Protein AF-A0A847HFZ6-F1 (afdb_monomer_lite)

Radius of gyration: 35.08 Å; chains: 1; bounding box: 87×67×97 Å

Secondary structure (DSSP, 8-state):
---HHHHHHHHHTTSS-EE-HHHHHHHTTSSSS--SEEEEEESS----EEETTEEEEEEE--TTS---EEEEEETTEEEEEE-HHHHHHHHHHTTTS-S-HHHHHHHHHH----HHHHHHHHHTT-HHHHHHHHHHHHHTTSS-GGGS-S------EESSSS--SPEEEETTTTEEEEGGGGG---PPP-----HHHHHHHHHHT-HHHHHHHHHTT----TT---HHHHHHHHHHHHHHHHHHHHH-HHHHHHHHT--TTS---SS-HHHHHHHHH-THHHHHHHHHHHHHHHHHHHSS-HHHHHHHHHHHHHHT-HHHHHHHHHHTHHHHHHH---HHHHHHHHHHHHTTPPPPHHHHHHHHHHHHHTT-HHHHHHHHHHHT-S---HHHHHHHHHHHHHHHHHTT-HHHHHHHHHHHHHHHHHTT-HHHHHHHHHHHHHHHHHTT-HHHHHHHHHHHHHHS-TTS--HHHHHHHHHHHHHHHHTT-HHHHHHHHHHHHHHHHHTT-HHHHHHHHHHHHHHHHHTT-HHHHHHHHHHHHHHHTTSSS----HHHHHHHHHHHHHTT-HHHHHHHHHHHHHS-GGG--HHHHHHHHHHHHHHHHHHT-HHHHHHHHHHHHHHHHHTT--HHHHHHHHHHHHHHHHHTT-TTHHHHHHTS-GGGTSS---HHHHHHHHHHHHH-TTT-TT--HHHHHHHHTTS----TTGGGTHHHHHHH--HHHHHHHHHHHHHS-HHHHHHHHHH-HHHHHHHHHTTT------EEEEEETTEEEEEEHHHHHHHHH---TTSEEEETTTTEEEETTEEEE--TTSHHHHHHHHHHHHTTS-EEHHHHHHHHH-S---HHHHHHHHHHHHHHHHHHHHHH-TT-EEE--STT-EEEEE-SS-EEEE-

Foldseek 3Di:
DDDVLQVQLVVCPPFPKAWAAVQLCVLVVNDDDRDLETEIEHCDDDDWDDDPSHTYDYHHDHPQQDAAWDWGQDPNGTGIGGDLLRRLLCCQVVQVPDPDVLVNLVSLQADQDDLVVSLVSQVSHDLQSNLLSVVSCQLNLVDFLVPDDPDHDQDAYENHPPDPADWDADRSSRYIYHLCSLQDADDHYPYDDDLQSSLVNLCRNDNLRSVLCSVVVHRQGRPDPPPVNVVSVVVSLLVVLLVCLVPPVPLLLCLLVDDPLDFDRNHRPVSSVCCVPDCSCVVRNLVVLLVVLVVLLVDPDLSCLLSSLQCCVVSVNLVSSLVSCLVCLVVNLVVLSCNSLVNSVVVCVVVVNDRALSSLLSVLLNCLVVVNLVVSVVSLVVSVPDDDDLVSVLSSLLSQLLSCVSVVVLVVSLVSLVVSLVSCVVVVVLLSNLVSLQSNLVSCVVVVVLVSSLVSLVSSVVSDDPPDLDPSQLVSLQSNLSSCVSQLQLVSNLVSLVVSLVSCVVVVNLVSVLSSLLSNLVSCVQLLVLQSSLQSLVVSVVSQVVRSDNDDCLLSLLSNLLSCVQQLQNQSSVVSVVVNVPDDPPHDDLVSVLSSLLSVLVSCVLLLVLVVSLVSLVVSLVSCVVNVHDLVSSLVSLLVNLVSCVVVVHPCSLVSLVVRDCQLLPPRLNLVSLVSLLQCCLVPVPSCVSRPNVVSLVSNLVSSGADSVCLSCLVSLVVVPDPSSVSNNVSNVLSRHPSSLVLSVLSDVSSVVNVVVVPDDDRDDFKKWKAWQQDTHIDGPVVVVCLVPDQDEQAWEAELVFQWTAYHPFIDGDPRLDLLSQLVVNQSNQPPDWGFLQSSQCSRVVDGDDPPPSLVVVVVSQVVSQVVNCSHPVQKDKDDNDPPRIIHIDDPIIYMYID

Structure (mmCIF, N/CA/C/O backbone):
data_AF-A0A847HFZ6-F1
#
_entry.id   AF-A0A847HFZ6-F1
#
loop_
_atom_site.group_PDB
_atom_site.id
_atom_site.type_symbol
_atom_site.label_atom_id
_atom_site.label_alt_id
_atom_site.label_comp_id
_atom_site.label_asym_id
_atom_site.label_entity_id
_atom_site.label_seq_id
_atom_site.pdbx_PDB_ins_code
_atom_site.Cartn_x
_atom_site.Cartn_y
_atom_site.Cartn_z
_atom_site.occupancy
_atom_site.B_iso_or_equiv
_atom_site.auth_seq_id
_atom_site.auth_comp_id
_atom_site.auth_asym_id
_atom_site.auth_atom_id
_atom_site.pdbx_PDB_model_num
ATOM 1 N N . MET A 1 1 ? -6.955 -0.574 49.512 1.00 38.78 1 MET A N 1
ATOM 2 C CA . MET A 1 1 ? -5.570 -0.358 49.055 1.00 38.78 1 MET A CA 1
ATOM 3 C C . MET A 1 1 ? -5.427 1.135 48.865 1.00 38.78 1 MET A C 1
ATOM 5 O O . MET A 1 1 ? -6.080 1.673 47.978 1.00 38.78 1 MET A O 1
ATOM 9 N N . ASN A 1 2 ? -4.732 1.801 49.788 1.00 51.91 2 ASN A N 1
ATOM 10 C CA . ASN A 1 2 ? -4.388 3.207 49.617 1.00 51.91 2 ASN A CA 1
ATOM 11 C C . ASN A 1 2 ? -3.368 3.272 48.484 1.00 51.91 2 ASN A C 1
ATOM 13 O O . ASN A 1 2 ? -2.440 2.472 48.450 1.00 51.91 2 ASN A O 1
ATOM 17 N N . SER A 1 3 ? -3.654 4.111 47.498 1.00 78.31 3 SER A N 1
ATOM 18 C CA . SER A 1 3 ? -2.696 4.454 46.459 1.00 78.31 3 SER A CA 1
ATOM 19 C C . SER A 1 3 ? -1.848 5.590 47.021 1.00 78.31 3 SER A C 1
ATOM 21 O O . SER A 1 3 ? -2.426 6.582 47.476 1.00 78.31 3 SER A O 1
ATOM 23 N N . ILE A 1 4 ? -0.520 5.469 46.958 1.00 88.69 4 ILE A N 1
ATOM 24 C CA . ILE A 1 4 ? 0.446 6.512 47.345 1.00 88.69 4 ILE A CA 1
ATOM 25 C C . ILE A 1 4 ? 0.065 7.878 46.763 1.00 88.69 4 ILE A C 1
ATOM 27 O O . ILE A 1 4 ? 0.225 8.903 47.418 1.00 88.69 4 ILE A O 1
ATOM 31 N N . PHE A 1 5 ? -0.557 7.900 45.584 1.00 90.19 5 PHE A N 1
ATOM 32 C CA . PHE A 1 5 ? -1.036 9.108 44.919 1.00 90.19 5 PHE A CA 1
ATOM 33 C C . PHE A 1 5 ? -2.163 9.833 45.672 1.00 90.19 5 PHE A C 1
ATOM 35 O O . PHE A 1 5 ? -2.177 11.058 45.688 1.00 90.19 5 PHE A O 1
ATOM 42 N N . ARG A 1 6 ? -3.040 9.130 46.401 1.00 89.94 6 ARG A N 1
ATOM 43 C CA . ARG A 1 6 ? -4.007 9.785 47.308 1.00 89.94 6 ARG A CA 1
ATOM 44 C C . ARG A 1 6 ? -3.323 10.415 48.517 1.00 89.94 6 ARG A C 1
ATOM 46 O O . ARG A 1 6 ? -3.734 11.472 48.985 1.00 89.94 6 ARG A O 1
ATOM 53 N N . THR A 1 7 ? -2.277 9.770 49.026 1.00 89.81 7 THR A N 1
ATOM 54 C CA . THR A 1 7 ? -1.455 10.321 50.110 1.00 89.81 7 THR A CA 1
ATOM 55 C C . THR A 1 7 ? -0.707 11.570 49.625 1.00 89.81 7 THR A C 1
ATOM 57 O O . THR A 1 7 ? -0.676 12.578 50.330 1.00 89.81 7 THR A O 1
ATOM 60 N N . LEU A 1 8 ? -0.178 11.555 48.398 1.00 91.94 8 LEU A N 1
ATOM 61 C CA . LEU A 1 8 ? 0.452 12.717 47.764 1.00 91.94 8 LEU A CA 1
ATOM 62 C C . LEU A 1 8 ? -0.546 13.858 47.521 1.00 91.94 8 LEU A C 1
ATOM 64 O O . LEU A 1 8 ? -0.251 14.991 47.883 1.00 91.94 8 LEU A O 1
ATOM 68 N N . GLU A 1 9 ? -1.740 13.571 47.002 1.00 92.50 9 GLU A N 1
ATOM 69 C CA . GLU A 1 9 ? -2.824 14.552 46.842 1.00 92.50 9 GLU A CA 1
ATOM 70 C C . GLU A 1 9 ? -3.142 15.261 48.168 1.00 92.50 9 GLU A C 1
ATOM 72 O O . GLU A 1 9 ? -3.229 16.485 48.212 1.00 92.50 9 GLU A O 1
ATOM 77 N N . GLN A 1 10 ? -3.210 14.526 49.283 1.00 90.19 10 GLN A N 1
ATOM 78 C CA . GLN A 1 10 ? -3.401 15.124 50.609 1.00 90.19 10 GLN A CA 1
ATOM 79 C C . GLN A 1 10 ? -2.213 15.978 51.074 1.00 90.19 10 GLN A C 1
ATOM 81 O O . GLN A 1 10 ? -2.416 16.991 51.739 1.00 90.19 10 GLN A O 1
ATOM 86 N N . ILE A 1 11 ? -0.978 15.584 50.750 1.00 89.75 11 ILE A N 1
ATOM 87 C CA . ILE A 1 11 ? 0.237 16.337 51.108 1.00 89.75 11 ILE A CA 1
ATOM 88 C C . ILE A 1 11 ? 0.321 17.669 50.349 1.00 89.75 11 ILE A C 1
ATOM 90 O O . ILE A 1 11 ? 0.798 18.663 50.913 1.00 89.75 11 ILE A O 1
ATOM 94 N N . LEU A 1 12 ? -0.114 17.667 49.088 1.00 90.69 12 LEU A N 1
ATOM 95 C CA . LEU A 1 12 ? -0.113 18.819 48.182 1.00 90.69 12 LEU A CA 1
ATOM 96 C C . LEU A 1 12 ? -1.369 19.690 48.328 1.00 90.69 12 LEU A C 1
ATOM 98 O O . LEU A 1 12 ? -1.426 20.797 47.796 1.00 90.69 12 LEU A O 1
ATOM 102 N N . LYS A 1 13 ? -2.384 19.198 49.043 1.00 88.00 13 LYS A N 1
ATOM 103 C CA . LYS A 1 13 ? -3.638 19.911 49.253 1.00 88.00 13 LYS A CA 1
ATOM 104 C C . LYS A 1 13 ? -3.391 21.268 49.914 1.00 88.00 13 LYS A C 1
ATOM 106 O O . LYS A 1 13 ? -2.633 21.373 50.879 1.00 88.00 13 LYS A O 1
ATOM 111 N N . ASP A 1 14 ? -4.066 22.290 49.394 1.00 85.19 14 ASP A N 1
ATOM 112 C CA . ASP A 1 14 ? -4.020 23.670 49.888 1.00 85.19 14 ASP A CA 1
ATOM 113 C C . ASP A 1 14 ? -2.600 24.286 49.900 1.00 85.19 14 ASP A C 1
ATOM 115 O O . ASP A 1 14 ? -2.342 25.249 50.625 1.00 85.19 14 ASP A O 1
ATOM 119 N N . SER A 1 15 ? -1.664 23.751 49.100 1.00 87.25 15 SER A N 1
ATOM 120 C CA . SER A 1 15 ? -0.321 24.310 48.920 1.00 87.25 15 SER A CA 1
ATOM 121 C C . SER A 1 15 ? 0.022 24.577 47.450 1.00 87.25 15 SER A C 1
ATOM 123 O O . SER A 1 15 ? -0.647 24.117 46.526 1.00 87.25 15 SER A O 1
ATOM 125 N N . GLU A 1 16 ? 1.090 25.356 47.244 1.00 88.62 16 GLU A N 1
ATOM 126 C CA . GLU A 1 16 ? 1.750 25.552 45.943 1.00 88.62 16 GLU A CA 1
ATOM 127 C C . GLU A 1 16 ? 2.908 24.574 45.716 1.00 88.62 16 GLU A C 1
ATOM 129 O O . GLU A 1 16 ? 3.809 24.832 44.912 1.00 88.62 16 GLU A O 1
ATOM 134 N N . ASP A 1 17 ? 2.910 23.477 46.474 1.00 94.56 17 ASP A N 1
ATOM 135 C CA . ASP A 1 17 ? 3.895 22.420 46.332 1.00 94.56 17 ASP A CA 1
ATOM 136 C C . ASP A 1 17 ? 3.540 21.549 45.122 1.00 94.56 17 ASP A C 1
ATOM 138 O O . ASP A 1 17 ? 2.375 21.425 44.735 1.00 94.56 17 ASP A O 1
ATOM 142 N N . TYR A 1 18 ? 4.543 20.919 44.525 1.00 95.75 18 TYR A N 1
ATOM 143 C CA . TYR A 1 18 ? 4.331 20.060 43.367 1.00 95.75 18 TYR A CA 1
ATOM 144 C C . TYR A 1 18 ? 5.310 18.897 43.340 1.00 95.75 18 TYR A C 1
ATOM 146 O O . TYR A 1 18 ? 6.433 18.983 43.842 1.00 95.75 18 TYR A O 1
ATOM 154 N N . LEU A 1 19 ? 4.869 17.799 42.736 1.00 95.81 19 LEU A N 1
ATOM 155 C CA . LEU A 1 19 ? 5.706 16.642 42.460 1.00 95.81 19 LEU A CA 1
ATOM 156 C C . LEU A 1 19 ? 6.685 16.979 41.328 1.00 95.81 19 LEU A C 1
ATOM 158 O O . LEU A 1 19 ? 6.251 17.448 40.276 1.00 95.81 19 LEU A O 1
ATOM 162 N N . SER A 1 20 ? 7.982 16.749 41.517 1.00 94.62 20 SER A N 1
ATOM 163 C CA . SER A 1 20 ? 9.010 17.069 40.515 1.00 94.62 20 SER A CA 1
ATOM 164 C C . SER A 1 20 ? 9.995 15.907 40.333 1.00 94.62 20 SER A C 1
ATOM 166 O O . SER A 1 20 ? 9.755 14.797 40.815 1.00 94.62 20 SER A O 1
ATOM 168 N N . HIS A 1 21 ? 11.090 16.159 39.617 1.00 93.06 21 HIS A N 1
ATOM 169 C CA . HIS A 1 21 ? 12.143 15.194 39.310 1.00 93.06 21 HIS A CA 1
ATOM 170 C C . HIS A 1 21 ? 11.598 13.924 38.630 1.00 93.06 21 HIS A C 1
ATOM 172 O O . HIS A 1 21 ? 10.621 13.997 37.880 1.00 93.06 21 HIS A O 1
ATOM 178 N N . GLU A 1 22 ? 12.202 12.757 38.866 1.00 91.56 22 GLU A N 1
ATOM 179 C CA . GLU A 1 22 ? 11.797 11.477 38.281 1.00 91.56 22 GLU A CA 1
ATOM 180 C C . GLU A 1 22 ? 10.343 11.122 38.626 1.00 91.56 22 GLU A C 1
ATOM 182 O O . GLU A 1 22 ? 9.615 10.622 37.773 1.00 91.56 22 GLU A O 1
ATOM 187 N N . ALA A 1 23 ? 9.860 11.459 39.827 1.00 92.50 23 ALA A N 1
ATOM 188 C CA . ALA A 1 23 ? 8.464 11.223 40.203 1.00 92.50 23 ALA A CA 1
ATOM 189 C C . ALA A 1 23 ? 7.489 12.024 39.320 1.00 92.50 23 ALA A C 1
ATOM 191 O O . ALA A 1 23 ? 6.430 11.520 38.947 1.00 92.50 23 ALA A O 1
ATOM 192 N N . GLY A 1 24 ? 7.868 13.245 38.931 1.00 93.31 24 GLY A N 1
ATOM 193 C CA . GLY A 1 24 ? 7.112 14.022 37.954 1.00 93.31 24 GLY A CA 1
ATOM 194 C C . GLY A 1 24 ? 7.139 13.392 36.561 1.00 93.31 24 GLY A C 1
ATOM 195 O O . GLY A 1 24 ? 6.092 13.259 35.929 1.00 93.31 24 GLY A O 1
ATOM 196 N N . LEU A 1 25 ? 8.308 12.927 36.109 1.00 93.69 25 LEU A N 1
ATOM 197 C CA . LEU A 1 25 ? 8.453 12.221 34.829 1.00 93.69 25 LEU A CA 1
ATOM 198 C C . LEU A 1 25 ? 7.608 10.936 34.777 1.00 93.69 25 LEU A C 1
ATOM 200 O O . LEU A 1 25 ? 7.008 10.639 33.743 1.00 93.69 25 LEU A O 1
ATOM 204 N N . PHE A 1 26 ? 7.503 10.210 35.893 1.00 93.25 26 PHE A N 1
ATOM 205 C CA . PHE A 1 26 ? 6.656 9.023 36.020 1.00 93.25 26 PHE A CA 1
ATOM 206 C C . PHE A 1 26 ? 5.176 9.365 35.828 1.00 93.25 26 PHE A C 1
ATOM 208 O O . PHE A 1 26 ? 4.472 8.682 35.089 1.00 93.25 26 PHE A O 1
ATOM 215 N N . CYS A 1 27 ? 4.700 10.452 36.440 1.00 91.31 27 CYS A N 1
ATOM 216 C CA . CYS A 1 27 ? 3.314 10.893 36.279 1.00 91.31 27 CYS A CA 1
ATOM 217 C C . CYS A 1 27 ? 2.969 11.289 34.834 1.00 91.31 27 CYS A C 1
ATOM 219 O O . CYS A 1 27 ? 1.812 11.163 34.440 1.00 91.31 27 CYS A O 1
ATOM 221 N N . HIS A 1 28 ? 3.960 11.710 34.041 1.00 90.50 28 HIS A N 1
ATOM 222 C CA . HIS A 1 28 ? 3.818 11.943 32.596 1.00 90.50 28 HIS A CA 1
ATOM 223 C C . HIS A 1 28 ? 3.939 10.666 31.747 1.00 90.50 28 HIS A C 1
ATOM 225 O O . HIS A 1 28 ? 3.824 10.734 30.527 1.00 90.50 28 HIS A O 1
ATOM 231 N N . GLY A 1 29 ? 4.191 9.506 32.360 1.00 89.94 29 GLY A N 1
ATOM 232 C CA . GLY A 1 29 ? 4.412 8.240 31.655 1.00 89.94 29 GLY A CA 1
ATOM 233 C C . GLY A 1 29 ? 5.749 8.166 30.911 1.00 89.94 29 GLY A C 1
ATOM 234 O O . GLY A 1 29 ? 5.906 7.339 30.018 1.00 89.94 29 GLY A O 1
ATOM 235 N N . LEU A 1 30 ? 6.709 9.032 31.253 1.00 88.88 30 LEU A N 1
ATOM 236 C CA . LEU A 1 30 ? 8.008 9.133 30.576 1.00 88.88 30 LEU A CA 1
ATOM 237 C C . LEU A 1 30 ? 9.079 8.211 31.174 1.00 88.88 30 LEU A C 1
ATOM 239 O O . LEU A 1 30 ? 10.108 7.969 30.544 1.00 88.88 30 LEU A O 1
ATOM 243 N N . ILE A 1 31 ? 8.836 7.689 32.376 1.00 87.88 31 ILE A N 1
ATOM 244 C CA . ILE A 1 31 ? 9.618 6.614 32.994 1.00 87.88 31 ILE A CA 1
ATOM 245 C C . ILE A 1 31 ? 8.669 5.531 33.518 1.00 87.88 31 ILE A C 1
ATOM 247 O O . ILE A 1 31 ? 7.529 5.822 33.878 1.00 87.88 31 ILE A O 1
ATOM 251 N N . ALA A 1 32 ? 9.133 4.281 33.525 1.00 82.38 32 ALA A N 1
ATOM 252 C CA . ALA A 1 32 ? 8.281 3.116 33.767 1.00 82.38 32 ALA A CA 1
ATOM 253 C C . ALA A 1 32 ? 7.914 2.907 35.244 1.00 82.38 32 ALA A C 1
ATOM 255 O O . ALA A 1 32 ? 6.807 2.460 35.536 1.00 82.38 32 ALA A O 1
ATOM 256 N N . ASP A 1 33 ? 8.826 3.246 36.157 1.00 87.62 33 ASP A N 1
ATOM 257 C CA . ASP A 1 33 ? 8.708 2.943 37.582 1.00 87.62 33 ASP A CA 1
ATOM 258 C C . ASP A 1 33 ? 8.678 4.225 38.421 1.00 87.62 33 ASP A C 1
ATOM 260 O O . ASP A 1 33 ? 9.407 5.183 38.155 1.00 87.62 33 ASP A O 1
ATOM 264 N N . LEU A 1 34 ? 7.829 4.239 39.454 1.00 89.56 34 LEU A N 1
ATOM 265 C CA . LEU A 1 34 ? 7.795 5.319 40.438 1.00 89.56 34 LEU A CA 1
ATOM 266 C C . LEU A 1 34 ? 9.063 5.215 41.304 1.00 89.56 34 LEU A C 1
ATOM 268 O O . LEU A 1 34 ? 9.249 4.181 41.954 1.00 89.56 34 LEU A O 1
ATOM 272 N N . PRO A 1 35 ? 9.924 6.248 41.359 1.00 88.62 35 PRO A N 1
ATOM 273 C CA . PRO A 1 35 ? 11.161 6.185 42.129 1.00 88.62 35 PRO A CA 1
ATOM 274 C C . PRO A 1 35 ? 10.908 5.939 43.620 1.00 88.62 35 PRO A C 1
ATOM 276 O O . PRO A 1 35 ? 9.917 6.394 44.202 1.00 88.62 35 PRO A O 1
ATOM 279 N N . GLN A 1 36 ? 11.848 5.249 44.273 1.00 88.75 36 GLN A N 1
ATOM 280 C CA . GLN A 1 36 ? 11.801 5.024 45.722 1.00 88.75 36 GLN A CA 1
ATOM 281 C C . GLN A 1 36 ? 11.820 6.354 46.489 1.00 88.75 36 GLN A C 1
ATOM 283 O O . GLN A 1 36 ? 11.153 6.491 47.516 1.00 88.75 36 GLN A O 1
ATOM 288 N N . LYS A 1 37 ? 12.553 7.343 45.968 1.00 90.38 37 LYS A N 1
ATOM 289 C CA . LYS A 1 37 ? 12.584 8.715 46.465 1.00 90.38 37 LYS A CA 1
ATOM 290 C C . LYS A 1 37 ? 11.642 9.595 45.643 1.00 90.38 37 LYS A C 1
ATOM 292 O O . LYS A 1 37 ? 11.823 9.773 44.445 1.00 90.38 37 LYS A O 1
ATOM 297 N N . ILE A 1 38 ? 10.642 10.166 46.304 1.00 93.31 38 ILE A N 1
ATOM 298 C CA . ILE A 1 38 ? 9.646 11.054 45.711 1.00 93.31 38 ILE A CA 1
ATOM 299 C C . ILE A 1 38 ? 9.955 12.487 46.135 1.00 93.31 38 ILE A C 1
ATOM 301 O O . ILE A 1 38 ? 9.838 12.831 47.311 1.00 93.31 38 ILE A O 1
ATOM 305 N N . VAL A 1 39 ? 10.326 13.330 45.174 1.00 93.94 39 VAL A N 1
ATOM 306 C CA . VAL A 1 39 ? 10.669 14.731 45.436 1.00 93.94 39 VAL A CA 1
ATOM 307 C C . VAL A 1 39 ? 9.440 15.625 45.288 1.00 93.94 39 VAL A C 1
ATOM 309 O O . VAL A 1 39 ? 8.804 15.672 44.232 1.00 93.94 39 VAL A O 1
ATOM 312 N N . ILE A 1 40 ? 9.134 16.372 46.348 1.00 95.06 40 ILE A N 1
ATOM 313 C CA . ILE A 1 40 ? 8.130 17.437 46.351 1.00 95.06 40 ILE A CA 1
ATOM 314 C C . ILE A 1 40 ? 8.844 18.775 46.506 1.00 95.06 40 ILE A C 1
ATOM 316 O O . ILE A 1 40 ? 9.501 19.034 47.515 1.00 95.06 40 ILE A O 1
ATOM 320 N N . VAL A 1 41 ? 8.675 19.659 45.529 1.00 94.50 41 VAL A N 1
ATOM 321 C CA . VAL A 1 41 ? 9.185 21.027 45.616 1.00 94.50 41 VAL A CA 1
ATOM 322 C C . VAL A 1 41 ? 8.218 21.872 46.437 1.00 94.50 41 VAL A C 1
ATOM 324 O O . VAL A 1 41 ? 7.011 21.840 46.207 1.00 94.50 41 VAL A O 1
ATOM 327 N N . THR A 1 42 ? 8.740 22.651 47.386 1.00 93.50 42 THR A N 1
ATOM 328 C CA . THR A 1 42 ? 7.940 23.474 48.302 1.00 93.50 42 THR A CA 1
ATOM 329 C C . THR A 1 42 ? 8.496 24.887 48.490 1.00 93.50 42 THR A C 1
ATOM 331 O O . THR A 1 42 ? 9.699 25.131 48.420 1.00 93.50 42 THR A O 1
ATOM 334 N N . SER A 1 43 ? 7.606 25.850 48.753 1.00 89.25 43 SER A N 1
ATOM 335 C CA . SER A 1 43 ? 7.937 27.230 49.180 1.00 89.25 43 SER A CA 1
ATOM 336 C C . SER A 1 43 ? 8.092 27.385 50.693 1.00 89.25 43 SER A C 1
ATOM 338 O O . SER A 1 43 ? 8.306 28.496 51.175 1.00 89.25 43 SER A O 1
ATOM 340 N N . SER A 1 44 ? 7.943 26.307 51.460 1.00 86.56 44 SER A N 1
ATOM 341 C CA . SER A 1 44 ? 7.965 26.341 52.922 1.00 86.56 44 SER A CA 1
ATOM 342 C C . SER A 1 44 ? 8.879 25.251 53.469 1.00 86.56 44 SER A C 1
ATOM 344 O O . SER A 1 44 ? 9.112 24.238 52.820 1.00 86.56 44 SER A O 1
ATOM 346 N N . ARG A 1 45 ? 9.438 25.439 54.668 1.00 82.25 45 ARG A N 1
ATOM 347 C CA . ARG A 1 45 ? 10.250 24.383 55.285 1.00 82.25 45 ARG A CA 1
ATOM 348 C C . ARG A 1 45 ? 9.337 23.240 55.728 1.00 82.25 45 ARG A C 1
ATOM 350 O O . ARG A 1 45 ? 8.569 23.396 56.675 1.00 82.25 45 ARG A O 1
ATOM 357 N N . ARG A 1 46 ? 9.454 22.092 55.065 1.00 88.25 46 ARG A N 1
ATOM 358 C CA . ARG A 1 46 ? 8.764 20.841 55.403 1.00 88.25 46 ARG A CA 1
ATOM 359 C C . ARG A 1 46 ? 9.791 19.765 55.760 1.00 88.25 46 ARG A C 1
ATOM 361 O O . ARG A 1 46 ? 10.949 19.866 55.373 1.00 88.25 46 ARG A O 1
ATOM 368 N N . ARG A 1 47 ? 9.382 18.785 56.571 1.00 88.19 47 ARG A N 1
ATOM 369 C CA . ARG A 1 47 ? 10.222 17.637 56.949 1.00 88.19 47 ARG A CA 1
ATOM 370 C C . ARG A 1 47 ? 9.910 16.446 56.056 1.00 88.19 47 ARG A C 1
ATOM 372 O O . ARG A 1 47 ? 8.729 16.155 55.826 1.00 88.19 47 ARG A O 1
ATOM 379 N N . ASP A 1 48 ? 10.966 15.763 55.641 1.00 91.44 48 ASP A N 1
ATOM 380 C CA . ASP A 1 48 ? 10.903 14.503 54.906 1.00 91.44 48 ASP A CA 1
ATOM 381 C C . ASP A 1 48 ? 10.145 13.444 55.703 1.00 91.44 48 ASP A C 1
ATOM 383 O O . ASP A 1 48 ? 10.089 13.476 56.939 1.00 91.44 48 ASP A O 1
ATOM 387 N N . ARG A 1 49 ? 9.516 12.513 54.990 1.00 91.81 49 ARG A N 1
ATOM 388 C CA . ARG A 1 49 ? 8.697 11.462 55.599 1.00 91.81 49 ARG A CA 1
ATOM 389 C C . ARG A 1 49 ? 8.696 10.203 54.749 1.00 91.81 49 ARG A C 1
ATOM 391 O O . ARG A 1 49 ? 8.867 10.264 53.540 1.00 91.81 49 ARG A O 1
ATOM 398 N N . PHE A 1 50 ? 8.446 9.066 55.382 1.00 90.94 50 PHE A N 1
ATOM 399 C CA . PHE A 1 50 ? 8.296 7.789 54.693 1.00 90.94 50 PHE A CA 1
ATOM 400 C C . PHE A 1 50 ? 6.811 7.451 54.552 1.00 90.94 50 PHE A C 1
ATOM 402 O O . PHE A 1 50 ? 6.071 7.504 55.537 1.00 90.94 50 PHE A O 1
ATOM 409 N N . CYS A 1 51 ? 6.355 7.143 53.341 1.00 86.56 51 CYS A N 1
ATOM 410 C CA . CYS A 1 51 ? 4.953 6.860 53.041 1.00 86.56 51 CYS A CA 1
ATOM 411 C C . CYS A 1 51 ? 4.854 5.691 52.061 1.00 86.56 51 CYS A C 1
ATOM 413 O O . CYS A 1 51 ? 5.408 5.750 50.971 1.00 86.56 51 CYS A O 1
ATOM 415 N N . GLU A 1 52 ? 4.137 4.637 52.458 1.00 83.25 52 GLU A N 1
ATOM 416 C CA . GLU A 1 52 ? 3.785 3.489 51.601 1.00 83.25 52 GLU A CA 1
ATOM 417 C C . GLU A 1 52 ? 4.970 2.880 50.819 1.00 83.25 52 GLU A C 1
ATOM 419 O O . GLU A 1 52 ? 4.822 2.474 49.674 1.00 83.25 52 GLU A O 1
ATOM 424 N N . GLY A 1 53 ? 6.152 2.805 51.442 1.00 86.19 53 GLY A N 1
ATOM 425 C CA . GLY A 1 53 ? 7.358 2.233 50.824 1.00 86.19 53 GLY A CA 1
ATOM 426 C C . GLY A 1 53 ? 8.260 3.243 50.107 1.00 86.19 53 GLY A C 1
ATOM 427 O O . GLY A 1 53 ? 9.368 2.878 49.720 1.00 86.19 53 GLY A O 1
ATOM 428 N N . HIS A 1 54 ? 7.832 4.502 49.992 1.00 91.25 54 HIS A N 1
ATOM 429 C CA . HIS A 1 54 ? 8.576 5.581 49.345 1.00 91.25 54 HIS A CA 1
ATOM 430 C C . HIS A 1 54 ? 9.062 6.630 50.356 1.00 91.25 54 HIS A C 1
ATOM 432 O O . HIS A 1 54 ? 8.370 6.975 51.320 1.00 91.25 54 HIS A O 1
ATOM 438 N N . GLN A 1 55 ? 10.252 7.176 50.118 1.00 93.00 55 GLN A N 1
ATOM 439 C CA . GLN A 1 55 ? 10.796 8.312 50.856 1.00 93.00 55 GLN A CA 1
ATOM 440 C C . GLN A 1 55 ? 10.351 9.611 50.179 1.00 93.00 55 GLN A C 1
ATOM 442 O O . GLN A 1 55 ? 10.789 9.916 49.077 1.00 93.00 55 GLN A O 1
ATOM 447 N N . ILE A 1 56 ? 9.488 10.381 50.838 1.00 93.88 56 ILE A N 1
ATOM 448 C CA . ILE A 1 56 ? 9.062 11.705 50.381 1.00 93.88 56 ILE A CA 1
ATOM 449 C C . ILE A 1 56 ? 10.049 12.743 50.910 1.00 93.88 56 ILE A C 1
ATOM 451 O O . ILE A 1 56 ? 10.146 12.946 52.124 1.00 93.88 56 ILE A O 1
ATOM 455 N N . GLU A 1 57 ? 10.735 13.416 49.994 1.00 92.56 57 GLU A N 1
ATOM 456 C CA . GLU A 1 57 ? 11.712 14.463 50.283 1.00 92.56 57 GLU A CA 1
ATOM 457 C C . GLU A 1 57 ? 11.181 15.830 49.854 1.00 92.56 57 GLU A C 1
ATOM 459 O O . GLU A 1 57 ? 10.718 16.000 48.724 1.00 92.56 57 GLU A O 1
ATOM 464 N N . PHE A 1 58 ? 11.238 16.808 50.758 1.00 92.94 58 PHE A N 1
ATOM 465 C CA . PHE A 1 58 ? 10.773 18.165 50.484 1.00 92.94 58 PHE A CA 1
ATOM 466 C C . PHE A 1 58 ? 11.939 19.079 50.132 1.00 92.94 58 PHE A C 1
ATOM 468 O O . PHE A 1 58 ? 12.780 19.400 50.972 1.00 92.94 58 PHE A O 1
ATOM 475 N N . VAL A 1 59 ? 11.944 19.575 48.898 1.00 92.38 59 VAL A N 1
ATOM 476 C CA . VAL A 1 59 ? 12.992 20.465 48.399 1.00 92.38 59 VAL A CA 1
ATOM 477 C C . VAL A 1 59 ? 12.504 21.896 48.410 1.00 92.38 59 VAL A C 1
ATOM 479 O O . VAL A 1 59 ? 11.532 22.259 47.751 1.00 92.38 59 VAL A O 1
ATOM 482 N N . PHE A 1 60 ? 13.186 22.732 49.187 1.00 91.56 60 PHE A N 1
ATOM 483 C CA . PHE A 1 60 ? 12.834 24.137 49.293 1.00 91.56 60 PHE A CA 1
ATOM 484 C C . PHE A 1 60 ? 13.321 24.913 48.069 1.00 91.56 60 PHE A C 1
ATOM 486 O O . PHE A 1 60 ? 14.525 25.079 47.867 1.00 91.56 60 PHE A O 1
ATOM 493 N N . HIS A 1 61 ? 12.387 25.477 47.308 1.00 92.06 61 HIS A N 1
ATOM 494 C CA . HIS A 1 61 ? 12.673 26.470 46.276 1.00 92.06 61 HIS A CA 1
ATOM 495 C C . HIS A 1 61 ? 12.102 27.821 46.686 1.00 92.06 61 HIS A C 1
ATOM 497 O O . HIS A 1 61 ? 10.934 27.929 47.071 1.00 92.06 61 HIS A O 1
ATOM 503 N N . HIS A 1 62 ? 12.915 28.872 46.554 1.00 88.62 62 HIS A N 1
ATOM 504 C CA . HIS A 1 62 ? 12.475 30.233 46.843 1.00 88.62 62 HIS A CA 1
ATOM 505 C C . HIS A 1 62 ? 11.218 30.577 46.015 1.00 88.62 62 HIS A C 1
ATOM 507 O O . HIS A 1 62 ? 11.203 30.276 44.822 1.00 88.62 62 HIS A O 1
ATOM 513 N N . PRO A 1 63 ? 10.197 31.259 46.573 1.00 85.69 63 PRO A N 1
ATOM 514 C CA . PRO A 1 63 ? 8.941 31.549 45.863 1.00 85.69 63 PRO A CA 1
ATOM 515 C C . PRO A 1 63 ? 9.080 32.329 44.544 1.00 85.69 63 PRO A C 1
ATOM 517 O O . PRO A 1 63 ? 8.160 32.342 43.741 1.00 85.69 63 PRO A O 1
ATOM 520 N N . LYS A 1 64 ? 10.222 32.997 44.331 1.00 86.88 64 LYS A N 1
ATOM 521 C CA . LYS A 1 64 ? 10.546 33.722 43.086 1.00 86.88 64 LYS A CA 1
ATOM 522 C C . LYS A 1 64 ? 11.095 32.826 41.968 1.00 86.88 64 LYS A C 1
ATOM 524 O O . LYS A 1 64 ? 11.245 33.310 40.854 1.00 86.88 64 LYS A O 1
ATOM 529 N N . ARG A 1 65 ? 11.457 31.572 42.262 1.00 91.31 65 ARG A N 1
ATOM 530 C CA . ARG A 1 65 ? 11.905 30.620 41.240 1.00 91.31 65 ARG A CA 1
ATOM 531 C C . ARG A 1 65 ? 10.704 30.250 40.356 1.00 91.31 65 ARG A C 1
ATOM 533 O O . ARG A 1 65 ? 9.615 30.081 40.908 1.00 91.31 65 ARG A O 1
ATOM 540 N N . PRO A 1 66 ? 10.883 30.111 39.032 1.00 90.62 66 PRO A N 1
ATOM 541 C CA . PRO A 1 66 ? 9.830 29.622 38.146 1.00 90.62 66 PRO A CA 1
ATOM 542 C C . PRO A 1 66 ? 9.218 28.294 38.623 1.00 90.62 66 PRO A C 1
ATOM 544 O O . PRO A 1 66 ? 9.916 27.460 39.206 1.00 90.62 66 PRO A O 1
ATOM 547 N N . ARG A 1 67 ? 7.909 28.120 38.393 1.00 92.88 67 ARG A N 1
ATOM 548 C CA . ARG A 1 67 ? 7.129 26.932 38.782 1.00 92.88 67 ARG A CA 1
ATOM 549 C C . ARG A 1 67 ? 6.160 26.531 37.680 1.00 92.88 67 ARG A C 1
ATOM 551 O O . ARG A 1 67 ? 4.955 26.764 37.769 1.00 92.88 67 ARG A O 1
ATOM 558 N N . GLU A 1 68 ? 6.687 25.925 36.632 1.00 95.12 68 GLU A N 1
ATOM 559 C CA . GLU A 1 68 ? 5.866 25.418 35.543 1.00 95.12 68 GLU A CA 1
ATOM 560 C C . GLU A 1 68 ? 5.284 24.047 35.885 1.00 95.12 68 GLU A C 1
ATOM 562 O O . GLU A 1 68 ? 5.958 23.017 35.836 1.00 95.12 68 GLU A O 1
ATOM 567 N N . THR A 1 69 ? 4.001 24.038 36.245 1.00 95.75 69 THR A N 1
ATOM 568 C CA . THR A 1 69 ? 3.287 22.840 36.700 1.00 95.75 69 THR A CA 1
ATOM 569 C C . THR A 1 69 ? 1.994 22.624 35.919 1.00 95.75 69 THR A C 1
ATOM 571 O O . THR A 1 69 ? 1.509 23.510 35.214 1.00 95.75 69 THR A O 1
ATOM 574 N N . CYS A 1 70 ? 1.441 21.422 36.033 1.00 94.12 70 CYS A N 1
ATOM 575 C CA . CYS A 1 70 ? 0.132 21.042 35.518 1.00 94.12 70 CYS A CA 1
ATOM 576 C C . CYS A 1 70 ? -0.570 20.109 36.517 1.00 94.12 70 CYS A C 1
ATOM 578 O O . CYS A 1 70 ? 0.077 19.529 37.392 1.00 94.12 70 CYS A O 1
ATOM 580 N N . ALA A 1 71 ? -1.891 19.985 36.408 1.00 92.50 71 ALA A N 1
ATOM 581 C CA . ALA A 1 71 ? -2.662 19.016 37.180 1.00 92.50 71 ALA A CA 1
ATOM 582 C C . ALA A 1 71 ? -2.814 17.723 36.371 1.00 92.50 71 ALA A C 1
ATOM 584 O O . ALA A 1 71 ? -3.222 17.764 35.210 1.00 92.50 71 ALA A O 1
ATOM 585 N N . ILE A 1 72 ? -2.493 16.584 36.982 1.00 90.25 72 ILE A N 1
ATOM 586 C CA . ILE A 1 72 ? -2.635 15.257 36.376 1.00 90.25 72 ILE A CA 1
ATOM 587 C C . ILE A 1 72 ? -3.550 14.420 37.263 1.00 90.25 72 ILE A C 1
ATOM 589 O O . ILE A 1 72 ? -3.383 14.384 38.482 1.00 90.25 72 ILE A O 1
ATOM 593 N N . ASN A 1 73 ? -4.505 13.722 36.645 1.00 87.06 73 ASN A N 1
ATOM 594 C CA . ASN A 1 73 ? -5.294 12.712 37.336 1.00 87.06 73 ASN A CA 1
ATOM 595 C C . ASN A 1 73 ? -4.594 11.357 37.214 1.00 87.06 73 ASN A C 1
ATOM 597 O O . ASN A 1 73 ? -4.592 10.749 36.143 1.00 87.06 73 ASN A O 1
ATOM 601 N N . PHE A 1 74 ? -3.998 10.888 38.308 1.00 80.25 74 PHE A N 1
ATOM 602 C CA . PHE A 1 74 ? -3.278 9.621 38.342 1.00 80.25 74 PHE A CA 1
ATOM 603 C C . PHE A 1 74 ? -3.915 8.687 39.372 1.00 80.25 74 PHE A C 1
ATOM 605 O O . PHE A 1 74 ? -4.015 9.011 40.553 1.00 80.25 74 PHE A O 1
ATOM 612 N N . GLN A 1 75 ? -4.393 7.521 38.923 1.00 78.94 75 GLN A N 1
ATOM 613 C CA . GLN A 1 75 ? -5.104 6.542 39.765 1.00 78.94 75 GLN A CA 1
ATOM 614 C C . GLN A 1 75 ? -6.283 7.133 40.578 1.00 78.94 75 GLN A C 1
ATOM 616 O O . GLN A 1 75 ? -6.618 6.642 41.660 1.00 78.94 75 GLN A O 1
ATOM 621 N N . GLY A 1 76 ? -6.950 8.164 40.045 1.00 80.88 76 GLY A N 1
ATOM 622 C CA . GLY A 1 76 ? -8.090 8.820 40.689 1.00 80.88 76 GLY A CA 1
ATOM 623 C C . GLY A 1 76 ? -7.724 9.844 41.767 1.00 80.88 76 GLY A C 1
ATOM 624 O O . GLY A 1 76 ? -8.609 10.193 42.543 1.00 80.88 76 GLY A O 1
ATOM 625 N N . ALA A 1 77 ? -6.462 10.276 41.832 1.00 85.69 77 ALA A N 1
ATOM 626 C CA . ALA A 1 77 ? -5.986 11.397 42.640 1.00 85.69 77 ALA A CA 1
ATOM 627 C C . ALA A 1 77 ? -5.561 12.551 41.718 1.00 85.69 77 ALA A C 1
ATOM 629 O O . ALA A 1 77 ? -4.896 12.314 40.705 1.00 85.69 77 ALA A O 1
ATOM 630 N N . GLU A 1 78 ? -5.940 13.784 42.051 1.00 90.56 78 GLU A N 1
ATOM 631 C CA . GLU A 1 78 ? -5.533 14.982 41.315 1.00 90.56 78 GLU A CA 1
ATOM 632 C C . GLU A 1 78 ? -4.254 15.559 41.929 1.00 90.56 78 GLU A C 1
ATOM 634 O O . GLU A 1 78 ? -4.224 15.985 43.083 1.00 90.56 78 GLU A O 1
ATOM 639 N N . ILE A 1 79 ? -3.160 15.539 41.168 1.00 92.69 79 ILE A N 1
ATOM 640 C CA . ILE A 1 79 ? -1.825 15.877 41.671 1.00 92.69 79 ILE A CA 1
ATOM 641 C C . ILE A 1 79 ? -1.237 16.996 40.828 1.00 92.69 79 ILE A C 1
ATOM 643 O O . ILE A 1 79 ? -1.245 16.935 39.597 1.00 92.69 79 ILE A O 1
ATOM 647 N N . ARG A 1 80 ? -0.683 18.011 41.500 1.00 95.69 80 ARG A N 1
ATOM 648 C CA . ARG A 1 80 ? 0.123 19.045 40.851 1.00 95.69 80 ARG A CA 1
ATOM 649 C C . ARG A 1 80 ? 1.523 18.504 40.580 1.00 95.69 80 ARG A C 1
ATOM 651 O O . ARG A 1 80 ? 2.247 18.147 41.510 1.00 95.69 80 ARG A O 1
ATOM 658 N N . VAL A 1 81 ? 1.898 18.458 39.309 1.00 96.31 81 VAL A N 1
ATOM 659 C CA . VAL A 1 81 ? 3.152 17.874 38.827 1.00 96.31 81 VAL A CA 1
ATOM 660 C C . VAL A 1 81 ? 3.909 18.900 37.988 1.00 96.31 81 VAL A C 1
ATOM 662 O O . VAL A 1 81 ? 3.306 19.647 37.215 1.00 96.31 81 VAL A O 1
ATOM 665 N N . ALA A 1 82 ? 5.232 18.946 38.129 1.00 97.12 82 ALA A N 1
ATOM 666 C CA . ALA A 1 82 ? 6.118 19.707 37.256 1.00 97.12 82 ALA A CA 1
ATOM 667 C C . ALA A 1 82 ? 5.896 19.313 35.789 1.00 97.12 82 ALA A C 1
ATOM 669 O O . ALA A 1 82 ? 5.773 18.129 35.467 1.00 97.12 82 ALA A O 1
ATOM 670 N N . LYS A 1 83 ? 5.878 20.283 34.872 1.00 96.31 83 LYS A N 1
ATOM 671 C CA . LYS A 1 83 ? 6.020 19.967 33.443 1.00 96.31 83 LYS A CA 1
ATOM 672 C C . LYS A 1 83 ? 7.390 19.325 33.188 1.00 96.31 83 LYS A C 1
ATOM 674 O O . LYS A 1 83 ? 8.312 19.507 33.980 1.00 96.31 83 LYS A O 1
ATOM 679 N N . LEU A 1 84 ? 7.548 18.631 32.060 1.00 95.44 84 LEU A N 1
ATOM 680 C CA . LEU A 1 84 ? 8.803 17.963 31.682 1.00 95.44 84 LEU A CA 1
ATOM 681 C C . LEU A 1 84 ? 10.033 18.886 31.804 1.00 95.44 84 LEU A C 1
ATOM 683 O O . LEU A 1 84 ? 10.996 18.536 32.483 1.00 95.44 84 LEU A O 1
ATOM 687 N N . SER A 1 85 ? 9.985 20.083 31.215 1.00 96.50 85 SER A N 1
ATOM 688 C CA . SER A 1 85 ? 11.087 21.052 31.284 1.00 96.50 85 SER A CA 1
ATOM 689 C C . SER A 1 85 ? 11.393 21.505 32.714 1.00 96.50 85 SER A C 1
ATOM 691 O O . SER A 1 85 ? 12.560 21.559 33.095 1.00 96.50 85 SER A O 1
ATOM 693 N N . GLN A 1 86 ? 10.368 21.747 33.539 1.00 96.75 86 GLN A N 1
ATOM 694 C CA . GLN A 1 86 ? 10.545 22.086 34.955 1.00 96.75 86 GLN A CA 1
ATOM 695 C C . GLN A 1 86 ? 11.181 20.941 35.739 1.00 96.75 86 GLN A C 1
ATOM 697 O O . GLN A 1 86 ? 12.125 21.182 36.484 1.00 96.75 86 GLN A O 1
ATOM 702 N N . ALA A 1 87 ? 10.725 19.703 35.535 1.00 95.50 87 ALA A N 1
ATOM 703 C CA . ALA A 1 87 ? 11.290 18.537 36.206 1.00 95.50 87 ALA A CA 1
ATOM 704 C C . ALA A 1 87 ? 12.785 18.371 35.884 1.00 95.50 87 ALA A C 1
ATOM 706 O O . ALA A 1 87 ? 13.582 18.146 36.790 1.00 95.50 87 ALA A O 1
ATOM 707 N N . LEU A 1 88 ? 13.186 18.549 34.619 1.00 95.38 88 LEU A N 1
ATOM 708 C CA . LEU A 1 88 ? 14.594 18.483 34.207 1.00 95.38 88 LEU A CA 1
ATOM 709 C C . LEU A 1 88 ? 15.441 19.620 34.798 1.00 95.38 88 LEU A C 1
ATOM 711 O O . LEU A 1 88 ? 16.556 19.378 35.264 1.00 95.38 88 LEU A O 1
ATOM 715 N N . VAL A 1 89 ? 14.922 20.853 34.807 1.00 96.19 89 VAL A N 1
ATOM 716 C CA . VAL A 1 89 ? 15.604 22.002 35.429 1.00 96.19 89 VAL A CA 1
ATOM 717 C C . VAL A 1 89 ? 15.751 21.802 36.935 1.00 96.19 89 VAL A C 1
ATOM 719 O O . VAL A 1 89 ? 16.802 22.123 37.493 1.00 96.19 89 VAL A O 1
ATOM 722 N N . ASP A 1 90 ? 14.738 21.239 37.590 1.00 94.19 90 ASP A N 1
ATOM 723 C CA . ASP A 1 90 ? 14.770 20.923 39.014 1.00 94.19 90 ASP A CA 1
ATOM 724 C C . ASP A 1 90 ? 15.836 19.879 39.337 1.00 94.19 90 ASP A C 1
ATOM 726 O O . ASP A 1 90 ? 16.707 20.180 40.151 1.00 94.19 90 ASP A O 1
ATOM 730 N N . ILE A 1 91 ? 15.877 18.752 38.614 1.00 91.62 91 ILE A N 1
ATOM 731 C CA . ILE A 1 91 ? 16.912 17.710 38.780 1.00 91.62 91 ILE A CA 1
ATOM 732 C C . ILE A 1 91 ? 18.322 18.304 38.674 1.00 91.62 91 ILE A C 1
ATOM 734 O O . ILE A 1 91 ? 19.216 18.004 39.468 1.00 91.62 91 ILE A O 1
ATOM 738 N N . VAL A 1 92 ? 18.538 19.175 37.687 1.00 91.44 92 VAL A N 1
ATOM 739 C CA . VAL A 1 92 ? 19.852 19.770 37.426 1.00 91.44 92 VAL A CA 1
ATOM 740 C C . VAL A 1 92 ? 20.224 20.851 38.447 1.00 91.44 92 VAL A C 1
ATOM 742 O O . VAL A 1 92 ? 21.402 20.991 38.803 1.00 91.44 92 VAL A O 1
ATOM 745 N N . ALA A 1 93 ? 19.255 21.630 38.926 1.00 90.25 93 ALA A N 1
ATOM 746 C CA . ALA A 1 93 ? 19.473 22.627 39.970 1.00 90.25 93 ALA A CA 1
ATOM 747 C C . ALA A 1 93 ? 19.738 21.968 41.331 1.00 90.25 93 ALA A C 1
ATOM 749 O O . ALA A 1 93 ? 20.611 22.416 42.078 1.00 90.25 93 ALA A O 1
ATOM 750 N N . ASP A 1 94 ? 19.046 20.865 41.603 1.00 86.62 94 ASP A N 1
ATOM 751 C CA . ASP A 1 94 ? 19.053 20.158 42.878 1.00 86.62 94 ASP A CA 1
ATOM 752 C C . ASP A 1 94 ? 20.023 18.958 42.848 1.00 86.62 94 ASP A C 1
ATOM 754 O O . ASP A 1 94 ? 19.908 18.030 43.645 1.00 86.62 94 ASP A O 1
ATOM 758 N N . SER A 1 95 ? 21.039 19.010 41.968 1.00 66.88 95 SER A N 1
ATOM 759 C CA . SER A 1 95 ? 21.965 17.924 41.577 1.00 66.88 95 SER A CA 1
ATOM 760 C C . SER A 1 95 ? 22.644 17.130 42.702 1.00 66.88 95 SER A C 1
ATOM 762 O O . SER A 1 95 ? 23.323 16.153 42.421 1.00 66.88 95 SER A O 1
ATOM 764 N N . ARG A 1 96 ? 22.524 17.548 43.966 1.00 64.25 96 ARG A N 1
ATOM 765 C CA . ARG A 1 96 ? 22.893 16.729 45.132 1.00 64.25 96 ARG A CA 1
ATOM 766 C C . ARG A 1 96 ? 21.986 15.501 45.301 1.00 64.25 96 ARG A C 1
ATOM 768 O O . ARG A 1 96 ? 22.283 14.662 46.142 1.00 64.25 96 ARG A O 1
ATOM 775 N N . GLN A 1 97 ? 20.875 15.435 44.566 1.00 57.22 97 GLN A N 1
ATOM 776 C CA . GLN A 1 97 ? 19.835 14.416 44.707 1.00 57.22 97 GLN A CA 1
ATOM 777 C C . GLN A 1 97 ? 19.762 13.406 43.555 1.00 57.22 97 GLN A C 1
ATOM 779 O O . GLN A 1 97 ? 19.016 12.441 43.682 1.00 57.22 97 GLN A O 1
ATOM 784 N N . ALA A 1 98 ? 20.505 13.607 42.463 1.00 59.50 98 ALA A N 1
ATOM 785 C CA . ALA A 1 98 ? 20.496 12.694 41.322 1.00 59.50 98 ALA A CA 1
ATOM 786 C C . ALA A 1 98 ? 21.270 11.400 41.642 1.00 59.50 98 ALA A C 1
ATOM 788 O O . ALA A 1 98 ? 22.374 11.461 42.180 1.00 59.50 98 ALA A O 1
ATOM 789 N N . GLU A 1 99 ? 20.699 10.241 41.294 1.00 64.19 99 GLU A N 1
ATOM 790 C CA . GLU A 1 99 ? 21.247 8.915 41.637 1.00 64.19 99 GLU A CA 1
ATOM 791 C C . GLU A 1 99 ? 22.614 8.637 40.989 1.00 64.19 99 GLU A C 1
ATOM 793 O O . GLU A 1 99 ? 23.482 8.027 41.610 1.00 64.19 99 GLU A O 1
ATOM 798 N N . SER A 1 100 ? 22.818 9.085 39.745 1.00 83.19 100 SER A N 1
ATOM 799 C CA . SER A 1 100 ? 24.096 9.003 39.023 1.00 83.19 100 SER A CA 1
ATOM 800 C C . SER A 1 100 ? 24.123 9.958 37.824 1.00 83.19 100 SER A C 1
ATOM 802 O O . SER A 1 100 ? 23.078 10.391 37.325 1.00 83.19 100 SER A O 1
ATOM 804 N N . ILE A 1 101 ? 25.320 10.277 37.325 1.00 85.88 101 ILE A N 1
ATOM 805 C CA . ILE A 1 101 ? 25.468 11.138 36.146 1.00 85.88 101 ILE A CA 1
ATOM 806 C C . ILE A 1 101 ? 25.032 10.426 34.852 1.00 85.88 101 ILE A C 1
ATOM 808 O O . ILE A 1 101 ? 24.573 11.071 33.913 1.00 85.88 101 ILE A O 1
ATOM 812 N N . GLU A 1 102 ? 25.111 9.095 34.818 1.00 88.69 102 GLU A N 1
ATOM 813 C CA . GLU A 1 102 ? 24.654 8.233 33.727 1.00 88.69 102 GLU A CA 1
ATOM 814 C C . GLU A 1 102 ? 23.128 8.230 33.613 1.00 88.69 102 GLU A C 1
ATOM 816 O O . GLU A 1 102 ? 22.592 8.307 32.504 1.00 88.69 102 GLU A O 1
ATOM 821 N N . ALA A 1 103 ? 22.425 8.184 34.751 1.00 87.19 103 ALA A N 1
ATOM 822 C CA . ALA A 1 103 ? 20.973 8.320 34.786 1.00 87.19 103 ALA A CA 1
ATOM 823 C C . ALA A 1 103 ? 20.552 9.683 34.223 1.00 87.19 103 ALA A C 1
ATOM 825 O O . ALA A 1 103 ? 19.701 9.748 33.334 1.00 87.19 103 ALA A O 1
ATOM 826 N N . LEU A 1 104 ? 21.222 10.756 34.657 1.00 89.88 104 LEU A N 1
ATOM 827 C CA . LEU A 1 104 ? 20.962 12.109 34.170 1.00 89.88 104 LEU A CA 1
ATOM 828 C C . LEU A 1 104 ? 21.224 12.244 32.663 1.00 89.88 104 LEU A C 1
ATOM 830 O O . LEU A 1 104 ? 20.382 12.770 31.935 1.00 89.88 104 LEU A O 1
ATOM 834 N N . ALA A 1 105 ? 22.343 11.699 32.179 1.00 92.19 105 ALA A N 1
ATOM 835 C CA . ALA A 1 105 ? 22.650 11.623 30.754 1.00 92.19 105 ALA A CA 1
ATOM 836 C C . ALA A 1 105 ? 21.541 10.900 29.973 1.00 92.19 105 ALA A C 1
ATOM 838 O O . ALA A 1 105 ? 21.119 11.369 28.916 1.00 92.19 105 ALA A O 1
ATOM 839 N N . GLY A 1 106 ? 21.015 9.800 30.520 1.00 91.94 106 GLY A N 1
ATOM 840 C CA . GLY A 1 106 ? 19.907 9.047 29.938 1.00 91.94 106 GLY A CA 1
ATOM 841 C C . GLY A 1 106 ? 18.614 9.857 29.794 1.00 91.94 106 GLY A C 1
ATOM 842 O O . GLY A 1 106 ? 17.933 9.720 28.775 1.00 91.94 106 GLY A O 1
ATOM 843 N N . LEU A 1 107 ? 18.296 10.727 30.760 1.00 92.56 107 LEU A N 1
ATOM 844 C CA . LEU A 1 107 ? 17.116 11.600 30.703 1.00 92.56 107 LEU A CA 1
ATOM 845 C C . LEU A 1 107 ? 17.222 12.601 29.545 1.00 92.56 107 LEU A C 1
ATOM 847 O O . LEU A 1 107 ? 16.332 12.661 28.697 1.00 92.56 107 LEU A O 1
ATOM 851 N N . PHE A 1 108 ? 18.334 13.336 29.462 1.00 93.94 108 PHE A N 1
ATOM 852 C CA . PHE A 1 108 ? 18.558 14.310 28.386 1.00 93.94 108 PHE A CA 1
ATOM 853 C C . PHE A 1 108 ? 18.743 13.650 27.016 1.00 93.94 108 PHE A C 1
ATOM 855 O O . PHE A 1 108 ? 18.390 14.230 25.990 1.00 93.94 108 PHE A O 1
ATOM 862 N N . TRP A 1 109 ? 19.236 12.412 26.983 1.00 93.56 109 TRP A N 1
ATOM 863 C CA . TRP A 1 109 ? 19.339 11.652 25.746 1.00 93.56 109 TRP A CA 1
ATOM 864 C C . TRP A 1 109 ? 17.967 11.243 25.198 1.00 93.56 109 TRP A C 1
ATOM 866 O O . TRP A 1 109 ? 17.700 11.444 24.015 1.00 93.56 109 TRP A O 1
ATOM 876 N N . ARG A 1 110 ? 17.082 10.681 26.035 1.00 92.19 110 ARG A N 1
ATOM 877 C CA . ARG A 1 110 ? 15.875 9.965 25.574 1.00 92.19 110 ARG A CA 1
ATOM 878 C C . ARG A 1 110 ? 14.591 10.787 25.590 1.00 92.19 110 ARG A C 1
ATOM 880 O O . ARG A 1 110 ? 13.692 10.490 24.814 1.00 92.19 110 ARG A O 1
ATOM 887 N N . LEU A 1 111 ? 14.472 11.783 26.467 1.00 93.00 111 LEU A N 1
ATOM 888 C CA . LEU A 1 111 ? 13.186 12.446 26.686 1.00 93.00 111 LEU A CA 1
ATOM 889 C C . LEU A 1 111 ? 12.857 13.482 25.593 1.00 93.00 111 LEU A C 1
ATOM 891 O O . LEU A 1 111 ? 13.755 14.189 25.121 1.00 93.00 111 LEU A O 1
ATOM 895 N N . PRO A 1 112 ? 11.579 13.628 25.202 1.00 92.56 112 PRO A N 1
ATOM 896 C CA . PRO A 1 112 ? 11.145 14.569 24.169 1.00 92.56 112 PRO A CA 1
ATOM 897 C C . PRO A 1 112 ? 10.896 15.976 24.748 1.00 92.56 112 PRO A C 1
ATOM 899 O O . PRO A 1 112 ? 9.804 16.526 24.635 1.00 92.56 112 PRO A O 1
ATOM 902 N N . TYR A 1 113 ? 11.886 16.558 25.430 1.00 93.81 113 TYR A N 1
ATOM 903 C CA . TYR A 1 113 ? 11.742 17.884 26.042 1.00 93.81 113 TYR A CA 1
ATOM 904 C C . TYR A 1 113 ? 11.949 19.021 25.030 1.00 93.81 113 TYR A C 1
ATOM 906 O O . TYR A 1 113 ? 12.760 18.911 24.107 1.00 93.81 113 TYR A O 1
ATOM 914 N N . ASN A 1 114 ? 11.250 20.144 25.230 1.00 93.62 114 ASN A N 1
ATOM 915 C CA . ASN A 1 114 ? 11.464 21.354 24.440 1.00 93.62 114 ASN A CA 1
ATOM 916 C C . ASN A 1 114 ? 12.738 22.060 24.916 1.00 93.62 114 ASN A C 1
ATOM 918 O O . ASN A 1 114 ? 12.818 22.543 26.046 1.00 93.62 114 ASN A O 1
ATOM 922 N N . VAL A 1 115 ? 13.754 22.113 24.061 1.00 93.56 115 VAL A N 1
ATOM 923 C CA . VAL A 1 115 ? 15.080 22.596 24.455 1.00 93.56 115 VAL A CA 1
ATOM 924 C C . VAL A 1 115 ? 15.089 24.099 24.724 1.00 93.56 115 VAL A C 1
ATOM 926 O O . VAL A 1 115 ? 15.700 24.522 25.701 1.00 93.56 115 VAL A O 1
ATOM 929 N N . GLY A 1 116 ? 14.380 24.890 23.912 1.00 93.31 116 GLY A N 1
ATOM 930 C CA . GLY A 1 116 ? 14.287 26.342 24.084 1.00 93.31 116 GLY A CA 1
ATOM 931 C C . GLY A 1 116 ? 13.618 26.715 25.405 1.00 93.31 116 GLY A C 1
ATOM 932 O O . GLY A 1 116 ? 14.205 27.444 26.201 1.00 93.31 116 GLY A O 1
ATOM 933 N N . GLU A 1 117 ? 12.453 26.118 25.677 1.00 94.88 117 GLU A N 1
ATOM 934 C CA . GLU A 1 117 ? 11.718 26.283 26.942 1.00 94.88 117 GLU A CA 1
ATOM 935 C C . GLU A 1 117 ? 12.583 25.879 28.144 1.00 94.88 117 GLU A C 1
ATOM 937 O O . GLU A 1 117 ? 12.686 26.605 29.129 1.00 94.88 117 GLU A O 1
ATOM 942 N N . THR A 1 118 ? 13.276 24.741 28.049 1.00 96.75 118 THR A N 1
ATOM 943 C CA . THR A 1 118 ? 14.105 24.222 29.148 1.00 96.75 118 THR A CA 1
ATOM 944 C C . THR A 1 118 ? 15.316 25.118 29.425 1.00 96.75 118 THR A C 1
ATOM 946 O O . THR A 1 118 ? 15.649 25.358 30.585 1.00 96.75 118 THR A O 1
ATOM 949 N N . VAL A 1 119 ? 15.976 25.635 28.382 1.00 95.62 119 VAL A N 1
ATOM 950 C CA . VAL A 1 119 ? 17.113 26.563 28.512 1.00 95.62 119 VAL A CA 1
ATOM 951 C C . VAL A 1 119 ? 16.666 27.892 29.125 1.00 95.62 119 VAL A C 1
ATOM 953 O O . VAL A 1 119 ? 17.313 28.375 30.056 1.00 95.62 119 VAL A O 1
ATOM 956 N N . GLU A 1 120 ? 15.550 28.458 28.660 1.00 95.12 120 GLU A N 1
ATOM 957 C CA . GLU A 1 120 ? 14.993 29.707 29.193 1.00 95.12 120 GLU A CA 1
ATOM 958 C C . GLU A 1 120 ? 14.595 29.563 30.669 1.00 95.12 120 GLU A C 1
ATOM 960 O O . GLU A 1 120 ? 14.972 30.378 31.517 1.00 95.12 120 GLU A O 1
ATOM 965 N N . LEU A 1 121 ? 13.907 28.473 31.008 1.00 96.69 121 LEU A N 1
ATOM 966 C CA . LEU A 1 121 ? 13.512 28.163 32.377 1.00 96.69 121 LEU A CA 1
ATOM 967 C C . LEU A 1 121 ? 14.726 28.011 33.310 1.00 96.69 121 LEU A C 1
ATOM 969 O O . LEU A 1 121 ? 14.718 28.487 34.452 1.00 96.69 121 LEU A O 1
ATOM 973 N N . ALA A 1 122 ? 15.800 27.391 32.819 1.00 95.88 122 ALA A N 1
ATOM 974 C CA . ALA A 1 122 ? 17.053 27.242 33.550 1.00 95.88 122 ALA A CA 1
ATOM 975 C C . ALA A 1 122 ? 17.762 28.586 33.775 1.00 95.88 122 ALA A C 1
ATOM 977 O O . ALA A 1 122 ? 18.252 28.840 34.880 1.00 95.88 122 ALA A O 1
ATOM 978 N N . ALA A 1 123 ? 17.772 29.460 32.761 1.00 94.44 123 ALA A N 1
ATOM 979 C CA . ALA A 1 123 ? 18.299 30.823 32.850 1.00 94.44 123 ALA A CA 1
ATOM 980 C C . ALA A 1 123 ? 17.574 31.650 33.919 1.00 94.44 123 ALA A C 1
ATOM 982 O O . ALA A 1 123 ? 18.220 32.326 34.721 1.00 94.44 123 ALA A O 1
ATOM 983 N N . ASN A 1 124 ? 16.248 31.512 33.998 1.00 94.00 124 ASN A N 1
ATOM 984 C CA . ASN A 1 124 ? 15.412 32.161 35.010 1.00 94.00 124 ASN A CA 1
ATOM 985 C C . ASN A 1 124 ? 15.513 31.511 36.404 1.00 94.00 124 ASN A C 1
ATOM 987 O O . ASN A 1 124 ? 15.040 32.075 37.391 1.00 94.00 124 ASN A O 1
ATOM 991 N N . THR A 1 125 ? 16.133 30.333 36.506 1.00 93.81 125 THR A N 1
ATOM 992 C CA . THR A 1 125 ? 16.331 29.615 37.770 1.00 93.81 125 THR A CA 1
ATOM 993 C C . THR A 1 125 ? 17.647 30.001 38.444 1.00 93.81 125 THR A C 1
ATOM 995 O O . THR A 1 125 ? 17.650 30.422 39.600 1.00 93.81 125 THR A O 1
ATOM 998 N N . SER A 1 126 ? 18.780 29.827 37.757 1.00 92.69 126 SER A N 1
ATOM 999 C CA . SER A 1 126 ? 20.105 30.258 38.231 1.00 92.69 126 SER A CA 1
ATOM 1000 C C . SER A 1 126 ? 21.158 30.126 37.128 1.00 92.69 126 SER A C 1
ATOM 1002 O O . SER A 1 126 ? 21.036 29.279 36.245 1.00 92.69 126 SER A O 1
ATOM 1004 N N . ASN A 1 127 ? 22.267 30.867 37.237 1.00 92.44 127 ASN A N 1
ATOM 1005 C CA . ASN A 1 127 ? 23.418 30.709 36.334 1.00 92.44 127 ASN A CA 1
ATOM 1006 C C . ASN A 1 127 ? 23.969 29.267 36.314 1.00 92.44 127 ASN A C 1
ATOM 1008 O O . ASN A 1 127 ? 24.367 28.759 35.267 1.00 92.44 127 ASN A O 1
ATOM 1012 N N . THR A 1 128 ? 23.958 28.586 37.464 1.00 92.81 128 THR A N 1
ATOM 1013 C CA . THR A 1 128 ? 24.383 27.184 37.585 1.00 92.81 128 THR A CA 1
ATOM 1014 C C . THR A 1 128 ? 23.467 26.246 36.801 1.00 92.81 128 THR A C 1
ATOM 1016 O O . THR A 1 128 ? 23.956 25.434 36.018 1.00 92.81 128 THR A O 1
ATOM 1019 N N . ALA A 1 129 ? 22.146 26.369 36.976 1.00 93.62 129 ALA A N 1
ATOM 1020 C CA . ALA A 1 129 ? 21.170 25.553 36.254 1.00 93.62 129 ALA A CA 1
ATOM 1021 C C . ALA A 1 129 ? 21.253 25.803 34.743 1.00 93.62 129 ALA A C 1
ATOM 1023 O O . ALA A 1 129 ? 21.304 24.850 33.969 1.00 93.62 129 ALA A O 1
ATOM 1024 N N . HIS A 1 130 ? 21.364 27.068 34.331 1.00 95.38 130 HIS A N 1
ATOM 1025 C CA . HIS A 1 130 ? 21.481 27.456 32.928 1.00 95.38 130 HIS A CA 1
ATOM 1026 C C . HIS A 1 130 ? 22.658 26.768 32.227 1.00 95.38 130 HIS A C 1
ATOM 1028 O O . HIS A 1 130 ? 22.473 26.097 31.214 1.00 95.38 130 HIS A O 1
ATOM 1034 N N . LYS A 1 131 ? 23.865 26.855 32.799 1.00 95.62 131 LYS A N 1
ATOM 1035 C CA . LYS A 1 131 ? 25.074 26.250 32.216 1.00 95.62 131 LYS A CA 1
ATOM 1036 C C . LYS A 1 131 ? 25.020 24.729 32.159 1.00 95.62 131 LYS A C 1
ATOM 1038 O O . LYS A 1 131 ? 25.480 24.138 31.187 1.00 95.62 131 LYS A O 1
ATOM 1043 N N . ARG A 1 132 ? 24.446 24.090 33.178 1.00 95.19 132 ARG A N 1
ATOM 1044 C CA . ARG A 1 132 ? 24.286 22.632 33.202 1.00 95.19 132 ARG A CA 1
ATOM 1045 C C . ARG A 1 132 ? 23.262 22.148 32.175 1.00 95.19 132 ARG A C 1
ATOM 1047 O O . ARG A 1 132 ? 23.510 21.146 31.516 1.00 95.19 132 ARG A O 1
ATOM 1054 N N . ILE A 1 133 ? 22.152 22.865 31.994 1.00 96.25 133 ILE A N 1
ATOM 1055 C CA . ILE A 1 133 ? 21.169 22.549 30.947 1.00 96.25 133 ILE A CA 1
ATOM 1056 C C . ILE A 1 133 ? 21.766 22.758 29.554 1.00 96.25 133 ILE A C 1
ATOM 1058 O O . ILE A 1 133 ? 21.587 21.900 28.696 1.00 96.25 133 ILE A O 1
ATOM 1062 N N . LEU A 1 134 ? 22.540 23.829 29.340 1.00 96.31 134 LEU A N 1
ATOM 1063 C CA . LEU A 1 134 ? 23.277 24.024 28.088 1.00 96.31 134 LEU A CA 1
ATOM 1064 C C . LEU A 1 134 ? 24.270 22.887 27.827 1.00 96.31 134 LEU A C 1
ATOM 1066 O O . LEU A 1 134 ? 24.318 22.383 26.709 1.00 96.31 134 LEU A O 1
ATOM 1070 N N . PHE A 1 135 ? 25.017 22.446 28.847 1.00 96.19 135 PHE A N 1
ATOM 1071 C CA . PHE A 1 135 ? 25.900 21.284 28.721 1.00 96.19 135 PHE A CA 1
ATOM 1072 C C . PHE A 1 135 ? 25.124 20.054 28.251 1.00 96.19 135 PHE A C 1
ATOM 1074 O O . PHE A 1 135 ? 25.504 19.441 27.259 1.00 96.19 135 PHE A O 1
ATOM 1081 N N . TRP A 1 136 ? 24.031 19.703 28.932 1.00 95.56 136 TRP A N 1
ATOM 1082 C CA . TRP A 1 136 ? 23.261 18.510 28.594 1.00 95.56 136 TRP A CA 1
ATOM 1083 C C . TRP A 1 136 ? 22.603 18.601 27.222 1.00 95.56 136 TRP A C 1
ATOM 1085 O O . TRP A 1 136 ? 22.601 17.618 26.488 1.00 95.56 136 TRP A O 1
ATOM 1095 N N . ALA A 1 137 ? 22.108 19.779 26.842 1.00 94.75 137 ALA A N 1
ATOM 1096 C CA . ALA A 1 137 ? 21.548 20.005 25.521 1.00 94.75 137 ALA A CA 1
ATOM 1097 C C . ALA A 1 137 ? 22.609 19.856 24.415 1.00 94.75 137 ALA A C 1
ATOM 1099 O O . ALA A 1 137 ? 22.330 19.225 23.401 1.00 94.75 137 ALA A O 1
ATOM 1100 N N . LEU A 1 138 ? 23.831 20.365 24.610 1.00 94.12 138 LEU A N 1
ATOM 1101 C CA . LEU A 1 138 ? 24.937 20.157 23.665 1.00 94.12 138 LEU A CA 1
ATOM 1102 C C . LEU A 1 138 ? 25.372 18.687 23.622 1.00 94.12 138 LEU A C 1
ATOM 1104 O O . LEU A 1 138 ? 25.467 18.093 22.552 1.00 94.12 138 LEU A O 1
ATOM 1108 N N . TRP A 1 139 ? 25.605 18.088 24.790 1.00 93.94 139 TRP A N 1
ATOM 1109 C CA . TRP A 1 139 ? 26.090 16.715 24.932 1.00 93.94 139 TRP A CA 1
ATOM 1110 C C . TRP A 1 139 ? 25.095 15.674 24.394 1.00 93.94 139 TRP A C 1
ATOM 1112 O O . TRP A 1 139 ? 25.510 14.625 23.898 1.00 93.94 139 TRP A O 1
ATOM 1122 N N . ALA A 1 140 ? 23.790 15.951 24.468 1.00 92.75 140 ALA A N 1
ATOM 1123 C CA . ALA A 1 140 ? 22.738 15.096 23.920 1.00 92.75 140 ALA A CA 1
ATOM 1124 C C . ALA A 1 140 ? 22.399 15.409 22.450 1.00 92.75 140 ALA A C 1
ATOM 1126 O O . ALA A 1 140 ? 21.512 14.766 21.895 1.00 92.75 140 ALA A O 1
ATOM 1127 N N . GLY A 1 141 ? 23.069 16.380 21.815 1.00 91.81 141 GLY A N 1
ATOM 1128 C CA . GLY A 1 141 ? 22.812 16.742 20.415 1.00 91.81 141 GLY A CA 1
ATOM 1129 C C . GLY A 1 141 ? 21.477 17.446 20.203 1.00 91.81 141 GLY A C 1
ATOM 1130 O O . GLY A 1 141 ? 20.842 17.282 19.172 1.00 91.81 141 GLY A O 1
ATOM 1131 N N . ARG A 1 142 ? 21.008 18.194 21.201 1.00 92.88 142 ARG A N 1
ATOM 1132 C CA . ARG A 1 142 ? 19.710 18.880 21.195 1.00 92.88 142 ARG A CA 1
ATOM 1133 C C . ARG A 1 142 ? 19.810 20.351 20.789 1.00 92.88 142 ARG A C 1
ATOM 1135 O O . ARG A 1 142 ? 18.798 20.954 20.450 1.00 92.88 142 ARG A O 1
ATOM 1142 N N . ILE A 1 143 ? 21.018 20.915 20.805 1.00 93.50 143 ILE A N 1
ATOM 1143 C CA . ILE A 1 143 ? 21.362 22.218 20.222 1.00 93.50 143 ILE A CA 1
ATOM 1144 C C . ILE A 1 143 ? 22.726 22.148 19.540 1.00 93.50 143 ILE A C 1
ATOM 1146 O O . ILE A 1 143 ? 23.577 21.335 19.905 1.00 93.50 143 ILE A O 1
ATOM 1150 N N . SER A 1 144 ? 22.942 23.042 18.580 1.00 93.19 144 SER A N 1
ATOM 1151 C CA . SER A 1 144 ? 24.237 23.249 17.939 1.00 93.19 144 SER A CA 1
ATOM 1152 C C . SER A 1 144 ? 25.068 24.292 18.689 1.00 93.19 144 SER A C 1
ATOM 1154 O O . SER A 1 144 ? 24.558 25.063 19.504 1.00 93.19 144 SER A O 1
ATOM 1156 N N . PHE A 1 145 ? 26.359 24.362 18.372 1.00 92.25 145 PHE A N 1
ATOM 1157 C CA . PHE A 1 145 ? 27.278 25.378 18.879 1.00 92.25 145 PHE A CA 1
ATOM 1158 C C . PHE A 1 145 ? 26.787 26.803 18.573 1.00 92.25 145 PHE A C 1
ATOM 1160 O O . PHE A 1 145 ? 26.926 27.701 19.400 1.00 92.25 145 PHE A O 1
ATOM 1167 N N . ALA A 1 146 ? 26.154 27.004 17.412 1.00 89.81 146 ALA A N 1
ATOM 1168 C CA . ALA A 1 146 ? 25.570 28.287 17.018 1.00 89.81 146 ALA A CA 1
ATOM 1169 C C . ALA A 1 146 ? 24.335 28.674 17.855 1.00 89.81 146 ALA A C 1
ATOM 1171 O O . ALA A 1 146 ? 23.992 29.851 17.929 1.00 89.81 146 ALA A O 1
ATOM 1172 N N . GLY A 1 147 ? 23.690 27.699 18.505 1.00 86.75 147 GLY A N 1
ATOM 1173 C CA . GLY A 1 147 ? 22.568 27.906 19.422 1.00 86.75 147 GLY A CA 1
ATOM 1174 C C . GLY A 1 147 ? 22.970 28.389 20.821 1.00 86.75 147 GLY A C 1
ATOM 1175 O O . GLY A 1 147 ? 22.099 28.567 21.671 1.00 86.75 147 GLY A O 1
ATOM 1176 N N . LEU A 1 148 ? 24.265 28.589 21.093 1.00 90.75 148 LEU A N 1
ATOM 1177 C CA . LEU A 1 148 ? 24.728 29.083 22.387 1.00 90.75 148 LEU A CA 1
ATOM 1178 C C . LEU A 1 148 ? 24.350 30.559 22.625 1.00 90.75 148 LEU A C 1
ATOM 1180 O O . LEU A 1 148 ? 24.434 31.379 21.707 1.00 90.75 148 LEU A O 1
ATOM 1184 N N . PRO A 1 149 ? 24.002 30.950 23.869 1.00 87.62 149 PRO A N 1
ATOM 1185 C CA . PRO A 1 149 ? 23.737 32.348 24.199 1.00 87.62 149 PRO A CA 1
ATOM 1186 C C . PRO A 1 149 ? 24.960 33.246 23.959 1.00 87.62 149 PRO A C 1
ATOM 1188 O O . PRO A 1 149 ? 26.078 32.904 24.336 1.00 87.62 149 PRO A O 1
ATOM 1191 N N . GLN A 1 150 ? 24.743 34.453 23.421 1.00 80.75 150 GLN A N 1
ATOM 1192 C CA . GLN A 1 150 ? 25.825 35.407 23.111 1.00 80.75 150 GLN A CA 1
ATOM 1193 C C . GLN A 1 150 ? 26.621 35.876 24.341 1.00 80.75 150 GLN A C 1
ATOM 1195 O O . GLN A 1 150 ? 27.769 36.304 24.217 1.00 80.75 150 GLN A O 1
ATOM 1200 N N . LYS A 1 151 ? 26.011 35.847 25.532 1.00 82.06 151 LYS A N 1
ATOM 1201 C CA . LYS A 1 151 ? 26.650 36.219 26.799 1.00 82.06 151 LYS A CA 1
ATOM 1202 C C . LYS A 1 151 ? 26.357 35.158 27.852 1.00 82.06 151 LYS A C 1
ATOM 1204 O O . LYS A 1 151 ? 25.203 34.941 28.208 1.00 82.06 151 LYS A O 1
ATOM 1209 N N . LEU A 1 152 ? 27.417 34.559 28.384 1.00 88.12 152 LEU A N 1
ATOM 1210 C CA . LEU A 1 152 ? 27.386 33.676 29.547 1.00 88.12 152 LEU A CA 1
ATOM 1211 C C . LEU A 1 152 ? 28.292 34.250 30.636 1.00 88.12 152 LEU A C 1
ATOM 1213 O O . LEU A 1 152 ? 29.332 34.849 30.348 1.00 88.12 152 LEU A O 1
ATOM 1217 N N . GLU A 1 153 ? 27.904 34.084 31.899 1.00 88.06 153 GLU A N 1
ATOM 1218 C CA . GLU A 1 153 ? 28.756 34.501 33.010 1.00 88.06 153 GLU A CA 1
ATOM 1219 C C . GLU A 1 153 ? 30.062 33.698 33.022 1.00 88.06 153 GLU A C 1
ATOM 1221 O O . GLU A 1 153 ? 30.066 32.497 32.755 1.00 88.06 153 GLU A O 1
ATOM 1226 N N . ARG A 1 154 ? 31.174 34.326 33.410 1.00 88.56 154 ARG A N 1
ATOM 1227 C CA . ARG A 1 154 ? 32.496 33.673 33.427 1.00 88.56 154 ARG A CA 1
ATOM 1228 C C . ARG A 1 154 ? 32.727 32.738 34.614 1.00 88.56 154 ARG A C 1
ATOM 1230 O O . ARG A 1 154 ? 33.731 32.044 34.643 1.00 88.56 154 ARG A O 1
ATOM 1237 N N . THR A 1 155 ? 31.832 32.729 35.600 1.00 92.88 155 THR A N 1
ATOM 1238 C CA . THR A 1 155 ? 31.977 31.902 36.805 1.00 92.88 155 THR A CA 1
ATOM 1239 C C . THR A 1 155 ? 31.934 30.414 36.440 1.00 92.88 155 THR A C 1
ATOM 1241 O O . THR A 1 155 ? 30.903 29.971 35.924 1.00 92.88 155 THR A O 1
ATOM 1244 N N . PRO A 1 156 ? 32.996 29.631 36.694 1.00 93.56 156 PRO A N 1
ATOM 1245 C CA . PRO A 1 156 ? 33.000 28.206 36.381 1.00 93.56 156 PRO A CA 1
ATOM 1246 C C . PRO A 1 156 ? 31.946 27.437 37.182 1.00 93.56 156 PRO A C 1
ATOM 1248 O O . PRO A 1 156 ? 31.690 27.748 38.347 1.00 93.56 156 PRO A O 1
ATOM 1251 N N . VAL A 1 157 ? 31.346 26.421 36.563 1.00 92.88 157 VAL A N 1
ATOM 1252 C CA . VAL A 1 157 ? 30.340 25.554 37.190 1.00 92.88 157 VAL A CA 1
ATOM 1253 C C . VAL A 1 157 ? 30.743 24.091 37.045 1.00 92.88 157 VAL A C 1
ATOM 1255 O O . VAL A 1 157 ? 31.050 23.634 35.951 1.00 92.88 157 VAL A O 1
ATOM 1258 N N . ASN A 1 158 ? 30.676 23.330 38.137 1.00 90.44 158 ASN A N 1
ATOM 1259 C CA . ASN A 1 158 ? 30.784 21.873 38.070 1.00 90.44 158 ASN A CA 1
ATOM 1260 C C . ASN A 1 158 ? 29.448 21.282 37.604 1.00 90.44 158 ASN A C 1
ATOM 1262 O O . ASN A 1 158 ? 28.398 21.563 38.203 1.00 90.44 158 ASN A O 1
ATOM 1266 N N . LEU A 1 159 ? 29.488 20.457 36.555 1.00 90.38 159 LEU A N 1
ATOM 1267 C CA . LEU A 1 159 ? 28.320 19.778 35.996 1.00 90.38 159 LEU A CA 1
ATOM 1268 C C . LEU A 1 159 ? 27.620 18.922 37.054 1.00 90.38 159 LEU A C 1
ATOM 1270 O O . LEU A 1 159 ? 26.408 19.019 37.227 1.00 90.38 159 LEU A O 1
ATOM 1274 N N . PHE A 1 160 ? 28.411 18.151 37.797 1.00 82.56 160 PHE A N 1
ATOM 1275 C CA . PHE A 1 160 ? 27.970 17.229 38.834 1.00 82.56 160 PHE A CA 1
ATOM 1276 C C . PHE A 1 160 ? 28.839 17.408 40.088 1.00 82.56 160 PHE A C 1
ATOM 1278 O O . PHE A 1 160 ? 30.000 17.803 39.982 1.00 82.56 160 PHE A O 1
ATOM 1285 N N . GLN A 1 161 ? 28.267 17.220 41.280 1.00 74.06 161 GLN A N 1
ATOM 1286 C CA . GLN A 1 161 ? 28.989 17.353 42.557 1.00 74.06 161 GLN A CA 1
ATOM 1287 C C . GLN A 1 161 ? 29.350 15.964 43.093 1.00 74.06 161 GLN A C 1
ATOM 1289 O O . GLN A 1 161 ? 28.571 15.039 42.901 1.00 74.06 161 GLN A O 1
ATOM 1294 N N . ASN A 1 162 ? 30.472 15.848 43.813 1.00 70.50 162 ASN A N 1
ATOM 1295 C CA . ASN A 1 162 ? 30.944 14.604 44.445 1.00 70.50 162 ASN A CA 1
ATOM 1296 C C . ASN A 1 162 ? 31.173 13.453 43.448 1.00 70.50 162 ASN A C 1
ATOM 1298 O O . ASN A 1 162 ? 30.706 12.339 43.662 1.00 70.50 162 ASN A O 1
ATOM 1302 N N . ASP A 1 163 ? 31.862 13.751 42.349 1.00 72.06 163 ASP A N 1
ATOM 1303 C CA . ASP A 1 163 ? 32.251 12.767 41.344 1.00 72.06 163 ASP A CA 1
ATOM 1304 C C . ASP A 1 163 ? 33.756 12.479 41.454 1.00 72.06 163 ASP A C 1
ATOM 1306 O O . ASP A 1 163 ? 34.548 13.422 41.463 1.00 72.06 163 ASP A O 1
ATOM 1310 N N . ASP A 1 164 ? 34.140 11.203 41.542 1.00 79.31 164 ASP A N 1
ATOM 1311 C CA . ASP A 1 164 ? 35.538 10.768 41.696 1.00 79.31 164 ASP A CA 1
ATOM 1312 C C . ASP A 1 164 ? 36.294 10.645 40.350 1.00 79.31 164 ASP A C 1
ATOM 1314 O O . ASP A 1 164 ? 37.451 10.221 40.319 1.00 79.31 164 ASP A O 1
ATOM 1318 N N . ASP A 1 165 ? 35.665 10.989 39.220 1.00 84.56 165 ASP A N 1
ATOM 1319 C CA . ASP A 1 165 ? 36.291 10.929 37.892 1.00 84.56 165 ASP A CA 1
ATOM 1320 C C . ASP A 1 165 ? 37.245 12.089 37.596 1.00 84.56 165 ASP A C 1
ATOM 1322 O O . ASP A 1 165 ? 37.166 13.182 38.163 1.00 84.56 165 ASP A O 1
ATOM 1326 N N . ASN A 1 166 ? 38.096 11.884 36.591 1.00 88.88 166 ASN A N 1
ATOM 1327 C CA . ASN A 1 166 ? 38.883 12.961 36.016 1.00 88.88 166 ASN A CA 1
ATOM 1328 C C . ASN A 1 166 ? 37.963 14.017 35.376 1.00 88.88 166 ASN A C 1
ATOM 1330 O O . ASN A 1 166 ? 37.074 13.688 34.587 1.00 88.88 166 ASN A O 1
ATOM 1334 N N . THR A 1 167 ? 38.195 15.294 35.685 1.00 91.06 167 THR A N 1
ATOM 1335 C CA . THR A 1 167 ? 37.348 16.403 35.223 1.00 91.06 167 THR A CA 1
ATOM 1336 C C . THR A 1 167 ? 37.965 17.116 34.025 1.00 91.06 167 THR A C 1
ATOM 1338 O O . THR A 1 167 ? 39.144 17.462 34.009 1.00 91.06 167 THR A O 1
ATOM 1341 N N . LEU A 1 168 ? 37.144 17.349 33.006 1.00 95.25 168 LEU A N 1
ATOM 1342 C CA . LEU A 1 168 ? 37.480 18.087 31.794 1.00 95.25 168 LEU A CA 1
ATOM 1343 C C . LEU A 1 168 ? 36.798 19.456 31.801 1.00 95.25 168 LEU A C 1
ATOM 1345 O O . LEU A 1 168 ? 35.814 19.669 32.507 1.00 95.25 168 LEU A O 1
ATOM 1349 N N . TRP A 1 169 ? 37.313 20.386 30.998 1.00 95.25 169 TRP A N 1
ATOM 1350 C CA . TRP A 1 169 ? 36.823 21.763 30.913 1.00 95.25 169 TRP A CA 1
ATOM 1351 C C . TRP A 1 169 ? 36.249 22.079 29.531 1.00 95.25 169 TRP A C 1
ATOM 1353 O O . TRP A 1 169 ? 36.951 21.951 28.528 1.00 95.25 169 TRP A O 1
ATOM 1363 N N . GLU A 1 170 ? 35.003 22.559 29.474 1.00 94.81 170 GLU A N 1
ATOM 1364 C CA . GLU A 1 170 ? 34.423 23.164 28.270 1.00 94.81 170 GLU A CA 1
ATOM 1365 C C . GLU A 1 170 ? 34.285 24.681 28.454 1.00 94.81 170 GLU A C 1
ATOM 1367 O O . GLU A 1 170 ? 33.375 25.194 29.115 1.00 94.81 170 GLU A O 1
ATOM 1372 N N . GLY A 1 171 ? 35.217 25.413 27.840 1.00 91.69 171 GLY A N 1
ATOM 1373 C CA . GLY A 1 171 ? 35.319 26.865 27.958 1.00 91.69 171 GLY A CA 1
ATOM 1374 C C . GLY A 1 171 ? 34.180 27.645 27.299 1.00 91.69 171 GLY A C 1
ATOM 1375 O O . GLY A 1 171 ? 33.917 28.769 27.725 1.00 91.69 171 GLY A O 1
ATOM 1376 N N . ALA A 1 172 ? 33.475 27.083 26.312 1.00 89.94 172 ALA A N 1
ATOM 1377 C CA . ALA A 1 172 ? 32.371 27.771 25.637 1.00 89.94 172 ALA A CA 1
ATOM 1378 C C . ALA A 1 172 ? 31.184 28.045 26.577 1.00 89.94 172 ALA A C 1
ATOM 1380 O O . ALA A 1 172 ? 30.528 29.077 26.458 1.00 89.94 172 ALA A O 1
ATOM 1381 N N . ILE A 1 173 ? 30.950 27.156 27.547 1.00 94.06 173 ILE A N 1
ATOM 1382 C CA . ILE A 1 173 ? 29.858 27.264 28.531 1.00 94.06 173 ILE A CA 1
ATOM 1383 C C . ILE A 1 173 ? 30.346 27.382 29.979 1.00 94.06 173 ILE A C 1
ATOM 1385 O O . ILE A 1 173 ? 29.536 27.520 30.894 1.00 94.06 173 ILE A O 1
ATOM 1389 N N . GLN A 1 174 ? 31.666 27.402 30.184 1.00 94.69 174 GLN A N 1
ATOM 1390 C CA . GLN A 1 174 ? 32.320 27.533 31.485 1.00 94.69 174 GLN A CA 1
ATOM 1391 C C . GLN A 1 174 ? 31.962 26.390 32.456 1.00 94.69 174 GLN A C 1
ATOM 1393 O O . GLN A 1 174 ? 31.649 26.633 33.627 1.00 94.69 174 GLN A O 1
ATOM 1398 N N . VAL A 1 175 ? 31.985 25.143 31.968 1.00 95.38 175 VAL A N 1
ATOM 1399 C CA . VAL A 1 175 ? 31.574 23.952 32.732 1.00 95.38 175 VAL A CA 1
ATOM 1400 C C . VAL A 1 175 ? 32.708 22.938 32.867 1.00 95.38 175 VAL A C 1
ATOM 1402 O O . VAL A 1 175 ? 33.332 22.560 31.875 1.00 95.38 175 VAL A O 1
ATOM 1405 N N . PHE A 1 176 ? 32.925 22.455 34.093 1.00 94.12 176 PHE A N 1
ATOM 1406 C CA . PHE A 1 176 ? 33.716 21.255 34.365 1.00 94.12 176 PHE A CA 1
ATOM 1407 C C . PHE A 1 176 ? 32.825 20.013 34.335 1.00 94.12 176 PHE A C 1
ATOM 1409 O O . PHE A 1 176 ? 31.765 20.013 34.965 1.00 94.12 176 PHE A O 1
ATOM 1416 N N . TYR A 1 177 ? 33.242 18.955 33.640 1.00 94.00 177 TYR A N 1
ATOM 1417 C CA . TYR A 1 177 ? 32.453 17.730 33.465 1.00 94.00 177 TYR A CA 1
ATOM 1418 C C . TYR A 1 177 ? 33.310 16.453 33.572 1.00 94.00 177 TYR A C 1
ATOM 1420 O O . TYR A 1 177 ? 34.490 16.495 33.228 1.00 94.00 177 TYR A O 1
ATOM 1428 N N . PRO A 1 178 ? 32.753 15.315 34.029 1.00 93.38 178 PRO A N 1
ATOM 1429 C CA . PRO A 1 178 ? 33.485 14.045 34.114 1.00 93.38 178 PRO A CA 1
ATOM 1430 C C . PRO A 1 178 ? 33.883 13.480 32.747 1.00 93.38 178 PRO A C 1
ATOM 1432 O O . PRO A 1 178 ? 33.061 13.428 31.826 1.00 93.38 178 PRO A O 1
ATOM 1435 N N . LYS A 1 179 ? 35.125 13.002 32.620 1.00 93.25 179 LYS A N 1
ATOM 1436 C CA . LYS A 1 179 ? 35.675 12.416 31.387 1.00 93.25 179 LYS A CA 1
ATOM 1437 C C . LYS A 1 179 ? 34.857 11.223 30.888 1.00 93.25 179 LYS A C 1
ATOM 1439 O O . LYS A 1 179 ? 34.672 11.079 29.677 1.00 93.25 179 LYS A O 1
ATOM 1444 N N . ARG A 1 180 ? 34.323 10.386 31.781 1.00 91.94 180 ARG A N 1
ATOM 1445 C CA . ARG A 1 180 ? 33.563 9.177 31.422 1.00 91.94 180 ARG A CA 1
ATOM 1446 C C . ARG A 1 180 ? 32.290 9.457 30.623 1.00 91.94 180 ARG A C 1
ATOM 1448 O O . ARG A 1 180 ? 31.864 8.595 29.859 1.00 91.94 180 ARG A O 1
ATOM 1455 N N . LEU A 1 181 ? 31.732 10.671 30.703 1.00 92.56 181 LEU A N 1
ATOM 1456 C CA . LEU A 1 181 ? 30.583 11.084 29.883 1.00 92.56 181 LEU A CA 1
ATOM 1457 C C . LEU A 1 181 ? 30.855 11.021 28.379 1.00 92.56 181 LEU A C 1
ATOM 1459 O O . LEU A 1 181 ? 29.921 10.892 27.583 1.00 92.56 181 LEU A O 1
ATOM 1463 N N . LEU A 1 182 ? 32.119 11.142 27.973 1.00 93.12 182 LEU A N 1
ATOM 1464 C CA . LEU A 1 182 ? 32.502 11.061 26.568 1.00 93.12 182 LEU A CA 1
ATOM 1465 C C . LEU A 1 182 ? 32.350 9.637 26.018 1.00 93.12 182 LEU A C 1
ATOM 1467 O O . LEU A 1 182 ? 32.029 9.488 24.840 1.00 93.12 182 LEU A O 1
ATOM 1471 N N . GLY A 1 183 ? 32.511 8.624 26.878 1.00 90.75 183 GLY A N 1
ATOM 1472 C CA . GLY A 1 183 ? 32.431 7.204 26.534 1.00 90.75 183 GLY A CA 1
ATOM 1473 C C . GLY A 1 183 ? 31.043 6.572 26.679 1.00 90.75 183 GLY A C 1
ATOM 1474 O O . GLY A 1 183 ? 30.886 5.397 26.353 1.00 90.75 183 GLY A O 1
ATOM 1475 N N . LEU A 1 184 ? 30.031 7.307 27.155 1.00 90.88 184 LEU A N 1
ATOM 1476 C CA . LEU A 1 184 ? 28.673 6.771 27.275 1.00 90.88 184 LEU A CA 1
ATOM 1477 C C . LEU A 1 184 ? 28.036 6.563 25.898 1.00 90.88 184 LEU A C 1
ATOM 1479 O O . LEU A 1 184 ? 28.031 7.464 25.060 1.00 90.88 184 LEU A O 1
ATOM 1483 N N . VAL A 1 185 ? 27.454 5.380 25.698 1.00 86.25 185 VAL A N 1
ATOM 1484 C CA . VAL A 1 185 ? 26.754 5.005 24.466 1.00 86.25 185 VAL A CA 1
ATOM 1485 C C . VAL A 1 185 ? 25.315 4.653 24.800 1.00 86.25 185 VAL A C 1
ATOM 1487 O O . VAL A 1 185 ? 25.043 3.782 25.626 1.00 86.25 185 VAL A O 1
ATOM 1490 N N . PHE A 1 186 ? 24.391 5.316 24.120 1.00 87.12 186 PHE A N 1
ATOM 1491 C CA . PHE A 1 186 ? 22.963 5.071 24.228 1.00 87.12 186 PHE A CA 1
ATOM 1492 C C . PHE A 1 186 ? 22.411 4.616 22.875 1.00 87.12 186 PHE A C 1
ATOM 1494 O O . PHE A 1 186 ? 22.922 4.996 21.819 1.00 87.12 186 PHE A O 1
ATOM 1501 N N . ALA A 1 187 ? 21.344 3.813 22.905 1.00 86.69 187 ALA A N 1
ATOM 1502 C CA . ALA A 1 187 ? 20.557 3.549 21.707 1.00 86.69 187 ALA A CA 1
ATOM 1503 C C . ALA A 1 187 ? 19.951 4.859 21.182 1.00 86.69 187 ALA A C 1
ATOM 1505 O O . ALA A 1 187 ? 19.687 5.782 21.962 1.00 86.69 187 ALA A O 1
ATOM 1506 N N . ARG A 1 188 ? 19.727 4.936 19.868 1.00 83.75 188 ARG A N 1
ATOM 1507 C CA . ARG A 1 188 ? 19.104 6.105 19.240 1.00 83.75 188 ARG A CA 1
ATOM 1508 C C . ARG A 1 188 ? 17.748 6.376 19.896 1.00 83.75 188 ARG A C 1
ATOM 1510 O O . ARG A 1 188 ? 16.952 5.455 20.066 1.00 83.75 188 ARG A O 1
ATOM 1517 N N . ALA A 1 189 ? 17.539 7.616 20.324 1.00 81.19 189 ALA A N 1
ATOM 1518 C CA . ALA A 1 189 ? 16.294 8.022 20.957 1.00 81.19 189 ALA A CA 1
ATOM 1519 C C . ALA A 1 189 ? 15.200 8.220 19.902 1.00 81.19 189 ALA A C 1
ATOM 1521 O O . ALA A 1 189 ? 15.483 8.683 18.799 1.00 81.19 189 ALA A O 1
ATOM 1522 N N . ASP A 1 190 ? 13.963 7.889 20.261 1.00 82.12 190 ASP A N 1
ATOM 1523 C CA . ASP A 1 190 ? 12.780 8.141 19.437 1.00 82.12 190 ASP A CA 1
ATOM 1524 C C . ASP A 1 190 ? 12.295 9.582 19.666 1.00 82.12 190 ASP A C 1
ATOM 1526 O O . ASP A 1 190 ? 11.347 9.845 20.406 1.00 82.12 190 ASP A O 1
ATOM 1530 N N . VAL A 1 191 ? 13.057 10.541 19.135 1.00 84.75 191 VAL A N 1
ATOM 1531 C CA . VAL A 1 191 ? 12.787 11.979 19.252 1.00 84.75 191 VAL A CA 1
ATOM 1532 C C . VAL A 1 191 ? 12.925 12.650 17.890 1.00 84.75 191 VAL A C 1
ATOM 1534 O O . VAL A 1 191 ? 13.879 12.404 17.159 1.00 84.75 191 VAL A O 1
ATOM 1537 N N . SER A 1 192 ? 11.978 13.528 17.558 1.00 84.31 192 SER A N 1
ATOM 1538 C CA . SER A 1 192 ? 12.039 14.325 16.330 1.00 84.31 192 SER A CA 1
ATOM 1539 C C . SER A 1 192 ? 13.058 15.453 16.487 1.00 84.31 192 SER A C 1
ATOM 1541 O O . SER A 1 192 ? 12.933 16.274 17.397 1.00 84.31 192 SER A O 1
ATOM 1543 N N . LEU A 1 193 ? 14.040 15.519 15.589 1.00 85.25 193 LEU A N 1
ATOM 1544 C CA . LEU A 1 193 ? 15.110 16.520 15.585 1.00 85.25 193 LEU A CA 1
ATOM 1545 C C . LEU A 1 193 ? 15.289 17.121 14.189 1.00 85.25 193 LEU A C 1
ATOM 1547 O O . LEU A 1 193 ? 14.811 16.566 13.204 1.00 85.25 193 LEU A O 1
ATOM 1551 N N . ALA A 1 194 ? 15.977 18.263 14.118 1.00 86.31 194 ALA A N 1
ATOM 1552 C CA . ALA A 1 194 ? 16.472 18.788 12.849 1.00 86.31 194 ALA A CA 1
ATOM 1553 C C . ALA A 1 194 ? 17.513 17.827 12.245 1.00 86.31 194 ALA A C 1
ATOM 1555 O O . ALA A 1 194 ? 18.224 17.147 12.989 1.00 86.31 194 ALA A O 1
ATOM 1556 N N . ASP A 1 195 ? 17.608 17.788 10.913 1.00 84.38 195 ASP A N 1
ATOM 1557 C CA . ASP A 1 195 ? 18.425 16.807 10.181 1.00 84.38 195 ASP A CA 1
ATOM 1558 C C . ASP A 1 195 ? 19.897 16.779 10.630 1.00 84.38 195 ASP A C 1
ATOM 1560 O O . ASP A 1 195 ? 20.495 15.712 10.743 1.00 84.38 195 ASP A O 1
ATOM 1564 N N . ASP A 1 196 ? 20.486 17.940 10.927 1.00 84.88 196 ASP A N 1
ATOM 1565 C CA . ASP A 1 196 ? 21.876 18.068 11.376 1.00 84.88 196 ASP A CA 1
ATOM 1566 C C . ASP A 1 196 ? 22.106 17.496 12.786 1.00 84.88 196 ASP A C 1
ATOM 1568 O O . ASP A 1 196 ? 23.138 16.875 13.056 1.00 84.88 196 ASP A O 1
ATOM 1572 N N . LEU A 1 197 ? 21.133 17.676 13.679 1.00 90.38 197 LEU A N 1
ATOM 1573 C CA . LEU A 1 197 ? 21.151 17.141 15.038 1.00 90.38 197 LEU A CA 1
ATOM 1574 C C . LEU A 1 197 ? 20.897 15.627 15.056 1.00 90.38 197 LEU A C 1
ATOM 1576 O O . LEU A 1 197 ? 21.595 14.902 15.769 1.00 90.38 197 LEU A O 1
ATOM 1580 N N . ASP A 1 198 ? 19.945 15.140 14.250 1.00 87.88 198 ASP A N 1
ATOM 1581 C CA . ASP A 1 198 ? 19.696 13.701 14.092 1.00 87.88 198 ASP A CA 1
ATOM 1582 C C . ASP A 1 198 ? 20.938 12.984 13.552 1.00 87.88 198 ASP A C 1
ATOM 1584 O O . ASP A 1 198 ? 21.362 11.955 14.089 1.00 87.88 198 ASP A O 1
ATOM 1588 N N . ASP A 1 199 ? 21.574 13.561 12.532 1.00 88.94 199 ASP A N 1
ATOM 1589 C CA . ASP A 1 199 ? 22.774 12.989 11.935 1.00 88.94 199 ASP A CA 1
ATOM 1590 C C . ASP A 1 199 ? 23.956 12.943 12.915 1.00 88.94 199 ASP A C 1
ATOM 1592 O O . ASP A 1 199 ? 24.707 11.961 12.989 1.00 88.94 199 ASP A O 1
ATOM 1596 N N . TRP A 1 200 ? 24.089 13.974 13.750 1.00 88.44 200 TRP A N 1
ATOM 1597 C CA . TRP A 1 200 ? 25.072 13.971 14.825 1.00 88.44 200 TRP A CA 1
ATOM 1598 C C . TRP A 1 200 ? 24.782 12.902 15.884 1.00 88.44 200 TRP A C 1
ATOM 1600 O O . TRP A 1 200 ? 25.705 12.221 16.345 1.00 88.44 200 TRP A O 1
ATOM 1610 N N . MET A 1 201 ? 23.514 12.700 16.256 1.00 89.00 201 MET A N 1
ATOM 1611 C CA . MET A 1 201 ? 23.146 11.625 17.179 1.00 89.00 201 MET A CA 1
ATOM 1612 C C . MET A 1 201 ? 23.512 10.252 16.611 1.00 89.00 201 MET A C 1
ATOM 1614 O O . MET A 1 201 ? 24.033 9.416 17.352 1.00 89.00 201 MET A O 1
ATOM 1618 N N . ARG A 1 202 ? 23.339 10.029 15.299 1.00 89.25 202 ARG A N 1
ATOM 1619 C CA . ARG A 1 202 ? 23.807 8.797 14.636 1.00 89.25 202 ARG A CA 1
ATOM 1620 C C . ARG A 1 202 ? 25.314 8.611 14.791 1.00 89.25 202 ARG A C 1
ATOM 1622 O O . ARG A 1 202 ? 25.752 7.517 15.148 1.00 89.25 202 ARG A O 1
ATOM 1629 N N . LEU A 1 203 ? 26.105 9.669 14.595 1.00 90.19 203 LEU A N 1
ATOM 1630 C CA . LEU A 1 203 ? 27.555 9.623 14.804 1.00 90.19 203 LEU A CA 1
ATOM 1631 C C . LEU A 1 203 ? 27.912 9.278 16.261 1.00 90.19 203 LEU A C 1
ATOM 1633 O O . LEU A 1 203 ? 28.802 8.468 16.503 1.00 90.19 203 LEU A O 1
ATOM 1637 N N . ARG A 1 204 ? 27.188 9.824 17.241 1.00 89.38 204 ARG A N 1
ATOM 1638 C CA . ARG A 1 204 ? 27.402 9.549 18.676 1.00 89.38 204 ARG A CA 1
ATOM 1639 C C . ARG A 1 204 ? 26.952 8.171 19.136 1.00 89.38 204 ARG A C 1
ATOM 1641 O O . ARG A 1 204 ? 27.469 7.680 20.134 1.00 89.38 204 ARG A O 1
ATOM 1648 N N . CYS A 1 205 ? 26.053 7.518 18.410 1.00 89.00 205 CYS A N 1
ATOM 1649 C CA . CYS A 1 205 ? 25.750 6.106 18.632 1.00 89.00 205 CYS A CA 1
ATOM 1650 C C . CYS A 1 205 ? 26.890 5.175 18.169 1.00 89.00 205 CYS A C 1
ATOM 1652 O O . CYS A 1 205 ? 26.880 3.990 18.510 1.00 89.00 205 CYS A O 1
ATOM 1654 N N . ASN A 1 206 ? 27.887 5.674 17.425 1.00 88.56 206 ASN A N 1
ATOM 1655 C CA . ASN A 1 206 ? 29.055 4.889 17.034 1.00 88.56 206 ASN A CA 1
ATOM 1656 C C . ASN A 1 206 ? 30.034 4.742 18.213 1.00 88.56 206 ASN A C 1
ATOM 1658 O O . ASN A 1 206 ? 30.669 5.703 18.645 1.00 88.56 206 ASN A O 1
ATOM 1662 N N . GLN A 1 207 ? 30.213 3.506 18.686 1.00 91.12 207 GLN A N 1
ATOM 1663 C CA . GLN A 1 207 ? 31.106 3.180 19.804 1.00 91.12 207 GLN A CA 1
ATOM 1664 C C . GLN A 1 207 ? 32.566 3.597 19.570 1.00 91.12 207 GLN A C 1
ATOM 1666 O O . GLN A 1 207 ? 33.269 3.939 20.516 1.00 91.12 207 GLN A O 1
ATOM 1671 N N . ARG A 1 208 ? 33.044 3.582 18.319 1.00 92.06 208 ARG A N 1
ATOM 1672 C CA . ARG A 1 208 ? 34.407 4.033 18.002 1.00 92.06 208 ARG A CA 1
ATOM 1673 C C . ARG A 1 208 ? 34.535 5.540 18.125 1.00 92.06 208 ARG A C 1
ATOM 1675 O O . ARG A 1 208 ? 35.551 6.015 18.617 1.00 92.06 208 ARG A O 1
ATOM 1682 N N . PHE A 1 209 ? 33.503 6.274 17.720 1.00 93.81 209 PHE A N 1
ATOM 1683 C CA . PHE A 1 209 ? 33.481 7.724 17.856 1.00 93.81 209 PHE A CA 1
ATOM 1684 C C . PHE A 1 209 ? 33.486 8.144 19.327 1.00 93.81 209 PHE A C 1
ATOM 1686 O O . PHE A 1 209 ? 34.261 9.017 19.710 1.00 93.81 209 PHE A O 1
ATOM 1693 N N . THR A 1 210 ? 32.685 7.496 20.179 1.00 92.94 210 THR A N 1
ATOM 1694 C CA . THR A 1 210 ? 32.680 7.796 21.622 1.00 92.94 210 THR A CA 1
ATOM 1695 C C . THR A 1 210 ? 33.985 7.387 22.304 1.00 92.94 210 THR A C 1
ATOM 1697 O O . THR A 1 210 ? 34.513 8.155 23.108 1.00 92.94 210 THR A O 1
ATOM 1700 N N . ALA A 1 211 ? 34.567 6.239 21.938 1.00 94.69 211 ALA A N 1
ATOM 1701 C CA . ALA A 1 211 ? 35.888 5.835 22.417 1.00 94.69 211 ALA A CA 1
ATOM 1702 C C . ALA A 1 211 ? 36.979 6.839 22.003 1.00 94.69 211 ALA A C 1
ATOM 1704 O O . ALA A 1 211 ? 37.777 7.256 22.841 1.00 94.69 211 ALA A O 1
ATOM 1705 N N . TYR A 1 212 ? 36.973 7.286 20.743 1.00 95.88 212 TYR A N 1
ATOM 1706 C CA . TYR A 1 212 ? 37.898 8.301 20.239 1.00 95.88 212 TYR A CA 1
ATOM 1707 C C . TYR A 1 212 ? 37.737 9.633 20.979 1.00 95.88 212 TYR A C 1
ATOM 1709 O O . TYR A 1 212 ? 38.721 10.200 21.448 1.00 95.88 212 TYR A O 1
ATOM 1717 N N . ALA A 1 213 ? 36.500 10.105 21.153 1.00 94.44 213 ALA A N 1
ATOM 1718 C CA . ALA A 1 213 ? 36.203 11.324 21.900 1.00 94.44 213 ALA A CA 1
ATOM 1719 C C . ALA A 1 213 ? 36.715 11.243 23.349 1.00 94.44 213 ALA A C 1
ATOM 1721 O O . ALA A 1 213 ? 37.335 12.184 23.842 1.00 94.44 213 ALA A O 1
ATOM 1722 N N . MET A 1 214 ? 36.523 10.100 24.015 1.00 94.81 214 MET A N 1
ATOM 1723 C CA . MET A 1 214 ? 37.012 9.865 25.375 1.00 94.81 214 MET A CA 1
ATOM 1724 C C . MET A 1 214 ? 38.545 9.832 25.456 1.00 94.81 214 MET A C 1
ATOM 1726 O O . MET A 1 214 ? 39.118 10.441 26.362 1.00 94.81 214 MET A O 1
ATOM 1730 N N . CYS A 1 215 ? 39.220 9.150 24.526 1.00 95.06 215 CYS A N 1
ATOM 1731 C CA . CYS A 1 215 ? 40.684 9.092 24.468 1.00 95.06 215 CYS A CA 1
ATOM 1732 C C . CYS A 1 215 ? 41.307 10.464 24.182 1.00 95.06 215 CYS A C 1
ATOM 1734 O O . CYS A 1 215 ? 42.301 10.822 24.810 1.00 95.06 215 CYS A O 1
ATOM 1736 N N . SER A 1 216 ? 40.689 11.238 23.291 1.00 95.12 216 SER A N 1
ATOM 1737 C CA . SER A 1 216 ? 41.134 12.574 22.882 1.00 95.12 216 SER A CA 1
ATOM 1738 C C . SER A 1 216 ? 40.670 13.703 23.812 1.00 95.12 216 SER A C 1
ATOM 1740 O O . SER A 1 216 ? 40.956 14.869 23.538 1.00 95.12 216 SER A O 1
ATOM 1742 N N . GLU A 1 217 ? 39.956 13.371 24.896 1.00 95.38 217 GLU A N 1
ATOM 1743 C CA . GLU A 1 217 ? 39.396 14.321 25.872 1.00 95.38 217 GLU A CA 1
ATOM 1744 C C . GLU A 1 217 ? 38.595 15.446 25.202 1.00 95.38 217 GLU A C 1
ATOM 1746 O O . GLU A 1 217 ? 38.751 16.636 25.483 1.00 95.38 217 GLU A O 1
ATOM 1751 N N . TRP A 1 218 ? 37.747 15.044 24.259 1.00 93.62 218 TRP A N 1
ATOM 1752 C CA . TRP A 1 218 ? 37.026 15.932 23.366 1.00 93.62 218 TRP A CA 1
ATOM 1753 C C . TRP A 1 218 ? 35.521 15.798 23.564 1.00 93.62 218 TRP A C 1
ATOM 1755 O O . TRP A 1 218 ? 34.971 14.710 23.422 1.00 93.62 218 TRP A O 1
ATOM 1765 N N . LEU A 1 219 ? 34.849 16.918 23.842 1.00 93.38 219 LEU A N 1
ATOM 1766 C CA . LEU A 1 219 ? 33.395 17.022 23.769 1.00 93.38 219 LEU A CA 1
ATOM 1767 C C . LEU A 1 219 ? 32.993 17.375 22.327 1.00 93.38 219 LEU A C 1
ATOM 1769 O O . LEU A 1 219 ? 33.134 18.535 21.932 1.00 93.38 219 LEU A O 1
ATOM 1773 N N . PRO A 1 220 ? 32.510 16.415 21.521 1.00 92.00 220 PRO A N 1
ATOM 1774 C CA . PRO A 1 220 ? 31.989 16.724 20.199 1.00 92.00 220 PRO A CA 1
ATOM 1775 C C . PRO A 1 220 ? 30.716 17.561 20.339 1.00 92.00 220 PRO A C 1
ATOM 1777 O O . PRO A 1 220 ? 29.825 17.214 21.110 1.00 92.00 220 PRO A O 1
ATOM 1780 N N . ILE A 1 221 ? 30.624 18.655 19.587 1.00 91.62 221 ILE A N 1
ATOM 1781 C CA . ILE A 1 221 ? 29.460 19.545 19.564 1.00 91.62 221 ILE A CA 1
ATOM 1782 C C . ILE A 1 221 ? 29.091 19.813 18.104 1.00 91.62 221 ILE A C 1
ATOM 1784 O O . ILE A 1 221 ? 29.966 20.088 17.280 1.00 91.62 221 ILE A O 1
ATOM 1788 N N . VAL A 1 222 ? 27.797 19.749 17.781 1.00 90.56 222 VAL A N 1
ATOM 1789 C CA . VAL A 1 222 ? 27.300 19.998 16.419 1.00 90.56 222 VAL A CA 1
ATOM 1790 C C . VAL A 1 222 ? 27.638 21.422 15.986 1.00 90.56 222 VAL A C 1
ATOM 1792 O O . VAL A 1 222 ? 27.317 22.375 16.691 1.00 90.56 222 VAL A O 1
ATOM 1795 N N . GLY A 1 223 ? 28.268 21.587 14.823 1.00 89.38 223 GLY A N 1
ATOM 1796 C CA . GLY A 1 223 ? 28.586 22.908 14.271 1.00 89.38 223 GLY A CA 1
ATOM 1797 C C . GLY A 1 223 ? 29.710 23.666 14.988 1.00 89.38 223 GLY A C 1
ATOM 1798 O O . GLY A 1 223 ? 29.847 24.868 14.779 1.00 89.38 223 GLY A O 1
ATOM 1799 N N . ASP A 1 224 ? 30.511 23.009 15.831 1.00 91.75 224 ASP A N 1
ATOM 1800 C CA . ASP A 1 224 ? 31.676 23.640 16.453 1.00 91.75 224 ASP A CA 1
ATOM 1801 C C . ASP A 1 224 ? 32.801 23.874 15.430 1.00 91.75 224 ASP A C 1
ATOM 1803 O O . ASP A 1 224 ? 33.422 22.940 14.919 1.00 91.75 224 ASP A O 1
ATOM 1807 N N . THR A 1 225 ? 33.073 25.146 15.140 1.00 91.19 225 THR A N 1
ATOM 1808 C CA . THR A 1 225 ? 34.065 25.576 14.146 1.00 91.19 225 THR A CA 1
ATOM 1809 C C . THR A 1 225 ? 35.437 25.882 14.746 1.00 91.19 225 THR A C 1
ATOM 1811 O O . THR A 1 225 ? 36.285 26.483 14.083 1.00 91.19 225 THR A O 1
ATOM 1814 N N . ARG A 1 226 ? 35.686 25.539 16.015 1.00 93.31 226 ARG A N 1
ATOM 1815 C CA . ARG A 1 226 ? 37.013 25.711 16.620 1.00 93.31 226 ARG A CA 1
ATOM 1816 C C . ARG A 1 226 ? 38.014 24.789 15.924 1.00 93.31 226 ARG A C 1
ATOM 1818 O O . ARG A 1 226 ? 37.778 23.591 15.797 1.00 93.31 226 ARG A O 1
ATOM 1825 N N . LYS A 1 227 ? 39.176 25.334 15.548 1.00 94.31 227 LYS A N 1
ATOM 1826 C CA . LYS A 1 227 ? 40.221 24.622 14.788 1.00 94.31 227 LYS A CA 1
ATOM 1827 C C . LYS A 1 227 ? 40.574 23.246 15.374 1.00 94.31 227 LYS A C 1
ATOM 1829 O O . LYS A 1 227 ? 40.555 22.260 14.652 1.00 94.31 227 LYS A O 1
ATOM 1834 N N . LYS A 1 228 ? 40.810 23.168 16.690 1.00 92.94 228 LYS A N 1
ATOM 1835 C CA . LYS A 1 228 ? 41.120 21.903 17.383 1.00 92.94 228 LYS A CA 1
ATOM 1836 C C . LYS A 1 228 ? 40.000 20.863 17.228 1.00 92.94 228 LYS A C 1
ATOM 1838 O O . LYS A 1 228 ? 40.283 19.690 17.022 1.00 92.94 228 LYS A O 1
ATOM 1843 N N . THR A 1 229 ? 38.739 21.286 17.324 1.00 91.88 229 THR A N 1
ATOM 1844 C CA . THR A 1 229 ? 37.572 20.405 17.159 1.00 91.88 229 THR A CA 1
ATOM 1845 C C . THR A 1 229 ? 37.488 19.864 15.732 1.00 91.88 229 THR A C 1
ATOM 1847 O O . THR A 1 229 ? 37.257 18.674 15.537 1.00 91.88 229 THR A O 1
ATOM 1850 N N . GLN A 1 230 ? 37.728 20.720 14.737 1.00 92.75 230 GLN A N 1
ATOM 1851 C CA . GLN A 1 230 ? 37.730 20.321 13.330 1.00 92.75 230 GLN A CA 1
ATOM 1852 C C . GLN A 1 230 ? 38.866 19.338 13.016 1.00 92.75 230 GLN A C 1
ATOM 1854 O O . GLN A 1 230 ? 38.623 18.330 12.366 1.00 92.75 230 GLN A O 1
ATOM 1859 N N . GLU A 1 231 ? 40.075 19.575 13.535 1.00 95.31 231 GLU A N 1
ATOM 1860 C CA . GLU A 1 231 ? 41.228 18.675 13.361 1.00 95.31 231 GLU A CA 1
ATOM 1861 C C . GLU A 1 231 ? 40.984 17.280 13.965 1.00 95.31 231 GLU A C 1
ATOM 1863 O O . GLU A 1 231 ? 41.362 16.270 13.371 1.00 95.31 231 GLU A O 1
ATOM 1868 N N . LEU A 1 232 ? 40.319 17.204 15.123 1.00 96.25 232 LEU A N 1
ATOM 1869 C CA . LEU A 1 232 ? 39.950 15.933 15.756 1.00 96.25 232 LEU A CA 1
ATOM 1870 C C . LEU A 1 232 ? 38.896 15.167 14.949 1.00 96.25 232 LEU A C 1
ATOM 1872 O O . LEU A 1 232 ? 39.018 13.956 14.773 1.00 96.25 232 LEU A O 1
ATOM 1876 N N . LEU A 1 233 ? 37.879 15.866 14.436 1.00 93.81 233 LEU A N 1
ATOM 1877 C CA . LEU A 1 233 ? 36.853 15.248 13.595 1.00 93.81 233 LEU A CA 1
ATOM 1878 C C . LEU A 1 233 ? 37.444 14.743 12.270 1.00 93.81 233 LEU A C 1
ATOM 1880 O O . LEU A 1 233 ? 37.161 13.615 11.876 1.00 93.81 233 LEU A O 1
ATOM 1884 N N . GLU A 1 234 ? 38.301 15.545 11.633 1.00 93.31 234 GLU A N 1
ATOM 1885 C CA . GLU A 1 234 ? 39.039 15.182 10.416 1.00 93.31 234 GLU A CA 1
ATOM 1886 C C . GLU A 1 234 ? 39.874 13.915 10.630 1.00 93.31 234 GLU A C 1
ATOM 1888 O O . GLU A 1 234 ? 39.812 12.973 9.842 1.00 93.31 234 GLU A O 1
ATOM 1893 N N . THR A 1 235 ? 40.620 13.867 11.738 1.00 95.19 235 THR A N 1
ATOM 1894 C CA . THR A 1 235 ? 41.468 12.720 12.088 1.00 95.19 235 THR A CA 1
ATOM 1895 C C . THR A 1 235 ? 40.629 11.459 12.277 1.00 95.19 235 THR A C 1
ATOM 1897 O O . THR A 1 235 ? 40.935 10.424 11.685 1.00 95.19 235 THR A O 1
ATOM 1900 N N . PHE A 1 236 ? 39.530 11.549 13.035 1.00 95.38 236 PHE A N 1
ATOM 1901 C CA . PHE A 1 236 ? 38.614 10.425 13.217 1.00 95.38 236 PHE A CA 1
ATOM 1902 C C . PHE A 1 236 ? 38.029 9.943 11.881 1.00 95.38 236 PHE A C 1
ATOM 1904 O O . PHE A 1 236 ? 37.994 8.741 11.620 1.00 95.38 236 PHE A O 1
ATOM 1911 N N . PHE A 1 237 ? 37.593 10.858 11.012 1.00 95.19 237 PHE A N 1
ATOM 1912 C CA . PHE A 1 237 ? 37.050 10.500 9.703 1.00 95.19 237 PHE A CA 1
ATOM 1913 C C . PHE A 1 237 ? 38.091 9.844 8.792 1.00 95.19 237 PHE A C 1
ATOM 1915 O O . PHE A 1 237 ? 37.773 8.851 8.137 1.00 95.19 237 PHE A O 1
ATOM 1922 N N . ALA A 1 238 ? 39.337 10.314 8.786 1.00 93.75 238 ALA A N 1
ATOM 1923 C CA . ALA A 1 238 ? 40.411 9.690 8.018 1.00 93.75 238 ALA A CA 1
ATOM 1924 C C . ALA A 1 238 ? 40.735 8.263 8.506 1.00 93.75 238 ALA A C 1
ATOM 1926 O O . ALA A 1 238 ? 40.912 7.348 7.689 1.00 93.75 238 ALA A O 1
ATOM 1927 N N . GLU A 1 239 ? 40.771 8.049 9.825 1.00 93.25 239 GLU A N 1
ATOM 1928 C CA . GLU A 1 239 ? 40.966 6.726 10.431 1.00 93.25 239 GLU A CA 1
ATOM 1929 C C . GLU A 1 239 ? 39.795 5.783 10.114 1.00 93.25 239 GLU A C 1
ATOM 1931 O O . GLU A 1 239 ? 40.004 4.648 9.670 1.00 93.25 239 GLU A O 1
ATOM 1936 N N . GLU A 1 240 ? 38.560 6.265 10.265 1.00 93.88 240 GLU A N 1
ATOM 1937 C CA . GLU A 1 240 ? 37.356 5.472 10.016 1.00 93.88 240 GLU A CA 1
ATOM 1938 C C . GLU A 1 240 ? 37.195 5.133 8.529 1.00 93.88 240 GLU A C 1
ATOM 1940 O O . GLU A 1 240 ? 36.850 3.999 8.190 1.00 93.88 240 GLU A O 1
ATOM 1945 N N . LEU A 1 241 ? 37.530 6.059 7.624 1.00 93.94 241 LEU A N 1
ATOM 1946 C CA . LEU A 1 241 ? 37.574 5.808 6.184 1.00 93.94 241 LEU A CA 1
ATOM 1947 C C . LEU A 1 241 ? 38.601 4.729 5.835 1.00 93.94 241 LEU A C 1
ATOM 1949 O O . LEU A 1 241 ? 38.279 3.776 5.121 1.00 93.94 241 LEU A O 1
ATOM 1953 N N . SER A 1 242 ? 39.825 4.851 6.353 1.00 92.69 242 SER A N 1
ATOM 1954 C CA . SER A 1 242 ? 40.897 3.877 6.113 1.00 92.69 242 SER A CA 1
ATOM 1955 C C . SER A 1 242 ? 40.479 2.477 6.557 1.00 92.69 242 SER A C 1
ATOM 1957 O O . SER A 1 242 ? 40.679 1.495 5.836 1.00 92.69 242 SER A O 1
ATOM 1959 N N . ARG A 1 243 ? 39.824 2.390 7.716 1.00 93.19 243 ARG A N 1
ATOM 1960 C CA . ARG A 1 243 ? 39.292 1.148 8.270 1.00 93.19 243 ARG A CA 1
ATOM 1961 C C . ARG A 1 243 ? 38.113 0.597 7.464 1.00 93.19 243 ARG A C 1
ATOM 1963 O O . ARG A 1 243 ? 38.067 -0.599 7.202 1.00 93.19 243 ARG A O 1
ATOM 1970 N N . LEU A 1 244 ? 37.167 1.425 7.026 1.00 93.38 244 LEU A N 1
ATOM 1971 C CA . LEU A 1 244 ? 36.057 0.970 6.181 1.00 93.38 244 LEU A CA 1
ATOM 1972 C C . LEU A 1 244 ? 36.555 0.471 4.822 1.00 93.38 244 LEU A C 1
ATOM 1974 O O . LEU A 1 244 ? 36.133 -0.585 4.367 1.00 93.38 244 LEU A O 1
ATOM 1978 N N . ILE A 1 245 ? 37.530 1.141 4.209 1.00 93.19 245 ILE A N 1
ATOM 1979 C CA . ILE A 1 245 ? 38.206 0.628 3.010 1.00 93.19 245 ILE A CA 1
ATOM 1980 C C . ILE A 1 245 ? 38.931 -0.697 3.319 1.00 93.19 245 ILE A C 1
ATOM 1982 O O . ILE A 1 245 ? 39.028 -1.579 2.454 1.00 93.19 245 ILE A O 1
ATOM 1986 N N . ALA A 1 246 ? 39.460 -0.864 4.536 1.00 91.19 246 ALA A N 1
ATOM 1987 C CA . ALA A 1 246 ? 40.094 -2.098 4.989 1.00 91.19 246 ALA A CA 1
ATOM 1988 C C . ALA A 1 246 ? 39.095 -3.267 5.074 1.00 91.19 246 ALA A C 1
ATOM 1990 O O . ALA A 1 246 ? 39.309 -4.291 4.414 1.00 91.19 246 ALA A O 1
ATOM 1991 N N . ASP A 1 247 ? 38.009 -3.058 5.814 1.00 92.12 247 ASP A N 1
ATOM 1992 C CA . ASP A 1 247 ? 37.152 -4.112 6.356 1.00 92.12 247 ASP A CA 1
ATOM 1993 C C . ASP A 1 247 ? 35.806 -4.244 5.629 1.00 92.12 247 ASP A C 1
ATOM 1995 O O . ASP A 1 247 ? 35.298 -5.353 5.478 1.00 92.12 247 ASP A O 1
ATOM 1999 N N . ASP A 1 248 ? 35.217 -3.131 5.178 1.00 93.31 248 ASP A N 1
ATOM 2000 C CA . ASP A 1 248 ? 33.852 -3.078 4.641 1.00 93.31 248 ASP A CA 1
ATOM 2001 C C . ASP A 1 248 ? 33.669 -1.992 3.563 1.00 93.31 248 ASP A C 1
ATOM 2003 O O . ASP A 1 248 ? 32.891 -1.041 3.680 1.00 93.31 248 ASP A O 1
ATOM 2007 N N . LEU A 1 249 ? 34.404 -2.145 2.458 1.00 93.12 249 LEU A N 1
ATOM 2008 C CA . LEU A 1 249 ? 34.287 -1.235 1.317 1.00 93.12 249 LEU A CA 1
ATOM 2009 C C . LEU A 1 249 ? 32.885 -1.287 0.683 1.00 93.12 249 LEU A C 1
ATOM 2011 O O . LEU A 1 249 ? 32.433 -0.298 0.116 1.00 93.12 249 LEU A O 1
ATOM 2015 N N . THR A 1 250 ? 32.200 -2.433 0.763 1.00 92.12 250 THR A N 1
ATOM 2016 C CA . THR A 1 250 ? 30.856 -2.587 0.185 1.00 92.12 250 THR A CA 1
ATOM 2017 C C . THR A 1 250 ? 29.851 -1.731 0.949 1.00 92.12 250 THR A C 1
ATOM 2019 O O . THR A 1 250 ? 29.176 -0.925 0.315 1.00 92.12 250 THR A O 1
ATOM 2022 N N . GLY A 1 251 ? 29.816 -1.833 2.284 1.00 91.19 251 GLY A N 1
ATOM 2023 C CA . GLY A 1 251 ? 28.913 -1.040 3.114 1.00 91.19 251 GLY A CA 1
ATOM 2024 C C . GLY A 1 251 ? 29.157 0.463 2.979 1.00 91.19 251 GLY A C 1
ATOM 2025 O O . GLY A 1 251 ? 28.203 1.227 2.850 1.00 91.19 251 GLY A O 1
ATOM 2026 N N . LEU A 1 252 ? 30.422 0.900 2.904 1.00 92.69 252 LEU A N 1
ATOM 2027 C CA . LEU A 1 252 ? 30.750 2.307 2.636 1.00 92.69 252 LEU A CA 1
ATOM 2028 C C . LEU A 1 252 ? 30.172 2.783 1.293 1.00 92.69 252 LEU A C 1
ATOM 2030 O O . LEU A 1 252 ? 29.510 3.816 1.231 1.00 92.69 252 LEU A O 1
ATOM 2034 N N . LEU A 1 253 ? 30.404 2.025 0.220 1.00 92.12 253 LEU A N 1
ATOM 2035 C CA . LEU A 1 253 ? 29.937 2.380 -1.118 1.00 92.12 253 LEU A CA 1
ATOM 2036 C C . LEU A 1 253 ? 28.404 2.410 -1.224 1.00 92.12 253 LEU A C 1
ATOM 2038 O O . LEU A 1 253 ? 27.858 3.291 -1.888 1.00 92.12 253 LEU A O 1
ATOM 2042 N N . GLU A 1 254 ? 27.709 1.480 -0.569 1.00 89.62 254 GLU A N 1
ATOM 2043 C CA . GLU A 1 254 ? 26.243 1.466 -0.507 1.00 89.62 254 GLU A CA 1
ATOM 2044 C C . GLU A 1 254 ? 25.691 2.698 0.218 1.00 89.62 254 GLU A C 1
ATOM 2046 O O . GLU A 1 254 ? 24.742 3.311 -0.266 1.00 89.62 254 GLU A O 1
ATOM 2051 N N . GLN A 1 255 ? 26.311 3.116 1.328 1.00 89.69 255 GLN A N 1
ATOM 2052 C CA . GLN A 1 255 ? 25.910 4.335 2.042 1.00 89.69 255 GLN A CA 1
ATOM 2053 C C . GLN A 1 255 ? 26.216 5.604 1.227 1.00 89.69 255 GLN A C 1
ATOM 2055 O O . GLN A 1 255 ? 25.398 6.520 1.195 1.00 89.69 255 GLN A O 1
ATOM 2060 N N . MET A 1 256 ? 27.341 5.647 0.501 1.00 89.88 256 MET A N 1
ATOM 2061 C CA . MET A 1 256 ? 27.687 6.774 -0.380 1.00 89.88 256 MET A CA 1
ATOM 2062 C C . MET A 1 256 ? 26.711 6.955 -1.551 1.00 89.88 256 MET A C 1
ATOM 2064 O O . MET A 1 256 ? 26.497 8.083 -1.992 1.00 89.88 256 MET A O 1
ATOM 2068 N N . HIS A 1 257 ? 26.146 5.863 -2.076 1.00 88.12 257 HIS A N 1
ATOM 2069 C CA . HIS A 1 257 ? 25.249 5.863 -3.246 1.00 88.12 257 HIS A CA 1
ATOM 2070 C C . HIS A 1 257 ? 23.800 5.511 -2.898 1.00 88.12 257 HIS A C 1
ATOM 2072 O O . HIS A 1 257 ? 23.020 5.108 -3.767 1.00 88.12 257 HIS A O 1
ATOM 2078 N N . ARG A 1 258 ? 23.438 5.693 -1.628 1.00 85.44 258 ARG A N 1
ATOM 2079 C CA . ARG A 1 258 ? 22.114 5.427 -1.073 1.00 85.44 258 ARG A CA 1
ATOM 2080 C C . ARG A 1 258 ? 21.003 6.107 -1.882 1.00 85.44 258 ARG A C 1
ATOM 2082 O O . ARG A 1 258 ? 21.094 7.276 -2.271 1.00 85.44 258 ARG A O 1
ATOM 2089 N N . GLN A 1 259 ? 19.905 5.389 -2.088 1.00 75.00 259 GLN A N 1
ATOM 2090 C CA . GLN A 1 259 ? 18.648 5.921 -2.612 1.00 75.00 259 GLN A CA 1
ATOM 2091 C C . GLN A 1 259 ? 17.588 6.040 -1.503 1.00 75.00 259 GLN A C 1
ATOM 2093 O O . GLN A 1 259 ? 17.676 5.337 -0.499 1.00 75.00 259 GLN A O 1
ATOM 2098 N N . PRO A 1 260 ? 16.547 6.881 -1.667 1.00 68.88 260 PRO A N 1
ATOM 2099 C CA . PRO A 1 260 ? 15.481 7.016 -0.667 1.00 68.88 260 PRO A CA 1
ATOM 2100 C C . PRO A 1 260 ? 14.786 5.698 -0.292 1.00 68.88 260 PRO A C 1
ATOM 2102 O O . PRO A 1 260 ? 14.302 5.559 0.821 1.00 68.88 260 PRO A O 1
ATOM 2105 N N . SER A 1 261 ? 14.756 4.723 -1.206 1.00 64.81 261 SER A N 1
ATOM 2106 C CA . SER A 1 261 ? 14.179 3.392 -0.980 1.00 64.81 261 SER A CA 1
ATOM 2107 C C . SER A 1 261 ? 15.076 2.428 -0.192 1.00 64.81 261 SER A C 1
ATOM 2109 O O . SER A 1 261 ? 14.658 1.303 0.074 1.00 64.81 261 SER A O 1
ATOM 2111 N N . ASP A 1 262 ? 16.324 2.804 0.097 1.00 70.56 262 ASP A N 1
ATOM 2112 C CA . ASP A 1 262 ? 17.274 1.947 0.809 1.00 70.56 262 ASP A CA 1
ATOM 2113 C C . ASP A 1 262 ? 17.034 1.992 2.332 1.00 70.56 262 ASP A C 1
ATOM 2115 O O . ASP A 1 262 ? 16.562 3.011 2.845 1.00 70.56 262 ASP A O 1
ATOM 2119 N N . PRO A 1 263 ? 17.359 0.917 3.085 1.00 73.81 263 PRO A N 1
ATOM 2120 C CA . PRO A 1 263 ? 17.185 0.875 4.545 1.00 73.81 263 PRO A CA 1
ATOM 2121 C C . PRO A 1 263 ? 17.871 2.055 5.224 1.00 73.81 263 PRO A C 1
ATOM 2123 O O . PRO A 1 263 ? 18.903 2.463 4.720 1.00 73.81 263 PRO A O 1
ATOM 2126 N N . GLU A 1 264 ? 17.348 2.586 6.334 1.00 73.50 264 GLU A N 1
ATOM 2127 C CA . GLU A 1 264 ? 17.894 3.720 7.120 1.00 73.50 264 GLU A CA 1
ATOM 2128 C C . GLU A 1 264 ? 19.437 3.806 7.181 1.00 73.50 264 GLU A C 1
ATOM 2130 O O . GLU A 1 264 ? 20.105 2.773 7.290 1.00 73.50 264 GLU A O 1
ATOM 2135 N N . PRO A 1 265 ? 20.036 5.016 7.109 1.00 80.19 265 PRO A N 1
ATOM 2136 C CA . PRO A 1 265 ? 21.482 5.136 7.012 1.00 80.19 265 PRO A CA 1
ATOM 2137 C C . PRO A 1 265 ? 22.134 4.726 8.327 1.00 80.19 265 PRO A C 1
ATOM 2139 O O . PRO A 1 265 ? 21.712 5.130 9.415 1.00 80.19 265 PRO A O 1
ATOM 2142 N N . THR A 1 266 ? 23.171 3.904 8.210 1.00 83.06 266 THR A N 1
ATOM 2143 C CA . THR A 1 266 ? 23.939 3.390 9.351 1.00 83.06 266 THR A CA 1
ATOM 2144 C C . THR A 1 266 ? 25.169 4.244 9.648 1.00 83.06 266 THR A C 1
ATOM 2146 O O . THR A 1 266 ? 25.769 4.101 10.710 1.00 83.06 266 THR A O 1
ATOM 2149 N N . MET A 1 267 ? 25.555 5.114 8.713 1.00 88.56 267 MET A N 1
ATOM 2150 C CA . MET A 1 267 ? 26.649 6.077 8.838 1.00 88.56 267 MET A CA 1
ATOM 2151 C C . MET A 1 267 ? 26.076 7.493 8.873 1.00 88.56 267 MET A C 1
ATOM 2153 O O . MET A 1 267 ? 25.000 7.728 8.323 1.00 88.56 267 MET A O 1
ATOM 2157 N N . SER A 1 268 ? 26.790 8.431 9.498 1.00 90.69 268 SER A N 1
ATOM 2158 C CA . SER A 1 268 ? 26.373 9.831 9.467 1.00 90.69 268 SER A CA 1
ATOM 2159 C C . SER A 1 268 ? 26.586 10.437 8.080 1.00 90.69 268 SER A C 1
ATOM 2161 O O . SER A 1 268 ? 27.595 10.190 7.412 1.00 90.69 268 SER A O 1
ATOM 2163 N N . GLN A 1 269 ? 25.648 11.268 7.649 1.00 90.00 269 GLN A N 1
ATOM 2164 C CA . GLN A 1 269 ? 25.728 12.050 6.430 1.00 90.00 269 GLN A CA 1
ATOM 2165 C C . GLN A 1 269 ? 26.900 13.037 6.477 1.00 90.00 269 GLN A C 1
ATOM 2167 O O . GLN A 1 269 ? 27.530 13.267 5.449 1.00 90.00 269 GLN A O 1
ATOM 2172 N N . LEU A 1 270 ? 27.263 13.553 7.655 1.00 89.69 270 LEU A N 1
ATOM 2173 C CA . LEU A 1 270 ? 28.486 14.328 7.879 1.00 89.69 270 LEU A CA 1
ATOM 2174 C C . LEU A 1 270 ? 29.732 13.563 7.416 1.00 89.69 270 LEU A C 1
ATOM 2176 O O . LEU A 1 270 ? 30.549 14.115 6.679 1.00 89.69 270 LEU A O 1
ATOM 2180 N N . PHE A 1 271 ? 29.856 12.289 7.801 1.00 92.88 271 PHE A N 1
ATOM 2181 C CA . PHE A 1 271 ? 30.966 11.445 7.366 1.00 92.88 271 PHE A CA 1
ATOM 2182 C C . PHE A 1 271 ? 30.900 11.177 5.859 1.00 92.88 271 PHE A C 1
ATOM 2184 O O . PHE A 1 271 ? 31.895 11.354 5.163 1.00 92.88 271 PHE A O 1
ATOM 2191 N N . ILE A 1 272 ? 29.730 10.815 5.325 1.00 93.06 272 ILE A N 1
ATOM 2192 C CA . ILE A 1 272 ? 29.572 10.530 3.889 1.00 93.06 272 ILE A CA 1
ATOM 2193 C C . ILE A 1 272 ? 29.899 11.753 3.022 1.00 93.06 272 ILE A C 1
ATOM 2195 O O . ILE A 1 272 ? 30.640 11.628 2.046 1.00 93.06 272 ILE A O 1
ATOM 2199 N N . ASN A 1 273 ? 29.409 12.936 3.394 1.00 90.88 273 ASN A N 1
ATOM 2200 C CA . ASN A 1 273 ? 29.703 14.189 2.700 1.00 90.88 273 ASN A CA 1
ATOM 2201 C C . ASN A 1 273 ? 31.203 14.492 2.725 1.00 90.88 273 ASN A C 1
ATOM 2203 O O . ASN A 1 273 ? 31.770 14.887 1.707 1.00 90.88 273 ASN A O 1
ATOM 2207 N N . TRP A 1 274 ? 31.857 14.263 3.866 1.00 93.00 274 TRP A N 1
ATOM 2208 C CA . TRP A 1 274 ? 33.302 14.414 3.988 1.00 93.00 274 TRP A CA 1
ATOM 2209 C C . TRP A 1 274 ? 34.064 13.436 3.079 1.00 93.00 274 TRP A C 1
ATOM 2211 O O . TRP A 1 274 ? 34.956 13.848 2.336 1.00 93.00 274 TRP A O 1
ATOM 2221 N N . VAL A 1 275 ? 33.672 12.157 3.043 1.00 92.75 275 VAL A N 1
ATOM 2222 C CA . VAL A 1 275 ? 34.280 11.151 2.150 1.00 92.75 275 VAL A CA 1
ATOM 2223 C C . VAL A 1 275 ? 34.126 11.553 0.681 1.00 92.75 275 VAL A C 1
ATOM 2225 O O . VAL A 1 275 ? 35.074 11.424 -0.086 1.00 92.75 275 VAL A O 1
ATOM 2228 N N . GLN A 1 276 ? 32.956 12.058 0.283 1.00 87.88 276 GLN A N 1
ATOM 2229 C CA . GLN A 1 276 ? 32.688 12.488 -1.094 1.00 87.88 276 GLN A CA 1
ATOM 2230 C C . GLN A 1 276 ? 33.441 13.766 -1.491 1.00 87.88 276 GLN A C 1
ATOM 2232 O O . GLN A 1 276 ? 33.785 13.924 -2.661 1.00 87.88 276 GLN A O 1
ATOM 2237 N N . ALA A 1 277 ? 33.684 14.671 -0.540 1.00 87.38 277 ALA A N 1
ATOM 2238 C CA . ALA A 1 277 ? 34.412 15.916 -0.773 1.00 87.38 277 ALA A CA 1
ATOM 2239 C C . ALA A 1 277 ? 35.942 15.751 -0.698 1.00 87.38 277 ALA A C 1
ATOM 2241 O O . ALA A 1 277 ? 36.673 16.567 -1.260 1.00 87.38 277 ALA A O 1
ATOM 2242 N N . SER A 1 278 ? 36.435 14.724 -0.003 1.00 81.00 278 SER A N 1
ATOM 2243 C CA . SER A 1 278 ? 37.867 14.511 0.225 1.00 81.00 278 SER A CA 1
ATOM 2244 C C . SER A 1 278 ? 38.559 13.765 -0.923 1.00 81.00 278 SER A C 1
ATOM 2246 O O . SER A 1 278 ? 38.002 12.857 -1.542 1.00 81.00 278 SER A O 1
ATOM 2248 N N . SER A 1 279 ? 39.835 14.084 -1.171 1.00 84.00 279 SER A N 1
ATOM 2249 C CA . SER A 1 279 ? 40.684 13.269 -2.057 1.00 84.00 279 SER A CA 1
ATOM 2250 C C . SER A 1 279 ? 41.065 11.924 -1.423 1.00 84.00 279 SER A C 1
ATOM 2252 O O . SER A 1 279 ? 41.367 10.968 -2.138 1.00 84.00 279 SER A O 1
ATOM 2254 N N . HIS A 1 280 ? 40.974 11.816 -0.090 1.00 82.19 280 HIS A N 1
ATOM 2255 C CA . HIS A 1 280 ? 41.379 10.650 0.697 1.00 82.19 280 HIS A CA 1
ATOM 2256 C C . HIS A 1 280 ? 40.763 9.334 0.215 1.00 82.19 280 HIS A C 1
ATOM 2258 O O . HIS A 1 280 ? 41.450 8.307 0.207 1.00 82.19 280 HIS A O 1
ATOM 2264 N N . PHE A 1 281 ? 39.493 9.343 -0.212 1.00 87.81 281 PHE A N 1
ATOM 2265 C CA . PHE A 1 281 ? 38.856 8.144 -0.757 1.00 87.81 281 PHE A CA 1
ATOM 2266 C C . PHE A 1 281 ? 39.532 7.684 -2.050 1.00 87.81 281 PHE A C 1
ATOM 2268 O O . PHE A 1 281 ? 39.874 6.507 -2.177 1.00 87.81 281 PHE A O 1
ATOM 2275 N N . ALA A 1 282 ? 39.752 8.599 -2.997 1.00 82.44 282 ALA A N 1
ATOM 2276 C CA . ALA A 1 282 ? 40.389 8.277 -4.269 1.00 82.44 282 ALA A CA 1
ATOM 2277 C C . ALA A 1 282 ? 41.821 7.757 -4.056 1.00 82.44 282 ALA A C 1
ATOM 2279 O O . ALA A 1 282 ? 42.194 6.730 -4.633 1.00 82.44 282 ALA A O 1
ATOM 2280 N N . ASP A 1 283 ? 42.569 8.407 -3.160 1.00 83.12 283 ASP A N 1
ATOM 2281 C CA . ASP A 1 283 ? 43.957 8.071 -2.832 1.00 83.12 283 ASP A CA 1
ATOM 2282 C C . ASP A 1 283 ? 44.082 6.683 -2.177 1.00 83.12 283 ASP A C 1
ATOM 2284 O O . ASP A 1 283 ? 44.999 5.914 -2.479 1.00 83.12 283 ASP A O 1
ATOM 2288 N N . SER A 1 284 ? 43.127 6.321 -1.315 1.00 83.06 284 SER A N 1
ATOM 2289 C CA . SER A 1 284 ? 43.216 5.119 -0.472 1.00 83.06 284 SER A CA 1
ATOM 2290 C C . SER A 1 284 ? 42.495 3.901 -1.057 1.00 83.06 284 SER A C 1
ATOM 2292 O O . SER A 1 284 ? 42.919 2.759 -0.857 1.00 83.06 284 SER A O 1
ATOM 2294 N N . ALA A 1 285 ? 41.400 4.104 -1.796 1.00 89.00 285 ALA A N 1
ATOM 2295 C CA . ALA A 1 285 ? 40.549 3.008 -2.255 1.00 89.00 285 ALA A CA 1
ATOM 2296 C C . ALA A 1 285 ? 41.002 2.394 -3.587 1.00 89.00 285 ALA A C 1
ATOM 2298 O O . ALA A 1 285 ? 40.659 1.244 -3.855 1.00 89.00 285 ALA A O 1
ATOM 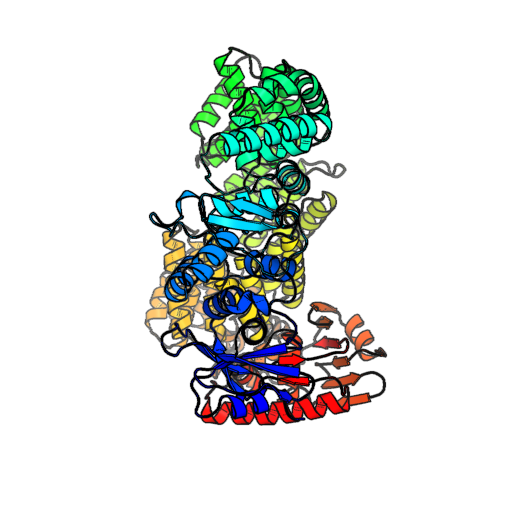2299 N N . GLY A 1 286 ? 41.776 3.102 -4.421 1.00 87.06 286 GLY A N 1
ATOM 2300 C CA . GLY A 1 286 ? 41.958 2.790 -5.850 1.00 87.06 286 GLY A CA 1
ATOM 2301 C C . GLY A 1 286 ? 42.206 1.311 -6.200 1.00 87.06 286 GLY A C 1
ATOM 2302 O O . GLY A 1 286 ? 41.495 0.736 -7.030 1.00 87.06 286 GLY A O 1
ATOM 2303 N N . LYS A 1 287 ? 43.167 0.644 -5.539 1.00 88.75 287 LYS A N 1
ATOM 2304 C CA . LYS A 1 287 ? 43.460 -0.785 -5.792 1.00 88.75 287 LYS A CA 1
ATOM 2305 C C . LYS A 1 287 ? 42.299 -1.699 -5.390 1.00 88.75 287 LYS A C 1
ATOM 2307 O O . LYS A 1 287 ? 41.923 -2.584 -6.160 1.00 88.75 287 LYS A O 1
ATOM 2312 N N . LYS A 1 288 ? 41.729 -1.487 -4.201 1.00 92.25 288 LYS A N 1
ATOM 2313 C CA . LYS A 1 288 ? 40.605 -2.285 -3.693 1.00 92.25 288 LYS A CA 1
ATOM 2314 C C . LYS A 1 288 ? 39.332 -2.033 -4.484 1.00 92.25 288 LYS A C 1
ATOM 2316 O O . LYS A 1 288 ? 38.647 -2.988 -4.822 1.00 92.25 288 LYS A O 1
ATOM 2321 N N . LEU A 1 289 ? 39.068 -0.786 -4.857 1.00 93.75 289 LEU A N 1
ATOM 2322 C CA . LEU A 1 289 ? 37.937 -0.396 -5.687 1.00 93.75 289 LEU A CA 1
ATOM 2323 C C . LEU A 1 289 ? 38.001 -1.076 -7.057 1.00 93.75 289 LEU A C 1
ATOM 2325 O O . LEU A 1 289 ? 37.010 -1.639 -7.510 1.00 93.75 289 LEU A O 1
ATOM 2329 N N . LYS A 1 290 ? 39.181 -1.133 -7.690 1.00 94.19 290 LYS A N 1
ATOM 2330 C CA . LYS A 1 290 ? 39.365 -1.843 -8.967 1.00 94.19 290 LYS A CA 1
ATOM 2331 C C . LYS A 1 290 ? 39.071 -3.344 -8.874 1.00 94.19 290 LYS A C 1
ATOM 2333 O O . LYS A 1 290 ? 38.533 -3.917 -9.828 1.00 94.19 290 LYS A O 1
ATOM 2338 N N . VAL A 1 291 ? 39.447 -3.982 -7.763 1.00 94.62 291 VAL A N 1
ATOM 2339 C CA . VAL A 1 291 ? 39.130 -5.392 -7.470 1.00 94.62 291 VAL A CA 1
ATOM 2340 C C . VAL A 1 291 ? 37.637 -5.555 -7.193 1.00 94.62 291 VAL A C 1
ATOM 2342 O O . VAL A 1 291 ? 36.995 -6.413 -7.787 1.00 94.62 291 VAL A O 1
ATOM 2345 N N . TRP A 1 292 ? 37.068 -4.674 -6.376 1.00 95.62 292 TRP A N 1
ATOM 2346 C CA . TRP A 1 292 ? 35.657 -4.683 -6.023 1.00 95.62 292 TRP A CA 1
ATOM 2347 C C . TRP A 1 292 ? 34.765 -4.545 -7.262 1.00 95.62 292 TRP A C 1
ATOM 2349 O O . TRP A 1 292 ? 33.909 -5.396 -7.480 1.00 95.62 292 TRP A O 1
ATOM 2359 N N . VAL A 1 293 ? 35.013 -3.559 -8.137 1.00 96.50 293 VAL A N 1
ATOM 2360 C CA . VAL A 1 293 ? 34.233 -3.360 -9.375 1.00 96.50 293 VAL A CA 1
ATOM 2361 C C . VAL A 1 293 ? 34.292 -4.606 -10.258 1.00 96.50 293 VAL A C 1
ATOM 2363 O O . VAL A 1 293 ? 33.253 -5.064 -10.726 1.00 96.50 293 VAL A O 1
ATOM 2366 N N . ARG A 1 294 ? 35.476 -5.212 -10.434 1.00 95.56 294 ARG A N 1
ATOM 2367 C CA . ARG A 1 294 ? 35.624 -6.477 -11.178 1.00 95.56 294 ARG A CA 1
ATOM 2368 C C . ARG A 1 294 ? 34.704 -7.561 -10.625 1.00 95.56 294 ARG A C 1
ATOM 2370 O O . ARG A 1 294 ? 34.016 -8.240 -11.382 1.00 95.56 294 ARG A O 1
ATOM 2377 N N . ASP A 1 295 ? 34.735 -7.746 -9.311 1.00 94.50 295 ASP A N 1
ATOM 2378 C CA . ASP A 1 295 ? 34.039 -8.844 -8.655 1.00 94.50 295 ASP A CA 1
ATOM 2379 C C . ASP A 1 295 ? 32.521 -8.606 -8.674 1.00 94.50 295 ASP A C 1
ATOM 2381 O O . ASP A 1 295 ? 31.762 -9.538 -8.937 1.00 94.50 295 ASP A O 1
ATOM 2385 N N . ARG A 1 296 ? 32.060 -7.355 -8.525 1.00 94.38 296 ARG A N 1
ATOM 2386 C CA . ARG A 1 296 ? 30.630 -6.996 -8.611 1.00 94.38 296 ARG A CA 1
ATOM 2387 C C . ARG A 1 296 ? 30.069 -7.053 -10.019 1.00 94.38 296 ARG A C 1
ATOM 2389 O O . ARG A 1 296 ? 28.962 -7.551 -10.195 1.00 94.38 296 ARG A O 1
ATOM 2396 N N . LEU A 1 297 ? 30.841 -6.657 -11.027 1.00 93.94 297 LEU A N 1
ATOM 2397 C CA . LEU A 1 297 ? 30.460 -6.869 -12.424 1.00 93.94 297 LEU A CA 1
ATOM 2398 C C . LEU A 1 297 ? 30.391 -8.357 -12.791 1.00 93.94 297 LEU A C 1
ATOM 2400 O O . LEU A 1 297 ? 29.780 -8.696 -13.799 1.00 93.94 297 LEU A O 1
ATOM 2404 N N . ARG A 1 298 ? 30.991 -9.269 -12.016 1.00 91.56 298 ARG A N 1
ATOM 2405 C CA . ARG A 1 298 ? 30.914 -10.726 -12.241 1.00 91.56 298 ARG A CA 1
ATOM 2406 C C . ARG A 1 298 ? 29.847 -11.412 -11.390 1.00 91.56 298 ARG A C 1
ATOM 2408 O O . ARG A 1 298 ? 29.259 -12.387 -11.853 1.00 91.56 298 ARG A O 1
ATOM 2415 N N . ALA A 1 299 ? 29.581 -10.892 -10.196 1.00 88.38 299 ALA A N 1
ATOM 2416 C CA . ALA A 1 299 ? 28.552 -11.387 -9.294 1.00 88.38 299 ALA A CA 1
ATOM 2417 C C . ALA A 1 299 ? 27.136 -11.175 -9.856 1.00 88.38 299 ALA A C 1
ATOM 2419 O O . ALA A 1 299 ? 26.874 -10.220 -10.590 1.00 88.38 299 ALA A O 1
ATOM 2420 N N . ASN A 1 300 ? 26.210 -12.056 -9.472 1.00 80.06 300 ASN A N 1
ATOM 2421 C CA . ASN A 1 300 ? 24.796 -11.941 -9.820 1.00 80.06 300 ASN A CA 1
ATOM 2422 C C . ASN A 1 300 ? 24.011 -11.189 -8.733 1.00 80.06 300 ASN A C 1
ATOM 2424 O O . ASN A 1 300 ? 23.077 -11.733 -8.149 1.00 80.06 300 ASN A O 1
ATOM 2428 N N . ASP A 1 301 ? 24.444 -9.964 -8.429 1.00 79.69 301 ASP A N 1
ATOM 2429 C CA . ASP A 1 301 ? 23.814 -9.099 -7.429 1.00 79.69 301 ASP A CA 1
ATOM 2430 C C . ASP A 1 301 ? 23.432 -7.744 -8.050 1.00 79.69 301 ASP A C 1
ATOM 2432 O O . ASP A 1 301 ? 24.271 -6.839 -8.144 1.00 79.69 301 ASP A O 1
ATOM 2436 N N . PRO A 1 302 ? 22.162 -7.581 -8.470 1.00 74.25 302 PRO A N 1
ATOM 2437 C CA . PRO A 1 302 ? 21.687 -6.351 -9.092 1.00 74.25 302 PRO A CA 1
ATOM 2438 C C . PRO A 1 302 ? 21.793 -5.103 -8.210 1.00 74.25 302 PRO A C 1
ATOM 2440 O O . PRO A 1 302 ? 21.793 -3.998 -8.752 1.00 74.25 302 PRO A O 1
ATOM 2443 N N . ARG A 1 303 ? 21.879 -5.244 -6.876 1.00 74.00 303 ARG A N 1
ATOM 2444 C CA . ARG A 1 303 ? 21.977 -4.093 -5.960 1.00 74.00 303 ARG A CA 1
ATOM 2445 C C . ARG A 1 303 ? 23.301 -3.355 -6.131 1.00 74.00 303 ARG A C 1
ATOM 2447 O O . ARG A 1 303 ? 23.332 -2.131 -6.094 1.00 74.00 303 ARG A O 1
ATOM 2454 N N . LEU A 1 304 ? 24.375 -4.100 -6.385 1.00 84.12 304 LEU A N 1
ATOM 2455 C CA . LEU A 1 304 ? 25.739 -3.570 -6.432 1.00 84.12 304 LEU A CA 1
ATOM 2456 C C . LEU A 1 304 ? 26.202 -3.186 -7.841 1.00 84.12 304 LEU A C 1
ATOM 2458 O O . LEU A 1 304 ? 27.213 -2.497 -7.993 1.00 84.12 304 LEU A O 1
ATOM 2462 N N . TRP A 1 305 ? 25.475 -3.600 -8.882 1.00 91.56 305 TRP A N 1
ATOM 2463 C CA . TRP A 1 305 ? 25.812 -3.255 -10.263 1.00 91.56 305 TRP A CA 1
ATOM 2464 C C . TRP A 1 305 ? 25.754 -1.757 -10.532 1.00 91.56 305 TRP A C 1
ATOM 2466 O O . TRP A 1 305 ? 26.646 -1.239 -11.194 1.00 91.56 305 TRP A O 1
ATOM 2476 N N . GLU A 1 306 ? 24.756 -1.050 -9.994 1.00 90.31 306 GLU A N 1
ATOM 2477 C CA . GLU A 1 306 ? 24.628 0.398 -10.193 1.00 90.31 306 GLU A CA 1
ATOM 2478 C C . GLU A 1 306 ? 25.902 1.131 -9.753 1.00 90.31 306 GLU A C 1
ATOM 2480 O O . GLU A 1 306 ? 26.477 1.899 -10.523 1.00 90.31 306 GLU A O 1
ATOM 2485 N N . ILE A 1 307 ? 26.388 0.818 -8.553 1.00 93.19 307 ILE A N 1
ATOM 2486 C CA . ILE A 1 307 ? 27.615 1.387 -7.997 1.00 93.19 307 ILE A CA 1
ATOM 2487 C C . ILE A 1 307 ? 28.829 0.966 -8.833 1.00 93.19 307 ILE A C 1
ATOM 2489 O O . ILE A 1 307 ? 29.683 1.790 -9.159 1.00 93.19 307 ILE A O 1
ATOM 2493 N N . ALA A 1 308 ? 28.903 -0.305 -9.238 1.00 95.69 308 ALA A N 1
ATOM 2494 C CA . ALA A 1 308 ? 29.984 -0.783 -10.094 1.00 95.69 308 ALA A CA 1
ATOM 2495 C C . ALA A 1 308 ? 30.035 -0.041 -11.443 1.00 95.69 308 ALA A C 1
ATOM 2497 O O . ALA A 1 308 ? 31.127 0.245 -11.928 1.00 95.69 308 ALA A O 1
ATOM 2498 N N . PHE A 1 309 ? 28.886 0.325 -12.023 1.00 96.19 309 PHE A N 1
ATOM 2499 C CA . PHE A 1 309 ? 28.817 1.119 -13.255 1.00 96.19 309 PHE A CA 1
ATOM 2500 C C . PHE A 1 309 ? 29.314 2.552 -13.051 1.00 96.19 309 PHE A C 1
ATOM 2502 O O . PHE A 1 309 ? 30.021 3.063 -13.917 1.00 96.19 309 PHE A O 1
ATOM 2509 N N . ILE A 1 310 ? 29.021 3.170 -11.899 1.00 94.31 310 ILE A N 1
ATOM 2510 C CA . ILE A 1 310 ? 29.524 4.510 -11.543 1.00 94.31 310 ILE A CA 1
ATOM 2511 C C . ILE A 1 310 ? 31.058 4.525 -11.510 1.00 94.31 310 ILE A C 1
ATOM 2513 O O . ILE A 1 310 ? 31.677 5.452 -12.025 1.00 94.31 310 ILE A O 1
ATOM 2517 N N . TYR A 1 311 ? 31.681 3.484 -10.948 1.00 95.19 311 TYR A N 1
ATOM 2518 C CA . TYR A 1 311 ? 33.142 3.402 -10.810 1.00 95.19 311 TYR A CA 1
ATOM 2519 C C . TYR A 1 311 ? 33.854 2.665 -11.957 1.00 95.19 311 TYR A C 1
ATOM 2521 O O . TYR A 1 311 ? 35.086 2.572 -11.963 1.00 95.19 311 TYR A O 1
ATOM 2529 N N . ALA A 1 312 ? 33.129 2.154 -12.955 1.00 96.81 312 ALA A N 1
ATOM 2530 C CA . ALA A 1 312 ? 33.728 1.491 -14.113 1.00 96.81 312 ALA A CA 1
ATOM 2531 C C . ALA A 1 312 ? 34.698 2.398 -14.905 1.00 96.81 312 ALA A C 1
ATOM 2533 O O . ALA A 1 312 ? 35.775 1.905 -15.258 1.00 96.81 312 ALA A O 1
ATOM 2534 N N . PRO A 1 313 ? 34.415 3.702 -15.126 1.00 95.88 313 PRO A N 1
ATOM 2535 C CA . PRO A 1 313 ? 35.343 4.605 -15.807 1.00 95.88 313 PRO A CA 1
ATOM 2536 C C . PRO A 1 313 ? 36.688 4.742 -15.085 1.00 95.88 313 PRO A C 1
ATOM 2538 O O . PRO A 1 313 ? 37.735 4.446 -15.657 1.00 95.88 313 PRO A O 1
ATOM 2541 N N . VAL A 1 314 ? 36.669 5.093 -13.793 1.00 92.62 314 VAL A N 1
ATOM 2542 C CA . VAL A 1 314 ? 37.894 5.344 -13.006 1.00 92.62 314 VAL A CA 1
ATOM 2543 C C . VAL A 1 314 ? 38.708 4.078 -12.727 1.00 92.62 314 VAL A C 1
ATOM 2545 O O . VAL A 1 314 ? 39.893 4.151 -12.413 1.00 92.62 314 VAL A O 1
ATOM 2548 N N . THR A 1 315 ? 38.096 2.898 -12.856 1.00 94.75 315 THR A N 1
ATOM 2549 C CA . THR A 1 315 ? 38.783 1.606 -12.700 1.00 94.75 315 THR A CA 1
ATOM 2550 C C . THR A 1 315 ? 39.236 0.985 -14.027 1.00 94.75 315 THR A C 1
ATOM 2552 O O . THR A 1 315 ? 39.915 -0.050 -14.004 1.00 94.75 315 THR A O 1
ATOM 2555 N N . GLY A 1 316 ? 38.909 1.614 -15.166 1.00 94.56 316 GLY A N 1
ATOM 2556 C CA . GLY A 1 316 ? 39.243 1.143 -16.513 1.00 94.56 316 GLY A CA 1
ATOM 2557 C C . GLY A 1 316 ? 38.470 -0.110 -16.938 1.00 94.56 316 GLY A C 1
ATOM 2558 O O . GLY A 1 316 ? 39.047 -0.996 -17.562 1.00 94.56 316 GLY A O 1
ATOM 2559 N N . ARG A 1 317 ? 37.196 -0.234 -16.541 1.00 95.75 317 ARG A N 1
ATOM 2560 C CA . ARG A 1 317 ? 36.344 -1.427 -16.747 1.00 95.75 317 ARG A CA 1
ATOM 2561 C C . ARG A 1 317 ? 35.054 -1.139 -17.525 1.00 95.75 317 ARG A C 1
ATOM 2563 O O . ARG A 1 317 ? 34.048 -1.818 -17.329 1.00 95.75 317 ARG A O 1
ATOM 2570 N N . VAL A 1 318 ? 35.066 -0.128 -18.391 1.00 97.25 318 VAL A N 1
ATOM 2571 C CA . VAL A 1 318 ? 33.879 0.325 -19.142 1.00 97.25 318 VAL A CA 1
ATOM 2572 C C . VAL A 1 318 ? 33.291 -0.793 -20.014 1.00 97.25 318 VAL A C 1
ATOM 2574 O O . VAL A 1 318 ? 32.092 -1.051 -19.934 1.00 97.25 318 VAL A O 1
ATOM 2577 N N . ASP A 1 319 ? 34.123 -1.538 -20.746 1.00 95.81 319 ASP A N 1
ATOM 2578 C CA . ASP A 1 319 ? 33.656 -2.626 -21.623 1.00 95.81 319 ASP A CA 1
ATOM 2579 C C . ASP A 1 319 ? 33.034 -3.796 -20.844 1.00 95.81 319 ASP A C 1
ATOM 2581 O O . ASP A 1 319 ? 32.006 -4.355 -21.240 1.00 95.81 319 ASP A O 1
ATOM 2585 N N . GLU A 1 320 ? 33.621 -4.151 -19.695 1.00 96.00 320 GLU A N 1
ATOM 2586 C CA . GLU A 1 320 ? 33.068 -5.167 -18.789 1.00 96.00 320 GLU A CA 1
ATOM 2587 C C . GLU A 1 320 ? 31.711 -4.718 -18.229 1.00 96.00 320 GLU A C 1
ATOM 2589 O O . GLU A 1 320 ? 30.781 -5.523 -18.130 1.00 96.00 320 GLU A O 1
ATOM 2594 N N . ALA A 1 321 ? 31.578 -3.430 -17.899 1.00 97.06 321 ALA A N 1
ATOM 2595 C CA . ALA A 1 321 ? 30.330 -2.856 -17.417 1.00 97.06 321 ALA A CA 1
ATOM 2596 C C . ALA A 1 321 ? 29.241 -2.875 -18.497 1.00 97.06 321 ALA A C 1
ATOM 2598 O O . ALA A 1 321 ? 28.137 -3.347 -18.227 1.00 97.06 321 ALA A O 1
ATOM 2599 N N . PHE A 1 322 ? 29.543 -2.462 -19.732 1.00 97.62 322 PHE A N 1
ATOM 2600 C CA . PHE A 1 322 ? 28.581 -2.553 -20.834 1.00 97.62 322 PHE A CA 1
ATOM 2601 C C . PHE A 1 322 ? 28.188 -3.993 -21.162 1.00 97.62 322 PHE A C 1
ATOM 2603 O O . PHE A 1 322 ? 27.005 -4.268 -21.369 1.00 97.62 322 PHE A O 1
ATOM 2610 N N . SER A 1 323 ? 29.141 -4.926 -21.127 1.00 95.69 323 SER A N 1
ATOM 2611 C CA . SER A 1 323 ? 28.862 -6.354 -21.310 1.00 95.69 323 SER A CA 1
ATOM 2612 C C . SER A 1 323 ? 27.906 -6.882 -20.236 1.00 95.69 323 SER A C 1
ATOM 2614 O O . SER A 1 323 ? 26.950 -7.594 -20.547 1.00 95.69 323 SER A O 1
ATOM 2616 N N . ARG A 1 324 ? 28.107 -6.484 -18.970 1.00 95.00 324 ARG A N 1
ATOM 2617 C CA . ARG A 1 324 ? 27.189 -6.822 -17.873 1.00 95.00 324 ARG A CA 1
ATOM 2618 C C . ARG A 1 324 ? 25.806 -6.210 -18.082 1.00 95.00 324 ARG A C 1
ATOM 2620 O O . ARG A 1 324 ? 24.809 -6.903 -17.900 1.00 95.00 324 ARG A O 1
ATOM 2627 N N . ILE A 1 325 ? 25.733 -4.942 -18.482 1.00 95.38 325 ILE A N 1
ATOM 2628 C CA . ILE A 1 325 ? 24.457 -4.265 -18.741 1.00 95.38 325 ILE A CA 1
ATOM 2629 C C . ILE A 1 325 ? 23.672 -4.987 -19.840 1.00 95.38 325 ILE A C 1
ATOM 2631 O O . ILE A 1 325 ? 22.481 -5.242 -19.675 1.00 95.38 325 ILE A O 1
ATOM 2635 N N . ALA A 1 326 ? 24.337 -5.354 -20.938 1.00 93.06 326 ALA A N 1
ATOM 2636 C CA . ALA A 1 326 ? 23.705 -6.063 -22.044 1.00 93.06 326 ALA A CA 1
ATOM 2637 C C . ALA A 1 326 ? 23.189 -7.453 -21.625 1.00 93.06 326 ALA A C 1
ATOM 2639 O O . ALA A 1 326 ? 22.095 -7.849 -22.026 1.00 93.06 326 ALA A O 1
ATOM 2640 N N . ALA A 1 327 ? 23.945 -8.174 -20.790 1.00 91.81 327 ALA A N 1
ATOM 2641 C CA . ALA A 1 327 ? 23.582 -9.509 -20.313 1.00 91.81 327 ALA A CA 1
ATOM 2642 C C . ALA A 1 327 ? 22.440 -9.514 -19.280 1.00 91.81 327 ALA A C 1
ATOM 2644 O O . ALA A 1 327 ? 21.723 -10.508 -19.183 1.00 91.81 327 ALA A O 1
ATOM 2645 N N . SER A 1 328 ? 22.266 -8.421 -18.533 1.00 90.12 328 SER A N 1
ATOM 2646 C CA . SER A 1 328 ? 21.328 -8.326 -17.404 1.00 90.12 328 SER A CA 1
ATOM 2647 C C . SER A 1 328 ? 20.290 -7.205 -17.571 1.00 90.12 328 SER A C 1
ATOM 2649 O O . SER A 1 328 ? 19.841 -6.587 -16.600 1.00 90.12 328 SER A O 1
ATOM 2651 N N . ALA A 1 329 ? 19.932 -6.879 -18.817 1.00 89.19 329 ALA A N 1
ATOM 2652 C CA . ALA A 1 329 ? 19.036 -5.766 -19.122 1.00 89.19 329 ALA A CA 1
ATOM 2653 C C . ALA A 1 329 ? 17.649 -5.864 -18.442 1.00 89.19 329 ALA A C 1
ATOM 2655 O O . ALA A 1 329 ? 17.175 -4.845 -17.928 1.00 89.19 329 ALA A O 1
ATOM 2656 N N . PRO A 1 330 ? 16.978 -7.037 -18.391 1.00 83.00 330 PRO A N 1
ATOM 2657 C CA . PRO A 1 330 ? 15.707 -7.177 -17.679 1.00 83.00 330 PRO A CA 1
ATOM 2658 C C . PRO A 1 330 ? 15.822 -6.897 -16.175 1.00 83.00 330 PRO A C 1
ATOM 2660 O O . PRO A 1 330 ? 14.977 -6.195 -15.620 1.00 83.00 330 PRO A O 1
ATOM 2663 N N . GLU A 1 331 ? 16.861 -7.413 -15.518 1.00 84.31 331 GLU A N 1
ATOM 2664 C CA . GLU A 1 331 ? 17.109 -7.248 -14.084 1.00 84.31 331 GLU A CA 1
ATOM 2665 C C . GLU A 1 331 ? 17.368 -5.780 -13.738 1.00 84.31 331 GLU A C 1
ATOM 2667 O O . GLU A 1 331 ? 16.779 -5.259 -12.791 1.00 84.31 331 GLU A O 1
ATOM 2672 N N . ILE A 1 332 ? 18.184 -5.091 -14.545 1.00 87.62 332 ILE A N 1
ATOM 2673 C CA . ILE A 1 332 ? 18.482 -3.661 -14.377 1.00 87.62 332 ILE A CA 1
ATOM 2674 C C . ILE A 1 332 ? 17.224 -2.814 -14.600 1.00 87.62 332 ILE A C 1
ATOM 2676 O O . ILE A 1 332 ? 16.943 -1.898 -13.832 1.00 87.62 332 ILE A O 1
ATOM 2680 N N . PHE A 1 333 ? 16.425 -3.118 -15.627 1.00 87.00 333 PHE A N 1
ATOM 2681 C CA . PHE A 1 333 ? 15.192 -2.372 -15.886 1.00 87.00 333 PHE A CA 1
ATOM 2682 C C . PHE A 1 333 ? 14.167 -2.530 -14.751 1.00 87.00 333 PHE A C 1
ATOM 2684 O O . PHE A 1 333 ? 13.472 -1.577 -14.389 1.00 87.00 333 PHE A O 1
ATOM 2691 N N . ASN A 1 334 ? 14.059 -3.742 -14.202 1.00 80.62 334 ASN A N 1
ATOM 2692 C CA . ASN A 1 334 ? 13.109 -4.062 -13.142 1.00 80.62 334 ASN A CA 1
ATOM 2693 C C . ASN A 1 334 ? 13.556 -3.549 -11.768 1.00 80.62 334 ASN A C 1
ATOM 2695 O O . ASN A 1 334 ? 12.690 -3.240 -10.955 1.00 80.62 334 ASN A O 1
ATOM 2699 N N . SER A 1 335 ? 14.865 -3.416 -11.516 1.00 79.12 335 SER A N 1
ATOM 2700 C CA . SER A 1 335 ? 15.382 -2.909 -10.237 1.00 79.12 335 SER A CA 1
ATOM 2701 C C . SER A 1 335 ? 15.071 -1.429 -9.994 1.00 79.12 335 SER A C 1
ATOM 2703 O O . SER A 1 335 ? 15.101 -0.991 -8.849 1.00 79.12 335 SER A O 1
ATOM 2705 N N . GLY A 1 336 ? 14.802 -0.646 -11.047 1.00 81.88 336 GLY A N 1
ATOM 2706 C CA . GLY A 1 336 ? 14.592 0.804 -10.937 1.00 81.88 336 GLY A CA 1
ATOM 2707 C C . GLY A 1 336 ? 15.876 1.615 -10.708 1.00 81.88 336 GLY A C 1
ATOM 2708 O O . GLY A 1 336 ? 15.829 2.843 -10.675 1.00 81.88 336 GLY A O 1
ATOM 2709 N N . ARG A 1 337 ? 17.028 0.946 -10.575 1.00 83.31 337 ARG A N 1
ATOM 2710 C CA . ARG A 1 337 ? 18.327 1.557 -10.272 1.00 83.31 337 ARG A CA 1
ATOM 2711 C C . ARG A 1 337 ? 19.056 1.961 -11.548 1.00 83.31 337 ARG A C 1
ATOM 2713 O O . ARG A 1 337 ? 19.827 1.194 -12.123 1.00 83.31 337 ARG A O 1
ATOM 2720 N N . PHE A 1 338 ? 18.753 3.162 -12.033 1.00 89.44 338 PHE A N 1
ATOM 2721 C CA . PHE A 1 338 ? 19.193 3.630 -13.351 1.00 89.44 338 PHE A CA 1
ATOM 2722 C C . PHE A 1 338 ? 20.399 4.577 -13.328 1.00 89.44 338 PHE A C 1
ATOM 2724 O O . PHE A 1 338 ? 20.981 4.826 -14.387 1.00 89.44 338 PHE A O 1
ATOM 2731 N N . ARG A 1 339 ? 20.780 5.132 -12.167 1.00 90.69 339 ARG A N 1
ATOM 2732 C CA . ARG A 1 339 ? 21.759 6.231 -12.082 1.00 90.69 339 ARG A CA 1
ATOM 2733 C C . ARG A 1 339 ? 23.116 5.805 -12.625 1.00 90.69 339 ARG A C 1
ATOM 2735 O O . ARG A 1 339 ? 23.686 6.520 -13.442 1.00 90.69 339 ARG A O 1
ATOM 2742 N N . GLY A 1 340 ? 23.586 4.622 -12.237 1.00 91.75 340 GLY A N 1
ATOM 2743 C CA . GLY A 1 340 ? 24.884 4.097 -12.662 1.00 91.75 340 GLY A CA 1
ATOM 2744 C C . GLY A 1 340 ? 24.982 3.844 -14.165 1.00 91.75 340 GLY A C 1
ATOM 2745 O O . GLY A 1 340 ? 25.955 4.255 -14.791 1.00 91.75 340 GLY A O 1
ATOM 2746 N N . LEU A 1 341 ? 23.949 3.249 -14.773 1.00 95.25 341 LEU A N 1
ATOM 2747 C CA . LEU A 1 341 ? 23.901 3.040 -16.225 1.00 95.25 341 LEU A CA 1
ATOM 2748 C C . LEU A 1 341 ? 23.885 4.374 -16.979 1.00 95.25 341 LEU A C 1
ATOM 2750 O O . LEU A 1 341 ? 24.631 4.544 -17.942 1.00 95.25 341 LEU A O 1
ATOM 2754 N N . MET A 1 342 ? 23.054 5.326 -16.541 1.00 95.25 342 MET A N 1
ATOM 2755 C CA . MET A 1 342 ? 22.975 6.648 -17.169 1.00 95.25 342 MET A CA 1
ATOM 2756 C C . MET A 1 342 ? 24.293 7.421 -17.035 1.00 95.25 342 MET A C 1
ATOM 2758 O O . MET A 1 342 ? 24.715 8.063 -17.995 1.00 95.25 342 MET A O 1
ATOM 2762 N N . ALA A 1 343 ? 24.955 7.344 -15.875 1.00 94.62 343 ALA A N 1
ATOM 2763 C CA . ALA A 1 343 ? 26.262 7.959 -15.650 1.00 94.62 343 ALA A CA 1
ATOM 2764 C C . ALA A 1 343 ? 27.330 7.363 -16.577 1.00 94.62 343 ALA A C 1
ATOM 2766 O O . ALA A 1 343 ? 28.072 8.109 -17.213 1.00 94.62 343 ALA A O 1
ATOM 2767 N N . LEU A 1 344 ? 27.354 6.035 -16.725 1.00 97.25 344 LEU A N 1
ATOM 2768 C CA . LEU A 1 344 ? 28.281 5.351 -17.624 1.00 97.25 344 LEU A CA 1
ATOM 2769 C C . LEU A 1 344 ? 28.051 5.725 -19.098 1.00 97.25 344 LEU A C 1
ATOM 2771 O O . LEU A 1 344 ? 29.009 5.982 -19.823 1.00 97.25 344 LEU A O 1
ATOM 2775 N N . CYS A 1 345 ? 26.792 5.800 -19.543 1.00 96.88 345 CYS A N 1
ATOM 2776 C CA . CYS A 1 345 ? 26.468 6.204 -20.916 1.00 96.88 345 CYS A CA 1
ATOM 2777 C C . CYS A 1 345 ? 26.827 7.673 -21.186 1.00 96.88 345 CYS A C 1
ATOM 2779 O O . CYS A 1 345 ? 27.309 7.994 -22.270 1.00 96.88 345 CYS A O 1
ATOM 2781 N N . ARG A 1 346 ? 26.636 8.560 -20.198 1.00 95.94 346 ARG A N 1
ATOM 2782 C CA . ARG A 1 346 ? 27.063 9.963 -20.289 1.00 95.94 346 ARG A CA 1
ATOM 2783 C C . ARG A 1 346 ? 28.580 10.069 -20.428 1.00 95.94 346 ARG A C 1
ATOM 2785 O O . ARG A 1 346 ? 29.044 10.704 -21.368 1.00 95.94 346 ARG A O 1
ATOM 2792 N N . TYR A 1 347 ? 29.324 9.387 -19.554 1.00 97.06 347 TYR A N 1
ATOM 2793 C CA . TYR A 1 347 ? 30.784 9.310 -19.631 1.00 97.06 347 TYR A CA 1
ATOM 2794 C C . TYR A 1 347 ? 31.243 8.847 -21.019 1.00 97.06 347 TYR A C 1
ATOM 2796 O O . TYR A 1 347 ? 32.132 9.456 -21.610 1.00 97.06 347 TYR A O 1
ATOM 2804 N N . ALA A 1 348 ? 30.613 7.802 -21.563 1.00 96.12 348 ALA A N 1
ATOM 2805 C CA . ALA A 1 348 ? 30.952 7.289 -22.884 1.00 96.12 348 ALA A CA 1
ATOM 2806 C C . ALA A 1 348 ? 30.721 8.327 -23.995 1.00 96.12 348 ALA A C 1
ATOM 2808 O O . ALA A 1 348 ? 31.597 8.518 -24.834 1.00 96.12 348 ALA A O 1
ATOM 2809 N N . GLY A 1 349 ? 29.600 9.056 -23.957 1.00 92.75 349 GLY A N 1
ATOM 2810 C CA . GLY A 1 349 ? 29.319 10.143 -24.899 1.00 92.75 349 GLY A CA 1
ATOM 2811 C C . GLY A 1 349 ? 30.319 11.302 -24.816 1.00 92.75 349 GLY A C 1
ATOM 2812 O O . GLY A 1 349 ? 30.781 11.779 -25.847 1.00 92.75 349 GLY A O 1
ATOM 2813 N N . GLU A 1 350 ? 30.693 11.718 -23.604 1.00 95.44 350 GLU A N 1
ATOM 2814 C CA . GLU A 1 350 ? 31.663 12.801 -23.364 1.00 95.44 350 GLU A CA 1
ATOM 2815 C C . GLU A 1 350 ? 33.091 12.435 -23.803 1.00 95.44 350 GLU A C 1
ATOM 2817 O O . GLU A 1 350 ? 33.868 13.314 -24.166 1.00 95.44 350 GLU A O 1
ATOM 2822 N N . ASN A 1 351 ? 33.434 11.142 -23.797 1.00 96.06 351 ASN A N 1
ATOM 2823 C CA . ASN A 1 351 ? 34.784 10.645 -24.084 1.00 96.06 351 ASN A CA 1
ATOM 2824 C C . ASN A 1 351 ? 34.891 9.888 -25.421 1.00 96.06 351 ASN A C 1
ATOM 2826 O O . ASN A 1 351 ? 35.922 9.277 -25.696 1.00 96.06 351 ASN A O 1
ATOM 2830 N N . GLY A 1 352 ? 33.842 9.900 -26.251 1.00 93.38 352 GLY A N 1
ATOM 2831 C CA . GLY A 1 352 ? 33.840 9.236 -27.560 1.00 93.38 352 GLY A CA 1
ATOM 2832 C C . GLY A 1 352 ? 33.932 7.704 -27.507 1.00 93.38 352 GLY A C 1
ATOM 2833 O O . GLY A 1 352 ? 34.364 7.087 -28.478 1.00 93.38 352 GLY A O 1
ATOM 2834 N N . VAL A 1 353 ? 33.544 7.083 -26.390 1.00 95.06 353 VAL A N 1
ATOM 2835 C CA . VAL A 1 353 ? 33.474 5.621 -26.253 1.00 95.06 353 VAL A CA 1
ATOM 2836 C C . VAL A 1 353 ? 32.174 5.130 -26.882 1.00 95.06 353 VAL A C 1
ATOM 2838 O O . VAL A 1 353 ? 31.097 5.652 -26.581 1.00 95.06 353 VAL A O 1
ATOM 2841 N N . ASP A 1 354 ? 32.253 4.117 -27.745 1.00 92.56 354 ASP A N 1
ATOM 2842 C CA . ASP A 1 354 ? 31.049 3.559 -28.355 1.00 92.56 354 ASP A CA 1
ATOM 2843 C C . ASP A 1 354 ? 30.185 2.830 -27.317 1.00 92.56 354 ASP A C 1
ATOM 2845 O O . ASP A 1 354 ? 30.671 2.065 -26.482 1.00 92.56 354 ASP A O 1
ATOM 2849 N N . VAL A 1 355 ? 28.878 3.078 -27.374 1.00 95.38 355 VAL A N 1
ATOM 2850 C CA . VAL A 1 355 ? 27.898 2.453 -26.483 1.00 95.38 355 VAL A CA 1
ATOM 2851 C C . VAL A 1 355 ? 27.215 1.325 -27.253 1.00 95.38 355 VAL A C 1
ATOM 2853 O O . VAL A 1 355 ? 26.523 1.611 -28.239 1.00 95.38 355 VAL A O 1
ATOM 2856 N N . PRO A 1 356 ? 27.332 0.061 -26.803 1.00 94.88 356 PRO A N 1
ATOM 2857 C CA . PRO A 1 356 ? 26.762 -1.073 -27.520 1.00 94.88 356 PRO A CA 1
ATOM 2858 C C . PRO A 1 356 ? 25.249 -0.957 -27.728 1.00 94.88 356 PRO A C 1
ATOM 2860 O O . PRO A 1 356 ? 24.511 -0.516 -26.841 1.00 94.88 356 PRO A O 1
ATOM 2863 N N . ARG A 1 357 ? 24.758 -1.435 -28.877 1.00 94.69 357 ARG A N 1
ATOM 2864 C CA . ARG A 1 357 ? 23.335 -1.369 -29.259 1.00 94.69 357 ARG A CA 1
ATOM 2865 C C . ARG A 1 357 ? 22.370 -1.888 -28.177 1.00 94.69 357 ARG A C 1
ATOM 2867 O O . ARG A 1 357 ? 21.424 -1.163 -27.868 1.00 94.69 357 ARG A O 1
ATOM 2874 N N . PRO A 1 358 ? 22.591 -3.050 -27.523 1.00 94.12 358 PRO A N 1
ATOM 2875 C CA . PRO A 1 358 ? 21.706 -3.509 -26.446 1.00 94.12 358 PRO A CA 1
ATOM 2876 C C . PRO A 1 358 ? 21.627 -2.535 -25.260 1.00 94.12 358 PRO A C 1
ATOM 2878 O O . PRO A 1 358 ? 20.567 -2.379 -24.652 1.00 94.12 358 PRO A O 1
ATOM 2881 N N . VAL A 1 359 ? 22.729 -1.840 -24.953 1.00 96.50 359 VAL A N 1
ATOM 2882 C CA . VAL A 1 359 ? 22.787 -0.824 -23.893 1.00 96.50 359 VAL A CA 1
ATOM 2883 C C . VAL A 1 359 ? 21.996 0.418 -24.301 1.00 96.50 359 VAL A C 1
ATOM 2885 O O . VAL A 1 359 ? 21.232 0.929 -23.485 1.00 96.50 359 VAL A O 1
ATOM 2888 N N . ARG A 1 360 ? 22.092 0.862 -25.564 1.00 96.50 360 ARG A N 1
ATOM 2889 C CA . ARG A 1 360 ? 21.277 1.975 -26.091 1.00 96.50 360 ARG A CA 1
ATOM 2890 C C . ARG A 1 360 ? 19.783 1.662 -26.070 1.00 96.50 360 ARG A C 1
ATOM 2892 O O . ARG A 1 360 ? 18.988 2.487 -25.626 1.00 96.50 360 ARG A O 1
ATOM 2899 N N . ILE A 1 361 ? 19.394 0.445 -26.461 1.00 95.94 361 ILE A N 1
ATOM 2900 C CA . ILE A 1 361 ? 17.999 -0.011 -26.372 1.00 95.94 361 ILE A CA 1
ATOM 2901 C C . ILE A 1 361 ? 17.524 0.026 -24.913 1.00 95.94 361 ILE A C 1
ATOM 2903 O O . ILE A 1 361 ? 16.446 0.548 -24.628 1.00 95.94 361 ILE A O 1
ATOM 2907 N N . LEU A 1 362 ? 18.319 -0.468 -23.961 1.00 95.50 362 LEU A N 1
ATOM 2908 C CA . LEU A 1 362 ? 17.957 -0.397 -22.545 1.00 95.50 362 LEU A CA 1
ATOM 2909 C C . LEU A 1 362 ? 17.859 1.052 -22.039 1.00 95.50 362 LEU A C 1
ATOM 2911 O O . LEU A 1 362 ? 16.880 1.388 -21.371 1.00 95.50 362 LEU A O 1
ATOM 2915 N N . LEU A 1 363 ? 18.820 1.913 -22.386 1.00 96.88 363 LEU A N 1
ATOM 2916 C CA . LEU A 1 363 ? 18.816 3.334 -22.034 1.00 96.88 363 LEU A CA 1
ATOM 2917 C C . LEU A 1 363 ? 17.566 4.038 -22.577 1.00 96.88 363 LEU A C 1
ATOM 2919 O O . LEU A 1 363 ? 16.898 4.735 -21.817 1.00 96.88 363 LEU A O 1
ATOM 2923 N N . SER A 1 364 ? 17.190 3.797 -23.837 1.00 96.62 364 SER A N 1
ATOM 2924 C CA . SER A 1 364 ? 15.972 4.367 -24.432 1.00 96.62 364 SER A CA 1
ATOM 2925 C C . SER A 1 364 ? 14.716 3.978 -23.642 1.00 96.62 364 SER A C 1
ATOM 2927 O O . SER A 1 364 ? 13.897 4.824 -23.282 1.00 96.62 364 SER A O 1
ATOM 2929 N N . ARG A 1 365 ? 14.593 2.703 -23.254 1.00 94.94 365 ARG A N 1
ATOM 2930 C CA . ARG A 1 365 ? 13.471 2.219 -22.439 1.00 94.94 365 ARG A CA 1
ATOM 2931 C C . ARG A 1 365 ? 13.463 2.845 -21.043 1.00 94.94 365 ARG A C 1
ATOM 2933 O O . ARG A 1 365 ? 12.387 3.154 -20.531 1.00 94.94 365 ARG A O 1
ATOM 2940 N N . ILE A 1 366 ? 14.633 3.023 -20.425 1.00 94.31 366 ILE A N 1
ATOM 2941 C CA . ILE A 1 366 ? 14.787 3.694 -19.124 1.00 94.31 366 ILE A CA 1
ATOM 2942 C C . ILE A 1 366 ? 14.359 5.162 -19.227 1.00 94.31 366 ILE A C 1
ATOM 2944 O O . ILE A 1 366 ? 13.556 5.615 -18.415 1.00 94.31 366 ILE A O 1
ATOM 2948 N N . LEU A 1 367 ? 14.829 5.889 -20.243 1.00 95.50 367 LEU A N 1
ATOM 2949 C CA . LEU A 1 367 ? 14.467 7.288 -20.480 1.00 95.50 367 LEU A CA 1
ATOM 2950 C C . LEU A 1 367 ? 12.957 7.446 -20.676 1.00 95.50 367 LEU A C 1
ATOM 2952 O O . LEU A 1 367 ? 12.342 8.291 -20.028 1.00 95.50 367 LEU A O 1
ATOM 2956 N N . ALA A 1 368 ? 12.328 6.571 -21.464 1.00 93.31 368 ALA A N 1
ATOM 2957 C CA . ALA A 1 368 ? 10.878 6.579 -21.627 1.00 93.31 368 ALA A CA 1
ATOM 2958 C C . ALA A 1 368 ? 10.146 6.301 -20.304 1.00 93.31 368 ALA A C 1
ATOM 2960 O O . ALA A 1 368 ? 9.172 6.981 -19.985 1.00 93.31 368 ALA A O 1
ATOM 2961 N N . ARG A 1 369 ? 10.631 5.357 -19.483 1.00 89.81 369 ARG A N 1
ATOM 2962 C CA . ARG A 1 369 ? 10.072 5.105 -18.141 1.00 89.81 369 ARG A CA 1
ATOM 2963 C C . ARG A 1 369 ? 10.172 6.330 -17.226 1.00 89.81 369 ARG A C 1
ATOM 2965 O O . ARG A 1 369 ? 9.277 6.540 -16.416 1.00 89.81 369 ARG A O 1
ATOM 2972 N N . LEU A 1 370 ? 11.221 7.135 -17.379 1.00 91.06 370 LEU A N 1
ATOM 2973 C CA . LEU A 1 370 ? 11.412 8.417 -16.693 1.00 91.06 370 LEU A CA 1
ATOM 2974 C C . LEU A 1 370 ? 10.666 9.584 -17.370 1.00 91.06 370 LEU A C 1
ATOM 2976 O O . LEU A 1 370 ? 10.936 10.740 -17.060 1.00 91.06 370 LEU A O 1
ATOM 2980 N N . ASN A 1 371 ? 9.743 9.291 -18.293 1.00 91.12 371 ASN A N 1
ATOM 2981 C CA . ASN A 1 371 ? 8.957 10.257 -19.062 1.00 91.12 371 ASN A CA 1
ATOM 2982 C C . ASN A 1 371 ? 9.785 11.198 -19.965 1.00 91.12 371 ASN A C 1
ATOM 2984 O O . ASN A 1 371 ? 9.310 12.249 -20.382 1.00 91.12 371 ASN A O 1
ATOM 2988 N N . ARG A 1 372 ? 11.017 10.811 -20.311 1.00 95.00 372 ARG A N 1
ATOM 2989 C CA . ARG A 1 372 ? 11.924 11.534 -21.220 1.00 95.00 372 ARG A CA 1
ATOM 2990 C C . ARG A 1 372 ? 11.857 10.913 -22.617 1.00 95.00 372 ARG A C 1
ATOM 2992 O O . ARG A 1 372 ? 12.822 10.328 -23.104 1.00 95.00 372 ARG A O 1
ATOM 2999 N N . CYS A 1 373 ? 10.670 10.955 -23.224 1.00 92.69 373 CYS A N 1
ATOM 3000 C CA . CYS A 1 373 ? 10.372 10.200 -24.446 1.00 92.69 373 CYS A CA 1
ATOM 3001 C C . CYS A 1 373 ? 11.154 10.678 -25.680 1.00 92.69 373 CYS A C 1
ATOM 3003 O O . CYS A 1 373 ? 11.501 9.851 -26.519 1.00 92.69 373 CYS A O 1
ATOM 3005 N N . ASP A 1 374 ? 11.470 11.969 -25.784 1.00 92.44 374 ASP A N 1
ATOM 3006 C CA . ASP A 1 374 ? 12.233 12.496 -26.925 1.00 92.44 374 ASP A CA 1
ATOM 3007 C C . ASP A 1 374 ? 13.688 12.016 -26.892 1.00 92.44 374 ASP A C 1
ATOM 3009 O O . ASP A 1 374 ? 14.216 11.529 -27.890 1.00 92.44 374 ASP A O 1
ATOM 3013 N N . GLU A 1 375 ? 14.315 12.046 -25.713 1.00 95.31 375 GLU A N 1
ATOM 3014 C CA . GLU A 1 375 ? 15.658 11.492 -25.516 1.00 95.31 375 GLU A CA 1
ATOM 3015 C C . GLU A 1 375 ? 15.678 9.973 -25.712 1.00 95.31 375 GLU A C 1
ATOM 3017 O O . GLU A 1 375 ? 16.632 9.427 -26.263 1.00 95.31 375 GLU A O 1
ATOM 3022 N N . ALA A 1 376 ? 14.607 9.285 -25.301 1.00 96.50 376 ALA A N 1
ATOM 3023 C CA . ALA A 1 376 ? 14.450 7.860 -25.550 1.00 96.50 376 ALA A CA 1
ATOM 3024 C C . ALA A 1 376 ? 14.450 7.537 -27.050 1.00 96.50 376 ALA A C 1
ATOM 3026 O O . ALA A 1 376 ? 15.155 6.623 -27.472 1.00 96.50 376 ALA A O 1
ATOM 3027 N N . LEU A 1 377 ? 13.687 8.287 -27.851 1.00 94.56 377 LEU A N 1
ATOM 3028 C CA . LEU A 1 377 ? 13.668 8.107 -29.301 1.00 94.56 377 LEU A CA 1
ATOM 3029 C C . LEU A 1 377 ? 15.023 8.429 -29.933 1.00 94.56 377 LEU A C 1
ATOM 3031 O O . LEU A 1 377 ? 15.500 7.633 -30.731 1.00 94.56 377 LEU A O 1
ATOM 3035 N N . ALA A 1 378 ? 15.690 9.506 -29.512 1.00 94.69 378 ALA A N 1
ATOM 3036 C CA . ALA A 1 378 ? 17.018 9.847 -30.022 1.00 94.69 378 ALA A CA 1
ATOM 3037 C C . ALA A 1 378 ? 18.060 8.742 -29.748 1.00 94.69 378 ALA A C 1
ATOM 3039 O O . ALA A 1 378 ? 18.883 8.429 -30.610 1.00 94.69 378 ALA A O 1
ATOM 3040 N N . GLU A 1 379 ? 18.030 8.116 -28.566 1.00 95.50 379 GLU A N 1
ATOM 3041 C CA . GLU A 1 379 ? 18.891 6.960 -28.277 1.00 95.50 379 GLU A CA 1
ATOM 3042 C C . GLU A 1 379 ? 18.513 5.720 -29.088 1.00 95.50 379 GLU A C 1
ATOM 3044 O O . GLU A 1 379 ? 19.389 4.941 -29.475 1.00 95.50 379 GLU A O 1
ATOM 3049 N N . LEU A 1 380 ? 17.225 5.530 -29.374 1.00 95.38 380 LEU A N 1
ATOM 3050 C CA . LEU A 1 380 ? 16.775 4.423 -30.204 1.00 95.38 380 LEU A CA 1
ATOM 3051 C C . LEU A 1 380 ? 17.150 4.617 -31.682 1.00 95.38 380 LEU A C 1
ATOM 3053 O O . LEU A 1 380 ? 17.539 3.651 -32.338 1.00 95.38 380 LEU A O 1
ATOM 3057 N N . ASP A 1 381 ? 17.126 5.847 -32.191 1.00 94.81 381 ASP A N 1
ATOM 3058 C CA . ASP A 1 381 ? 17.605 6.178 -33.536 1.00 94.81 381 ASP A CA 1
ATOM 3059 C C . ASP A 1 381 ? 19.102 5.865 -33.666 1.00 94.81 381 ASP A C 1
ATOM 3061 O O . ASP A 1 381 ? 19.531 5.229 -34.629 1.00 94.81 381 ASP A O 1
ATOM 3065 N N . ARG A 1 382 ? 19.899 6.201 -32.639 1.00 93.81 382 ARG A N 1
ATOM 3066 C CA . ARG A 1 382 ? 21.317 5.799 -32.562 1.00 93.81 382 ARG A CA 1
ATOM 3067 C C . ARG A 1 382 ? 21.479 4.281 -32.517 1.00 93.81 382 ARG A C 1
ATOM 3069 O O . ARG A 1 382 ? 22.373 3.748 -33.167 1.00 93.81 382 ARG A O 1
ATOM 3076 N N . ALA A 1 383 ? 20.623 3.576 -31.776 1.00 94.50 383 ALA A N 1
ATOM 3077 C CA . ALA A 1 383 ? 20.624 2.113 -31.737 1.00 94.50 383 ALA A CA 1
ATOM 3078 C C . ALA A 1 383 ? 20.265 1.486 -33.099 1.00 94.50 383 ALA A C 1
ATOM 3080 O O . ALA A 1 383 ? 20.733 0.392 -33.408 1.00 94.50 383 ALA A O 1
ATOM 3081 N N . SER A 1 384 ? 19.475 2.183 -33.916 1.00 93.00 384 SER A N 1
ATOM 3082 C CA . SER A 1 384 ? 19.018 1.731 -35.236 1.00 93.00 384 SER A CA 1
ATOM 3083 C C . SER A 1 384 ? 20.063 1.916 -36.343 1.00 93.00 384 SER A C 1
ATOM 3085 O O . SER A 1 384 ? 19.872 1.423 -37.453 1.00 93.00 384 SER A O 1
ATOM 3087 N N . ALA A 1 385 ? 21.167 2.620 -36.071 1.00 89.88 385 ALA A N 1
ATOM 3088 C CA . ALA A 1 385 ? 22.218 2.859 -37.051 1.00 89.88 385 ALA A CA 1
ATOM 3089 C C . ALA A 1 385 ? 23.009 1.578 -37.384 1.00 89.88 385 ALA A C 1
ATOM 3091 O O . ALA A 1 385 ? 23.296 0.752 -36.513 1.00 89.88 385 ALA A O 1
ATOM 3092 N N . GLY A 1 386 ? 23.426 1.450 -38.648 1.00 89.69 386 GLY A N 1
ATOM 3093 C CA . GLY A 1 386 ? 24.236 0.335 -39.146 1.00 89.69 386 GLY A CA 1
ATOM 3094 C C . GLY A 1 386 ? 23.438 -0.929 -39.489 1.00 89.69 386 GLY A C 1
ATOM 3095 O O . GLY A 1 386 ? 22.210 -0.944 -39.481 1.00 89.69 386 GLY A O 1
ATOM 3096 N N . VAL A 1 387 ? 24.152 -2.006 -39.826 1.00 90.50 387 VAL A N 1
ATOM 3097 C CA . VAL A 1 387 ? 23.541 -3.308 -40.139 1.00 90.50 387 VAL A CA 1
ATOM 3098 C C . VAL A 1 387 ? 23.097 -3.988 -38.840 1.00 90.50 387 VAL A C 1
ATOM 3100 O O . VAL A 1 387 ? 23.867 -4.054 -37.880 1.00 90.50 387 VAL A O 1
ATOM 3103 N N . MET A 1 388 ? 21.860 -4.491 -38.821 1.00 93.00 388 MET A N 1
ATOM 3104 C CA . MET A 1 388 ? 21.262 -5.203 -37.689 1.00 93.00 388 MET A CA 1
ATOM 3105 C C . MET A 1 388 ? 21.052 -6.678 -38.024 1.00 93.00 388 MET A C 1
ATOM 3107 O O . MET A 1 388 ? 20.668 -7.028 -39.140 1.00 93.00 388 MET A O 1
ATOM 3111 N N . THR A 1 389 ? 21.250 -7.541 -37.033 1.00 92.62 389 THR A N 1
ATOM 3112 C CA . THR A 1 389 ? 20.731 -8.914 -37.067 1.00 92.62 389 THR A CA 1
ATOM 3113 C C . THR A 1 389 ? 19.201 -8.917 -36.974 1.00 92.62 389 THR A C 1
ATOM 3115 O O . THR A 1 389 ? 18.599 -7.950 -36.503 1.00 92.62 389 THR A O 1
ATOM 3118 N N . GLU A 1 390 ? 18.548 -10.019 -37.359 1.00 90.88 390 GLU A N 1
ATOM 3119 C CA . GLU A 1 390 ? 17.085 -10.157 -37.227 1.00 90.88 390 GLU A CA 1
ATOM 3120 C C . GLU A 1 390 ? 16.613 -9.918 -35.785 1.00 90.88 390 GLU A C 1
ATOM 3122 O O . GLU A 1 390 ? 15.626 -9.222 -35.551 1.00 90.88 390 GLU A O 1
ATOM 3127 N N . ARG A 1 391 ? 17.372 -10.428 -34.807 1.00 90.06 391 ARG A N 1
ATOM 3128 C CA . ARG A 1 391 ? 17.096 -10.232 -33.381 1.00 90.06 391 ARG A CA 1
ATOM 3129 C C . ARG A 1 391 ? 17.180 -8.765 -32.968 1.00 90.06 391 ARG A C 1
ATOM 3131 O O . ARG A 1 391 ? 16.287 -8.281 -32.282 1.00 90.06 391 ARG A O 1
ATOM 3138 N N . GLU A 1 392 ? 18.227 -8.059 -33.386 1.00 91.12 392 GLU A N 1
ATOM 3139 C CA . GLU A 1 392 ? 18.379 -6.635 -33.072 1.00 91.12 392 GLU A CA 1
ATOM 3140 C C . GLU A 1 392 ? 17.284 -5.793 -33.730 1.00 91.12 392 GLU A C 1
ATOM 3142 O O . GLU A 1 392 ? 16.749 -4.897 -33.083 1.00 91.12 392 GLU A O 1
ATOM 3147 N N . ALA A 1 393 ? 16.898 -6.111 -34.969 1.00 93.56 393 ALA A N 1
ATOM 3148 C CA . ALA A 1 393 ? 15.797 -5.433 -35.648 1.00 93.56 393 ALA A CA 1
ATOM 3149 C C . ALA A 1 393 ? 14.467 -5.610 -34.891 1.00 93.56 393 ALA A C 1
ATOM 3151 O O . ALA A 1 393 ? 13.724 -4.643 -34.716 1.00 93.56 393 ALA A O 1
ATOM 3152 N N . VAL A 1 394 ? 14.190 -6.819 -34.385 1.00 94.75 394 VAL A N 1
ATOM 3153 C CA . VAL A 1 394 ? 13.026 -7.094 -33.526 1.00 94.75 394 VAL A CA 1
ATOM 3154 C C . VAL A 1 394 ? 13.099 -6.302 -32.217 1.00 94.75 394 VAL A C 1
ATOM 3156 O O . VAL A 1 394 ? 12.112 -5.671 -31.839 1.00 94.75 394 VAL A O 1
ATOM 3159 N N . ASP A 1 395 ? 14.247 -6.297 -31.534 1.00 92.06 395 ASP A N 1
ATOM 3160 C CA . ASP A 1 395 ? 14.416 -5.617 -30.242 1.00 92.06 395 ASP A CA 1
ATOM 3161 C C . ASP A 1 395 ? 14.275 -4.086 -30.369 1.00 92.06 395 ASP A C 1
ATOM 3163 O O . ASP A 1 395 ? 13.620 -3.452 -29.534 1.00 92.06 395 ASP A O 1
ATOM 3167 N N . VAL A 1 396 ? 14.825 -3.492 -31.436 1.00 95.19 396 VAL A N 1
ATOM 3168 C CA . VAL A 1 396 ? 14.686 -2.061 -31.758 1.00 95.19 396 VAL A CA 1
ATOM 3169 C C . VAL A 1 396 ? 13.234 -1.711 -32.085 1.00 95.19 396 VAL A C 1
ATOM 3171 O O . VAL A 1 396 ? 12.680 -0.785 -31.489 1.00 95.19 396 VAL A O 1
ATOM 3174 N N . ALA A 1 397 ? 12.584 -2.469 -32.975 1.00 94.88 397 ALA A N 1
ATOM 3175 C CA . ALA A 1 397 ? 11.191 -2.223 -33.351 1.00 94.88 397 ALA A CA 1
ATOM 3176 C C . ALA A 1 397 ? 10.241 -2.377 -32.150 1.00 94.88 397 ALA A C 1
ATOM 3178 O O . ALA A 1 397 ? 9.328 -1.569 -31.952 1.00 94.88 397 ALA A O 1
ATOM 3179 N N . TYR A 1 398 ? 10.492 -3.370 -31.292 1.00 95.19 398 TYR A N 1
ATOM 3180 C CA . TYR A 1 398 ? 9.740 -3.553 -30.056 1.00 95.19 398 TYR A CA 1
ATOM 3181 C C . TYR A 1 398 ? 9.911 -2.362 -29.104 1.00 95.19 398 TYR A C 1
ATOM 3183 O O . TYR A 1 398 ? 8.918 -1.831 -28.596 1.00 95.19 398 TYR A O 1
ATOM 3191 N N . ALA A 1 399 ? 11.148 -1.901 -28.888 1.00 95.00 399 ALA A N 1
ATOM 3192 C CA . ALA A 1 399 ? 11.417 -0.728 -28.063 1.00 95.00 399 ALA A CA 1
ATOM 3193 C C . ALA A 1 399 ? 10.735 0.534 -28.621 1.00 95.00 399 ALA A C 1
ATOM 3195 O O . ALA A 1 399 ? 10.108 1.258 -27.845 1.00 95.00 399 ALA A O 1
ATOM 3196 N N . ALA A 1 400 ? 10.752 0.747 -29.942 1.00 95.94 400 ALA A N 1
ATOM 3197 C CA . ALA A 1 400 ? 10.072 1.869 -30.597 1.00 95.94 400 ALA A CA 1
ATOM 3198 C C . ALA A 1 400 ? 8.570 1.878 -30.289 1.00 95.94 400 ALA A C 1
ATOM 3200 O O . ALA A 1 400 ? 8.008 2.904 -29.895 1.00 95.94 400 ALA A O 1
ATOM 3201 N N . GLY A 1 401 ? 7.921 0.719 -30.414 1.00 95.00 401 GLY A N 1
ATOM 3202 C CA . GLY A 1 401 ? 6.507 0.561 -30.094 1.00 95.00 401 GLY A CA 1
ATOM 3203 C C . GLY A 1 401 ? 6.191 0.832 -28.618 1.00 95.00 401 GLY A C 1
ATOM 3204 O O . GLY A 1 401 ? 5.232 1.540 -28.300 1.00 95.00 401 GLY A O 1
ATOM 3205 N N . VAL A 1 402 ? 7.021 0.331 -27.696 1.00 93.50 402 VAL A N 1
ATOM 3206 C CA . VAL A 1 402 ? 6.857 0.565 -26.249 1.00 93.50 402 VAL A CA 1
ATOM 3207 C C . VAL A 1 402 ? 7.051 2.040 -25.880 1.00 93.50 402 VAL A C 1
ATOM 3209 O O . VAL A 1 402 ? 6.275 2.561 -25.076 1.00 93.50 402 VAL A O 1
ATOM 3212 N N . ILE A 1 403 ? 8.041 2.717 -26.467 1.00 94.62 403 ILE A N 1
ATOM 3213 C CA . ILE A 1 403 ? 8.322 4.141 -26.225 1.00 94.62 403 ILE A CA 1
ATOM 3214 C C . ILE A 1 403 ? 7.178 5.009 -26.756 1.00 94.62 403 ILE A C 1
ATOM 3216 O O . ILE A 1 403 ? 6.696 5.884 -26.040 1.00 94.62 403 ILE A O 1
ATOM 3220 N N . ASN A 1 404 ? 6.659 4.722 -27.954 1.00 93.38 404 ASN A N 1
ATOM 3221 C CA . ASN A 1 404 ? 5.502 5.440 -28.496 1.00 93.38 404 ASN A CA 1
ATOM 3222 C C . ASN A 1 404 ? 4.245 5.258 -27.639 1.00 93.38 404 ASN A C 1
ATOM 3224 O O . ASN A 1 404 ? 3.514 6.222 -27.411 1.00 93.38 404 ASN A O 1
ATOM 3228 N N . ARG A 1 405 ? 4.028 4.061 -27.073 1.00 91.38 405 ARG A N 1
ATOM 3229 C CA . ARG A 1 405 ? 2.945 3.840 -26.103 1.00 91.38 405 ARG A CA 1
ATOM 3230 C C . ARG A 1 405 ? 3.118 4.719 -24.866 1.00 91.38 405 ARG A C 1
ATOM 3232 O O . ARG A 1 405 ? 2.139 5.296 -24.404 1.00 91.38 405 ARG A O 1
ATOM 3239 N N . GLN A 1 406 ? 4.334 4.787 -24.325 1.00 89.31 406 GLN A N 1
ATOM 3240 C CA . GLN A 1 406 ? 4.661 5.587 -23.142 1.00 89.31 406 GLN A CA 1
ATOM 3241 C C . GLN A 1 406 ? 4.490 7.092 -23.410 1.00 89.31 406 GLN A C 1
ATOM 3243 O O . GLN A 1 406 ? 4.023 7.813 -22.538 1.00 89.31 406 GLN A O 1
ATOM 3248 N N . ALA A 1 407 ? 4.777 7.536 -24.636 1.00 88.62 407 ALA A N 1
ATOM 3249 C CA . ALA A 1 407 ? 4.562 8.903 -25.109 1.00 88.62 407 ALA A CA 1
ATOM 3250 C C . ALA A 1 407 ? 3.086 9.238 -25.424 1.00 88.62 407 ALA A C 1
ATOM 3252 O O . ALA A 1 407 ? 2.808 10.305 -25.960 1.00 88.62 407 ALA A O 1
ATOM 3253 N N . GLY A 1 408 ? 2.139 8.321 -25.184 1.00 86.88 408 GLY A N 1
ATOM 3254 C CA . GLY A 1 408 ? 0.718 8.510 -25.508 1.00 86.88 408 GLY A CA 1
ATOM 3255 C C . GLY A 1 408 ? 0.370 8.399 -27.001 1.00 86.88 408 GLY A C 1
ATOM 3256 O O . GLY A 1 408 ? -0.800 8.492 -27.369 1.00 86.88 408 GLY A O 1
ATOM 3257 N N . ARG A 1 409 ? 1.348 8.129 -27.878 1.00 92.31 409 ARG A N 1
ATOM 3258 C CA . ARG A 1 409 ? 1.161 7.914 -29.326 1.00 92.31 409 ARG A CA 1
ATOM 3259 C C . ARG A 1 409 ? 0.666 6.498 -29.600 1.00 92.31 409 ARG A C 1
ATOM 3261 O O . ARG A 1 409 ? 1.373 5.647 -30.138 1.00 92.31 409 ARG A O 1
ATOM 3268 N N . HIS A 1 410 ? -0.558 6.216 -29.167 1.00 91.00 410 HIS A N 1
ATOM 3269 C CA . HIS A 1 410 ? -1.084 4.857 -29.157 1.00 91.00 410 HIS A CA 1
ATOM 3270 C C . HIS A 1 410 ? -1.278 4.248 -30.562 1.00 91.00 410 HIS A C 1
ATOM 3272 O O . HIS A 1 410 ? -1.045 3.052 -30.710 1.00 91.00 410 HIS A O 1
ATOM 3278 N N . ASP A 1 411 ? -1.646 5.026 -31.590 1.00 92.12 411 ASP A N 1
ATOM 3279 C CA . ASP A 1 411 ? -1.855 4.480 -32.948 1.00 92.12 411 ASP A CA 1
ATOM 3280 C C . ASP A 1 411 ? -0.536 4.048 -33.575 1.00 92.12 411 ASP A C 1
ATOM 3282 O O . ASP A 1 411 ? -0.402 2.944 -34.106 1.00 92.12 411 ASP A O 1
ATOM 3286 N N . GLU A 1 412 ? 0.472 4.904 -33.432 1.00 93.69 412 GLU A N 1
ATOM 3287 C CA . GLU A 1 412 ? 1.831 4.607 -33.851 1.00 93.69 412 GLU A CA 1
ATOM 3288 C C . GLU A 1 412 ? 2.405 3.415 -33.080 1.00 93.69 412 GLU A C 1
ATOM 3290 O O . GLU A 1 412 ? 3.003 2.529 -33.686 1.00 93.69 412 GLU A O 1
ATOM 3295 N N . ALA A 1 413 ? 2.149 3.330 -31.771 1.00 95.06 413 ALA A N 1
ATOM 3296 C CA . ALA A 1 413 ? 2.554 2.187 -30.963 1.00 95.06 413 ALA A CA 1
ATOM 3297 C C . ALA A 1 413 ? 1.945 0.872 -31.467 1.00 95.06 413 ALA A C 1
ATOM 3299 O O . ALA A 1 413 ? 2.669 -0.110 -31.605 1.00 95.06 413 ALA A O 1
ATOM 3300 N N . VAL A 1 414 ? 0.640 0.834 -31.770 1.00 95.00 414 VAL A N 1
ATOM 3301 C CA . VAL A 1 414 ? -0.012 -0.374 -32.311 1.00 95.00 414 VAL A CA 1
ATOM 3302 C C . VAL A 1 414 ? 0.603 -0.772 -33.650 1.00 95.00 414 VAL A C 1
ATOM 3304 O O . VAL A 1 414 ? 0.904 -1.949 -33.841 1.00 95.00 414 VAL A O 1
ATOM 3307 N N . ARG A 1 415 ? 0.821 0.185 -34.562 1.00 95.94 415 ARG A N 1
ATOM 3308 C CA . ARG A 1 415 ? 1.464 -0.075 -35.859 1.00 95.94 415 ARG A CA 1
ATOM 3309 C C . ARG A 1 415 ? 2.859 -0.679 -35.672 1.00 95.94 415 ARG A C 1
ATOM 3311 O O . ARG A 1 415 ? 3.094 -1.799 -36.112 1.00 95.94 415 ARG A O 1
ATOM 3318 N N . LEU A 1 416 ? 3.731 0.013 -34.937 1.00 95.88 416 LEU A N 1
ATOM 3319 C CA . LEU A 1 416 ? 5.117 -0.408 -34.707 1.00 95.88 416 LEU A CA 1
ATOM 3320 C C . LEU A 1 416 ? 5.210 -1.760 -33.988 1.00 95.88 416 LEU A C 1
ATOM 3322 O O . LEU A 1 416 ? 6.046 -2.588 -34.336 1.00 95.88 416 LEU A O 1
ATOM 3326 N N . LEU A 1 417 ? 4.347 -2.013 -32.999 1.00 96.69 417 LEU A N 1
ATOM 3327 C CA . LEU A 1 417 ? 4.324 -3.295 -32.294 1.00 96.69 417 LEU A CA 1
ATOM 3328 C C . LEU A 1 417 ? 3.809 -4.435 -33.184 1.00 96.69 417 LEU A C 1
ATOM 3330 O O . LEU A 1 417 ? 4.320 -5.546 -33.086 1.00 96.69 417 LEU A O 1
ATOM 3334 N N . ASN A 1 418 ? 2.836 -4.198 -34.066 1.00 95.12 418 ASN A N 1
ATOM 3335 C CA . ASN A 1 418 ? 2.399 -5.222 -35.019 1.00 95.12 418 ASN A CA 1
ATOM 3336 C C . ASN A 1 418 ? 3.489 -5.535 -36.055 1.00 95.12 418 ASN A C 1
ATOM 3338 O O . ASN A 1 418 ? 3.709 -6.707 -36.367 1.00 95.12 418 ASN A O 1
ATOM 3342 N N . ASP A 1 419 ? 4.212 -4.519 -36.529 1.00 94.38 419 ASP A N 1
ATOM 3343 C CA . ASP A 1 419 ? 5.361 -4.707 -37.419 1.00 94.38 419 ASP A CA 1
ATOM 3344 C C . ASP A 1 419 ? 6.471 -5.504 -36.714 1.00 94.38 419 ASP A C 1
ATOM 3346 O O . ASP A 1 419 ? 6.977 -6.486 -37.261 1.00 94.38 419 ASP A O 1
ATOM 3350 N N . ALA A 1 420 ? 6.783 -5.165 -35.457 1.00 96.00 420 ALA A N 1
ATOM 3351 C CA . ALA A 1 420 ? 7.735 -5.907 -34.633 1.00 96.00 420 ALA A CA 1
ATOM 3352 C C . ALA A 1 420 ? 7.302 -7.368 -34.405 1.00 96.00 420 ALA A C 1
ATOM 3354 O O . ALA A 1 420 ? 8.136 -8.272 -34.463 1.00 96.00 420 ALA A O 1
ATOM 3355 N N . ALA A 1 421 ? 6.008 -7.625 -34.180 1.00 95.12 421 ALA A N 1
ATOM 3356 C CA . ALA A 1 421 ? 5.480 -8.983 -34.041 1.00 95.12 421 ALA A CA 1
ATOM 3357 C C . ALA A 1 421 ? 5.636 -9.783 -35.344 1.00 95.12 421 ALA A C 1
ATOM 3359 O O . ALA A 1 421 ? 6.067 -10.931 -35.295 1.00 95.12 421 ALA A O 1
ATOM 3360 N N . SER A 1 422 ? 5.369 -9.166 -36.501 1.00 94.38 422 SER A N 1
ATOM 3361 C CA . SER A 1 422 ? 5.581 -9.780 -37.821 1.00 94.38 422 SER A CA 1
ATOM 3362 C C . SER A 1 422 ? 7.055 -10.120 -38.068 1.00 94.38 422 SER A C 1
ATOM 3364 O O . SER A 1 422 ? 7.371 -11.204 -38.560 1.00 94.38 422 SER A O 1
ATOM 3366 N N . LEU A 1 423 ? 7.976 -9.232 -37.678 1.00 94.88 423 LEU A N 1
ATOM 3367 C CA . LEU A 1 423 ? 9.416 -9.504 -37.731 1.00 94.88 423 LEU A CA 1
ATOM 3368 C C . LEU A 1 423 ? 9.804 -10.676 -36.820 1.00 94.88 423 LEU A C 1
ATOM 3370 O O . LEU A 1 423 ? 10.510 -11.581 -37.260 1.00 94.88 423 LEU A O 1
ATOM 3374 N N . ALA A 1 424 ? 9.303 -10.700 -35.582 1.00 94.38 424 ALA A N 1
ATOM 3375 C CA . ALA A 1 424 ? 9.577 -11.776 -34.633 1.00 94.38 424 ALA A CA 1
ATOM 3376 C C . ALA A 1 424 ? 9.036 -13.132 -35.117 1.00 94.38 424 ALA A C 1
ATOM 3378 O O . ALA A 1 424 ? 9.705 -14.151 -34.954 1.00 94.38 424 ALA A O 1
ATOM 3379 N N . GLU A 1 425 ? 7.854 -13.155 -35.738 1.00 91.81 425 GLU A N 1
ATOM 3380 C CA . GLU A 1 425 ? 7.280 -14.360 -36.345 1.00 91.81 425 GLU A CA 1
ATOM 3381 C C . GLU A 1 425 ? 8.136 -14.871 -37.513 1.00 91.81 425 GLU A C 1
ATOM 3383 O O . GLU A 1 425 ? 8.453 -16.061 -37.552 1.00 91.81 425 GLU A O 1
ATOM 3388 N N 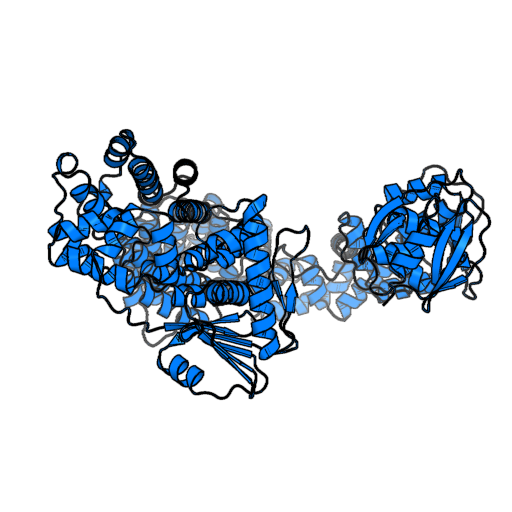. LYS A 1 426 ? 8.570 -13.984 -38.421 1.00 93.19 426 LYS A N 1
ATOM 3389 C CA . LYS A 1 426 ? 9.459 -14.336 -39.547 1.00 93.19 426 LYS A CA 1
ATOM 3390 C C . LYS A 1 426 ? 10.807 -14.883 -39.077 1.00 93.19 426 LYS A C 1
ATOM 3392 O O . LYS A 1 426 ? 11.288 -15.856 -39.647 1.00 93.19 426 LYS A O 1
ATOM 3397 N N . ALA A 1 427 ? 11.362 -14.309 -38.011 1.00 92.38 427 ALA A N 1
ATOM 3398 C CA . ALA A 1 427 ? 12.600 -14.762 -37.375 1.00 92.38 427 ALA A CA 1
ATOM 3399 C C . ALA A 1 427 ? 12.405 -15.983 -36.442 1.00 92.38 427 ALA A C 1
ATOM 3401 O O . ALA A 1 427 ? 13.328 -16.382 -35.733 1.00 92.38 427 ALA A O 1
ATOM 3402 N N . ALA A 1 428 ? 11.197 -16.565 -36.383 1.00 91.50 428 ALA A N 1
ATOM 3403 C CA . ALA A 1 428 ? 10.826 -17.679 -35.502 1.00 91.50 428 ALA A CA 1
ATOM 3404 C C . ALA A 1 428 ? 11.087 -17.434 -33.993 1.00 91.50 428 ALA A C 1
ATOM 3406 O O . ALA A 1 428 ? 11.222 -18.372 -33.200 1.00 91.50 428 ALA A O 1
ATOM 3407 N N . MET A 1 429 ? 11.098 -16.170 -33.562 1.00 90.25 429 MET A N 1
ATOM 3408 C CA . MET A 1 429 ? 11.355 -15.732 -32.189 1.00 90.25 429 MET A CA 1
ATOM 3409 C C . MET A 1 429 ? 10.066 -15.708 -31.353 1.00 90.25 429 MET A C 1
ATOM 3411 O O . MET A 1 429 ? 9.548 -14.647 -30.997 1.00 90.25 429 MET A O 1
ATOM 3415 N N . ARG A 1 430 ? 9.538 -16.890 -31.014 1.00 89.25 430 ARG A N 1
ATOM 3416 C CA . ARG A 1 430 ? 8.236 -17.036 -30.327 1.00 89.25 430 ARG A CA 1
ATOM 3417 C C . ARG A 1 430 ? 8.125 -16.287 -28.992 1.00 89.25 430 ARG A C 1
ATOM 3419 O O . ARG A 1 430 ? 7.107 -15.644 -28.744 1.00 89.25 430 ARG A O 1
ATOM 3426 N N . ASP A 1 431 ? 9.169 -16.312 -28.163 1.00 86.81 431 ASP A N 1
ATOM 3427 C CA . ASP A 1 431 ? 9.163 -15.611 -26.868 1.00 86.81 431 ASP A CA 1
ATOM 3428 C C . ASP A 1 431 ? 9.105 -14.080 -27.052 1.00 86.81 431 ASP A C 1
ATOM 3430 O O . ASP A 1 431 ? 8.366 -13.391 -26.340 1.00 86.81 431 ASP A O 1
ATOM 3434 N N . SER A 1 432 ? 9.818 -13.543 -28.051 1.00 89.56 432 SER A N 1
ATOM 3435 C CA . SER A 1 432 ? 9.740 -12.122 -28.416 1.00 89.56 432 SER A CA 1
ATOM 3436 C C . SER A 1 432 ? 8.369 -11.771 -28.990 1.00 89.56 432 SER A C 1
ATOM 3438 O O . SER A 1 432 ? 7.783 -10.770 -28.581 1.00 89.56 432 SER A O 1
ATOM 3440 N N . ALA A 1 433 ? 7.807 -12.614 -29.863 1.00 93.00 433 ALA A N 1
ATOM 3441 C CA . ALA A 1 433 ? 6.457 -12.427 -30.393 1.00 93.00 433 ALA A CA 1
ATOM 3442 C C . ALA A 1 433 ? 5.412 -12.376 -29.265 1.00 93.00 433 ALA A C 1
ATOM 3444 O O . ALA A 1 433 ? 4.562 -11.485 -29.252 1.00 93.00 433 ALA A O 1
ATOM 3445 N N . ALA A 1 434 ? 5.513 -13.255 -28.261 1.00 92.31 434 ALA A N 1
ATOM 3446 C CA . ALA A 1 434 ? 4.653 -13.211 -27.080 1.00 92.31 434 ALA A CA 1
ATOM 3447 C C . ALA A 1 434 ? 4.790 -11.884 -26.305 1.00 92.31 434 ALA A C 1
ATOM 3449 O O . ALA A 1 434 ? 3.777 -11.288 -25.931 1.00 92.31 434 ALA A O 1
ATOM 3450 N N . ALA A 1 435 ? 6.017 -11.388 -26.091 1.00 91.31 435 ALA A N 1
ATOM 3451 C CA . ALA A 1 435 ? 6.273 -10.109 -25.409 1.00 91.31 435 ALA A CA 1
ATOM 3452 C C . ALA A 1 435 ? 5.670 -8.919 -26.152 1.00 91.31 435 ALA A C 1
ATOM 3454 O O . ALA A 1 435 ? 5.001 -8.079 -25.542 1.00 91.31 435 ALA A O 1
ATOM 3455 N N . ILE A 1 436 ? 5.847 -8.894 -27.468 1.00 95.00 436 ILE A N 1
ATOM 3456 C CA . ILE A 1 436 ? 5.334 -7.842 -28.336 1.00 95.00 436 ILE A CA 1
ATOM 3457 C C . ILE A 1 436 ? 3.802 -7.877 -28.372 1.00 95.00 436 ILE A C 1
ATOM 3459 O O . ILE A 1 436 ? 3.166 -6.852 -28.139 1.00 95.00 436 ILE A O 1
ATOM 3463 N N . LEU A 1 437 ? 3.185 -9.048 -28.562 1.00 95.94 437 LEU A N 1
ATOM 3464 C CA . LEU A 1 437 ? 1.724 -9.207 -28.556 1.00 95.94 437 LEU A CA 1
ATOM 3465 C C . LEU A 1 437 ? 1.102 -8.844 -27.200 1.00 95.94 437 LEU A C 1
ATOM 3467 O O . LEU A 1 437 ? 0.020 -8.256 -27.148 1.00 95.94 437 LEU A O 1
ATOM 3471 N N . ASN A 1 438 ? 1.795 -9.132 -26.096 1.00 94.81 438 ASN A N 1
ATOM 3472 C CA . ASN A 1 438 ? 1.388 -8.661 -24.776 1.00 94.81 438 ASN A CA 1
ATOM 3473 C C . ASN A 1 438 ? 1.445 -7.124 -24.685 1.00 94.81 438 ASN A C 1
ATOM 3475 O O . ASN A 1 438 ? 0.534 -6.506 -24.137 1.00 94.81 438 ASN A O 1
ATOM 3479 N N . ALA A 1 439 ? 2.463 -6.481 -25.262 1.00 94.38 439 ALA A N 1
ATOM 3480 C CA . ALA A 1 439 ? 2.515 -5.024 -25.335 1.00 94.38 439 ALA A CA 1
ATOM 3481 C C . ALA A 1 439 ? 1.402 -4.438 -26.221 1.00 94.38 439 ALA A C 1
ATOM 3483 O O . ALA A 1 439 ? 0.796 -3.450 -25.815 1.00 94.38 439 ALA A O 1
ATOM 3484 N N . VAL A 1 440 ? 1.063 -5.067 -27.356 1.00 96.56 440 VAL A N 1
ATOM 3485 C CA . VAL A 1 440 ? -0.105 -4.687 -28.181 1.00 96.56 440 VAL A CA 1
ATOM 3486 C C . VAL A 1 440 ? -1.382 -4.747 -27.344 1.00 96.56 440 VAL A C 1
ATOM 3488 O O . VAL A 1 440 ? -2.162 -3.795 -27.322 1.00 96.56 440 VAL A O 1
ATOM 3491 N N . GLY A 1 441 ? -1.572 -5.837 -26.593 1.00 95.88 441 GLY A N 1
ATOM 3492 C CA . GLY A 1 441 ? -2.690 -5.977 -25.662 1.00 95.88 441 GLY A CA 1
ATOM 3493 C C . GLY A 1 441 ? -2.742 -4.848 -24.630 1.00 95.88 441 GLY A C 1
ATOM 3494 O O . GLY A 1 441 ? -3.815 -4.302 -24.392 1.00 95.88 441 GLY A O 1
ATOM 3495 N N . ASN A 1 442 ? -1.592 -4.429 -24.085 1.00 94.19 442 ASN A N 1
ATOM 3496 C CA . ASN A 1 442 ? -1.517 -3.309 -23.139 1.00 94.19 442 ASN A CA 1
ATOM 3497 C C . ASN A 1 442 ? -1.937 -1.973 -23.763 1.00 94.19 442 ASN A C 1
ATOM 3499 O O . ASN A 1 442 ? -2.524 -1.150 -23.063 1.00 94.19 442 ASN A O 1
ATOM 3503 N N . VAL A 1 443 ? -1.641 -1.735 -25.048 1.00 94.06 443 VAL A N 1
ATOM 3504 C CA . VAL A 1 443 ? -2.107 -0.521 -25.743 1.00 94.06 443 VAL A CA 1
ATOM 3505 C C . VAL A 1 443 ? -3.631 -0.538 -25.863 1.00 94.06 443 VAL A C 1
ATOM 3507 O O . VAL A 1 443 ? -4.281 0.429 -25.475 1.00 94.06 443 VAL A O 1
ATOM 3510 N N . HIS A 1 444 ? -4.212 -1.653 -26.316 1.00 94.06 444 HIS A N 1
ATOM 3511 C CA . HIS A 1 444 ? -5.668 -1.805 -26.407 1.00 94.06 444 HIS A CA 1
ATOM 3512 C C . HIS A 1 444 ? -6.351 -1.695 -25.036 1.00 94.06 444 HIS A C 1
ATOM 3514 O O . HIS A 1 444 ? -7.367 -1.017 -24.902 1.00 94.06 444 HIS A O 1
ATOM 3520 N N . LEU A 1 445 ? -5.773 -2.293 -23.989 1.00 91.06 445 LEU A N 1
ATOM 3521 C CA . LEU A 1 445 ? -6.296 -2.194 -22.626 1.00 91.06 445 LEU A CA 1
ATOM 3522 C C . LEU A 1 445 ? -6.284 -0.746 -22.113 1.00 91.06 445 LEU A C 1
ATOM 3524 O O . LEU A 1 445 ? -7.250 -0.322 -21.478 1.00 91.06 445 LEU A O 1
ATOM 3528 N N . ALA A 1 446 ? -5.224 0.017 -22.404 1.00 85.88 446 ALA A N 1
ATOM 3529 C CA . ALA A 1 446 ? -5.134 1.435 -22.049 1.00 85.88 446 ALA A CA 1
ATOM 3530 C C . ALA A 1 446 ? -6.195 2.289 -22.765 1.00 85.88 446 ALA A C 1
ATOM 3532 O O . ALA A 1 446 ? -6.684 3.254 -22.187 1.00 85.88 446 ALA A O 1
ATOM 3533 N N . ARG A 1 447 ? -6.599 1.896 -23.979 1.00 86.50 447 ARG A N 1
ATOM 3534 C CA . ARG A 1 447 ? -7.692 2.519 -24.745 1.00 86.50 447 ARG A CA 1
ATOM 3535 C C . ARG A 1 447 ? -9.098 2.071 -24.333 1.00 86.50 447 ARG A C 1
ATOM 3537 O O . ARG A 1 447 ? -10.071 2.585 -24.867 1.00 86.50 447 ARG A O 1
ATOM 3544 N N . GLY A 1 448 ? -9.224 1.092 -23.436 1.00 84.50 448 GLY A N 1
ATOM 3545 C CA . GLY A 1 448 ? -10.517 0.483 -23.102 1.00 84.50 448 GLY A CA 1
ATOM 3546 C C . GLY A 1 448 ? -11.047 -0.498 -24.158 1.00 84.50 448 GLY A C 1
ATOM 3547 O O . GLY A 1 448 ? -12.168 -0.984 -24.042 1.00 84.50 448 GLY A O 1
ATOM 3548 N N . GLU A 1 449 ? -10.244 -0.863 -25.159 1.00 90.62 449 GLU A N 1
ATOM 3549 C CA . GLU A 1 449 ? -10.596 -1.799 -26.235 1.00 90.62 449 GLU A CA 1
ATOM 3550 C C . GLU A 1 449 ? -10.456 -3.258 -25.750 1.00 90.62 449 GLU A C 1
ATOM 3552 O O . GLU A 1 449 ? -9.561 -4.008 -26.155 1.00 90.62 449 GLU A O 1
ATOM 3557 N N . LEU A 1 450 ? -11.327 -3.668 -24.820 1.00 90.88 450 LEU A N 1
ATOM 3558 C CA . LEU A 1 450 ? -11.204 -4.932 -24.076 1.00 90.88 450 LEU A CA 1
ATOM 3559 C C . LEU A 1 450 ? -11.185 -6.180 -24.976 1.00 90.88 450 LEU A C 1
ATOM 3561 O O . LEU A 1 450 ? -10.440 -7.124 -24.706 1.00 90.88 450 LEU A O 1
ATOM 3565 N N . THR A 1 451 ? -11.962 -6.195 -26.063 1.00 92.94 451 THR A N 1
ATOM 3566 C CA . THR A 1 451 ? -12.029 -7.331 -27.001 1.00 92.94 451 THR A CA 1
ATOM 3567 C C . THR A 1 451 ? -10.711 -7.522 -27.754 1.00 92.94 451 THR A C 1
ATOM 3569 O O . THR A 1 451 ? -10.206 -8.643 -27.871 1.00 92.94 451 THR A O 1
ATOM 3572 N N . GLN A 1 452 ? -10.123 -6.430 -28.236 1.00 95.06 452 GLN A N 1
ATOM 3573 C CA . GLN A 1 452 ? -8.847 -6.409 -28.943 1.00 95.06 452 GLN A CA 1
ATOM 3574 C C . GLN A 1 452 ? -7.710 -6.759 -27.981 1.00 95.06 452 GLN A C 1
ATOM 3576 O O . GLN A 1 452 ? -6.879 -7.607 -28.307 1.00 95.06 452 GLN A O 1
ATOM 3581 N N . ALA A 1 453 ? -7.733 -6.206 -26.763 1.00 96.19 453 ALA A N 1
ATOM 3582 C CA . ALA A 1 453 ? -6.791 -6.554 -25.705 1.00 96.19 453 ALA A CA 1
ATOM 3583 C C . ALA A 1 453 ? -6.819 -8.061 -25.404 1.00 96.19 453 ALA A C 1
ATOM 3585 O O . ALA A 1 453 ? -5.780 -8.722 -25.472 1.00 96.19 453 ALA A O 1
ATOM 3586 N N . ARG A 1 454 ? -8.014 -8.637 -25.178 1.00 96.50 454 ARG A N 1
ATOM 3587 C CA . ARG A 1 454 ? -8.204 -10.085 -24.973 1.00 96.50 454 ARG A CA 1
ATOM 3588 C C . ARG A 1 454 ? -7.589 -10.893 -26.113 1.00 96.50 454 ARG A C 1
ATOM 3590 O O . ARG A 1 454 ? -6.841 -11.836 -25.859 1.00 96.50 454 ARG A O 1
ATOM 3597 N N . LYS A 1 455 ? -7.896 -10.537 -27.365 1.00 96.75 455 LYS A N 1
ATOM 3598 C CA . LYS A 1 455 ? -7.389 -11.238 -28.555 1.00 96.75 455 LYS A CA 1
ATOM 3599 C C . LYS A 1 455 ? -5.860 -11.230 -28.593 1.00 96.75 455 LYS A C 1
ATOM 3601 O O . LYS A 1 455 ? -5.262 -12.278 -28.830 1.00 96.75 455 LYS A O 1
ATOM 3606 N N . SER A 1 456 ? -5.234 -10.086 -28.332 1.00 96.44 456 SER A N 1
ATOM 3607 C CA . SER A 1 456 ? -3.774 -9.951 -28.327 1.00 96.44 456 SER A CA 1
ATOM 3608 C C . SER A 1 456 ? -3.120 -10.745 -27.197 1.00 96.44 456 SER A C 1
ATOM 3610 O O . SER A 1 456 ? -2.156 -11.465 -27.447 1.00 96.44 456 SER A O 1
ATOM 3612 N N . TYR A 1 457 ? -3.678 -10.723 -25.984 1.00 96.00 457 TYR A N 1
ATOM 3613 C CA . TYR A 1 457 ? -3.152 -11.518 -24.870 1.00 96.00 457 TYR A CA 1
ATOM 3614 C C . TYR A 1 457 ? -3.316 -13.030 -25.071 1.00 96.00 457 TYR A C 1
ATOM 3616 O O . TYR A 1 457 ? -2.406 -13.788 -24.744 1.00 96.00 457 TYR A O 1
ATOM 3624 N N . LEU A 1 458 ? -4.430 -13.493 -25.650 1.00 94.94 458 LEU A N 1
ATOM 3625 C CA . LEU A 1 458 ? -4.605 -14.912 -25.987 1.00 94.94 458 LEU A CA 1
ATOM 3626 C C . LEU A 1 458 ? -3.625 -15.363 -27.080 1.00 94.94 458 LEU A C 1
ATOM 3628 O O . LEU A 1 458 ? -3.058 -16.450 -26.983 1.00 94.94 458 LEU A O 1
ATOM 3632 N N . LYS A 1 459 ? -3.372 -14.517 -28.089 1.00 94.31 459 LYS A N 1
ATOM 3633 C CA . LYS A 1 459 ? -2.318 -14.766 -29.086 1.00 94.31 459 LYS A CA 1
ATOM 3634 C C . LYS A 1 459 ? -0.925 -14.793 -28.453 1.00 94.31 459 LYS A C 1
ATOM 3636 O O . LYS A 1 459 ? -0.119 -15.647 -28.813 1.00 94.31 459 LYS A O 1
ATOM 3641 N N . ALA A 1 460 ? -0.647 -13.897 -27.505 1.00 93.44 460 ALA A N 1
ATOM 3642 C CA . ALA A 1 460 ? 0.603 -13.904 -26.752 1.00 93.44 460 ALA A CA 1
ATOM 3643 C C . ALA A 1 460 ? 0.763 -15.218 -25.972 1.00 93.44 460 ALA A C 1
ATOM 3645 O O . ALA A 1 460 ? 1.796 -15.869 -26.086 1.00 93.44 460 ALA A O 1
ATOM 3646 N N . ALA A 1 461 ? -0.282 -15.659 -25.261 1.00 91.12 461 ALA A N 1
ATOM 3647 C CA . ALA A 1 461 ? -0.282 -16.921 -24.518 1.00 91.12 461 ALA A CA 1
ATOM 3648 C C . ALA A 1 461 ? -0.029 -18.140 -25.422 1.00 91.12 461 ALA A C 1
ATOM 3650 O O . ALA A 1 461 ? 0.678 -19.058 -25.019 1.00 91.12 461 ALA A O 1
ATOM 3651 N N . ALA A 1 462 ? -0.566 -18.141 -26.646 1.00 90.94 462 ALA A N 1
ATOM 3652 C CA . ALA A 1 462 ? -0.359 -19.217 -27.618 1.00 90.94 462 ALA A CA 1
ATOM 3653 C C . ALA A 1 462 ? 1.085 -19.303 -28.149 1.00 90.94 462 ALA A C 1
ATOM 3655 O O . ALA A 1 462 ? 1.496 -20.364 -28.615 1.00 90.94 462 ALA A O 1
ATOM 3656 N N . ASN A 1 463 ? 1.850 -18.209 -28.076 1.00 87.56 463 ASN A N 1
ATOM 3657 C CA . ASN A 1 463 ? 3.254 -18.170 -28.491 1.00 87.56 463 ASN A CA 1
ATOM 3658 C C . ASN A 1 463 ? 4.226 -18.619 -27.391 1.00 87.56 463 ASN A C 1
ATOM 3660 O O . ASN A 1 463 ? 5.384 -18.902 -27.688 1.00 87.56 463 ASN A O 1
ATOM 3664 N N . VAL A 1 464 ? 3.777 -18.727 -26.138 1.00 85.56 464 VAL A N 1
ATOM 3665 C CA . VAL A 1 464 ? 4.628 -19.193 -25.040 1.00 85.56 464 VAL A CA 1
ATOM 3666 C C . VAL A 1 464 ? 4.626 -20.722 -24.967 1.00 85.56 464 VAL A C 1
ATOM 3668 O O . VAL A 1 464 ? 3.574 -21.360 -25.000 1.00 85.56 464 VAL A O 1
ATOM 3671 N N . SER A 1 465 ? 5.813 -21.325 -24.840 1.00 73.38 465 SER A N 1
ATOM 3672 C CA . SER A 1 465 ? 5.937 -22.774 -24.639 1.00 73.38 465 SER A CA 1
ATOM 3673 C C . SER A 1 465 ? 5.331 -23.208 -23.301 1.00 73.38 465 SER A C 1
ATOM 3675 O O . SER A 1 465 ? 5.623 -22.612 -22.265 1.00 73.38 465 SER A O 1
ATOM 3677 N N . ARG A 1 466 ? 4.532 -24.283 -23.309 1.00 65.94 466 ARG A N 1
ATOM 3678 C CA . ARG A 1 466 ? 3.915 -24.850 -22.094 1.00 65.94 466 ARG A CA 1
ATOM 3679 C C . ARG A 1 466 ? 4.932 -25.473 -21.134 1.00 65.94 466 ARG A C 1
ATOM 3681 O O . ARG A 1 466 ? 4.658 -25.534 -19.942 1.00 65.94 466 ARG A O 1
ATOM 3688 N N . ASP A 1 467 ? 6.096 -25.869 -21.644 1.00 63.41 467 ASP A N 1
ATOM 3689 C CA . ASP A 1 467 ? 7.117 -26.602 -20.884 1.00 63.41 467 ASP A CA 1
ATOM 3690 C C . ASP A 1 467 ? 8.204 -25.686 -20.293 1.00 63.41 467 ASP A C 1
ATOM 3692 O O . ASP A 1 467 ? 9.137 -26.159 -19.646 1.00 63.41 467 ASP A O 1
ATOM 3696 N N . ARG A 1 468 ? 8.118 -24.366 -20.520 1.00 64.31 468 ARG A N 1
ATOM 3697 C CA . ARG A 1 468 ? 9.058 -23.379 -19.968 1.00 64.31 468 ARG A CA 1
ATOM 3698 C C . ARG A 1 468 ? 8.337 -22.403 -19.051 1.00 64.31 468 ARG A C 1
ATOM 3700 O O . ARG A 1 468 ? 7.492 -21.626 -19.492 1.00 64.31 468 ARG A O 1
ATOM 3707 N N . GLU A 1 469 ? 8.742 -22.371 -17.786 1.00 62.66 469 GLU A N 1
ATOM 3708 C CA . GLU A 1 469 ? 8.333 -21.308 -16.872 1.00 62.66 469 GLU A CA 1
ATOM 3709 C C . GLU A 1 469 ? 8.982 -19.983 -17.293 1.00 62.66 469 GLU A C 1
ATOM 3711 O O . GLU A 1 469 ? 10.162 -19.734 -17.051 1.00 62.66 469 GLU A O 1
ATOM 3716 N N . THR A 1 470 ? 8.209 -19.112 -17.944 1.00 70.69 470 THR A N 1
ATOM 3717 C CA . THR A 1 470 ? 8.681 -17.794 -18.384 1.00 70.69 470 THR A CA 1
ATOM 3718 C C . THR A 1 470 ? 7.973 -16.668 -17.615 1.00 70.69 470 THR A C 1
ATOM 3720 O O . THR A 1 470 ? 6.776 -16.773 -17.326 1.00 70.69 470 THR A O 1
ATOM 3723 N N . PRO A 1 471 ? 8.668 -15.554 -17.287 1.00 72.62 471 PRO A N 1
ATOM 3724 C CA . PRO A 1 471 ? 8.073 -14.411 -16.577 1.00 72.62 471 PRO A CA 1
ATOM 3725 C C . PRO A 1 471 ? 6.832 -13.843 -17.264 1.00 72.62 471 PRO A C 1
ATOM 3727 O O . PRO A 1 471 ? 5.937 -13.293 -16.625 1.00 72.62 471 PRO A O 1
ATOM 3730 N N . ILE A 1 472 ? 6.793 -13.972 -18.586 1.00 82.44 472 ILE A N 1
ATOM 3731 C CA . ILE A 1 472 ? 5.745 -13.410 -19.414 1.00 82.44 472 ILE A CA 1
ATOM 3732 C C . ILE A 1 472 ? 4.386 -14.087 -19.204 1.00 82.44 472 ILE A C 1
ATOM 3734 O O . ILE A 1 472 ? 3.372 -13.406 -19.319 1.00 82.44 472 ILE A O 1
ATOM 3738 N N . ILE A 1 473 ? 4.342 -15.371 -18.823 1.00 85.25 473 ILE A N 1
ATOM 3739 C CA . ILE A 1 473 ? 3.080 -16.083 -18.555 1.00 85.25 473 ILE A CA 1
ATOM 3740 C C . ILE A 1 473 ? 2.311 -15.387 -17.437 1.00 85.25 473 ILE A C 1
ATOM 3742 O O . ILE A 1 473 ? 1.129 -15.092 -17.599 1.00 85.25 473 ILE A O 1
ATOM 3746 N N . ALA A 1 474 ? 2.994 -15.076 -16.334 1.00 86.00 474 ALA A N 1
ATOM 3747 C CA . ALA A 1 474 ? 2.375 -14.409 -15.197 1.00 86.00 474 ALA A CA 1
ATOM 3748 C C . ALA A 1 474 ? 1.848 -13.019 -15.590 1.00 86.00 474 ALA A C 1
ATOM 3750 O O . ALA A 1 474 ? 0.733 -12.659 -15.226 1.00 86.00 474 ALA A O 1
ATOM 3751 N N . ASN A 1 475 ? 2.597 -12.268 -16.407 1.00 87.81 475 ASN A N 1
ATOM 3752 C CA . ASN A 1 475 ? 2.160 -10.959 -16.901 1.00 87.81 475 ASN A CA 1
ATOM 3753 C C . ASN A 1 475 ? 0.936 -11.064 -17.824 1.00 87.81 475 ASN A C 1
ATOM 3755 O O . ASN A 1 475 ? -0.007 -10.291 -17.673 1.00 87.81 475 ASN A O 1
ATOM 3759 N N . ILE A 1 476 ? 0.920 -12.033 -18.746 1.00 91.50 476 ILE A N 1
ATOM 3760 C CA . ILE A 1 476 ? -0.226 -12.281 -19.631 1.00 91.50 476 ILE A CA 1
ATOM 3761 C C . ILE A 1 476 ? -1.458 -12.676 -18.807 1.00 91.50 476 ILE A C 1
ATOM 3763 O O . ILE A 1 476 ? -2.548 -12.169 -19.062 1.00 91.50 476 ILE A O 1
ATOM 3767 N N . GLN A 1 477 ? -1.301 -13.543 -17.803 1.00 93.31 477 GLN A N 1
ATOM 3768 C CA . GLN A 1 477 ? -2.388 -13.952 -16.909 1.00 93.31 477 GLN A CA 1
ATOM 3769 C C . GLN A 1 477 ? -2.939 -12.771 -16.104 1.00 93.31 477 GLN A C 1
ATOM 3771 O O . GLN A 1 477 ? -4.153 -12.589 -16.063 1.00 93.31 477 GLN A O 1
ATOM 3776 N N . THR A 1 478 ? -2.074 -11.932 -15.528 1.00 93.62 478 THR A N 1
ATOM 3777 C CA . THR A 1 478 ? -2.474 -10.693 -14.840 1.00 93.62 478 THR A CA 1
ATOM 3778 C C . THR A 1 478 ? -3.265 -9.774 -15.772 1.00 93.62 478 THR A C 1
ATOM 3780 O O . THR A 1 478 ? -4.349 -9.309 -15.427 1.00 93.62 478 THR A O 1
ATOM 3783 N N . ASN A 1 479 ? -2.759 -9.551 -16.984 1.00 95.06 479 ASN A N 1
ATOM 3784 C CA . ASN A 1 479 ? -3.385 -8.686 -17.977 1.00 95.06 479 ASN A CA 1
ATOM 3785 C C . ASN A 1 479 ? -4.740 -9.217 -18.469 1.00 95.06 479 ASN A C 1
ATOM 3787 O O . ASN A 1 479 ? -5.711 -8.462 -18.549 1.00 95.06 479 ASN A O 1
ATOM 3791 N N . LEU A 1 480 ? -4.838 -10.521 -18.740 1.00 96.06 480 LEU A N 1
ATOM 3792 C CA . LEU A 1 480 ? -6.114 -11.182 -19.013 1.00 96.06 480 LEU A CA 1
ATOM 3793 C C . LEU A 1 480 ? -7.059 -11.042 -17.821 1.00 96.06 480 LEU A C 1
ATOM 3795 O O . LEU A 1 480 ? -8.225 -10.729 -18.020 1.00 96.06 480 LEU A O 1
ATOM 3799 N N . GLY A 1 481 ? -6.564 -11.202 -16.593 1.00 95.88 481 GLY A N 1
ATOM 3800 C CA . GLY A 1 481 ? -7.331 -10.967 -15.373 1.00 95.88 481 GLY A CA 1
ATOM 3801 C C . GLY A 1 481 ? -7.968 -9.578 -15.348 1.00 95.88 481 GLY A C 1
ATOM 3802 O O . GLY A 1 481 ? -9.171 -9.469 -15.113 1.00 95.88 481 GLY A O 1
ATOM 3803 N N . PHE A 1 482 ? -7.207 -8.527 -15.670 1.00 94.88 482 PHE A N 1
ATOM 3804 C CA . PHE A 1 482 ? -7.733 -7.161 -15.772 1.00 94.88 482 PHE A CA 1
ATOM 3805 C C . PHE A 1 482 ? -8.780 -7.003 -16.877 1.00 94.88 482 PHE A C 1
ATOM 3807 O O . PHE A 1 482 ? -9.814 -6.377 -16.644 1.00 94.88 482 PHE A O 1
ATOM 3814 N N . VAL A 1 483 ? -8.544 -7.578 -18.060 1.00 95.31 483 VAL A N 1
ATOM 3815 C CA . VAL A 1 483 ? -9.514 -7.549 -19.166 1.00 95.31 483 VAL A CA 1
ATOM 3816 C C . VAL A 1 483 ? -10.815 -8.237 -18.770 1.00 95.31 483 VAL A C 1
ATOM 3818 O O . VAL A 1 483 ? -11.892 -7.687 -18.989 1.00 95.31 483 VAL A O 1
ATOM 3821 N N . GLU A 1 484 ? -10.734 -9.426 -18.173 1.00 95.06 484 GLU A N 1
ATOM 3822 C CA . GLU A 1 484 ? -11.909 -10.172 -17.730 1.00 95.06 484 GLU A CA 1
ATOM 3823 C C . GLU A 1 484 ? -12.640 -9.451 -16.598 1.00 95.06 484 GLU A C 1
ATOM 3825 O O . GLU A 1 484 ? -13.866 -9.396 -16.624 1.00 95.06 484 GLU A O 1
ATOM 3830 N N . PHE A 1 485 ? -11.914 -8.843 -15.656 1.00 93.06 485 PHE A N 1
ATOM 3831 C CA . PHE A 1 485 ? -12.504 -8.053 -14.580 1.00 93.06 485 PHE A CA 1
ATOM 3832 C C . PHE A 1 485 ? -13.276 -6.847 -15.125 1.00 93.06 485 PHE A C 1
ATOM 3834 O O . PHE A 1 485 ? -14.457 -6.706 -14.825 1.00 93.06 485 PHE A O 1
ATOM 3841 N N . ARG A 1 486 ? -12.655 -6.039 -15.998 1.00 89.62 486 ARG A N 1
ATOM 3842 C CA . ARG A 1 486 ? -13.309 -4.886 -16.647 1.00 89.62 486 ARG A CA 1
ATOM 3843 C C . ARG A 1 486 ? -14.443 -5.285 -17.591 1.00 89.62 486 ARG A C 1
ATOM 3845 O O . ARG A 1 486 ? -15.351 -4.501 -17.821 1.00 89.62 486 ARG A O 1
ATOM 3852 N N . SER A 1 487 ? -14.403 -6.501 -18.134 1.00 89.62 487 SER A N 1
ATOM 3853 C CA . SER A 1 487 ? -15.502 -7.053 -18.937 1.00 89.62 487 SER A CA 1
ATOM 3854 C C . SER A 1 487 ? -16.654 -7.592 -18.080 1.00 89.62 487 SER A C 1
ATOM 3856 O O . SER A 1 487 ? -17.654 -8.026 -18.639 1.00 89.62 487 SER A O 1
ATOM 3858 N N . GLY A 1 488 ? -16.516 -7.639 -16.749 1.00 89.50 488 GLY A N 1
ATOM 3859 C CA . GLY A 1 488 ? -17.518 -8.231 -15.861 1.00 89.50 488 GLY A CA 1
ATOM 3860 C C . GLY A 1 488 ? -17.474 -9.760 -15.756 1.00 89.50 488 GLY A C 1
ATOM 3861 O O . GLY A 1 488 ? -18.313 -10.363 -15.093 1.00 89.50 488 GLY A O 1
ATOM 3862 N N . ASN A 1 489 ? -16.483 -10.417 -16.363 1.00 93.62 489 ASN A N 1
ATOM 3863 C CA . ASN A 1 489 ? -16.320 -11.871 -16.352 1.00 93.62 489 ASN A CA 1
ATOM 3864 C C . ASN A 1 489 ? -15.599 -12.342 -15.079 1.00 93.62 489 ASN A C 1
ATOM 3866 O O . ASN A 1 489 ? -14.498 -12.898 -15.128 1.00 93.62 489 ASN A O 1
ATOM 3870 N N . LEU A 1 490 ? -16.233 -12.143 -13.924 1.00 94.44 490 LEU A N 1
ATOM 3871 C CA . LEU A 1 490 ? -15.609 -12.302 -12.604 1.00 94.44 490 LEU A CA 1
ATOM 3872 C C . LEU A 1 490 ? -15.004 -13.694 -12.362 1.00 94.44 490 LEU A C 1
ATOM 3874 O O . LEU A 1 490 ? -13.923 -13.800 -11.793 1.00 94.44 490 LEU A O 1
ATOM 3878 N N . LYS A 1 491 ? -15.644 -14.770 -12.842 1.00 94.12 491 LYS A N 1
ATOM 3879 C CA . LYS A 1 491 ? -15.104 -16.143 -12.736 1.00 94.12 491 LYS A CA 1
ATOM 3880 C C . LYS A 1 491 ? -13.801 -16.328 -13.516 1.00 94.12 491 LYS A C 1
ATOM 3882 O O . LYS A 1 491 ? -12.876 -16.971 -13.028 1.00 94.12 491 LYS A O 1
ATOM 3887 N N . LYS A 1 492 ? -13.726 -15.773 -14.730 1.00 94.75 492 LYS A N 1
ATOM 3888 C CA . LYS A 1 492 ? -12.512 -15.846 -15.554 1.00 94.75 492 LYS A CA 1
ATOM 3889 C C . LYS A 1 492 ? -11.412 -14.972 -14.958 1.00 94.75 492 LYS A C 1
ATOM 3891 O O . LYS A 1 492 ? -10.273 -15.415 -14.896 1.00 94.75 492 LYS A O 1
ATOM 3896 N N . ALA A 1 493 ? -11.767 -13.788 -14.460 1.00 96.06 493 ALA A N 1
ATOM 3897 C CA . ALA A 1 493 ? -10.837 -12.905 -13.766 1.00 96.06 493 ALA A CA 1
ATOM 3898 C C . ALA A 1 493 ? -10.222 -13.587 -12.530 1.00 96.06 493 ALA A C 1
ATOM 3900 O O . ALA A 1 493 ? -9.001 -13.619 -12.402 1.00 96.06 493 ALA A O 1
ATOM 3901 N N . ASP A 1 494 ? -11.048 -14.204 -11.675 1.00 95.25 494 ASP A N 1
ATOM 3902 C CA . ASP A 1 494 ? -10.606 -14.956 -10.489 1.00 95.25 494 ASP A CA 1
ATOM 3903 C C . ASP A 1 494 ? -9.636 -16.092 -10.859 1.00 95.25 494 ASP A C 1
ATOM 3905 O O . ASP A 1 494 ? -8.583 -16.241 -10.239 1.00 95.25 494 ASP A O 1
ATOM 3909 N N . CYS A 1 495 ? -9.935 -16.844 -11.926 1.00 95.38 495 CYS A N 1
ATOM 3910 C CA . CYS A 1 495 ? -9.051 -17.890 -12.443 1.00 95.38 495 CYS A CA 1
ATOM 3911 C C . CYS A 1 495 ? -7.703 -17.321 -12.918 1.00 95.38 495 CYS A C 1
ATOM 3913 O O . CYS A 1 495 ? -6.649 -17.797 -12.492 1.00 95.38 495 CYS A O 1
ATOM 3915 N N . CYS A 1 496 ? -7.727 -16.275 -13.749 1.00 95.44 496 CYS A N 1
ATOM 3916 C CA . CYS A 1 496 ? -6.527 -15.627 -14.274 1.00 95.44 496 CYS A CA 1
ATOM 3917 C C . CYS A 1 496 ? -5.628 -15.080 -13.157 1.00 95.44 496 CYS A C 1
ATOM 3919 O O . CYS A 1 496 ? -4.433 -15.374 -13.143 1.00 95.44 496 CYS A O 1
ATOM 3921 N N . PHE A 1 497 ? -6.187 -14.341 -12.193 1.00 96.19 497 PHE A N 1
ATOM 3922 C CA . PHE A 1 497 ? -5.408 -13.794 -11.080 1.00 96.19 497 PHE A CA 1
ATOM 3923 C C . PHE A 1 497 ? -4.939 -14.868 -10.094 1.00 96.19 497 PHE A C 1
ATOM 3925 O O . PHE A 1 497 ? -3.855 -14.731 -9.534 1.00 96.19 497 PHE A O 1
ATOM 3932 N N . SER A 1 498 ? -5.690 -15.959 -9.907 1.00 94.25 498 SER A N 1
ATOM 3933 C CA . SER A 1 498 ? -5.241 -17.087 -9.078 1.00 94.25 498 SER A CA 1
ATOM 3934 C C . SER A 1 498 ? -4.030 -17.789 -9.693 1.00 94.25 498 SER A C 1
ATOM 3936 O O . SER A 1 498 ? -3.068 -18.102 -8.988 1.00 94.25 498 SER A O 1
ATOM 3938 N N . LEU A 1 499 ? -4.049 -18.003 -11.014 1.00 91.69 499 LEU A N 1
ATOM 3939 C CA . LEU A 1 499 ? -2.904 -18.546 -11.746 1.00 91.69 499 LEU A CA 1
ATOM 3940 C C . LEU A 1 499 ? -1.713 -17.583 -11.703 1.00 91.69 499 LEU A C 1
ATOM 3942 O O . LEU A 1 499 ? -0.611 -18.014 -11.367 1.00 91.69 499 LEU A O 1
ATOM 3946 N N . ALA A 1 500 ? -1.951 -16.287 -11.937 1.00 91.75 500 ALA A N 1
ATOM 3947 C CA . ALA A 1 500 ? -0.912 -15.266 -11.866 1.00 91.75 500 ALA A CA 1
ATOM 3948 C C . ALA A 1 500 ? -0.263 -15.222 -10.477 1.00 91.75 500 ALA A C 1
ATOM 3950 O O . ALA A 1 500 ? 0.956 -15.316 -10.380 1.00 91.75 500 ALA A O 1
ATOM 3951 N N . ALA A 1 501 ? -1.052 -15.172 -9.397 1.00 90.81 501 ALA A N 1
ATOM 3952 C CA . ALA A 1 501 ? -0.545 -15.174 -8.025 1.00 90.81 501 ALA A CA 1
ATOM 3953 C C . ALA A 1 501 ? 0.340 -16.399 -7.746 1.00 90.81 501 ALA A C 1
ATOM 3955 O O . ALA A 1 501 ? 1.440 -16.257 -7.214 1.00 90.81 501 ALA A O 1
ATOM 3956 N N . LYS A 1 502 ? -0.094 -17.596 -8.171 1.00 89.75 502 LYS A N 1
ATOM 3957 C CA . LYS A 1 502 ? 0.695 -18.830 -8.033 1.00 89.75 502 LYS A CA 1
ATOM 3958 C C . LYS A 1 502 ? 2.023 -18.738 -8.789 1.00 89.75 502 LYS A C 1
ATOM 3960 O O . LYS A 1 502 ? 3.065 -19.069 -8.227 1.00 89.75 502 LYS A O 1
ATOM 3965 N N . SER A 1 503 ? 2.001 -18.273 -10.038 1.00 86.50 503 SER A N 1
ATOM 3966 C CA . SER A 1 503 ? 3.213 -18.100 -10.842 1.00 86.50 503 SER A CA 1
ATOM 3967 C C . SER A 1 503 ? 4.153 -17.040 -10.264 1.00 86.50 503 SER A C 1
ATOM 3969 O O . SER A 1 503 ? 5.362 -17.245 -10.271 1.00 86.50 503 SER A O 1
ATOM 3971 N N . GLN A 1 504 ? 3.637 -15.929 -9.734 1.00 87.69 504 GLN A N 1
ATOM 3972 C CA . GLN A 1 504 ? 4.466 -14.892 -9.111 1.00 87.69 504 GLN A CA 1
ATOM 3973 C C . GLN A 1 504 ? 5.110 -15.383 -7.810 1.00 87.69 504 GLN A C 1
ATOM 3975 O O . GLN A 1 504 ? 6.295 -15.132 -7.594 1.00 87.69 504 GLN A O 1
ATOM 3980 N N . LYS A 1 505 ? 4.377 -16.164 -7.007 1.00 85.94 505 LYS A N 1
ATOM 3981 C CA . LYS A 1 505 ? 4.891 -16.788 -5.784 1.00 85.94 505 LYS A CA 1
ATOM 3982 C C . LYS A 1 505 ? 6.042 -17.757 -6.056 1.00 85.94 505 LYS A C 1
ATOM 3984 O O . LYS A 1 505 ? 7.083 -17.654 -5.421 1.00 85.94 505 LYS A O 1
ATOM 3989 N N . LEU A 1 506 ? 5.904 -18.642 -7.051 1.00 85.56 506 LEU A N 1
ATOM 3990 C CA . LEU A 1 506 ? 6.983 -19.560 -7.469 1.00 85.56 506 LEU A CA 1
ATOM 3991 C C . LEU A 1 506 ? 8.259 -18.823 -7.903 1.00 85.56 506 LEU A C 1
ATOM 3993 O O . LEU A 1 506 ? 9.359 -19.360 -7.815 1.00 85.56 506 LEU A O 1
ATOM 3997 N N . ARG A 1 507 ? 8.110 -17.578 -8.359 1.00 80.19 507 ARG A N 1
ATOM 3998 C CA . ARG A 1 507 ? 9.194 -16.724 -8.848 1.00 80.19 507 ARG A CA 1
ATOM 3999 C C . ARG A 1 507 ? 9.727 -15.754 -7.793 1.00 80.19 507 ARG A C 1
ATOM 4001 O O . ARG A 1 507 ? 10.554 -14.914 -8.138 1.00 80.19 507 ARG A O 1
ATOM 4008 N N . ASN A 1 508 ? 9.239 -15.824 -6.552 1.00 80.88 508 ASN A N 1
ATOM 4009 C CA . ASN A 1 508 ? 9.536 -14.862 -5.486 1.00 80.88 508 ASN A CA 1
ATOM 4010 C C . ASN A 1 508 ? 9.270 -13.396 -5.894 1.00 80.88 508 ASN A C 1
ATOM 4012 O O . ASN A 1 508 ? 9.962 -12.479 -5.454 1.00 80.88 508 ASN A O 1
ATOM 4016 N N . ASN A 1 509 ? 8.274 -13.156 -6.756 1.00 81.62 509 ASN A N 1
ATOM 4017 C CA . ASN A 1 509 ? 7.868 -11.809 -7.152 1.00 81.62 509 ASN A CA 1
ATOM 4018 C C . ASN A 1 509 ? 6.752 -11.294 -6.234 1.00 81.62 509 ASN A C 1
ATOM 4020 O O . ASN A 1 509 ? 5.566 -11.367 -6.570 1.00 81.62 509 ASN A O 1
ATOM 4024 N N . LEU A 1 510 ? 7.160 -10.736 -5.094 1.00 83.44 510 LEU A N 1
ATOM 4025 C CA . LEU A 1 510 ? 6.260 -10.223 -4.059 1.00 83.44 510 LEU A CA 1
ATOM 4026 C C . LEU A 1 510 ? 5.276 -9.165 -4.593 1.00 83.44 510 LEU A C 1
ATOM 4028 O O . LEU A 1 510 ? 4.079 -9.246 -4.332 1.00 83.44 510 LEU A O 1
ATOM 4032 N N . GLN A 1 511 ? 5.743 -8.221 -5.419 1.00 83.00 511 GLN A N 1
ATOM 4033 C CA . GLN A 1 511 ? 4.893 -7.166 -5.994 1.00 83.00 511 GLN A CA 1
ATOM 4034 C C . GLN A 1 511 ? 3.766 -7.739 -6.869 1.00 83.00 511 GLN A C 1
ATOM 4036 O O . GLN A 1 511 ? 2.620 -7.277 -6.831 1.00 83.00 511 GLN A O 1
ATOM 4041 N N . GLY A 1 512 ? 4.095 -8.747 -7.682 1.00 85.00 512 GLY A N 1
ATOM 4042 C CA . GLY A 1 512 ? 3.128 -9.429 -8.539 1.00 85.00 512 GLY A CA 1
ATOM 4043 C C . GLY A 1 512 ? 2.117 -10.258 -7.743 1.00 85.00 512 GLY A C 1
ATOM 4044 O O . GLY A 1 512 ? 0.935 -10.286 -8.101 1.00 85.00 512 GLY A O 1
ATOM 4045 N N . GLU A 1 513 ? 2.563 -10.902 -6.660 1.00 88.19 513 GLU A N 1
ATOM 4046 C CA . GLU A 1 513 ? 1.700 -11.638 -5.728 1.00 88.19 513 GLU A CA 1
ATOM 4047 C C . GLU A 1 513 ? 0.710 -10.698 -5.030 1.00 88.19 513 GLU A C 1
ATOM 4049 O O . GLU A 1 513 ? -0.493 -10.959 -5.058 1.00 88.19 513 GLU A O 1
ATOM 4054 N N . ILE A 1 514 ? 1.190 -9.560 -4.519 1.00 89.12 514 ILE A N 1
ATOM 4055 C CA . ILE A 1 514 ? 0.373 -8.507 -3.899 1.00 89.12 514 ILE A CA 1
ATOM 4056 C C . ILE A 1 514 ? -0.682 -7.996 -4.881 1.00 89.12 514 ILE A C 1
ATOM 4058 O O . ILE A 1 514 ? -1.872 -8.036 -4.579 1.00 89.12 514 ILE A O 1
ATOM 4062 N N . THR A 1 515 ? -0.275 -7.587 -6.087 1.00 89.50 515 THR A N 1
ATOM 4063 C CA . THR A 1 515 ? -1.199 -7.035 -7.096 1.00 89.50 515 THR A CA 1
ATOM 4064 C C . THR A 1 515 ? -2.306 -8.034 -7.440 1.00 89.50 515 THR A C 1
ATOM 4066 O O . THR A 1 515 ? -3.485 -7.681 -7.497 1.00 89.50 515 THR A O 1
ATOM 4069 N N . SER A 1 516 ? -1.943 -9.305 -7.625 1.00 92.88 516 SER A N 1
ATOM 4070 C CA . SER A 1 516 ? -2.912 -10.370 -7.899 1.00 92.88 516 SER A CA 1
ATOM 4071 C C . SER A 1 516 ? -3.825 -10.624 -6.695 1.00 92.88 516 SER A C 1
ATOM 4073 O O . SER A 1 516 ? -5.024 -10.825 -6.865 1.00 92.88 516 SER A O 1
ATOM 4075 N N . GLY A 1 517 ? -3.284 -10.573 -5.475 1.00 94.06 517 GLY A N 1
ATOM 4076 C CA . GLY A 1 517 ? -4.038 -10.719 -4.232 1.00 94.06 517 GLY A CA 1
ATOM 4077 C C . GLY A 1 517 ? -5.091 -9.626 -4.025 1.00 94.06 517 GLY A C 1
ATOM 4078 O O . GLY A 1 517 ? -6.235 -9.958 -3.714 1.00 94.06 517 GLY A O 1
ATOM 4079 N N . ILE A 1 518 ? -4.753 -8.354 -4.277 1.00 92.81 518 ILE A N 1
ATOM 4080 C CA . ILE A 1 518 ? -5.706 -7.227 -4.205 1.00 92.81 518 ILE A CA 1
ATOM 4081 C C . ILE A 1 518 ? -6.875 -7.468 -5.163 1.00 92.81 518 ILE A C 1
ATOM 4083 O O . ILE A 1 518 ? -8.043 -7.375 -4.776 1.00 92.81 518 ILE A O 1
ATOM 4087 N N . MET A 1 519 ? -6.564 -7.832 -6.411 1.00 95.50 519 MET A N 1
ATOM 4088 C CA . MET A 1 519 ? -7.582 -8.094 -7.425 1.00 95.50 519 MET A CA 1
ATOM 4089 C C . MET A 1 519 ? -8.459 -9.294 -7.070 1.00 95.50 519 MET A C 1
ATOM 4091 O O . MET A 1 519 ? -9.675 -9.217 -7.233 1.00 95.50 519 MET A O 1
ATOM 4095 N N . LEU A 1 520 ? -7.886 -10.369 -6.521 1.00 96.31 520 LEU A N 1
ATOM 4096 C CA . LEU A 1 520 ? -8.656 -11.509 -6.016 1.00 96.31 520 LEU A CA 1
ATOM 4097 C C . LEU A 1 520 ? -9.608 -11.100 -4.891 1.00 96.31 520 LEU A C 1
ATOM 4099 O O . LEU A 1 520 ? -10.766 -11.506 -4.920 1.00 96.31 520 LEU A O 1
ATOM 4103 N N . GLY A 1 521 ? -9.161 -10.272 -3.943 1.00 94.75 521 GLY A N 1
ATOM 4104 C CA . GLY A 1 521 ? -10.031 -9.708 -2.909 1.00 94.75 521 GLY A CA 1
ATOM 4105 C C . GLY A 1 521 ? -11.224 -8.971 -3.522 1.00 94.75 521 GLY A C 1
ATOM 4106 O O . GLY A 1 521 ? -12.375 -9.346 -3.301 1.00 94.75 521 GLY A O 1
ATOM 4107 N N . ARG A 1 522 ? -10.957 -8.002 -4.406 1.00 94.81 522 ARG A N 1
ATOM 4108 C CA . ARG A 1 522 ? -11.995 -7.219 -5.103 1.00 94.81 522 ARG A CA 1
ATOM 4109 C C . ARG A 1 522 ? -12.972 -8.094 -5.897 1.00 94.81 522 ARG A C 1
ATOM 4111 O O . ARG A 1 522 ? -14.181 -7.890 -5.818 1.00 94.81 522 ARG A O 1
ATOM 4118 N N . ILE A 1 523 ? -12.472 -9.083 -6.640 1.00 96.06 523 ILE A N 1
ATOM 4119 C CA . ILE A 1 523 ? -13.297 -9.997 -7.447 1.00 96.06 523 ILE A CA 1
ATOM 4120 C C . ILE A 1 523 ? -14.178 -10.874 -6.561 1.00 96.06 523 ILE A C 1
ATOM 4122 O O . ILE A 1 523 ? -15.369 -11.022 -6.828 1.00 96.06 523 ILE A O 1
ATOM 4126 N N . ARG A 1 524 ? -13.613 -11.456 -5.501 1.00 94.62 524 ARG A N 1
ATOM 4127 C CA . ARG A 1 524 ? -14.360 -12.287 -4.549 1.00 94.62 524 ARG A CA 1
ATOM 4128 C C . ARG A 1 524 ? -15.447 -11.474 -3.863 1.00 94.62 524 ARG A C 1
ATOM 4130 O O . ARG A 1 524 ? -16.572 -11.959 -3.744 1.00 94.62 524 ARG A O 1
ATOM 4137 N N . LEU A 1 525 ? -15.156 -10.226 -3.499 1.00 94.38 525 LEU A N 1
ATOM 4138 C CA . LEU A 1 525 ? -16.151 -9.314 -2.947 1.00 94.38 525 LEU A CA 1
ATOM 4139 C C . LEU A 1 525 ? -17.283 -9.029 -3.944 1.00 94.38 525 LEU A C 1
ATOM 4141 O O . LEU A 1 525 ? -18.447 -9.189 -3.589 1.00 94.38 525 LEU A O 1
ATOM 4145 N N . ALA A 1 526 ? -16.951 -8.724 -5.203 1.00 94.50 526 ALA A N 1
ATOM 4146 C CA . ALA A 1 526 ? -17.930 -8.518 -6.276 1.00 94.50 526 ALA A CA 1
ATOM 4147 C C . ALA A 1 526 ? -18.777 -9.768 -6.579 1.00 94.50 526 ALA A C 1
ATOM 4149 O O . ALA A 1 526 ? -19.854 -9.662 -7.154 1.00 94.50 526 ALA A O 1
ATOM 4150 N N . ARG A 1 527 ? -18.319 -10.964 -6.192 1.00 94.44 527 ARG A N 1
ATOM 4151 C CA . ARG A 1 527 ? -19.079 -12.223 -6.291 1.00 94.44 527 ARG A CA 1
ATOM 4152 C C . ARG A 1 527 ? -19.883 -12.551 -5.027 1.00 94.44 527 ARG A C 1
ATOM 4154 O O . ARG A 1 527 ? -20.566 -13.575 -4.989 1.00 94.44 527 ARG A O 1
ATOM 4161 N N . GLY A 1 528 ? -19.799 -11.720 -3.985 1.00 91.31 528 GLY A N 1
ATOM 4162 C CA . GLY A 1 528 ? -20.428 -11.935 -2.676 1.00 91.31 528 GLY A CA 1
ATOM 4163 C C . GLY A 1 528 ? -19.694 -12.947 -1.791 1.00 91.31 528 GLY A C 1
ATOM 4164 O O . GLY A 1 528 ? -20.212 -13.379 -0.766 1.00 91.31 528 GLY A O 1
ATOM 4165 N N . GLN A 1 529 ? -18.466 -13.327 -2.150 1.00 91.44 529 GLN A N 1
ATOM 4166 C CA . GLN A 1 529 ? -17.597 -14.203 -1.361 1.00 91.44 529 GLN A CA 1
ATOM 4167 C C . GLN A 1 529 ? -16.837 -13.384 -0.303 1.00 91.44 529 GLN A C 1
ATOM 4169 O O . GLN A 1 529 ? -15.607 -13.380 -0.263 1.00 91.44 529 GLN A O 1
ATOM 4174 N N . ILE A 1 530 ? -17.586 -12.675 0.550 1.00 91.19 530 ILE A N 1
ATOM 4175 C CA . ILE A 1 530 ? -17.083 -11.646 1.481 1.00 91.19 530 ILE A CA 1
ATOM 4176 C C . ILE A 1 530 ? -15.948 -12.184 2.363 1.00 91.19 530 ILE A C 1
ATOM 4178 O O . ILE A 1 530 ? -14.887 -11.574 2.460 1.00 91.19 530 ILE A O 1
ATOM 4182 N N . LEU A 1 531 ? -16.132 -13.369 2.947 1.00 88.44 531 LEU A N 1
ATOM 4183 C CA . LEU A 1 531 ? -15.133 -14.000 3.811 1.00 88.44 531 LEU A CA 1
ATOM 4184 C C . LEU A 1 531 ? -13.814 -14.289 3.074 1.00 88.44 531 LEU A C 1
ATOM 4186 O O . LEU A 1 531 ? -12.751 -13.882 3.535 1.00 88.44 531 LEU A O 1
ATOM 4190 N N . HIS A 1 532 ? -13.879 -14.915 1.896 1.00 89.75 532 HIS A N 1
ATOM 4191 C CA . HIS A 1 532 ? -12.693 -15.218 1.084 1.00 89.75 532 HIS A CA 1
ATOM 4192 C C . HIS A 1 532 ? -11.987 -13.955 0.562 1.00 89.75 532 HIS A C 1
ATOM 4194 O O . HIS A 1 532 ? -10.803 -14.013 0.224 1.00 89.75 532 HIS A O 1
ATOM 4200 N N . SER A 1 533 ? -12.713 -12.836 0.445 1.00 93.25 533 SER A N 1
ATOM 4201 C CA . SER A 1 533 ? -12.128 -11.524 0.166 1.00 93.25 533 SER A CA 1
ATOM 4202 C C . SER A 1 533 ? -11.329 -11.021 1.364 1.00 93.25 533 SER A C 1
ATOM 4204 O O . SER A 1 533 ? -10.166 -10.672 1.197 1.00 93.25 533 SER A O 1
ATOM 4206 N N . ILE A 1 534 ? -11.924 -11.016 2.564 1.00 91.56 534 ILE A N 1
ATOM 4207 C CA . ILE A 1 534 ? -11.258 -10.568 3.799 1.00 91.56 534 ILE A CA 1
ATOM 4208 C C . ILE A 1 534 ? -9.972 -11.363 4.029 1.00 91.56 534 ILE A C 1
ATOM 4210 O O . ILE A 1 534 ? -8.915 -10.765 4.181 1.00 91.56 534 ILE A O 1
ATOM 4214 N N . GLU A 1 535 ? -10.037 -12.695 3.970 1.00 89.00 535 GLU A N 1
ATOM 4215 C CA . GLU A 1 535 ? -8.860 -13.559 4.127 1.00 89.00 535 GLU A CA 1
ATOM 4216 C C . GLU A 1 535 ? -7.730 -13.170 3.169 1.00 89.00 535 GLU A C 1
ATOM 4218 O O . GLU A 1 535 ? -6.585 -12.992 3.584 1.00 89.00 535 GLU A O 1
ATOM 4223 N N . LYS A 1 536 ? -8.063 -12.975 1.887 1.00 91.88 536 LYS A N 1
ATOM 4224 C CA . LYS A 1 536 ? -7.069 -12.649 0.867 1.00 91.88 536 LYS A CA 1
ATOM 4225 C C . LYS A 1 536 ? -6.479 -11.254 1.048 1.00 91.88 536 LYS A C 1
ATOM 4227 O O . LYS A 1 536 ? -5.291 -11.068 0.812 1.00 91.88 536 LYS A O 1
ATOM 4232 N N . LEU A 1 537 ? -7.285 -10.280 1.461 1.00 93.00 537 LEU A N 1
ATOM 4233 C CA . LEU A 1 537 ? -6.823 -8.911 1.681 1.00 93.00 537 LEU A CA 1
ATOM 4234 C C . LEU A 1 537 ? -5.969 -8.789 2.949 1.00 93.00 537 LEU A C 1
ATOM 4236 O O . LEU A 1 537 ? -4.989 -8.055 2.927 1.00 93.00 537 LEU A O 1
ATOM 4240 N N . LEU A 1 538 ? -6.277 -9.547 4.008 1.00 90.25 538 LEU A N 1
ATOM 4241 C CA . LEU A 1 538 ? -5.434 -9.626 5.206 1.00 90.25 538 LEU A CA 1
ATOM 4242 C C . LEU A 1 538 ? -4.081 -10.292 4.910 1.00 90.25 538 LEU A C 1
ATOM 4244 O O . LEU A 1 538 ? -3.053 -9.826 5.394 1.00 90.25 538 LEU A O 1
ATOM 4248 N N . GLU A 1 539 ? -4.060 -11.342 4.078 1.00 89.75 539 GLU A N 1
ATOM 4249 C CA . GLU A 1 539 ? -2.811 -11.939 3.579 1.00 89.75 539 GLU A CA 1
ATOM 4250 C C . GLU A 1 539 ? -1.968 -10.892 2.834 1.00 89.75 539 GLU A C 1
ATOM 4252 O O . GLU A 1 539 ? -0.770 -10.771 3.075 1.00 89.75 539 GLU A O 1
ATOM 4257 N N . VAL A 1 540 ? -2.592 -10.093 1.963 1.00 90.88 540 VAL A N 1
ATOM 4258 C CA . VAL A 1 540 ? -1.903 -9.029 1.218 1.00 90.88 540 VAL A CA 1
ATOM 4259 C C . VAL A 1 540 ? -1.399 -7.913 2.136 1.00 90.88 540 VAL A C 1
ATOM 4261 O O . VAL A 1 540 ? -0.259 -7.486 1.973 1.00 90.88 540 VAL A O 1
ATOM 4264 N N . GLU A 1 541 ? -2.197 -7.461 3.108 1.00 87.81 541 GLU A N 1
ATOM 4265 C CA . GLU A 1 541 ? -1.780 -6.463 4.108 1.00 87.81 541 GLU A CA 1
ATOM 4266 C C . GLU A 1 541 ? -0.544 -6.957 4.888 1.00 87.81 541 GLU A C 1
ATOM 4268 O O . GLU A 1 541 ? 0.406 -6.203 5.103 1.00 87.81 541 GLU A O 1
ATOM 4273 N N . GLN A 1 542 ? -0.488 -8.253 5.219 1.00 86.00 542 GLN A N 1
ATOM 4274 C CA . GLN A 1 542 ? 0.679 -8.876 5.850 1.00 86.00 542 GLN A CA 1
ATOM 4275 C C . GLN A 1 542 ? 1.897 -8.995 4.915 1.00 86.00 542 GLN A C 1
ATOM 4277 O O . GLN A 1 542 ? 3.034 -8.956 5.384 1.00 86.00 542 GLN A O 1
ATOM 4282 N N . LEU A 1 543 ? 1.701 -9.188 3.610 1.00 85.50 543 LEU A N 1
ATOM 4283 C CA . LEU A 1 543 ? 2.802 -9.199 2.639 1.00 85.50 543 LEU A CA 1
ATOM 4284 C C . LEU A 1 543 ? 3.381 -7.793 2.429 1.00 85.50 543 LEU A C 1
ATOM 4286 O O . LEU A 1 543 ? 4.594 -7.643 2.302 1.00 85.50 543 LEU A O 1
ATOM 4290 N N . LEU A 1 544 ? 2.532 -6.764 2.433 1.00 83.56 544 LEU A N 1
ATOM 4291 C CA . LEU A 1 544 ? 2.951 -5.366 2.306 1.00 83.56 544 LEU A CA 1
ATOM 4292 C C . LEU A 1 544 ? 3.804 -4.911 3.491 1.00 83.56 544 LEU A C 1
ATOM 4294 O O . LEU A 1 544 ? 4.806 -4.234 3.281 1.00 83.56 544 LEU A O 1
ATOM 4298 N N . SER A 1 545 ? 3.483 -5.344 4.714 1.00 78.19 545 SER A N 1
ATOM 4299 C CA . SER A 1 545 ? 4.292 -5.021 5.901 1.00 78.19 545 SER A CA 1
ATOM 4300 C C . SER A 1 545 ? 5.693 -5.647 5.896 1.00 78.19 545 SER A C 1
ATOM 4302 O O . SER A 1 545 ? 6.542 -5.255 6.692 1.00 78.19 545 SER A O 1
ATOM 4304 N N . GLN A 1 546 ? 5.962 -6.596 4.993 1.00 74.25 546 GLN A N 1
ATOM 4305 C CA . GLN A 1 546 ? 7.287 -7.195 4.792 1.00 74.25 546 GLN A CA 1
ATOM 4306 C C . GLN A 1 546 ? 8.135 -6.430 3.761 1.00 74.25 546 GLN A C 1
ATOM 4308 O O . GLN A 1 546 ? 9.298 -6.778 3.546 1.00 74.25 546 GLN A O 1
ATOM 4313 N N . MET A 1 547 ? 7.581 -5.412 3.093 1.00 71.75 547 MET A N 1
ATOM 4314 C CA . MET A 1 547 ? 8.310 -4.608 2.112 1.00 71.75 547 MET A CA 1
ATOM 4315 C C . MET A 1 547 ? 9.192 -3.555 2.800 1.00 71.75 547 MET A C 1
ATOM 4317 O O . MET A 1 547 ? 8.789 -2.929 3.771 1.00 71.75 547 MET A O 1
ATOM 4321 N N . ALA A 1 548 ? 10.409 -3.345 2.280 1.00 53.47 548 ALA A N 1
ATOM 4322 C CA . ALA A 1 548 ? 11.380 -2.402 2.854 1.00 53.47 548 ALA A CA 1
ATOM 4323 C C . ALA A 1 548 ? 10.942 -0.927 2.755 1.00 53.47 548 ALA A C 1
ATOM 4325 O O . ALA A 1 548 ? 11.324 -0.117 3.593 1.00 53.47 548 ALA A O 1
ATOM 4326 N N . ALA A 1 549 ? 10.142 -0.588 1.741 1.00 61.53 549 ALA A N 1
ATOM 4327 C CA . ALA A 1 549 ? 9.438 0.686 1.655 1.00 61.53 549 ALA A CA 1
ATOM 4328 C C . ALA A 1 549 ? 8.024 0.467 2.189 1.00 61.53 549 ALA A C 1
ATOM 4330 O O . ALA A 1 549 ? 7.365 -0.436 1.680 1.00 61.53 549 ALA A O 1
ATOM 4331 N N . SER A 1 550 ? 7.578 1.267 3.164 1.00 58.12 550 SER A N 1
ATOM 4332 C CA . SER A 1 550 ? 6.200 1.249 3.677 1.00 58.12 550 SER A CA 1
ATOM 4333 C C . SER A 1 550 ? 5.248 1.690 2.557 1.00 58.12 550 SER A C 1
ATOM 4335 O O . SER A 1 550 ? 5.184 2.886 2.261 1.00 58.12 550 SER A O 1
ATOM 4337 N N . PRO A 1 551 ? 4.580 0.761 1.851 1.00 67.88 551 PRO A N 1
ATOM 4338 C CA . PRO A 1 551 ? 3.752 1.111 0.710 1.00 67.88 551 PRO A CA 1
ATOM 4339 C C . PRO A 1 551 ? 2.396 1.632 1.198 1.00 67.88 551 PRO A C 1
ATOM 4341 O O . PRO A 1 551 ? 1.903 1.228 2.253 1.00 67.88 551 PRO A O 1
ATOM 4344 N N . ASP A 1 552 ? 1.755 2.492 0.410 1.00 74.81 552 ASP A N 1
ATOM 4345 C CA . ASP A 1 552 ? 0.395 2.932 0.716 1.00 74.81 552 ASP A CA 1
ATOM 4346 C C . ASP A 1 552 ? -0.571 1.739 0.746 1.00 74.81 552 ASP A C 1
ATOM 4348 O O . ASP A 1 552 ? -0.653 0.951 -0.201 1.00 74.81 552 ASP A O 1
ATOM 4352 N N . CYS A 1 553 ? -1.302 1.612 1.853 1.00 85.38 553 CYS A N 1
ATOM 4353 C CA . CYS A 1 553 ? -2.261 0.537 2.085 1.00 85.38 553 CYS A CA 1
ATOM 4354 C C . CYS A 1 553 ? -3.721 1.021 2.075 1.00 85.38 553 CYS A C 1
ATOM 4356 O O . CYS A 1 553 ? -4.622 0.209 2.291 1.00 85.38 553 CYS A O 1
ATOM 4358 N N . ARG A 1 554 ? -3.988 2.309 1.813 1.00 90.06 554 ARG A N 1
ATOM 4359 C CA . ARG A 1 554 ? -5.306 2.945 1.978 1.00 90.06 554 ARG A CA 1
ATOM 4360 C C . ARG A 1 554 ? -6.374 2.307 1.097 1.00 90.06 554 ARG A C 1
ATOM 4362 O O . ARG A 1 554 ? -7.469 2.035 1.580 1.00 90.06 554 ARG A O 1
ATOM 4369 N N . GLU A 1 555 ? -6.073 2.003 -0.171 1.00 90.62 555 GLU A N 1
ATOM 4370 C CA . GLU A 1 555 ? -7.046 1.328 -1.054 1.00 90.62 555 GLU A CA 1
ATOM 4371 C C . GLU A 1 555 ? -7.440 -0.037 -0.476 1.00 90.62 555 GLU A C 1
ATOM 4373 O O . GLU A 1 555 ? -8.619 -0.369 -0.383 1.00 90.62 555 GLU A O 1
ATOM 4378 N N . ILE A 1 556 ? -6.456 -0.821 -0.039 1.00 92.12 556 ILE A N 1
ATOM 4379 C CA . ILE A 1 556 ? -6.664 -2.176 0.482 1.00 92.12 556 ILE A CA 1
ATOM 4380 C C . ILE A 1 556 ? -7.448 -2.119 1.787 1.00 92.12 556 ILE A C 1
ATOM 4382 O O . ILE A 1 556 ? -8.416 -2.857 1.954 1.00 92.12 556 ILE A O 1
ATOM 4386 N N . GLN A 1 557 ? -7.077 -1.207 2.682 1.00 93.69 557 GLN A N 1
ATOM 4387 C CA . GLN A 1 557 ? -7.764 -0.981 3.947 1.00 93.69 557 GLN A CA 1
ATOM 4388 C C . GLN A 1 557 ? -9.205 -0.505 3.736 1.00 93.69 557 GLN A C 1
ATOM 4390 O O . GLN A 1 557 ? -10.091 -0.975 4.443 1.00 93.69 557 GLN A O 1
ATOM 4395 N N . ALA A 1 558 ? -9.478 0.324 2.723 1.00 95.75 558 ALA A N 1
ATOM 4396 C CA . ALA A 1 558 ? -10.839 0.712 2.350 1.00 95.75 558 ALA A CA 1
ATOM 4397 C C . ALA A 1 558 ? -11.661 -0.482 1.831 1.00 95.75 558 ALA A C 1
ATOM 4399 O O . ALA A 1 558 ? -12.828 -0.638 2.195 1.00 95.75 558 ALA A O 1
ATOM 4400 N N . VAL A 1 559 ? -11.062 -1.373 1.028 1.00 95.94 559 VAL A N 1
ATOM 4401 C CA . VAL A 1 559 ? -11.733 -2.610 0.583 1.00 95.94 559 VAL A CA 1
ATOM 4402 C C . VAL A 1 559 ? -11.981 -3.557 1.765 1.00 95.94 559 VAL A C 1
ATOM 4404 O O . VAL A 1 559 ? -13.053 -4.157 1.838 1.00 95.94 559 VAL A O 1
ATOM 4407 N N . ILE A 1 560 ? -11.041 -3.674 2.712 1.00 95.25 560 ILE A N 1
ATOM 4408 C CA . ILE A 1 560 ? -11.221 -4.461 3.943 1.00 95.25 560 ILE A CA 1
ATOM 4409 C C . ILE A 1 560 ? -12.344 -3.869 4.802 1.00 95.25 560 ILE A C 1
ATOM 4411 O O . ILE A 1 560 ? -13.225 -4.614 5.236 1.00 95.25 560 ILE A O 1
ATOM 4415 N N . ALA A 1 561 ? -12.356 -2.547 5.004 1.00 96.00 561 ALA A N 1
ATOM 4416 C CA . ALA A 1 561 ? -13.408 -1.847 5.736 1.00 96.00 561 ALA A CA 1
ATOM 4417 C C . ALA A 1 561 ? -14.779 -2.160 5.130 1.00 96.00 561 ALA A C 1
ATOM 4419 O O . ALA A 1 561 ? -15.677 -2.661 5.808 1.00 96.00 561 ALA A O 1
ATOM 4420 N N . TRP A 1 562 ? -14.905 -1.970 3.816 1.00 97.06 562 TRP A N 1
ATOM 4421 C CA . TRP A 1 562 ? -16.130 -2.264 3.088 1.00 97.06 562 TRP A CA 1
ATOM 4422 C C . TRP A 1 562 ? -16.549 -3.735 3.198 1.00 97.06 562 TRP A C 1
ATOM 4424 O O . TRP A 1 562 ? -17.717 -4.026 3.451 1.00 97.06 562 TRP A O 1
ATOM 4434 N N . ALA A 1 563 ? -15.610 -4.678 3.087 1.00 95.31 563 ALA A N 1
ATOM 4435 C CA . ALA A 1 563 ? -15.906 -6.097 3.250 1.00 95.31 563 ALA A CA 1
ATOM 4436 C C . ALA A 1 563 ? -16.420 -6.432 4.665 1.00 95.31 563 ALA A C 1
ATOM 4438 O O . ALA A 1 563 ? -17.353 -7.226 4.799 1.00 95.31 563 ALA A O 1
ATOM 4439 N N . TYR A 1 564 ? -15.875 -5.808 5.715 1.00 93.50 564 TYR A N 1
ATOM 4440 C CA . TYR A 1 564 ? -16.382 -5.970 7.081 1.00 93.50 564 TYR A CA 1
ATOM 4441 C C . TYR A 1 564 ? -17.753 -5.317 7.292 1.00 93.50 564 TYR A C 1
ATOM 4443 O O . TYR A 1 564 ? -18.587 -5.912 7.978 1.00 93.50 564 TYR A O 1
ATOM 4451 N N . GLU A 1 565 ? -18.044 -4.161 6.684 1.00 94.12 565 GLU A N 1
ATOM 4452 C CA . GLU A 1 565 ? -19.403 -3.592 6.711 1.00 94.12 565 GLU A CA 1
ATOM 4453 C C . GLU A 1 565 ? -20.390 -4.551 6.029 1.00 94.12 565 GLU A C 1
ATOM 4455 O O . GLU A 1 565 ? -21.435 -4.859 6.603 1.00 94.12 565 GLU A O 1
ATOM 4460 N N . LEU A 1 566 ? -20.021 -5.139 4.883 1.00 93.50 566 LEU A N 1
ATOM 4461 C CA . LEU A 1 566 ? -20.853 -6.135 4.202 1.00 93.50 566 LEU A CA 1
ATOM 4462 C C . LEU A 1 566 ? -21.010 -7.449 4.980 1.00 93.50 566 LEU A C 1
ATOM 4464 O O . LEU A 1 566 ? -22.008 -8.150 4.817 1.00 93.50 566 LEU A O 1
ATOM 4468 N N . LEU A 1 567 ? -20.070 -7.776 5.866 1.00 90.19 567 LEU A N 1
ATOM 4469 C CA . LEU A 1 567 ? -20.194 -8.892 6.804 1.00 90.19 567 LEU A CA 1
ATOM 4470 C C . LEU A 1 567 ? -21.121 -8.571 7.997 1.00 90.19 567 LEU A C 1
ATOM 4472 O O . LEU A 1 567 ? -21.495 -9.474 8.745 1.00 90.19 567 LEU A O 1
ATOM 4476 N N . GLY A 1 568 ? -21.501 -7.304 8.193 1.00 87.44 568 GLY A N 1
ATOM 4477 C CA . GLY A 1 568 ? -22.218 -6.830 9.380 1.00 87.44 568 GLY A CA 1
ATOM 4478 C C . GLY A 1 568 ? -21.304 -6.655 10.598 1.00 87.44 568 GLY A C 1
ATOM 4479 O O . GLY A 1 568 ? -21.714 -6.893 11.734 1.00 87.44 568 GLY A O 1
ATOM 4480 N N . ARG A 1 569 ? -20.030 -6.311 10.378 1.00 87.38 569 ARG A N 1
ATOM 4481 C CA . ARG A 1 569 ? -19.009 -6.043 11.407 1.00 87.38 569 ARG A CA 1
ATOM 4482 C C . ARG A 1 569 ? -18.607 -4.565 11.384 1.00 87.38 569 ARG A C 1
ATOM 4484 O O . ARG A 1 569 ? -17.438 -4.233 11.213 1.00 87.38 569 ARG A O 1
ATOM 4491 N N . SER A 1 570 ? -19.586 -3.685 11.590 1.00 87.75 570 SER A N 1
ATOM 4492 C CA . SER A 1 570 ? -19.437 -2.223 11.505 1.00 87.75 570 SER A CA 1
ATOM 4493 C C . SER A 1 570 ? -18.307 -1.652 12.370 1.00 87.75 570 SER A C 1
ATOM 4495 O O . SER A 1 570 ? -17.563 -0.799 11.909 1.00 87.75 570 SER A O 1
ATOM 4497 N N . VAL A 1 571 ? -18.085 -2.192 13.572 1.00 86.69 571 VAL A N 1
ATOM 4498 C CA . VAL A 1 571 ? -16.969 -1.771 14.442 1.00 86.69 571 VAL A CA 1
ATOM 4499 C C . VAL A 1 571 ? -15.600 -1.993 13.789 1.00 86.69 571 VAL A C 1
ATOM 4501 O O . VAL A 1 571 ? -14.758 -1.102 13.798 1.00 86.69 571 VAL A O 1
ATOM 4504 N N . VAL A 1 572 ? -15.371 -3.180 13.220 1.00 89.06 572 VAL A N 1
ATOM 4505 C CA . VAL A 1 572 ? -14.094 -3.508 12.563 1.00 89.06 572 VAL A CA 1
ATOM 4506 C C . VAL A 1 572 ? -13.950 -2.691 11.280 1.00 89.06 572 VAL A C 1
ATOM 4508 O O . VAL A 1 572 ? -12.865 -2.199 10.981 1.00 89.06 572 VAL A O 1
ATOM 4511 N N . SER A 1 573 ? -15.055 -2.478 10.556 1.00 92.69 573 SER A N 1
ATOM 4512 C CA . SER A 1 573 ? -15.079 -1.559 9.414 1.00 92.69 573 SER A CA 1
ATOM 4513 C C . SER A 1 573 ? -14.605 -0.156 9.805 1.00 92.69 573 SER A C 1
ATOM 4515 O O . SER A 1 573 ? -13.786 0.414 9.091 1.00 92.69 573 SER A O 1
ATOM 4517 N N . ASP A 1 574 ? -15.085 0.396 10.920 1.00 91.06 574 ASP A N 1
ATOM 4518 C CA . ASP A 1 574 ? -14.743 1.757 11.358 1.00 91.06 574 ASP A CA 1
ATOM 4519 C C . ASP A 1 574 ? -13.269 1.877 11.758 1.00 91.06 574 ASP A C 1
ATOM 4521 O O . ASP A 1 574 ? -12.623 2.876 11.451 1.00 91.06 574 ASP A O 1
ATOM 4525 N N . GLN A 1 575 ? -12.697 0.833 12.363 1.00 89.38 575 GLN A N 1
ATOM 4526 C CA . GLN A 1 575 ? -11.262 0.778 12.659 1.00 89.38 575 GLN A CA 1
ATOM 4527 C C . GLN A 1 575 ? -10.413 0.827 11.386 1.00 89.38 575 GLN A C 1
ATOM 4529 O O . GLN A 1 575 ? -9.406 1.533 11.342 1.00 89.38 575 GLN A O 1
ATOM 4534 N N . TYR A 1 576 ? -10.815 0.104 10.339 1.00 92.56 576 TYR A N 1
ATOM 4535 C CA . TYR A 1 576 ? -10.120 0.166 9.056 1.00 92.56 576 TYR A CA 1
ATOM 4536 C C . TYR A 1 576 ? -10.322 1.511 8.353 1.00 92.56 576 TYR A C 1
ATOM 4538 O O . TYR A 1 576 ? -9.362 2.030 7.794 1.00 92.56 576 TYR A O 1
ATOM 4546 N N . TRP A 1 577 ? -11.506 2.126 8.430 1.00 94.69 577 TRP A N 1
ATOM 4547 C CA . TRP A 1 577 ? -11.700 3.486 7.915 1.00 94.69 577 TRP A CA 1
ATOM 4548 C C . TRP A 1 577 ? -10.827 4.512 8.625 1.00 94.69 577 TRP A C 1
ATOM 4550 O O . TRP A 1 577 ? -10.232 5.352 7.958 1.00 94.69 577 TRP A O 1
ATOM 4560 N N . LYS A 1 578 ? -10.674 4.395 9.946 1.00 91.25 578 LYS A N 1
ATOM 4561 C CA . LYS A 1 578 ? -9.757 5.244 10.702 1.00 91.25 578 LYS A CA 1
ATOM 4562 C C . LYS A 1 578 ? -8.315 5.102 10.202 1.00 91.25 578 LYS A C 1
ATOM 4564 O O . LYS A 1 578 ? -7.664 6.105 9.954 1.00 91.25 578 LYS A O 1
ATOM 4569 N N . LYS A 1 579 ? -7.840 3.875 9.941 1.00 90.38 579 LYS A N 1
ATOM 4570 C CA . LYS A 1 579 ? -6.511 3.652 9.329 1.00 90.38 579 LYS A CA 1
ATOM 4571 C C . LYS A 1 579 ? -6.367 4.321 7.955 1.00 90.38 579 LYS A C 1
ATOM 4573 O O . LYS A 1 579 ? -5.306 4.851 7.647 1.00 90.38 579 LYS A O 1
ATOM 4578 N N . VAL A 1 580 ? -7.425 4.308 7.140 1.00 92.31 580 VAL A N 1
ATOM 4579 C CA . VAL A 1 580 ? -7.443 4.975 5.823 1.00 92.31 580 VAL A CA 1
ATOM 4580 C C . VAL A 1 580 ? -7.352 6.500 5.955 1.00 92.31 580 VAL A C 1
ATOM 4582 O O . VAL A 1 580 ? -6.754 7.145 5.091 1.00 92.31 580 VAL A O 1
ATOM 4585 N N . GLU A 1 581 ? -7.962 7.066 6.997 1.00 89.75 581 GLU A N 1
ATOM 4586 C CA . GLU A 1 581 ? -7.984 8.504 7.302 1.00 89.75 581 GLU A CA 1
ATOM 4587 C C . GLU A 1 581 ? -6.670 8.987 7.940 1.00 89.75 581 GLU A C 1
ATOM 4589 O O . GLU A 1 581 ? -6.201 10.069 7.599 1.00 89.75 581 GLU A O 1
ATOM 4594 N N . ASP A 1 582 ? -6.047 8.163 8.788 1.00 84.19 582 ASP A N 1
ATOM 4595 C CA . ASP A 1 582 ? -4.766 8.447 9.454 1.00 84.19 582 ASP A CA 1
ATOM 4596 C C . ASP A 1 582 ? -3.543 8.287 8.512 1.00 84.19 582 ASP A C 1
ATOM 4598 O O . ASP A 1 582 ? -2.431 8.684 8.860 1.00 84.19 582 ASP A O 1
ATOM 4602 N N . GLY A 1 583 ? -3.716 7.682 7.330 1.00 76.69 583 GLY A N 1
ATOM 4603 C CA . GLY A 1 583 ? -2.635 7.416 6.371 1.00 76.69 583 GLY A CA 1
ATOM 4604 C C . GLY A 1 583 ? -2.190 8.638 5.550 1.00 76.69 583 GLY A C 1
ATOM 4605 O O . GLY A 1 583 ? -2.992 9.511 5.219 1.00 76.69 583 GLY A O 1
ATOM 4606 N N . GLU A 1 584 ? -0.912 8.678 5.149 1.00 66.31 584 GLU A N 1
ATOM 4607 C CA . GLU A 1 584 ? -0.366 9.751 4.304 1.00 66.31 584 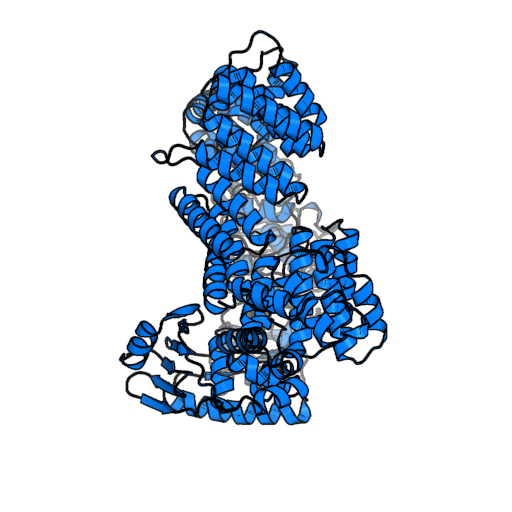GLU A CA 1
ATOM 4608 C C . GLU A 1 584 ? -1.068 9.838 2.936 1.00 66.31 584 GLU A C 1
ATOM 4610 O O . GLU A 1 584 ? -1.189 8.863 2.199 1.00 66.31 584 GLU A O 1
ATOM 4615 N N . THR A 1 585 ? -1.499 11.039 2.544 1.00 61.22 585 THR A N 1
ATOM 4616 C CA . THR A 1 585 ? -2.261 11.261 1.300 1.00 61.22 585 THR A CA 1
ATOM 4617 C C . THR A 1 585 ? -1.401 11.385 0.039 1.00 61.22 585 THR A C 1
ATOM 4619 O O . THR A 1 585 ? -1.933 11.378 -1.069 1.00 61.22 585 THR A O 1
ATOM 4622 N N . SER A 1 586 ? -0.085 11.554 0.171 1.00 55.12 586 SER A N 1
ATOM 4623 C CA . SER A 1 586 ? 0.807 12.025 -0.902 1.00 55.12 586 SER A CA 1
ATOM 4624 C C . SER A 1 586 ? 1.138 10.985 -1.985 1.00 55.12 586 SER A C 1
ATOM 4626 O O . SER A 1 586 ? 1.733 11.354 -2.997 1.00 55.12 586 SER A O 1
ATOM 4628 N N . SER A 1 587 ? 0.747 9.714 -1.822 1.00 63.66 587 SER A N 1
ATOM 4629 C CA . SER A 1 587 ? 1.216 8.617 -2.689 1.00 63.66 587 SER A CA 1
ATOM 4630 C C . SER A 1 587 ? 0.128 7.816 -3.434 1.00 63.66 587 SER A C 1
ATOM 4632 O O . SER A 1 587 ? 0.456 6.958 -4.259 1.00 63.66 587 SER A O 1
ATOM 4634 N N . VAL A 1 588 ? -1.164 8.112 -3.232 1.00 78.56 588 VAL A N 1
ATOM 4635 C CA . VAL A 1 588 ? -2.273 7.354 -3.849 1.00 78.56 588 VAL A CA 1
ATOM 4636 C C . VAL A 1 588 ? -2.524 7.774 -5.302 1.00 78.56 588 VAL A C 1
ATOM 4638 O O . VAL A 1 588 ? -2.661 8.954 -5.623 1.00 78.56 588 VAL A O 1
ATOM 4641 N N . THR A 1 589 ? -2.652 6.796 -6.206 1.00 86.81 589 THR A N 1
ATOM 4642 C CA . THR A 1 589 ? -3.015 7.068 -7.609 1.00 86.81 589 THR A CA 1
ATOM 4643 C C . THR A 1 589 ? -4.467 7.558 -7.740 1.00 86.81 589 THR A C 1
ATOM 4645 O O . THR A 1 589 ? -5.328 7.104 -6.984 1.00 86.81 589 THR A O 1
ATOM 4648 N N . PRO A 1 590 ? -4.810 8.405 -8.732 1.00 91.06 590 PRO A N 1
ATOM 4649 C CA . PRO A 1 590 ? -6.185 8.887 -8.891 1.00 91.06 590 PRO A CA 1
ATOM 4650 C C . PRO A 1 590 ? -7.259 7.782 -8.978 1.00 91.06 590 PRO A C 1
ATOM 4652 O O . PRO A 1 590 ? -8.296 7.932 -8.336 1.00 91.06 590 PRO A O 1
ATOM 4655 N N . PRO A 1 591 ? -7.049 6.645 -9.679 1.00 90.69 591 PRO A N 1
ATOM 4656 C CA . PRO A 1 591 ? -8.016 5.543 -9.664 1.00 90.69 591 PRO A CA 1
ATOM 4657 C C . PRO A 1 591 ? -8.219 4.908 -8.279 1.00 90.69 591 PRO A C 1
ATOM 4659 O O . PRO A 1 591 ? -9.343 4.554 -7.929 1.00 90.69 591 PRO A O 1
ATOM 4662 N N . ALA A 1 592 ? -7.152 4.770 -7.488 1.00 90.56 592 ALA A N 1
ATOM 4663 C CA . ALA A 1 592 ? -7.226 4.218 -6.136 1.00 90.56 592 ALA A CA 1
ATOM 4664 C C . ALA A 1 592 ? -7.955 5.177 -5.180 1.00 90.56 592 ALA A C 1
ATOM 4666 O O . ALA A 1 592 ? -8.840 4.759 -4.438 1.00 90.56 592 ALA A O 1
ATOM 4667 N N . GLU A 1 593 ? -7.666 6.477 -5.263 1.00 93.38 593 GLU A N 1
ATOM 4668 C CA . GLU A 1 593 ? -8.361 7.507 -4.481 1.00 93.38 593 GLU A CA 1
ATOM 4669 C C . GLU A 1 593 ? -9.851 7.590 -4.855 1.00 93.38 593 GLU A C 1
ATOM 4671 O O . GLU A 1 593 ? -10.706 7.684 -3.974 1.00 93.38 593 GLU A O 1
ATOM 4676 N N . PHE A 1 594 ? -10.194 7.465 -6.143 1.00 95.69 594 PHE A N 1
ATOM 4677 C CA . PHE A 1 594 ? -11.590 7.366 -6.581 1.00 95.69 594 PHE A CA 1
ATOM 4678 C C . PHE A 1 594 ? -12.293 6.150 -5.965 1.00 95.69 594 PHE A C 1
ATOM 4680 O O . PHE A 1 594 ? -13.406 6.278 -5.458 1.00 95.69 594 PHE A O 1
ATOM 4687 N N . MET A 1 595 ? -11.638 4.983 -5.954 1.00 94.62 595 MET A N 1
ATOM 4688 C CA . MET A 1 595 ? -12.173 3.773 -5.322 1.00 94.62 595 MET A CA 1
ATOM 4689 C C . MET A 1 595 ? -12.388 3.949 -3.814 1.00 94.62 595 MET A C 1
ATOM 4691 O O . MET A 1 595 ? -13.441 3.563 -3.314 1.00 94.62 595 MET A O 1
ATOM 4695 N N . ILE A 1 596 ? -11.435 4.549 -3.092 1.00 95.75 596 ILE A N 1
ATOM 4696 C CA . ILE A 1 596 ? -11.563 4.829 -1.651 1.00 95.75 596 ILE A CA 1
ATOM 4697 C C . ILE A 1 596 ? -12.802 5.694 -1.387 1.00 95.75 596 ILE A C 1
ATOM 4699 O O . ILE A 1 596 ? -13.632 5.346 -0.544 1.00 95.75 596 ILE A O 1
ATOM 4703 N N . ARG A 1 597 ? -12.964 6.783 -2.149 1.00 96.88 597 ARG A N 1
ATOM 4704 C CA . ARG A 1 597 ? -14.110 7.700 -2.036 1.00 96.88 597 ARG A CA 1
ATOM 4705 C C . ARG A 1 597 ? -15.433 7.015 -2.356 1.00 96.88 597 ARG A C 1
ATOM 4707 O O . ARG A 1 597 ? -16.386 7.142 -1.590 1.00 96.88 597 ARG A O 1
ATOM 4714 N N . LEU A 1 598 ? -15.470 6.229 -3.433 1.00 97.38 598 LEU A N 1
ATOM 4715 C CA . LEU A 1 598 ? -16.649 5.461 -3.828 1.00 97.38 598 LEU A CA 1
ATOM 4716 C C . LEU A 1 598 ? -17.072 4.471 -2.732 1.00 97.38 598 LEU A C 1
ATOM 4718 O O . LEU A 1 598 ? -18.251 4.391 -2.393 1.00 97.38 598 LEU A O 1
ATOM 4722 N N . LEU A 1 599 ? -16.119 3.735 -2.154 1.00 97.56 599 LEU A N 1
ATOM 4723 C CA . LEU A 1 599 ? -16.388 2.782 -1.075 1.00 97.56 599 LEU A CA 1
ATOM 4724 C C . LEU A 1 599 ? -16.831 3.475 0.218 1.00 97.56 599 LEU A C 1
ATOM 4726 O O . LEU A 1 599 ? -17.711 2.955 0.902 1.00 97.56 599 LEU A O 1
ATOM 4730 N N . LYS A 1 600 ? -16.279 4.653 0.540 1.00 97.75 600 LYS A N 1
ATOM 4731 C CA . LYS A 1 600 ? -16.732 5.453 1.688 1.00 97.75 600 LYS A CA 1
ATOM 4732 C C . LYS A 1 600 ? -18.171 5.934 1.482 1.00 97.75 600 LYS A C 1
ATOM 4734 O O . LYS A 1 600 ? -18.987 5.781 2.383 1.00 97.75 600 LYS A O 1
ATOM 4739 N N . ALA A 1 601 ? -18.512 6.411 0.285 1.00 98.19 601 ALA A N 1
ATOM 4740 C CA . ALA A 1 601 ? -19.877 6.813 -0.055 1.00 98.19 601 ALA A CA 1
ATOM 4741 C C . ALA A 1 601 ? -20.876 5.644 0.023 1.00 98.19 601 ALA A C 1
ATOM 4743 O O . ALA A 1 601 ? -21.958 5.782 0.596 1.00 98.19 601 ALA A O 1
ATOM 4744 N N . LEU A 1 602 ? -20.492 4.459 -0.466 1.00 97.50 602 LEU A N 1
ATOM 4745 C CA . LEU A 1 602 ? -21.283 3.230 -0.323 1.00 97.50 602 LEU A CA 1
ATOM 4746 C C . LEU A 1 602 ? -21.442 2.795 1.142 1.00 97.50 602 LEU A C 1
ATOM 4748 O O . LEU A 1 602 ? -22.524 2.360 1.542 1.00 97.50 602 LEU A O 1
ATOM 4752 N N . HIS A 1 603 ? -20.389 2.936 1.948 1.00 96.12 603 HIS A N 1
ATOM 4753 C CA . HIS A 1 603 ? -20.425 2.690 3.388 1.00 96.12 603 HIS A CA 1
ATOM 4754 C C . HIS A 1 603 ? -21.444 3.602 4.088 1.00 96.12 603 HIS A C 1
ATOM 4756 O O . HIS A 1 603 ? -22.315 3.106 4.803 1.00 96.12 603 HIS A O 1
ATOM 4762 N N . THR A 1 604 ? -21.409 4.905 3.805 1.00 96.06 604 THR A N 1
ATOM 4763 C CA . THR A 1 604 ? -22.374 5.896 4.312 1.00 96.06 604 THR A CA 1
ATOM 4764 C C . THR A 1 604 ? -23.805 5.577 3.850 1.00 96.06 604 THR A C 1
ATOM 4766 O O . THR A 1 604 ? -24.746 5.601 4.648 1.00 96.06 604 THR A O 1
ATOM 4769 N N . LEU A 1 605 ? -23.981 5.178 2.581 1.00 96.19 605 LEU A N 1
ATOM 4770 C CA . LEU A 1 605 ? -25.279 4.781 2.022 1.00 96.19 605 LEU A CA 1
ATOM 4771 C C . LEU A 1 605 ? -25.877 3.576 2.760 1.00 96.19 605 LEU A C 1
ATOM 4773 O O . LEU A 1 605 ? -27.030 3.636 3.182 1.00 96.19 605 LEU A O 1
ATOM 4777 N N . ILE A 1 606 ? -25.113 2.495 2.961 1.00 93.50 606 ILE A N 1
ATOM 4778 C CA . ILE A 1 606 ? -25.593 1.287 3.662 1.00 93.50 606 ILE A CA 1
ATOM 4779 C C . ILE A 1 606 ? -25.930 1.556 5.138 1.00 93.50 606 ILE A C 1
ATOM 4781 O O . ILE A 1 606 ? -26.723 0.815 5.732 1.00 93.50 606 ILE A O 1
ATOM 4785 N N . ARG A 1 607 ? -25.382 2.616 5.743 1.00 91.56 607 ARG A N 1
ATOM 4786 C CA . ARG A 1 607 ? -25.743 3.065 7.098 1.00 91.56 607 ARG A CA 1
ATOM 4787 C C . ARG A 1 607 ? -27.045 3.862 7.169 1.00 91.56 607 ARG A C 1
ATOM 4789 O O . ARG A 1 607 ? -27.598 4.006 8.255 1.00 91.56 607 ARG A O 1
ATOM 4796 N N . GLY A 1 608 ? -27.599 4.264 6.025 1.00 91.25 608 GLY A N 1
ATOM 4797 C CA . GLY A 1 608 ? -28.849 5.025 5.945 1.00 91.25 608 GLY A CA 1
ATOM 4798 C C . GLY A 1 608 ? -28.657 6.538 6.030 1.00 91.25 608 GLY A C 1
ATOM 4799 O O . GLY A 1 608 ? -29.639 7.275 6.091 1.00 91.25 608 GLY A O 1
ATOM 4800 N N . GLU A 1 609 ? -27.417 7.021 5.984 1.00 93.06 609 GLU A N 1
ATOM 4801 C CA . GLU A 1 609 ? -27.075 8.445 6.010 1.00 93.06 609 GLU A CA 1
ATOM 4802 C C . GLU A 1 609 ? -27.201 9.064 4.606 1.00 93.06 609 GLU A C 1
ATOM 4804 O O . GLU A 1 609 ? -26.230 9.521 4.005 1.00 93.06 609 GLU A O 1
ATOM 4809 N N . LEU A 1 610 ? -28.421 9.052 4.055 1.00 94.94 610 LEU A N 1
ATOM 4810 C CA . LEU A 1 610 ? -28.676 9.383 2.645 1.00 94.94 610 LEU A CA 1
ATOM 4811 C C . LEU A 1 610 ? -28.142 10.767 2.214 1.00 94.94 610 LEU A C 1
ATOM 4813 O O . LEU A 1 610 ? -27.462 10.821 1.191 1.00 94.94 610 LEU A O 1
ATOM 4817 N N . PRO A 1 611 ? -28.347 11.872 2.963 1.00 96.56 611 PRO A N 1
ATOM 4818 C CA . PRO A 1 611 ? -27.839 13.179 2.534 1.00 96.56 611 PRO A CA 1
ATOM 4819 C C . PRO A 1 611 ? -26.304 13.240 2.482 1.00 96.56 611 PRO A C 1
ATOM 4821 O O . PRO A 1 611 ? -25.729 13.849 1.582 1.00 96.56 611 PRO A O 1
ATOM 4824 N N . ALA A 1 612 ? -25.627 12.586 3.433 1.00 97.44 612 ALA A N 1
ATOM 4825 C CA . ALA A 1 612 ? -24.168 12.540 3.472 1.00 97.44 612 ALA A CA 1
ATOM 4826 C C . ALA A 1 612 ? -23.611 11.674 2.334 1.00 97.44 612 ALA A C 1
ATOM 4828 O O . ALA A 1 612 ? -22.669 12.083 1.657 1.00 97.44 612 ALA A O 1
ATOM 4829 N N . ALA A 1 613 ? -24.230 10.517 2.078 1.00 97.81 613 ALA A N 1
ATOM 4830 C CA . ALA A 1 613 ? -23.864 9.647 0.966 1.00 97.81 613 ALA A CA 1
ATOM 4831 C C . ALA A 1 613 ? -24.039 10.352 -0.390 1.00 97.81 613 ALA A C 1
ATOM 4833 O O . ALA A 1 613 ? -23.153 10.265 -1.236 1.00 97.81 613 ALA A O 1
ATOM 4834 N N . GLU A 1 614 ? -25.132 11.099 -0.587 1.00 97.69 614 GLU A N 1
ATOM 4835 C CA . GLU A 1 614 ? -25.366 11.874 -1.812 1.00 97.69 614 GLU A CA 1
ATOM 4836 C C . GLU A 1 614 ? -24.230 12.867 -2.079 1.00 97.69 614 GLU A C 1
ATOM 4838 O O . GLU A 1 614 ? -23.672 12.882 -3.180 1.00 97.69 614 GLU A O 1
ATOM 4843 N N . ASN A 1 615 ? -23.861 13.660 -1.068 1.00 98.06 615 ASN A N 1
ATOM 4844 C CA . ASN A 1 615 ? -22.774 14.630 -1.180 1.00 98.06 615 ASN A CA 1
ATOM 4845 C C . ASN A 1 615 ? -21.441 13.936 -1.492 1.00 98.06 615 ASN A C 1
ATOM 4847 O O . ASN A 1 615 ? -20.726 14.357 -2.399 1.00 98.06 615 ASN A O 1
ATOM 4851 N N . GLN A 1 616 ? -21.137 12.829 -0.809 1.00 98.38 616 GLN A N 1
ATOM 4852 C CA . GLN A 1 616 ? -19.916 12.058 -1.049 1.00 98.38 616 GLN A CA 1
ATOM 4853 C C . GLN A 1 616 ? -19.869 11.470 -2.469 1.00 98.38 616 GLN A C 1
ATOM 4855 O O . GLN A 1 616 ? -18.816 11.510 -3.111 1.00 98.38 616 GLN A O 1
ATOM 4860 N N . PHE A 1 617 ? -20.985 10.962 -3.010 1.00 98.38 617 PHE A N 1
ATOM 4861 C CA . PHE A 1 617 ? -21.031 10.519 -4.407 1.00 98.38 617 PHE A CA 1
ATOM 4862 C C . PHE A 1 617 ? -20.826 11.689 -5.374 1.00 98.38 617 PHE A C 1
ATOM 4864 O O . PHE A 1 617 ? -20.030 11.560 -6.301 1.00 98.38 617 PHE A O 1
ATOM 4871 N N . ALA A 1 618 ? -21.459 12.842 -5.137 1.00 97.62 618 ALA A N 1
ATOM 48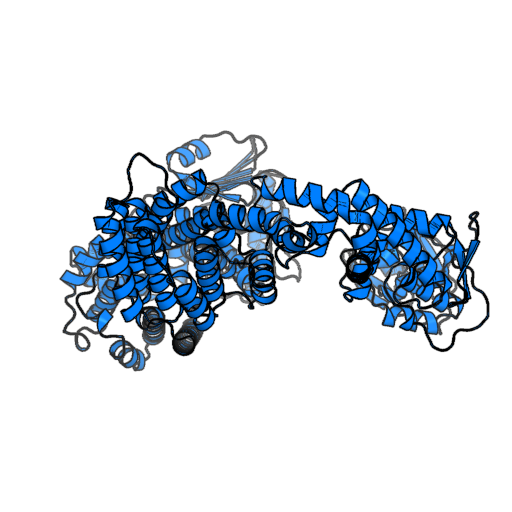72 C CA . ALA A 1 618 ? -21.280 14.036 -5.966 1.00 97.62 618 ALA A CA 1
ATOM 4873 C C . ALA A 1 618 ? -19.814 14.515 -5.992 1.00 97.62 618 ALA A C 1
ATOM 4875 O O . ALA A 1 618 ? -19.262 14.800 -7.059 1.00 97.62 618 ALA A O 1
ATOM 4876 N N . GLU A 1 619 ? -19.149 14.543 -4.835 1.00 98.06 619 GLU A N 1
ATOM 4877 C CA . GLU A 1 619 ? -17.717 14.845 -4.723 1.00 98.06 619 GLU A CA 1
ATOM 4878 C C . GLU A 1 619 ? -16.852 13.813 -5.457 1.00 98.06 619 GLU A C 1
ATOM 4880 O O . GLU A 1 619 ? -15.893 14.175 -6.141 1.00 98.06 619 GLU A O 1
ATOM 4885 N N . THR A 1 620 ? -17.208 12.530 -5.358 1.00 98.00 620 THR A N 1
ATOM 4886 C CA . THR A 1 620 ? -16.516 11.430 -6.048 1.00 98.00 620 THR A CA 1
ATOM 4887 C C . THR A 1 620 ? -16.626 11.568 -7.569 1.00 98.00 620 THR A C 1
ATOM 4889 O O . THR A 1 620 ? -15.624 11.422 -8.274 1.00 98.00 620 THR A O 1
ATOM 4892 N N . VAL A 1 621 ? -17.806 11.930 -8.085 1.00 97.56 621 VAL A N 1
ATOM 4893 C CA . VAL A 1 621 ? -18.028 12.241 -9.508 1.00 97.56 621 VAL A CA 1
ATOM 4894 C C . VAL A 1 621 ? -17.172 13.433 -9.940 1.00 97.56 621 VAL A C 1
ATOM 4896 O O . VAL A 1 621 ? -16.463 13.358 -10.947 1.00 97.56 621 VAL A O 1
ATOM 4899 N N . GLY A 1 622 ? -17.193 14.522 -9.164 1.00 97.06 622 GLY A N 1
ATOM 4900 C CA . GLY A 1 622 ? -16.388 15.716 -9.430 1.00 97.06 622 GLY A CA 1
ATOM 4901 C C . GLY A 1 622 ? -14.888 15.415 -9.480 1.00 97.06 622 GLY A C 1
ATOM 4902 O O . GLY A 1 622 ? -14.199 15.851 -10.406 1.00 97.06 622 GLY A O 1
ATOM 4903 N N . PHE A 1 623 ? -14.393 14.613 -8.534 1.00 96.69 623 PHE A N 1
ATOM 4904 C CA . PHE A 1 623 ? -13.012 14.138 -8.512 1.00 96.69 623 PHE A CA 1
ATOM 4905 C C . PHE A 1 623 ? -12.681 13.304 -9.754 1.00 96.69 623 PHE A C 1
ATOM 4907 O O . PHE A 1 623 ? -11.717 13.612 -10.452 1.00 96.69 623 PHE A O 1
ATOM 4914 N N . GLY A 1 624 ? -13.501 12.301 -10.084 1.00 95.88 624 GLY A N 1
ATOM 4915 C CA . GLY A 1 624 ? -13.259 11.426 -11.232 1.00 95.88 624 GLY A CA 1
ATOM 4916 C C . GLY A 1 624 ? -13.179 12.182 -12.562 1.00 95.88 624 GLY A C 1
ATOM 4917 O O . GLY A 1 624 ? -12.275 11.926 -13.360 1.00 95.88 624 GLY A O 1
ATOM 4918 N N . ARG A 1 625 ? -14.054 13.178 -12.766 1.00 95.12 625 ARG A N 1
ATOM 4919 C CA . ARG A 1 625 ? -14.013 14.069 -13.939 1.00 95.12 625 ARG A CA 1
ATOM 4920 C C . ARG A 1 625 ? -12.750 14.933 -13.955 1.00 95.12 625 ARG A C 1
ATOM 4922 O O . ARG A 1 625 ? -12.070 14.991 -14.973 1.00 95.12 625 ARG A O 1
ATOM 4929 N N . LYS A 1 626 ? -12.400 15.564 -12.826 1.00 96.00 626 LYS A N 1
ATOM 4930 C CA . LYS A 1 626 ? -11.189 16.400 -12.700 1.00 96.00 626 LYS A CA 1
ATOM 4931 C C . LYS A 1 626 ? -9.902 15.601 -12.937 1.00 96.00 626 LYS A C 1
ATOM 4933 O O . LYS A 1 626 ? -8.937 16.136 -13.474 1.00 96.00 626 LYS A O 1
ATOM 4938 N N . SER A 1 627 ? -9.892 14.330 -12.548 1.00 93.62 627 SER A N 1
ATOM 4939 C CA . SER A 1 627 ? -8.765 13.411 -12.717 1.00 93.62 627 SER A CA 1
ATOM 4940 C C . SER A 1 627 ? -8.735 12.696 -14.074 1.00 93.62 627 SER A C 1
ATOM 4942 O O . SER A 1 627 ? -7.883 11.830 -14.260 1.00 93.62 627 SER A O 1
ATOM 4944 N N . ASN A 1 628 ? -9.621 13.045 -15.019 1.00 90.50 628 ASN A N 1
ATOM 4945 C CA . ASN A 1 628 ? -9.727 12.420 -16.345 1.00 90.50 628 ASN A CA 1
ATOM 4946 C C . ASN A 1 628 ? -9.854 10.884 -16.290 1.00 90.50 628 ASN A C 1
ATOM 4948 O O . ASN A 1 628 ? -9.253 10.167 -17.095 1.00 90.50 628 ASN A O 1
ATOM 4952 N N . LEU A 1 629 ? -10.611 10.366 -15.318 1.00 90.50 629 LEU A N 1
ATOM 4953 C CA . LEU A 1 629 ? -10.919 8.937 -15.252 1.00 90.50 629 LEU A CA 1
ATOM 4954 C C . LEU A 1 629 ? -11.885 8.536 -16.374 1.00 90.50 629 LEU A C 1
ATOM 4956 O O . LEU A 1 629 ? -12.550 9.379 -16.979 1.00 90.50 629 LEU A O 1
ATOM 4960 N N . GLN A 1 630 ? -11.963 7.234 -16.661 1.00 84.69 630 GLN A N 1
ATOM 4961 C CA . GLN A 1 630 ? -12.853 6.735 -17.706 1.00 84.69 630 GLN A CA 1
ATOM 4962 C C . GLN A 1 630 ? -14.311 7.083 -17.368 1.00 84.69 630 GLN A C 1
ATOM 4964 O O . GLN A 1 630 ? -14.740 6.825 -16.240 1.00 84.69 630 GLN A O 1
ATOM 4969 N N . PRO A 1 631 ? -15.104 7.606 -18.324 1.00 85.88 631 PRO A N 1
ATOM 4970 C CA . PRO A 1 631 ? -16.500 7.967 -18.074 1.00 85.88 631 PRO A CA 1
ATOM 4971 C C . PRO A 1 631 ? -17.334 6.819 -17.492 1.00 85.88 631 PRO A C 1
ATOM 4973 O O . PRO A 1 631 ? -18.188 7.046 -16.643 1.00 85.88 631 PRO A O 1
ATOM 4976 N N . ALA A 1 632 ? -17.036 5.581 -17.899 1.00 82.50 632 ALA A N 1
ATOM 4977 C CA . ALA A 1 632 ? -17.665 4.372 -17.373 1.00 82.50 632 ALA A CA 1
ATOM 4978 C C . ALA A 1 632 ? -17.467 4.200 -15.856 1.00 82.50 632 ALA A C 1
ATOM 4980 O O . ALA A 1 632 ? -18.415 3.866 -15.150 1.00 82.50 632 ALA A O 1
ATOM 4981 N N . ASP A 1 633 ? -16.252 4.457 -15.360 1.00 85.75 633 ASP A N 1
ATOM 4982 C CA . ASP A 1 633 ? -15.913 4.327 -13.940 1.00 85.75 633 ASP A CA 1
ATOM 4983 C C . ASP A 1 633 ? -16.592 5.438 -13.124 1.00 85.75 633 ASP A C 1
ATOM 4985 O O . ASP A 1 633 ? -17.168 5.182 -12.067 1.00 85.75 633 ASP A O 1
ATOM 4989 N N . VAL A 1 634 ? -16.583 6.671 -13.647 1.00 92.62 634 VAL A N 1
ATOM 4990 C CA . VAL A 1 634 ? -17.230 7.835 -13.015 1.00 92.62 634 VAL A CA 1
ATOM 4991 C C . VAL A 1 634 ? -18.740 7.633 -12.897 1.00 92.62 634 VAL A C 1
ATOM 4993 O O . VAL A 1 634 ? -19.329 7.936 -11.859 1.00 92.62 634 VAL A O 1
ATOM 4996 N N . ALA A 1 635 ? -19.363 7.067 -13.926 1.00 92.00 635 ALA A N 1
ATOM 4997 C CA . ALA A 1 635 ? -20.805 6.900 -13.975 1.00 92.00 635 ALA A CA 1
ATOM 4998 C C . ALA A 1 635 ? -21.358 5.866 -12.977 1.00 92.00 635 ALA A C 1
ATOM 5000 O O . ALA A 1 635 ? -22.544 5.900 -12.651 1.00 92.00 635 ALA A O 1
ATOM 5001 N N . VAL A 1 636 ? -20.507 5.002 -12.407 1.00 93.44 636 VAL A N 1
ATOM 5002 C CA . VAL A 1 636 ? -20.878 4.179 -11.243 1.00 93.44 636 VAL A CA 1
ATOM 5003 C C . VAL A 1 636 ? -21.265 5.072 -10.058 1.00 93.44 636 VAL A C 1
ATOM 5005 O O . VAL A 1 636 ? -22.297 4.850 -9.427 1.00 93.44 636 VAL A O 1
ATOM 5008 N N . ALA A 1 637 ? -20.475 6.114 -9.779 1.00 96.19 637 ALA A N 1
ATOM 5009 C CA . ALA A 1 637 ? -20.773 7.068 -8.713 1.00 96.19 637 ALA A CA 1
ATOM 5010 C C . ALA A 1 637 ? -21.996 7.941 -9.050 1.00 96.19 637 ALA A C 1
ATOM 5012 O O . ALA A 1 637 ? -22.798 8.222 -8.162 1.00 96.19 637 ALA A O 1
ATOM 5013 N N . GLU A 1 638 ? -22.189 8.308 -10.323 1.00 95.94 638 GLU A N 1
ATOM 5014 C CA . GLU A 1 638 ? -23.372 9.059 -10.783 1.00 95.94 638 GLU A CA 1
ATOM 5015 C C . GLU A 1 638 ? -24.667 8.265 -10.575 1.00 95.94 638 GLU A C 1
ATOM 5017 O O . GLU A 1 638 ? -25.658 8.805 -10.080 1.00 95.94 638 GLU A O 1
ATOM 5022 N N . PHE A 1 639 ? -24.651 6.963 -10.886 1.00 95.94 639 PHE A N 1
ATOM 5023 C CA . PHE A 1 639 ? -25.785 6.082 -10.618 1.00 95.94 639 PHE A CA 1
ATOM 5024 C C . PHE A 1 639 ? -26.121 6.049 -9.124 1.00 95.94 639 PHE A C 1
ATOM 5026 O O . PHE A 1 639 ? -27.286 6.208 -8.757 1.00 95.94 639 PHE A O 1
ATOM 5033 N N . TYR A 1 640 ? -25.124 5.882 -8.250 1.00 97.12 640 TYR A N 1
ATOM 5034 C CA . TYR A 1 640 ? -25.369 5.834 -6.807 1.00 97.12 640 TYR A CA 1
ATOM 5035 C C . TYR A 1 640 ? -25.784 7.183 -6.213 1.00 97.12 640 TYR A C 1
ATOM 5037 O O . TYR A 1 640 ? -26.610 7.214 -5.297 1.00 97.12 640 TYR A O 1
ATOM 5045 N N . GLN A 1 641 ? -25.298 8.297 -6.762 1.00 97.31 641 GLN A N 1
ATOM 5046 C CA . GLN A 1 641 ? -25.797 9.630 -6.431 1.00 97.31 641 GLN A CA 1
ATOM 5047 C C . GLN A 1 641 ? -27.298 9.729 -6.738 1.00 97.31 641 GLN A C 1
ATOM 5049 O O . GLN A 1 641 ? -28.095 10.059 -5.858 1.00 97.31 641 GLN A O 1
ATOM 5054 N N . ALA A 1 642 ? -27.699 9.371 -7.962 1.00 97.00 642 ALA A N 1
ATOM 5055 C CA . ALA A 1 642 ? -29.094 9.401 -8.391 1.00 97.00 642 ALA A CA 1
ATOM 5056 C C . ALA A 1 642 ? -29.975 8.419 -7.595 1.00 97.00 642 ALA A C 1
ATOM 5058 O O . ALA A 1 642 ? -31.089 8.771 -7.201 1.00 97.00 642 ALA A O 1
ATOM 5059 N N . LEU A 1 643 ? -29.468 7.224 -7.271 1.00 96.31 643 LEU A N 1
ATOM 5060 C CA . LEU A 1 643 ? -30.138 6.265 -6.386 1.00 96.31 643 LEU A CA 1
ATOM 5061 C C . LEU A 1 643 ? -30.393 6.873 -5.004 1.00 96.31 643 LEU A C 1
ATOM 5063 O O . LEU A 1 643 ? -31.503 6.787 -4.486 1.00 96.31 643 LEU A O 1
ATOM 5067 N N . THR A 1 644 ? -29.393 7.530 -4.422 1.00 96.94 644 THR A N 1
ATOM 5068 C CA . THR A 1 644 ? -29.508 8.149 -3.096 1.00 96.94 644 THR A CA 1
ATOM 5069 C C . THR A 1 644 ? -30.509 9.308 -3.098 1.00 96.94 644 THR A C 1
ATOM 5071 O O . THR A 1 644 ? -31.281 9.467 -2.151 1.00 96.94 644 THR A O 1
ATOM 5074 N N . MET A 1 645 ? -30.574 10.081 -4.185 1.00 97.06 645 MET A N 1
ATOM 5075 C CA . MET A 1 645 ? -31.605 11.108 -4.389 1.00 97.06 645 MET A CA 1
ATOM 5076 C C . MET A 1 645 ? -33.006 10.498 -4.515 1.00 97.06 645 MET A C 1
ATOM 5078 O O . MET A 1 645 ? -33.962 11.006 -3.926 1.00 97.06 645 MET A O 1
ATOM 5082 N N . HIS A 1 646 ? -33.131 9.384 -5.241 1.00 95.62 646 HIS A N 1
ATOM 5083 C CA . HIS A 1 646 ? -34.391 8.659 -5.381 1.00 95.62 646 HIS A CA 1
ATOM 5084 C C . HIS A 1 646 ? -34.887 8.106 -4.037 1.00 95.62 646 HIS A C 1
ATOM 5086 O O . HIS A 1 646 ? -36.063 8.258 -3.717 1.00 95.62 646 HIS A O 1
ATOM 5092 N N . LEU A 1 647 ? -33.996 7.544 -3.212 1.00 94.06 647 LEU A N 1
ATOM 5093 C CA . LEU A 1 647 ? -34.329 7.057 -1.865 1.00 94.06 647 LEU A CA 1
ATOM 5094 C C . LEU A 1 647 ? -34.812 8.175 -0.925 1.00 94.06 647 LEU A C 1
ATOM 5096 O O . LEU A 1 647 ? -35.556 7.911 0.018 1.00 94.06 647 LEU A O 1
ATOM 5100 N N . GLN A 1 648 ? -34.430 9.422 -1.203 1.00 95.38 648 GLN A N 1
ATOM 5101 C CA . GLN A 1 648 ? -34.918 10.622 -0.518 1.00 95.38 648 GLN A CA 1
ATOM 5102 C C . GLN A 1 648 ? -36.199 11.204 -1.150 1.00 95.38 648 GLN A C 1
ATOM 5104 O O . GLN A 1 648 ? -36.652 12.271 -0.744 1.00 95.38 648 GLN A O 1
ATOM 5109 N N . ASN A 1 649 ? -36.807 10.512 -2.119 1.00 94.75 649 ASN A N 1
ATOM 5110 C CA . ASN A 1 649 ? -37.993 10.938 -2.871 1.00 94.75 649 ASN A CA 1
ATOM 5111 C C . ASN A 1 649 ? -37.808 12.248 -3.661 1.00 94.75 649 ASN A C 1
ATOM 5113 O O . ASN A 1 649 ? -38.773 12.986 -3.868 1.00 94.75 649 ASN A O 1
ATOM 5117 N N . ARG A 1 650 ? -36.587 12.546 -4.125 1.00 95.44 650 ARG A N 1
ATOM 5118 C CA . ARG A 1 650 ? -36.332 13.724 -4.967 1.00 95.44 650 ARG A CA 1
ATOM 5119 C C . ARG A 1 650 ? -36.593 13.434 -6.442 1.00 95.44 650 ARG A C 1
ATOM 5121 O O . ARG A 1 650 ? -36.087 12.456 -6.994 1.00 95.44 650 ARG A O 1
ATOM 5128 N N . SER A 1 651 ? -37.348 14.313 -7.095 1.00 89.69 651 SER A N 1
ATOM 5129 C CA . SER A 1 651 ? -37.751 14.171 -8.503 1.00 89.69 651 SER A CA 1
ATOM 5130 C C . SER A 1 651 ? -36.589 14.314 -9.497 1.00 89.69 651 SER A C 1
ATOM 5132 O O . SER A 1 651 ? -36.587 13.701 -10.564 1.00 89.69 651 SER A O 1
ATOM 5134 N N . GLU A 1 652 ? -35.560 15.062 -9.108 1.00 93.62 652 GLU A N 1
ATOM 5135 C CA . GLU A 1 652 ? -34.352 15.366 -9.873 1.00 93.62 652 GLU A CA 1
ATOM 5136 C C . GLU A 1 652 ? -33.513 14.110 -10.154 1.00 93.62 652 GLU A C 1
ATOM 5138 O O . GLU A 1 652 ? -32.732 14.083 -11.105 1.00 93.62 652 GLU A O 1
ATOM 5143 N N . ALA A 1 653 ? -33.708 13.036 -9.376 1.00 95.12 653 ALA A N 1
ATOM 5144 C CA . ALA A 1 653 ? -33.031 11.756 -9.571 1.00 95.12 653 ALA A CA 1
ATOM 5145 C C . ALA A 1 653 ? -33.242 11.199 -10.988 1.00 95.12 653 ALA A C 1
ATOM 5147 O O . ALA A 1 653 ? -32.302 10.706 -11.610 1.00 95.12 653 ALA A O 1
ATOM 5148 N N . LEU A 1 654 ? -34.457 11.333 -11.535 1.00 94.62 654 LEU A N 1
ATOM 5149 C CA . LEU A 1 654 ? -34.776 10.845 -12.877 1.00 94.62 654 LEU A CA 1
ATOM 5150 C C . LEU A 1 654 ? -33.976 11.570 -13.967 1.00 94.62 654 LEU A C 1
ATOM 5152 O O . LEU A 1 654 ? -33.594 10.957 -14.964 1.00 94.62 654 LEU A O 1
ATOM 5156 N N . GLN A 1 655 ? -33.704 12.864 -13.784 1.00 93.56 655 GLN A N 1
ATOM 5157 C CA . GLN A 1 655 ? -32.905 13.632 -14.735 1.00 93.56 655 GLN A CA 1
ATOM 5158 C C . GLN A 1 655 ? -31.457 13.135 -14.765 1.00 93.56 655 GLN A C 1
ATOM 5160 O O . GLN A 1 655 ? -30.909 12.972 -15.852 1.00 93.56 655 GLN A O 1
ATOM 5165 N N . LEU A 1 656 ? -30.868 12.835 -13.603 1.00 92.69 656 LEU A N 1
ATOM 5166 C CA . LEU A 1 656 ? -29.526 12.252 -13.536 1.00 92.69 656 LEU A CA 1
ATOM 5167 C C . LEU A 1 656 ? -29.479 10.849 -14.148 1.00 92.69 656 LEU A C 1
ATOM 5169 O O . LEU A 1 656 ? -28.564 10.559 -14.912 1.00 92.69 656 LEU A O 1
ATOM 5173 N N . PHE A 1 657 ? -30.487 10.003 -13.908 1.00 94.25 657 PHE A N 1
ATOM 5174 C CA . PHE A 1 657 ? -30.542 8.682 -14.544 1.00 94.25 657 PHE A CA 1
ATOM 5175 C C . PHE A 1 657 ? -30.586 8.759 -16.076 1.00 94.25 657 PHE A C 1
ATOM 5177 O O . PHE A 1 657 ? -29.943 7.953 -16.742 1.00 94.25 657 PHE A O 1
ATOM 5184 N N . ARG A 1 658 ? -31.290 9.745 -16.650 1.00 91.19 658 ARG A N 1
ATOM 5185 C CA . ARG A 1 658 ? -31.321 9.979 -18.108 1.00 91.19 658 ARG A CA 1
ATOM 5186 C C . ARG A 1 658 ? -29.998 10.485 -18.684 1.00 91.19 658 ARG A C 1
ATOM 5188 O O . ARG A 1 658 ? -29.796 10.396 -19.889 1.00 91.19 658 ARG A O 1
ATOM 5195 N N . GLN A 1 659 ? -29.135 11.054 -17.848 1.00 90.38 659 GLN A N 1
ATOM 5196 C CA . GLN A 1 659 ? -27.816 11.547 -18.247 1.00 90.38 659 GLN A CA 1
ATOM 5197 C C . GLN A 1 659 ? -26.730 10.470 -18.157 1.00 90.38 659 GLN A C 1
ATOM 5199 O O . GLN A 1 659 ? -25.603 10.730 -18.578 1.00 90.38 659 GLN A O 1
ATOM 5204 N N . LEU A 1 660 ? -27.049 9.275 -17.638 1.00 89.81 660 LEU A N 1
ATOM 5205 C CA . LEU A 1 660 ? -26.093 8.175 -17.595 1.00 89.81 660 LEU A CA 1
ATOM 5206 C C . LEU A 1 660 ? -25.610 7.820 -19.017 1.00 89.81 660 LEU A C 1
ATOM 5208 O O . LEU A 1 660 ? -26.398 7.853 -19.966 1.00 89.81 660 LEU A O 1
ATOM 5212 N N . PRO A 1 661 ? -24.327 7.455 -19.187 1.00 83.62 661 PRO A N 1
ATOM 5213 C CA . PRO A 1 661 ? -23.760 7.108 -20.487 1.00 83.62 661 PRO A CA 1
ATOM 5214 C C . PRO A 1 661 ? -24.545 6.033 -21.256 1.00 83.62 661 PRO A C 1
ATOM 5216 O O . PRO A 1 661 ? -24.950 5.019 -20.688 1.00 83.62 661 PRO A O 1
ATOM 5219 N N . ALA A 1 662 ? -24.652 6.192 -22.582 1.00 77.62 662 ALA A N 1
ATOM 5220 C CA . ALA A 1 662 ? -25.358 5.257 -23.472 1.00 77.62 662 ALA A CA 1
ATOM 5221 C C . ALA A 1 662 ? -24.898 3.791 -23.327 1.00 77.62 662 ALA A C 1
ATOM 5223 O O . ALA A 1 662 ? -25.707 2.875 -23.448 1.00 77.62 662 ALA A O 1
ATOM 5224 N N . MET A 1 663 ? -23.629 3.553 -22.973 1.00 74.56 663 MET A N 1
ATOM 5225 C CA . MET A 1 663 ? -23.075 2.212 -22.734 1.00 74.56 663 MET A CA 1
ATOM 5226 C C . MET A 1 663 ? -23.769 1.416 -21.610 1.00 74.56 663 MET A C 1
ATOM 5228 O O . MET A 1 663 ? -23.675 0.186 -21.598 1.00 74.56 663 MET A O 1
ATOM 5232 N N . PHE A 1 664 ? -24.472 2.079 -20.680 1.00 73.56 664 PHE A N 1
ATOM 5233 C CA . PHE A 1 664 ? -25.334 1.401 -19.701 1.00 73.56 664 PHE A CA 1
ATOM 5234 C C . PHE A 1 664 ? -26.596 0.819 -20.335 1.00 73.56 664 PHE A C 1
ATOM 5236 O O . PHE A 1 664 ? -27.174 -0.110 -19.780 1.00 73.56 664 PHE A O 1
ATOM 5243 N N . PHE A 1 665 ? -27.011 1.341 -21.488 1.00 68.69 665 PHE A N 1
ATOM 5244 C CA . PHE A 1 665 ? -28.273 1.036 -22.159 1.00 68.69 665 PHE A CA 1
ATOM 5245 C C . PHE A 1 665 ? -28.070 0.180 -23.422 1.00 68.69 665 PHE A C 1
ATOM 5247 O O . PHE A 1 665 ? -28.896 -0.687 -23.712 1.00 68.69 665 PHE A O 1
ATOM 5254 N N . GLU A 1 666 ? -26.925 0.306 -24.100 1.00 72.94 666 GLU A N 1
ATOM 5255 C CA . GLU A 1 666 ? -26.494 -0.550 -25.219 1.00 72.94 666 GLU A CA 1
ATOM 5256 C C . GLU A 1 666 ? -26.304 -2.030 -24.815 1.00 72.94 666 GLU A C 1
ATOM 5258 O O . GLU A 1 666 ? -26.428 -2.394 -23.644 1.00 72.94 666 GLU A O 1
ATOM 5263 N N . SER A 1 667 ? -26.021 -2.928 -25.770 1.00 63.88 667 SER A N 1
ATOM 5264 C CA . SER A 1 667 ? -25.828 -4.377 -25.550 1.00 63.88 667 SER A CA 1
ATOM 5265 C C . SER A 1 667 ? -24.554 -4.717 -24.751 1.00 63.88 667 SER A C 1
ATOM 5267 O O . SER A 1 667 ? -23.649 -5.381 -25.246 1.00 63.88 667 SER A O 1
ATOM 5269 N N . SER A 1 668 ? -24.473 -4.254 -23.506 1.00 74.56 668 SER A N 1
ATOM 5270 C CA . SER A 1 668 ? -23.420 -4.580 -22.554 1.00 74.56 668 SER A CA 1
ATOM 5271 C C . SER A 1 668 ? -23.837 -5.751 -21.666 1.00 74.56 668 SER A C 1
ATOM 5273 O O . SER A 1 668 ? -24.910 -5.726 -21.065 1.00 74.56 668 SER A O 1
ATOM 5275 N N . ASP A 1 669 ? -22.957 -6.747 -21.546 1.00 81.75 669 ASP A N 1
ATOM 5276 C CA . ASP A 1 669 ? -23.110 -7.872 -20.613 1.00 81.75 669 ASP A CA 1
ATOM 5277 C C . ASP A 1 669 ? -22.377 -7.630 -19.278 1.00 81.75 669 ASP A C 1
ATOM 5279 O O . ASP A 1 669 ? -22.253 -8.537 -18.453 1.00 81.75 669 ASP A O 1
ATOM 5283 N N . HIS A 1 670 ? -21.876 -6.409 -19.041 1.00 90.12 670 HIS A N 1
ATOM 5284 C CA . HIS A 1 670 ? -21.246 -6.072 -17.769 1.00 90.12 670 HIS A CA 1
ATOM 5285 C C . HIS A 1 670 ? -22.295 -6.132 -16.639 1.00 90.12 670 HIS A C 1
ATOM 5287 O O . HIS A 1 670 ? -23.347 -5.494 -16.750 1.00 90.12 670 HIS A O 1
ATOM 5293 N N . PRO A 1 671 ? -22.037 -6.846 -15.526 1.00 92.25 671 PRO A N 1
ATOM 5294 C CA . PRO A 1 671 ? -23.049 -7.134 -14.513 1.00 92.25 671 PRO A CA 1
ATOM 5295 C C . PRO A 1 671 ? -23.635 -5.880 -13.868 1.00 92.25 671 PRO A C 1
ATOM 5297 O O . PRO A 1 671 ? -24.844 -5.803 -13.670 1.00 92.25 671 PRO A O 1
ATOM 5300 N N . PHE A 1 672 ? -22.806 -4.870 -13.598 1.00 92.00 672 PHE A N 1
ATOM 5301 C CA . PHE A 1 672 ? -23.296 -3.609 -13.044 1.00 92.00 672 PHE A CA 1
ATOM 5302 C C . PHE A 1 672 ? -24.220 -2.874 -14.028 1.00 92.00 672 PHE A C 1
ATOM 5304 O O . PHE A 1 672 ? -25.235 -2.328 -13.616 1.00 92.00 672 PHE A O 1
ATOM 5311 N N . HIS A 1 673 ? -23.946 -2.921 -15.339 1.00 91.38 673 HIS A N 1
ATOM 5312 C CA . HIS A 1 673 ? -24.822 -2.279 -16.327 1.00 91.38 673 HIS A CA 1
ATOM 5313 C C . HIS A 1 673 ? -26.169 -2.997 -16.407 1.00 91.38 673 HIS A C 1
ATOM 5315 O O . HIS A 1 673 ? -27.215 -2.356 -16.452 1.00 91.38 673 HIS A O 1
ATOM 5321 N N . LEU A 1 674 ? -26.150 -4.332 -16.357 1.00 92.94 674 LEU A N 1
ATOM 5322 C CA . LEU A 1 674 ? -27.362 -5.142 -16.276 1.00 92.94 674 LEU A CA 1
ATOM 5323 C C . LEU A 1 674 ? -28.172 -4.808 -15.013 1.00 92.94 674 LEU A C 1
ATOM 5325 O O . LEU A 1 674 ? -29.386 -4.653 -15.109 1.00 92.94 674 LEU A O 1
ATOM 5329 N N . PHE A 1 675 ? -27.524 -4.624 -13.856 1.00 93.81 675 PHE A N 1
ATOM 5330 C CA . PHE A 1 675 ? -28.204 -4.176 -12.637 1.00 93.81 675 PHE A CA 1
ATOM 5331 C C . PHE A 1 675 ? -28.850 -2.795 -12.803 1.00 93.81 675 PHE A C 1
ATOM 5333 O O . PHE A 1 675 ? -30.019 -2.636 -12.455 1.00 93.81 675 PHE A O 1
ATOM 5340 N N . VAL A 1 676 ? -28.135 -1.821 -13.380 1.00 93.31 676 VAL A N 1
ATOM 5341 C CA . VAL A 1 676 ? -28.674 -0.479 -13.664 1.00 93.31 676 VAL A CA 1
ATOM 5342 C C . VAL A 1 676 ? -29.919 -0.574 -14.551 1.00 93.31 676 VAL A C 1
ATOM 5344 O O . VAL A 1 676 ? -30.946 0.011 -14.213 1.00 93.31 676 VAL A O 1
ATOM 5347 N N . LYS A 1 677 ? -29.878 -1.369 -15.629 1.00 92.44 677 LYS A N 1
ATOM 5348 C CA . LYS A 1 677 ? -31.047 -1.622 -16.489 1.00 92.44 677 LYS A CA 1
ATOM 5349 C C . LYS A 1 677 ? -32.216 -2.208 -15.708 1.00 92.44 677 LYS A C 1
ATOM 5351 O O . LYS A 1 677 ? -33.320 -1.680 -15.786 1.00 92.44 677 LYS A O 1
ATOM 5356 N N . ILE A 1 678 ? -31.977 -3.270 -14.936 1.00 94.19 678 ILE A N 1
ATOM 5357 C CA . ILE A 1 678 ? -33.010 -3.925 -14.123 1.00 94.19 678 ILE A CA 1
ATOM 5358 C C . ILE A 1 678 ? -33.644 -2.916 -13.159 1.00 94.19 678 ILE A C 1
ATOM 5360 O O . ILE A 1 678 ? -34.867 -2.810 -13.093 1.00 94.19 678 ILE A O 1
ATOM 5364 N N . PHE A 1 679 ? -32.825 -2.138 -12.448 1.00 95.12 679 PHE A N 1
ATOM 5365 C CA . PHE A 1 679 ? -33.297 -1.119 -11.517 1.00 95.12 679 PHE A CA 1
ATOM 5366 C C . PHE A 1 679 ? -34.152 -0.056 -12.218 1.00 95.12 679 PHE A C 1
ATOM 5368 O O . PHE A 1 679 ? -35.266 0.225 -11.772 1.00 95.12 679 PHE A O 1
ATOM 5375 N N . LEU A 1 680 ? -33.663 0.519 -13.320 1.00 93.69 680 LEU A N 1
ATOM 5376 C CA . LEU A 1 680 ? -34.349 1.594 -14.039 1.00 93.69 680 LEU A CA 1
ATOM 5377 C C . LEU A 1 680 ? -35.625 1.119 -14.733 1.00 93.69 680 LEU A C 1
ATOM 5379 O O . LEU A 1 680 ? -36.646 1.792 -14.623 1.00 93.69 680 LEU A O 1
ATOM 5383 N N . GLY A 1 681 ? -35.604 -0.048 -15.381 1.00 93.19 681 GLY A N 1
ATOM 5384 C CA . GLY A 1 681 ? -36.782 -0.612 -16.042 1.00 93.19 681 GLY A CA 1
ATOM 5385 C C . GLY A 1 681 ? -37.897 -0.973 -15.055 1.00 93.19 681 GLY A C 1
ATOM 5386 O O . GLY A 1 681 ? -39.071 -0.802 -15.368 1.00 93.19 681 GLY A O 1
ATOM 5387 N N . LEU A 1 682 ? -37.551 -1.408 -13.837 1.00 93.38 682 LEU A N 1
ATOM 5388 C CA . LEU A 1 682 ? -38.535 -1.683 -12.785 1.00 93.38 682 LEU A CA 1
ATOM 5389 C C . LEU A 1 682 ? -39.043 -0.412 -12.094 1.00 93.38 682 LEU A C 1
ATOM 5391 O O . LEU A 1 682 ? -40.219 -0.332 -11.744 1.00 93.38 682 LEU A O 1
ATOM 5395 N N . THR A 1 683 ? -38.168 0.571 -11.873 1.00 92.75 683 THR A N 1
ATOM 5396 C CA . THR A 1 683 ? -38.501 1.778 -11.095 1.00 92.75 683 THR A CA 1
ATOM 5397 C C . THR A 1 683 ? -39.159 2.858 -11.957 1.00 92.75 683 THR A C 1
ATOM 5399 O O . THR A 1 683 ? -40.048 3.567 -11.489 1.00 92.75 683 THR A O 1
ATOM 5402 N N . PHE A 1 684 ? -38.761 2.972 -13.226 1.00 92.88 684 PHE A N 1
ATOM 5403 C CA . PHE A 1 684 ? -39.208 4.007 -14.160 1.00 92.88 684 PHE A CA 1
ATOM 5404 C C . PHE A 1 684 ? -39.537 3.438 -15.557 1.00 92.88 684 PHE A C 1
ATOM 5406 O O . PHE A 1 684 ? -38.988 3.913 -16.556 1.00 92.88 684 PHE A O 1
ATOM 5413 N N . PRO A 1 685 ? -40.465 2.469 -15.680 1.00 91.31 685 PRO A N 1
ATOM 5414 C CA . PRO A 1 685 ? -40.733 1.770 -16.944 1.00 91.31 685 PRO A CA 1
ATOM 5415 C C . PRO A 1 685 ? -41.128 2.706 -18.097 1.00 91.31 685 PRO A C 1
ATOM 5417 O O . PRO A 1 685 ? -40.737 2.491 -19.237 1.00 91.31 685 PRO A O 1
ATOM 5420 N N . GLY A 1 686 ? -41.864 3.787 -17.810 1.00 92.00 686 GLY A N 1
ATOM 5421 C CA . GLY A 1 686 ? -42.244 4.773 -18.828 1.00 92.00 686 GLY A CA 1
ATOM 5422 C C . GLY A 1 686 ? -41.108 5.700 -19.276 1.00 92.00 686 GLY A C 1
ATOM 5423 O O . GLY A 1 686 ? -41.216 6.318 -20.330 1.00 92.00 686 GLY A O 1
ATOM 5424 N N . ALA A 1 687 ? -40.035 5.830 -18.488 1.00 91.44 687 ALA A N 1
ATOM 5425 C CA . ALA A 1 687 ? -38.891 6.676 -18.826 1.00 91.44 687 ALA A CA 1
ATOM 5426 C C . ALA A 1 687 ? -37.764 5.919 -19.541 1.00 91.44 687 ALA A C 1
ATOM 5428 O O . ALA A 1 687 ? -36.945 6.582 -20.170 1.00 91.44 687 ALA A O 1
ATOM 5429 N N . PHE A 1 688 ? -37.749 4.585 -19.441 1.00 91.12 688 PHE A N 1
ATOM 5430 C CA . PHE A 1 688 ? -36.773 3.692 -20.075 1.00 91.12 688 PHE A CA 1
ATOM 5431 C C . PHE A 1 688 ? -37.472 2.507 -20.779 1.00 91.12 688 PHE A C 1
ATOM 5433 O O . PHE A 1 688 ? -37.236 1.348 -20.420 1.00 91.12 688 PHE A O 1
ATOM 5440 N N . PRO A 1 689 ? -38.381 2.762 -21.742 1.00 88.50 689 PRO A N 1
ATOM 5441 C CA . PRO A 1 689 ? -39.132 1.711 -22.439 1.00 88.50 689 PRO A CA 1
ATOM 5442 C C . PRO A 1 689 ? -38.254 0.774 -23.285 1.00 88.50 689 PRO A C 1
ATOM 5444 O O . PRO A 1 689 ? -38.688 -0.315 -23.648 1.00 88.50 689 PRO A O 1
ATOM 5447 N N . GLU A 1 690 ? -37.028 1.183 -23.610 1.00 87.06 690 GLU A N 1
ATOM 5448 C CA . GLU A 1 690 ? -36.043 0.407 -24.365 1.00 87.06 690 GLU A CA 1
ATOM 5449 C C . GLU A 1 690 ? -35.401 -0.740 -23.566 1.00 87.06 690 GLU A C 1
ATOM 5451 O O . GLU A 1 690 ? -34.700 -1.577 -24.139 1.00 87.06 690 GLU A O 1
ATOM 5456 N N . VAL A 1 691 ? -35.609 -0.793 -22.246 1.00 89.00 691 VAL A N 1
ATOM 5457 C CA . VAL A 1 691 ? -35.014 -1.822 -21.390 1.00 89.00 691 VAL A CA 1
ATOM 5458 C C . VAL A 1 691 ? -35.792 -3.135 -21.489 1.00 89.00 691 VAL A C 1
ATOM 5460 O O . VAL A 1 691 ? -36.891 -3.276 -20.957 1.00 89.00 691 VAL A O 1
ATOM 5463 N N . ASP A 1 692 ? -35.160 -4.147 -22.082 1.00 91.00 692 ASP A N 1
ATOM 5464 C CA . ASP A 1 692 ? -35.620 -5.536 -22.000 1.00 91.00 692 ASP A CA 1
ATOM 5465 C C . ASP A 1 692 ? -35.280 -6.126 -20.617 1.00 91.00 692 ASP A C 1
ATOM 5467 O O . ASP A 1 692 ? -34.140 -6.532 -20.346 1.00 91.00 692 ASP A O 1
ATOM 5471 N N . LEU A 1 693 ? -36.269 -6.123 -19.716 1.00 92.38 693 LEU A N 1
ATOM 5472 C CA . LEU A 1 693 ? -36.121 -6.586 -18.334 1.00 92.38 693 LEU A CA 1
ATOM 5473 C C . LEU A 1 693 ? -35.813 -8.082 -18.237 1.00 92.38 693 LEU A C 1
ATOM 5475 O O . LEU A 1 693 ? -34.881 -8.455 -17.523 1.00 92.38 693 LEU A O 1
ATOM 5479 N N . ASP A 1 694 ? -36.548 -8.938 -18.948 1.00 93.00 694 ASP A N 1
ATOM 5480 C CA . ASP A 1 694 ? -36.364 -10.390 -18.865 1.00 93.00 694 ASP A CA 1
ATOM 5481 C C . ASP A 1 694 ? -35.009 -10.815 -19.440 1.00 93.00 694 ASP A C 1
ATOM 5483 O O . ASP A 1 694 ? -34.302 -11.617 -18.818 1.00 93.00 694 ASP A O 1
ATOM 5487 N N . ALA A 1 695 ? -34.582 -10.229 -20.565 1.00 92.56 695 ALA A N 1
ATOM 5488 C CA . ALA A 1 695 ? -33.245 -10.480 -21.098 1.00 92.56 695 ALA A CA 1
ATOM 5489 C C . ALA A 1 695 ? -32.148 -9.991 -20.139 1.00 92.56 695 ALA A C 1
ATOM 5491 O O . ALA A 1 695 ? -31.149 -10.690 -19.938 1.00 92.56 695 ALA A O 1
ATOM 5492 N N . SER A 1 696 ? -32.328 -8.817 -19.522 1.00 93.62 696 SER A N 1
ATOM 5493 C CA . SER A 1 696 ? -31.361 -8.261 -18.567 1.00 93.62 696 SER A CA 1
ATOM 5494 C C . SER A 1 696 ? -31.243 -9.127 -17.310 1.00 93.62 696 SER A C 1
ATOM 5496 O O . SER A 1 696 ? -30.131 -9.458 -16.899 1.00 93.62 696 SER A O 1
ATOM 5498 N N . 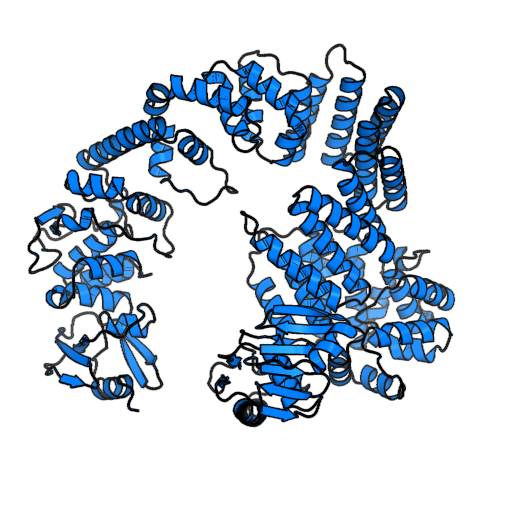LEU A 1 697 ? -32.371 -9.566 -16.743 1.00 94.81 697 LEU A N 1
ATOM 5499 C CA . LEU A 1 697 ? -32.428 -10.473 -15.593 1.00 94.81 697 LEU A CA 1
ATOM 5500 C C . LEU A 1 697 ? -31.772 -11.825 -15.902 1.00 94.81 697 LEU A C 1
ATOM 5502 O O . LEU A 1 697 ? -30.945 -12.308 -15.125 1.00 94.81 697 LEU A O 1
ATOM 5506 N N . ALA A 1 698 ? -32.105 -12.430 -17.048 1.00 94.06 698 ALA A N 1
ATOM 5507 C CA . ALA A 1 698 ? -31.545 -13.713 -17.459 1.00 94.06 698 ALA A CA 1
ATOM 5508 C C . ALA A 1 698 ? -30.019 -13.644 -17.609 1.00 94.06 698 ALA A C 1
ATOM 5510 O O . ALA A 1 698 ? -29.311 -14.514 -17.102 1.00 94.06 698 ALA A O 1
ATOM 5511 N N . ARG A 1 699 ? -29.500 -12.586 -18.248 1.00 93.50 699 ARG A N 1
ATOM 5512 C CA . ARG A 1 699 ? -28.054 -12.371 -18.400 1.00 93.50 699 ARG A CA 1
ATOM 5513 C C . ARG A 1 699 ? -27.373 -12.086 -17.070 1.00 93.50 699 ARG A C 1
ATOM 5515 O O . ARG A 1 699 ? -26.314 -12.650 -16.807 1.00 93.50 699 ARG A O 1
ATOM 5522 N N . PHE A 1 700 ? -27.982 -11.271 -16.211 1.00 94.00 700 PHE A N 1
ATOM 5523 C CA . PHE A 1 700 ? -27.418 -10.925 -14.908 1.00 94.00 700 PHE A CA 1
ATOM 5524 C C . PHE A 1 700 ? -27.166 -12.173 -14.052 1.00 94.00 700 PHE A C 1
ATOM 5526 O O . PHE A 1 700 ? -26.077 -12.332 -13.496 1.00 94.00 700 PHE A O 1
ATOM 5533 N N . ASN A 1 701 ? -28.110 -13.119 -14.045 1.00 92.88 701 ASN A N 1
ATOM 5534 C CA . ASN A 1 701 ? -27.982 -14.385 -13.317 1.00 92.88 701 ASN A CA 1
ATOM 5535 C C . ASN A 1 701 ? -26.815 -15.274 -13.796 1.00 92.88 701 ASN A C 1
ATOM 5537 O O . ASN A 1 701 ? -26.366 -16.145 -13.051 1.00 92.88 701 ASN A O 1
ATOM 5541 N N . LEU A 1 702 ? -26.263 -15.046 -14.995 1.00 91.44 702 LEU A N 1
ATOM 5542 C CA . LEU A 1 702 ? -25.086 -15.770 -15.496 1.00 91.44 702 LEU A CA 1
ATOM 5543 C C . LEU A 1 702 ? -23.754 -15.218 -14.954 1.00 91.44 702 LEU A C 1
ATOM 5545 O O . LEU A 1 702 ? -22.729 -15.902 -15.035 1.00 91.44 702 LEU A O 1
ATOM 5549 N N . THR A 1 703 ? -23.746 -14.005 -14.393 1.00 88.88 703 THR A N 1
ATOM 5550 C CA . THR A 1 703 ? -22.512 -13.269 -14.056 1.00 88.88 703 THR A CA 1
ATOM 5551 C C . THR A 1 703 ? -21.912 -13.616 -12.689 1.00 88.88 703 THR A C 1
ATOM 5553 O O . THR A 1 703 ? -20.741 -13.323 -12.449 1.00 88.88 703 THR A O 1
ATOM 5556 N N . ASP A 1 704 ? -22.675 -14.265 -11.796 1.00 86.38 704 ASP A N 1
ATOM 5557 C CA . ASP A 1 704 ? -22.307 -14.511 -10.383 1.00 86.38 704 ASP A CA 1
ATOM 5558 C C . ASP A 1 704 ? -21.986 -13.225 -9.586 1.00 86.38 704 ASP A C 1
ATOM 5560 O O . ASP A 1 704 ? -21.445 -13.296 -8.481 1.00 86.38 704 ASP A O 1
ATOM 5564 N N . TYR A 1 705 ? -22.328 -12.050 -10.124 1.00 94.12 705 TYR A N 1
ATOM 5565 C CA . TYR A 1 705 ? -22.169 -10.769 -9.445 1.00 94.12 705 TYR A CA 1
ATOM 5566 C C . TYR A 1 705 ? -23.107 -10.671 -8.239 1.00 94.12 705 TYR A C 1
ATOM 5568 O O . TYR A 1 705 ? -24.220 -11.202 -8.242 1.00 94.12 705 TYR A O 1
ATOM 5576 N N . TYR A 1 706 ? -22.626 -10.017 -7.192 1.00 93.94 706 TYR A N 1
ATOM 5577 C CA . TYR A 1 706 ? -23.381 -9.662 -6.005 1.00 93.94 706 TYR A CA 1
ATOM 5578 C C . TYR A 1 706 ? -23.370 -8.148 -5.896 1.00 93.94 706 TYR A C 1
ATOM 5580 O O . TYR A 1 706 ? -22.322 -7.562 -5.632 1.00 93.94 706 TYR A O 1
ATOM 5588 N N . GLU A 1 707 ? -24.528 -7.535 -6.108 1.00 93.69 707 GLU A N 1
ATOM 5589 C CA . GLU A 1 707 ? -24.693 -6.097 -5.954 1.00 93.69 707 GLU A CA 1
ATOM 5590 C C . GLU A 1 707 ? -24.965 -5.782 -4.479 1.00 93.69 707 GLU A C 1
ATOM 5592 O O . GLU A 1 707 ? -26.033 -6.151 -3.986 1.00 93.69 707 GLU A O 1
ATOM 5597 N N . PRO A 1 708 ? -24.049 -5.136 -3.733 1.00 87.00 708 PRO A N 1
ATOM 5598 C CA . PRO A 1 708 ? -24.230 -4.940 -2.301 1.00 87.00 708 PRO A CA 1
ATOM 5599 C C . PRO A 1 708 ? -25.475 -4.138 -1.929 1.00 87.00 708 PRO A C 1
ATOM 5601 O O . PRO A 1 708 ? -26.023 -4.383 -0.855 1.00 87.00 708 PRO A O 1
ATOM 5604 N N . VAL A 1 709 ? -25.944 -3.234 -2.799 1.00 89.19 709 VAL A N 1
ATOM 5605 C CA . VAL A 1 709 ? -27.134 -2.409 -2.538 1.00 89.19 709 VAL A CA 1
ATOM 5606 C C . VAL A 1 709 ? -28.412 -2.899 -3.235 1.00 89.19 709 VAL A C 1
ATOM 5608 O O . VAL A 1 709 ? -29.399 -2.167 -3.349 1.00 89.19 709 VAL A O 1
ATOM 5611 N N . TRP A 1 710 ? -28.442 -4.168 -3.660 1.00 92.38 710 TRP A N 1
ATOM 5612 C CA . TRP A 1 710 ? -29.599 -4.790 -4.320 1.00 92.38 710 TRP A CA 1
ATOM 5613 C C . TRP A 1 710 ? -30.910 -4.672 -3.523 1.00 92.38 710 TRP A C 1
ATOM 5615 O O . TRP A 1 710 ? -31.998 -4.708 -4.101 1.00 92.38 710 TRP A O 1
ATOM 5625 N N . MET A 1 711 ? -30.822 -4.516 -2.195 1.00 92.06 711 MET A N 1
ATOM 5626 C CA . MET A 1 711 ? -31.977 -4.436 -1.298 1.00 92.06 711 MET A CA 1
ATOM 5627 C C . MET A 1 711 ? -32.918 -3.267 -1.624 1.00 92.06 711 MET A C 1
ATOM 5629 O O . MET A 1 711 ? -34.103 -3.345 -1.305 1.00 92.06 711 MET A O 1
ATOM 5633 N N . PHE A 1 712 ? -32.423 -2.214 -2.282 1.00 91.06 712 PHE A N 1
ATOM 5634 C CA . PHE A 1 712 ? -33.234 -1.066 -2.703 1.00 91.06 712 PHE A CA 1
ATOM 5635 C C . PHE A 1 712 ? -34.101 -1.338 -3.941 1.00 91.06 712 PHE A C 1
ATOM 5637 O O . PHE A 1 712 ? -35.051 -0.601 -4.186 1.00 91.06 712 PHE A O 1
ATOM 5644 N N . ALA A 1 713 ? -33.812 -2.409 -4.684 1.00 91.94 713 ALA A N 1
ATOM 5645 C CA . ALA A 1 713 ? -34.616 -2.887 -5.812 1.00 91.94 713 ALA A CA 1
ATOM 5646 C C . ALA A 1 713 ? -35.426 -4.151 -5.471 1.00 91.94 713 ALA A C 1
ATOM 5648 O O . ALA A 1 713 ? -36.215 -4.638 -6.280 1.00 91.94 713 ALA A O 1
ATOM 5649 N N . ALA A 1 714 ? -35.188 -4.738 -4.296 1.00 92.38 714 ALA A N 1
ATOM 5650 C CA . ALA A 1 714 ? -35.572 -6.111 -4.000 1.00 92.38 714 ALA A CA 1
ATOM 5651 C C . ALA A 1 714 ? -37.087 -6.356 -4.029 1.00 92.38 714 ALA A C 1
ATOM 5653 O O . ALA A 1 714 ? -37.525 -7.394 -4.523 1.00 92.38 714 ALA A O 1
ATOM 5654 N N . ASP A 1 715 ? -37.889 -5.406 -3.534 1.00 92.38 715 ASP A N 1
ATOM 5655 C CA . ASP A 1 715 ? -39.350 -5.545 -3.525 1.00 92.38 715 ASP A CA 1
ATOM 5656 C C . ASP A 1 715 ? -39.925 -5.478 -4.943 1.00 92.38 715 ASP A C 1
ATOM 5658 O O . ASP A 1 715 ? -40.807 -6.269 -5.277 1.00 92.38 715 ASP A O 1
ATOM 5662 N N . GLN A 1 716 ? -39.397 -4.586 -5.790 1.00 94.12 716 GLN A N 1
ATOM 5663 C CA . GLN A 1 716 ? -39.798 -4.462 -7.191 1.00 94.12 716 GLN A CA 1
ATOM 5664 C C . GLN A 1 716 ? -39.401 -5.708 -7.988 1.00 94.12 716 GLN A C 1
ATOM 5666 O O . GLN A 1 716 ? -40.241 -6.273 -8.684 1.00 94.12 716 GLN A O 1
ATOM 5671 N N . VAL A 1 717 ? -38.156 -6.180 -7.838 1.00 94.44 717 VAL A N 1
ATOM 5672 C CA . VAL A 1 717 ? -37.670 -7.395 -8.513 1.00 94.44 717 VAL A CA 1
ATOM 5673 C C . VAL A 1 717 ? -38.512 -8.602 -8.095 1.00 94.44 717 VAL A C 1
ATOM 5675 O O . VAL A 1 717 ? -38.991 -9.348 -8.941 1.00 94.44 717 VAL A O 1
ATOM 5678 N N . TYR A 1 718 ? -38.762 -8.783 -6.797 1.00 93.44 718 TYR A N 1
ATOM 5679 C CA . TYR A 1 718 ? -39.581 -9.895 -6.315 1.00 93.44 718 TYR A CA 1
ATOM 5680 C C . TYR A 1 718 ? -41.030 -9.821 -6.811 1.00 93.44 718 TYR A C 1
ATOM 5682 O O . TYR A 1 718 ? -41.599 -10.839 -7.199 1.00 93.44 718 TYR A O 1
ATOM 5690 N N . SER A 1 719 ? -41.617 -8.621 -6.829 1.00 93.94 719 SER A N 1
ATOM 5691 C CA . SER A 1 719 ? -43.000 -8.409 -7.273 1.00 93.94 719 SER A CA 1
ATOM 5692 C C . SER A 1 719 ? -43.175 -8.569 -8.784 1.00 93.94 719 SER A C 1
ATOM 5694 O O . SER A 1 719 ? -44.268 -8.914 -9.222 1.00 93.94 719 SER A O 1
ATOM 5696 N N . TYR A 1 720 ? -42.115 -8.361 -9.574 1.00 95.38 720 TYR A N 1
ATOM 5697 C CA . TYR A 1 720 ? -42.121 -8.632 -11.014 1.00 95.38 720 TYR A CA 1
ATOM 5698 C C . TYR A 1 720 ? -42.390 -10.114 -11.320 1.00 95.38 720 TYR A C 1
ATOM 5700 O O . TYR A 1 720 ? -43.056 -10.441 -12.297 1.00 95.38 720 TYR A O 1
ATOM 5708 N N . GLY A 1 721 ? -41.920 -11.018 -10.453 1.00 92.12 721 GLY A N 1
ATOM 5709 C CA . GLY A 1 721 ? -42.384 -12.407 -10.406 1.00 92.12 721 GLY A CA 1
ATOM 5710 C C . GLY A 1 721 ? -41.896 -13.334 -11.525 1.00 92.12 721 GLY A C 1
ATOM 5711 O O . GLY A 1 721 ? -42.238 -14.517 -11.498 1.00 92.12 721 GLY A O 1
ATOM 5712 N N . SER A 1 722 ? -41.083 -12.864 -12.480 1.00 95.69 722 SER A N 1
ATOM 5713 C CA . SER A 1 722 ? -40.483 -13.748 -13.488 1.00 95.69 722 SER A CA 1
ATOM 5714 C C . SER A 1 722 ? -39.492 -14.732 -12.851 1.00 95.69 722 SER A C 1
ATOM 5716 O O . SER A 1 722 ? -38.895 -14.460 -11.804 1.00 95.69 722 SER A O 1
ATOM 5718 N N . ALA A 1 723 ? -39.285 -15.891 -13.484 1.00 94.81 723 ALA A N 1
ATOM 5719 C CA . ALA A 1 723 ? -38.366 -16.909 -12.965 1.00 94.81 723 ALA A CA 1
ATOM 5720 C C . ALA A 1 723 ? -36.943 -16.353 -12.767 1.00 94.81 723 ALA A C 1
ATOM 5722 O O . ALA A 1 723 ? -36.294 -16.647 -11.764 1.00 94.81 723 ALA A O 1
ATOM 5723 N N . ALA A 1 724 ? -36.483 -15.498 -13.685 1.00 95.62 724 ALA A N 1
ATOM 5724 C CA . ALA A 1 724 ? -35.180 -14.851 -13.590 1.00 95.62 724 ALA A CA 1
ATOM 5725 C C . ALA A 1 724 ? -35.117 -13.814 -12.451 1.00 95.62 724 ALA A C 1
ATOM 5727 O O . ALA A 1 724 ? -34.093 -13.716 -11.774 1.00 95.62 724 ALA A O 1
ATOM 5728 N N . ALA A 1 725 ? -36.201 -13.079 -12.191 1.00 95.62 725 ALA A N 1
ATOM 5729 C CA . ALA A 1 725 ? -36.275 -12.139 -11.072 1.00 95.62 725 ALA A CA 1
ATOM 5730 C C . ALA A 1 725 ? -36.251 -12.844 -9.708 1.00 95.62 725 ALA A C 1
ATOM 5732 O O . ALA A 1 725 ? -35.506 -12.448 -8.808 1.00 95.62 725 ALA A O 1
ATOM 5733 N N . LEU A 1 726 ? -37.015 -13.931 -9.567 1.00 93.62 726 LEU A N 1
ATOM 5734 C CA . LEU A 1 726 ? -37.009 -14.751 -8.355 1.00 93.62 726 LEU A CA 1
ATOM 5735 C C . LEU A 1 726 ? -35.636 -15.396 -8.113 1.00 93.62 726 LEU A C 1
ATOM 5737 O O . LEU A 1 726 ? -35.188 -15.463 -6.967 1.00 93.62 726 LEU A O 1
ATOM 5741 N N . GLU A 1 727 ? -34.945 -15.815 -9.178 1.00 93.50 727 GLU A N 1
ATOM 5742 C CA . GLU A 1 727 ? -33.581 -16.341 -9.091 1.00 93.50 727 GLU A CA 1
ATOM 5743 C C . GLU A 1 727 ? -32.580 -15.293 -8.597 1.00 93.50 727 GLU A C 1
ATOM 5745 O O . GLU A 1 727 ? -31.765 -15.593 -7.723 1.00 93.50 727 GLU A O 1
ATOM 5750 N N . LEU A 1 728 ? -32.670 -14.055 -9.097 1.00 94.25 728 LEU A N 1
ATOM 5751 C CA . LEU A 1 728 ? -31.813 -12.952 -8.658 1.00 94.25 728 LEU A CA 1
ATOM 5752 C C . LEU A 1 728 ? -31.966 -12.725 -7.152 1.00 94.25 728 LEU A C 1
ATOM 5754 O O . LEU A 1 728 ? -30.966 -12.697 -6.426 1.00 94.25 728 LEU A O 1
ATOM 5758 N N . VAL A 1 729 ? -33.215 -12.623 -6.683 1.00 93.00 729 VAL A N 1
ATOM 5759 C CA . VAL A 1 729 ? -33.542 -12.444 -5.260 1.00 93.00 729 VAL A CA 1
ATOM 5760 C C . VAL A 1 729 ? -33.000 -13.606 -4.431 1.00 93.00 729 VAL A C 1
ATOM 5762 O O . VAL A 1 729 ? -32.345 -13.372 -3.417 1.00 93.00 729 VAL A O 1
ATOM 5765 N N . ARG A 1 730 ? -33.216 -14.855 -4.865 1.00 90.25 730 ARG A N 1
ATOM 5766 C CA . ARG A 1 730 ? -32.697 -16.047 -4.176 1.00 90.25 730 ARG A CA 1
ATOM 5767 C C . ARG A 1 730 ? -31.172 -16.008 -4.060 1.00 90.25 730 ARG A C 1
ATOM 5769 O O . ARG A 1 730 ? -30.645 -16.124 -2.959 1.00 90.25 730 ARG A O 1
ATOM 5776 N N . SER A 1 731 ? -30.483 -15.773 -5.175 1.00 89.94 731 SER A N 1
ATOM 5777 C CA . SER A 1 731 ? -29.019 -15.715 -5.254 1.00 89.94 731 SER A CA 1
ATOM 5778 C C . SER A 1 731 ? -28.421 -14.644 -4.332 1.00 89.94 731 SER A C 1
ATOM 5780 O O . SER A 1 731 ? -27.422 -14.890 -3.654 1.00 89.94 731 SER A O 1
ATOM 5782 N N . HIS A 1 732 ? -29.050 -13.468 -4.241 1.00 92.38 732 HIS A N 1
ATOM 5783 C CA . HIS A 1 732 ? -28.577 -12.396 -3.361 1.00 92.38 732 HIS A CA 1
ATOM 5784 C C . HIS A 1 732 ? -28.879 -12.671 -1.883 1.00 92.38 732 HIS A C 1
ATOM 5786 O O . HIS A 1 732 ? -28.039 -12.390 -1.029 1.00 92.38 732 HIS A O 1
ATOM 5792 N N . ILE A 1 733 ? -30.031 -13.270 -1.563 1.00 89.12 733 ILE A N 1
ATOM 5793 C CA . ILE A 1 733 ? -30.359 -13.694 -0.192 1.00 89.12 733 ILE A CA 1
ATOM 5794 C C . ILE A 1 733 ? -29.368 -14.748 0.310 1.00 89.12 733 ILE A C 1
ATOM 5796 O O . ILE A 1 733 ? -28.919 -14.656 1.451 1.00 89.12 733 ILE A O 1
ATOM 5800 N N . ASP A 1 734 ? -28.985 -15.708 -0.533 1.00 85.62 734 ASP A N 1
ATOM 5801 C CA . ASP A 1 734 ? -28.023 -16.758 -0.174 1.00 85.62 734 ASP A CA 1
ATOM 5802 C C . ASP A 1 734 ? -26.623 -16.197 0.137 1.00 85.62 734 ASP A C 1
ATOM 5804 O O . ASP A 1 734 ? -25.853 -16.799 0.889 1.00 85.62 734 ASP A O 1
ATOM 5808 N N . LYS A 1 735 ? -26.294 -15.021 -0.407 1.00 87.69 735 LYS A N 1
ATOM 5809 C CA . LYS A 1 735 ? -25.026 -14.315 -0.173 1.00 87.69 735 LYS A CA 1
ATOM 5810 C C . LYS A 1 735 ? -25.106 -13.281 0.958 1.00 87.69 735 LYS A C 1
ATOM 5812 O O . LYS A 1 735 ? -24.062 -12.857 1.442 1.00 87.69 735 LYS A O 1
ATOM 5817 N N . LEU A 1 736 ? -26.305 -12.903 1.410 1.00 88.19 736 LEU A N 1
ATOM 5818 C CA . LEU A 1 736 ? -26.523 -11.867 2.422 1.00 88.19 736 LEU A CA 1
ATOM 5819 C C . LEU A 1 736 ? -26.224 -12.381 3.845 1.00 88.19 736 LEU A C 1
ATOM 5821 O O . LEU A 1 736 ? -26.943 -13.256 4.341 1.00 88.19 736 LEU A O 1
ATOM 5825 N N . PRO A 1 737 ? -25.234 -11.815 4.562 1.00 86.25 737 PRO A N 1
ATOM 5826 C CA . PRO A 1 737 ? -24.953 -12.227 5.933 1.00 86.25 737 PRO A CA 1
ATOM 5827 C C . PRO A 1 737 ? -26.103 -11.879 6.896 1.00 86.25 737 PRO A C 1
ATOM 5829 O O . PRO A 1 737 ? -26.677 -10.790 6.792 1.00 86.25 737 PRO A O 1
ATOM 5832 N N . PRO A 1 738 ? -26.425 -12.746 7.879 1.00 81.56 738 PRO A N 1
ATOM 5833 C CA . PRO A 1 738 ? -27.513 -12.499 8.832 1.00 81.56 738 PRO A CA 1
ATOM 5834 C C . PRO A 1 738 ? -27.369 -11.197 9.628 1.00 81.56 738 PRO A C 1
ATOM 5836 O O . PRO A 1 738 ? -28.364 -10.522 9.889 1.00 81.56 738 PRO A O 1
ATOM 5839 N N . ASP A 1 739 ? -26.137 -10.839 9.993 1.00 81.81 739 ASP A N 1
ATOM 5840 C CA . ASP A 1 739 ? -25.856 -9.636 10.778 1.00 81.81 739 ASP A CA 1
ATOM 5841 C C . ASP A 1 739 ? -26.070 -8.369 9.939 1.00 81.81 739 ASP A C 1
ATOM 5843 O O . ASP A 1 739 ? -26.753 -7.447 10.387 1.00 81.81 739 ASP A O 1
ATOM 5847 N N . LEU A 1 740 ? -25.599 -8.358 8.684 1.00 88.19 740 LEU A N 1
ATOM 5848 C CA . LEU A 1 740 ? -25.899 -7.269 7.751 1.00 88.19 740 LEU A CA 1
ATOM 5849 C C . LEU A 1 740 ? -27.408 -7.163 7.505 1.00 88.19 740 LEU A C 1
ATOM 5851 O O . LEU A 1 740 ? -27.958 -6.067 7.554 1.00 88.19 740 LEU A O 1
ATOM 5855 N N . LYS A 1 741 ? -28.104 -8.287 7.292 1.00 88.75 741 LYS A N 1
ATOM 5856 C CA . LYS A 1 741 ? -29.565 -8.290 7.134 1.00 88.75 741 LYS A CA 1
ATOM 5857 C C . LYS A 1 741 ? -30.258 -7.596 8.309 1.00 88.75 741 LYS A C 1
ATOM 5859 O O . LYS A 1 741 ? -31.126 -6.757 8.085 1.00 88.75 741 LYS A O 1
ATOM 5864 N N . ALA A 1 742 ? -29.883 -7.934 9.543 1.00 84.19 742 ALA A N 1
ATOM 5865 C CA . ALA A 1 742 ? -30.475 -7.335 10.736 1.00 84.19 742 ALA A CA 1
ATOM 5866 C C . ALA A 1 742 ? -30.249 -5.814 10.790 1.00 84.19 742 ALA A C 1
ATOM 5868 O O . ALA A 1 742 ? -31.188 -5.077 11.088 1.00 84.19 742 ALA A O 1
ATOM 5869 N N . LEU A 1 743 ? -29.042 -5.348 10.447 1.00 86.56 743 LEU A N 1
ATOM 5870 C CA . LEU A 1 743 ? -28.727 -3.918 10.357 1.00 86.56 743 LEU A CA 1
ATOM 5871 C C . LEU A 1 743 ? -29.558 -3.224 9.267 1.00 86.56 743 LEU A C 1
ATOM 5873 O O . LEU A 1 743 ? -30.136 -2.167 9.506 1.00 86.56 743 LEU A O 1
ATOM 5877 N N . LEU A 1 744 ? -29.695 -3.832 8.088 1.00 90.38 744 LEU A N 1
ATOM 5878 C CA . LEU A 1 744 ? -30.490 -3.274 6.989 1.00 90.38 744 LEU A CA 1
ATOM 5879 C C . LEU A 1 744 ? -31.987 -3.190 7.325 1.00 90.38 744 LEU A C 1
ATOM 5881 O O . LEU A 1 744 ? -32.630 -2.193 7.006 1.00 90.38 744 LEU A O 1
ATOM 5885 N N . GLU A 1 745 ? -32.552 -4.199 7.996 1.00 89.31 745 GLU A N 1
ATOM 5886 C CA . GLU A 1 745 ? -33.946 -4.169 8.470 1.00 89.31 745 GLU A CA 1
ATOM 5887 C C . GLU A 1 745 ? -34.197 -3.064 9.509 1.00 89.31 745 GLU A C 1
ATOM 5889 O O . GLU A 1 745 ? -35.327 -2.587 9.643 1.00 89.31 745 GLU A O 1
ATOM 5894 N N . GLN A 1 746 ? -33.171 -2.672 10.266 1.00 85.69 746 GLN A N 1
ATOM 5895 C CA . GLN A 1 746 ? -33.250 -1.566 11.221 1.00 85.69 746 GLN A CA 1
ATOM 5896 C C . GLN A 1 746 ? -33.155 -0.215 10.510 1.00 85.69 746 GLN A C 1
ATOM 5898 O O . GLN A 1 746 ? -33.982 0.660 10.758 1.00 85.69 746 GLN A O 1
ATOM 5903 N N . ARG A 1 747 ? -32.187 -0.076 9.598 1.00 88.44 747 ARG A N 1
ATOM 5904 C CA . ARG A 1 747 ? -31.883 1.173 8.886 1.00 88.44 747 ARG A CA 1
ATOM 5905 C C . ARG A 1 747 ? -32.949 1.542 7.848 1.00 88.44 747 ARG A C 1
ATOM 5907 O O . ARG A 1 747 ? -33.225 2.720 7.651 1.00 88.44 747 ARG A O 1
ATOM 5914 N N . PHE A 1 748 ? -33.592 0.554 7.214 1.00 90.94 748 PHE A N 1
ATOM 5915 C CA . PHE A 1 748 ? -34.520 0.783 6.101 1.00 90.94 748 PHE A CA 1
ATOM 5916 C C . PHE A 1 748 ? -35.886 0.096 6.303 1.00 90.94 748 PHE A C 1
ATOM 5918 O O . PHE A 1 748 ? -36.019 -1.121 6.114 1.00 90.94 748 PHE A O 1
ATOM 5925 N N . PRO A 1 749 ? -36.963 0.858 6.589 1.00 90.44 749 PRO A N 1
ATOM 5926 C CA . PRO A 1 749 ? -38.306 0.301 6.785 1.00 90.44 749 PRO A CA 1
ATOM 5927 C C . PRO A 1 749 ? -38.845 -0.504 5.590 1.00 90.44 749 PRO A C 1
ATOM 5929 O O . PRO A 1 749 ? -39.508 -1.528 5.785 1.00 90.44 749 PRO A O 1
ATOM 5932 N N . ALA A 1 750 ? -38.548 -0.077 4.358 1.00 89.94 750 ALA A N 1
ATOM 5933 C CA . ALA A 1 750 ? -38.952 -0.779 3.137 1.00 89.94 750 ALA A CA 1
ATOM 5934 C C . ALA A 1 750 ? -38.292 -2.165 3.027 1.00 89.94 750 ALA A C 1
ATOM 5936 O O . ALA A 1 750 ? -38.974 -3.159 2.773 1.00 89.94 750 ALA A O 1
ATOM 5937 N N . VAL A 1 751 ? -36.995 -2.252 3.337 1.00 91.44 751 VAL A N 1
ATOM 5938 C CA . VAL A 1 751 ? -36.229 -3.508 3.359 1.00 91.44 751 VAL A CA 1
ATOM 5939 C C . VAL A 1 751 ? -36.786 -4.462 4.418 1.00 91.44 751 VAL A C 1
ATOM 5941 O O . VAL A 1 751 ? -37.005 -5.646 4.156 1.00 91.44 751 VAL A O 1
ATOM 5944 N N . ARG A 1 752 ? -37.135 -3.943 5.602 1.00 91.31 752 ARG A N 1
ATOM 5945 C CA . ARG A 1 752 ? -37.812 -4.727 6.646 1.00 91.31 752 ARG A CA 1
ATOM 5946 C C . ARG A 1 752 ? -39.162 -5.275 6.192 1.00 91.31 752 ARG A C 1
ATOM 5948 O O . ARG A 1 752 ? -39.504 -6.416 6.511 1.00 91.31 752 ARG A O 1
ATOM 5955 N N . LYS A 1 753 ? -39.961 -4.471 5.484 1.00 91.38 753 LYS A N 1
ATOM 5956 C CA . LYS A 1 753 ? -41.254 -4.906 4.933 1.00 91.38 753 LYS A CA 1
ATOM 5957 C C . LYS A 1 753 ? -41.051 -6.029 3.917 1.00 91.38 753 LYS A C 1
ATOM 5959 O O . LYS A 1 753 ? -41.768 -7.023 3.991 1.00 91.38 753 LYS A O 1
ATOM 5964 N N . PHE A 1 754 ? -40.059 -5.898 3.042 1.00 91.56 754 PHE A N 1
ATOM 5965 C CA . PHE A 1 754 ? -39.690 -6.914 2.063 1.00 91.56 754 PHE A CA 1
ATOM 5966 C C . PHE A 1 754 ? -39.294 -8.245 2.723 1.00 91.56 754 PHE A C 1
ATOM 5968 O O . PHE A 1 754 ? -39.926 -9.270 2.469 1.00 91.56 754 PHE A O 1
ATOM 5975 N N . PHE A 1 755 ? -38.340 -8.249 3.661 1.00 89.44 755 PHE A N 1
ATOM 5976 C CA . PHE A 1 755 ? -37.911 -9.494 4.314 1.00 89.44 755 PHE A CA 1
ATOM 5977 C C . PHE A 1 755 ? -39.006 -10.170 5.147 1.00 89.44 755 PHE A C 1
ATOM 5979 O O . PHE A 1 755 ? -39.009 -11.395 5.282 1.00 89.44 755 PHE A O 1
ATOM 5986 N N . LYS A 1 756 ? -39.982 -9.411 5.665 1.00 88.38 756 LYS A N 1
ATOM 5987 C CA . LYS A 1 756 ? -41.175 -9.988 6.303 1.00 88.38 756 LYS A CA 1
ATOM 5988 C C . LYS A 1 756 ? -42.062 -10.769 5.324 1.00 88.38 756 LYS A C 1
ATOM 5990 O O . LYS A 1 756 ? -42.723 -11.699 5.782 1.00 88.38 756 LYS A O 1
ATOM 5995 N N . LYS A 1 757 ? -42.087 -10.420 4.029 1.00 86.56 757 LYS A N 1
ATOM 5996 C CA . LYS A 1 757 ? -42.843 -11.152 2.991 1.00 86.56 757 LYS A CA 1
ATOM 5997 C C . LYS A 1 757 ? -42.213 -12.517 2.681 1.00 86.56 757 LYS A C 1
ATOM 5999 O O . LYS A 1 757 ? -42.927 -13.483 2.459 1.00 86.56 757 LYS A O 1
ATOM 6004 N N . LEU A 1 758 ? -40.887 -12.616 2.751 1.00 81.75 758 LEU A N 1
ATOM 6005 C CA . LEU A 1 758 ? -40.083 -13.790 2.374 1.00 81.75 758 LEU A CA 1
ATOM 6006 C C . LEU A 1 758 ? -40.037 -14.947 3.401 1.00 81.75 758 LEU A C 1
ATOM 6008 O O . LEU A 1 758 ? -39.198 -15.835 3.264 1.00 81.75 758 LEU A O 1
ATOM 6012 N N . ARG A 1 759 ? -40.869 -14.950 4.458 1.00 67.56 759 ARG A N 1
ATOM 6013 C CA . ARG A 1 759 ? -40.780 -15.927 5.572 1.00 67.56 759 ARG A CA 1
ATOM 6014 C C . ARG A 1 759 ? -40.643 -17.378 5.072 1.00 67.56 759 ARG A C 1
ATOM 6016 O O . ARG A 1 759 ? -41.581 -17.909 4.491 1.00 67.56 759 ARG A O 1
ATOM 6023 N N . GLY A 1 760 ? -39.520 -18.035 5.390 1.00 59.75 760 GLY A N 1
ATOM 6024 C CA . GLY A 1 760 ? -39.350 -19.486 5.202 1.00 59.75 760 GLY A CA 1
ATOM 6025 C C . GLY A 1 760 ? -38.001 -19.964 4.655 1.00 59.75 760 GLY A C 1
ATOM 6026 O O . GLY A 1 760 ? -37.733 -21.162 4.704 1.00 59.75 760 GLY A O 1
ATOM 6027 N N . THR A 1 761 ? -37.120 -19.085 4.176 1.00 53.16 761 THR A N 1
ATOM 6028 C CA . THR A 1 761 ? -35.811 -19.504 3.650 1.00 53.16 761 THR A CA 1
ATOM 6029 C C . THR A 1 761 ? -34.804 -19.764 4.774 1.00 53.16 761 THR A C 1
ATOM 6031 O O . THR A 1 761 ? -34.441 -18.872 5.543 1.00 53.16 761 THR A O 1
ATOM 6034 N N . LYS A 1 762 ? -34.350 -21.019 4.894 1.00 55.16 762 LYS A N 1
ATOM 6035 C CA . LYS A 1 762 ? -33.220 -21.386 5.756 1.00 55.16 762 LYS A CA 1
ATOM 6036 C C . LYS A 1 762 ? -31.923 -20.988 5.053 1.00 55.16 762 LYS A C 1
ATOM 6038 O O . LYS A 1 762 ? -31.618 -21.525 3.995 1.00 55.16 762 LYS A O 1
ATOM 6043 N N . TYR A 1 763 ? -31.157 -20.087 5.661 1.00 57.38 763 TYR A N 1
ATOM 6044 C CA . TYR A 1 763 ? -29.796 -19.782 5.228 1.00 57.38 763 TYR A CA 1
ATOM 6045 C C . TYR A 1 763 ? -28.893 -20.988 5.523 1.00 57.38 763 TYR A C 1
ATOM 6047 O O . TYR A 1 763 ? -28.675 -21.330 6.687 1.00 57.38 763 TYR A O 1
ATOM 6055 N N . ALA A 1 764 ? -28.392 -21.657 4.486 1.00 57.22 764 ALA A N 1
ATOM 6056 C CA . ALA A 1 764 ? -27.405 -22.721 4.640 1.00 57.22 764 ALA A CA 1
ATOM 6057 C C . ALA A 1 764 ? -26.003 -22.095 4.696 1.00 57.22 764 ALA A C 1
ATOM 6059 O O . ALA A 1 764 ? -25.393 -21.824 3.661 1.00 57.22 764 ALA A O 1
ATOM 6060 N N . ARG A 1 765 ? -25.498 -21.833 5.907 1.00 66.44 765 ARG A N 1
ATOM 6061 C CA . ARG A 1 765 ? -24.141 -21.305 6.106 1.00 66.44 765 ARG A CA 1
ATOM 6062 C C . ARG A 1 765 ? -23.121 -22.381 5.704 1.00 66.44 765 ARG A C 1
ATOM 6064 O O . ARG A 1 765 ? -23.250 -23.515 6.136 1.00 66.44 765 ARG A O 1
ATOM 6071 N N . LYS A 1 766 ? -22.152 -22.034 4.846 1.00 70.62 766 LYS A N 1
ATOM 6072 C CA . LYS A 1 766 ? -21.106 -22.957 4.334 1.00 70.62 766 LYS A CA 1
ATOM 6073 C C . LYS A 1 766 ? -19.679 -22.563 4.735 1.00 70.62 766 LYS A C 1
ATOM 6075 O O . LYS A 1 766 ? -18.732 -23.312 4.493 1.00 70.62 766 LYS A O 1
ATOM 6080 N N . SER A 1 767 ? -19.515 -21.369 5.294 1.00 81.19 767 SER A N 1
ATOM 6081 C CA . SER A 1 767 ? -18.231 -20.807 5.710 1.00 81.19 767 SER A CA 1
ATOM 6082 C C . SER A 1 767 ? -18.433 -19.953 6.957 1.00 81.19 767 SER A C 1
ATOM 6084 O O . SER A 1 767 ? -19.487 -19.331 7.115 1.00 81.19 767 SER A O 1
ATOM 6086 N N . TYR A 1 768 ? -17.424 -19.930 7.821 1.00 86.12 768 TYR A N 1
ATOM 6087 C CA . TYR A 1 768 ? -17.465 -19.300 9.137 1.00 86.12 768 TYR A CA 1
ATOM 6088 C C . TYR A 1 768 ? -16.237 -18.414 9.335 1.00 86.12 768 TYR A C 1
ATOM 6090 O O . TYR A 1 768 ? -15.157 -18.722 8.822 1.00 86.12 768 TYR A O 1
ATOM 6098 N N . THR A 1 769 ? -16.390 -17.331 10.099 1.00 87.19 769 THR A N 1
ATOM 6099 C CA . THR A 1 769 ? -15.247 -16.523 10.547 1.00 87.19 769 THR A CA 1
ATOM 6100 C C . THR A 1 769 ? -14.676 -17.154 11.802 1.00 87.19 769 THR A C 1
ATOM 6102 O O . THR A 1 769 ? -15.387 -17.252 12.798 1.00 87.19 769 THR A O 1
ATOM 6105 N N . LEU A 1 770 ? -13.406 -17.545 11.777 1.00 90.00 770 LEU A N 1
ATOM 6106 C CA . LEU A 1 770 ? -12.669 -17.993 12.951 1.00 90.00 770 LEU A CA 1
ATOM 6107 C C . LEU A 1 770 ? -11.681 -16.908 13.377 1.00 90.00 770 LEU A C 1
ATOM 6109 O O . LEU A 1 770 ? -10.787 -16.539 12.616 1.00 90.00 770 LEU A O 1
ATOM 6113 N N . ILE A 1 771 ? -11.826 -16.434 14.608 1.00 90.69 771 ILE A N 1
ATOM 6114 C CA . ILE A 1 771 ? -10.928 -15.476 15.243 1.00 90.69 771 ILE A CA 1
ATOM 6115 C C . ILE A 1 771 ? -10.093 -16.204 16.282 1.00 90.69 771 ILE A C 1
ATOM 6117 O O . ILE A 1 771 ? -10.647 -16.763 17.225 1.00 90.69 771 ILE A O 1
ATOM 6121 N N . ARG A 1 772 ? -8.769 -16.162 16.139 1.00 90.56 772 ARG A N 1
ATOM 6122 C CA . ARG A 1 772 ? -7.815 -16.691 17.120 1.00 90.56 772 ARG A CA 1
ATOM 6123 C C . ARG A 1 772 ? -6.974 -15.555 17.671 1.00 90.56 772 ARG A C 1
ATOM 6125 O O . ARG A 1 772 ? -6.130 -15.027 16.949 1.00 90.56 772 ARG A O 1
ATOM 6132 N N . ASN A 1 773 ? -7.192 -15.173 18.928 1.00 87.69 773 ASN A N 1
ATOM 6133 C CA . ASN A 1 773 ? -6.450 -14.079 19.571 1.00 87.69 773 ASN A CA 1
ATOM 6134 C C . ASN A 1 773 ? -6.393 -12.797 18.711 1.00 87.69 773 ASN A C 1
ATOM 6136 O O . ASN A 1 773 ? -5.328 -12.218 18.517 1.00 87.69 773 ASN A O 1
ATOM 6140 N N . GLY A 1 774 ? -7.530 -12.403 18.127 1.00 84.50 774 GLY A N 1
ATOM 6141 C CA . GLY A 1 774 ? -7.643 -11.238 17.235 1.00 84.50 774 GLY A CA 1
ATOM 6142 C C . GLY A 1 774 ? -7.294 -11.491 15.761 1.00 84.50 774 GLY A C 1
ATOM 6143 O O . GLY A 1 774 ? -7.594 -10.655 14.916 1.00 84.50 774 GLY A O 1
ATOM 6144 N N . ARG A 1 775 ? -6.720 -12.647 15.399 1.00 83.06 775 ARG A N 1
ATOM 6145 C CA . ARG A 1 775 ? -6.445 -12.995 13.992 1.00 83.06 775 ARG A CA 1
ATOM 6146 C C . ARG A 1 775 ? -7.666 -13.622 13.331 1.00 83.06 775 ARG A C 1
ATOM 6148 O O . ARG A 1 775 ? -8.115 -14.679 13.770 1.00 83.06 775 ARG A O 1
ATOM 6155 N N . HIS A 1 776 ? -8.166 -12.998 12.268 1.00 85.19 776 HIS A N 1
ATOM 6156 C CA . HIS A 1 776 ? -9.321 -13.464 11.496 1.00 85.19 776 HIS A CA 1
ATOM 6157 C C . HIS A 1 776 ? -8.902 -14.463 10.412 1.00 85.19 776 HIS A C 1
ATOM 6159 O O . HIS A 1 776 ? -7.894 -14.280 9.737 1.00 85.19 776 HIS A O 1
ATOM 6165 N N . SER A 1 777 ? -9.693 -15.518 10.236 1.00 83.00 777 SER A N 1
ATOM 6166 C CA . SER A 1 777 ? -9.522 -16.543 9.202 1.00 83.00 777 SER A CA 1
ATOM 6167 C C . SER A 1 777 ? -10.877 -17.106 8.779 1.00 83.00 777 SER A C 1
ATOM 6169 O O . SER A 1 777 ? -11.882 -16.917 9.471 1.00 83.00 777 SER A O 1
ATOM 6171 N N . VAL A 1 778 ? -10.917 -17.792 7.638 1.00 83.81 778 VAL A N 1
ATOM 6172 C CA . VAL A 1 778 ? -12.142 -18.397 7.104 1.00 83.81 778 VAL A CA 1
ATOM 6173 C C . VAL A 1 778 ? -12.034 -19.905 7.196 1.00 83.81 778 VAL A C 1
ATOM 6175 O O . VAL A 1 778 ? -11.033 -20.494 6.801 1.00 83.81 778 VAL A O 1
ATOM 6178 N N . VAL A 1 779 ? -13.080 -20.545 7.710 1.00 85.56 779 VAL A N 1
ATOM 6179 C CA . VAL A 1 779 ? -13.137 -22.004 7.811 1.00 85.56 779 VAL A CA 1
ATOM 6180 C C . VAL A 1 779 ? -14.407 -22.552 7.174 1.00 85.56 779 VAL A C 1
ATOM 6182 O O . VAL A 1 779 ? -15.467 -21.925 7.209 1.00 85.56 779 VAL A O 1
ATOM 6185 N N . GLY A 1 780 ? -14.288 -23.721 6.547 1.00 85.56 780 GLY A N 1
ATOM 6186 C CA . GLY A 1 780 ? -15.416 -24.436 5.949 1.00 85.56 780 GLY A CA 1
ATOM 6187 C C . GLY A 1 780 ? -16.219 -25.245 6.969 1.00 85.56 780 GLY A C 1
ATOM 6188 O O . GLY A 1 780 ? -15.842 -25.356 8.134 1.00 85.56 780 GLY A O 1
ATOM 6189 N N . GLU A 1 781 ? -17.300 -25.864 6.495 1.00 86.38 781 GLU A N 1
ATOM 6190 C CA . GLU A 1 781 ? -18.216 -26.674 7.311 1.00 86.38 781 GLU A CA 1
ATOM 6191 C C . GLU A 1 781 ? -17.503 -27.749 8.141 1.00 86.38 781 GLU A C 1
ATOM 6193 O O . GLU A 1 781 ? -17.728 -27.842 9.342 1.00 86.38 781 GLU A O 1
ATOM 6198 N N . GLN A 1 782 ? -16.593 -28.521 7.536 1.00 85.69 782 GLN A N 1
ATOM 6199 C CA . GLN A 1 782 ? -15.897 -29.597 8.249 1.00 85.69 782 GLN A CA 1
ATOM 6200 C C . GLN A 1 782 ? -15.102 -29.066 9.449 1.00 85.69 782 GLN A C 1
ATOM 6202 O O . GLN A 1 782 ? -15.251 -29.561 10.559 1.00 85.69 782 GLN A O 1
ATOM 6207 N N . HIS A 1 783 ? -14.334 -27.993 9.249 1.00 87.69 783 HIS A N 1
ATOM 6208 C CA . HIS A 1 783 ? -13.594 -27.345 10.329 1.00 87.69 783 HIS A CA 1
ATOM 6209 C C . HIS A 1 783 ? -14.518 -26.781 11.414 1.00 87.69 783 HIS A C 1
ATOM 6211 O O . HIS A 1 783 ? -14.159 -26.809 12.588 1.00 87.69 783 HIS A O 1
ATOM 6217 N N . TYR A 1 784 ? -15.699 -26.269 11.053 1.00 89.88 784 TYR A N 1
ATOM 6218 C CA . TYR A 1 784 ? -16.693 -25.835 12.035 1.00 89.88 784 TYR A CA 1
ATOM 6219 C C . TYR A 1 784 ? -17.206 -27.010 12.880 1.00 89.88 784 TYR A C 1
ATOM 6221 O O . TYR A 1 784 ? -17.302 -26.884 14.104 1.00 89.88 784 TYR A O 1
ATOM 6229 N N . GLN A 1 785 ? -17.489 -28.155 12.254 1.00 88.75 785 GLN A N 1
ATOM 6230 C CA . GLN A 1 785 ? -17.896 -29.369 12.966 1.00 88.75 785 GLN A CA 1
ATOM 6231 C C . GLN A 1 785 ? -16.791 -29.845 13.918 1.00 88.75 785 GLN A C 1
ATOM 6233 O O . GLN A 1 785 ? -17.061 -30.085 15.097 1.00 88.75 785 GLN A O 1
ATOM 6238 N N . ASP A 1 786 ? -15.541 -29.870 13.449 1.00 87.44 786 ASP A N 1
ATOM 6239 C CA . ASP A 1 786 ? -14.374 -30.239 14.256 1.00 87.44 786 ASP A CA 1
ATOM 6240 C C . ASP A 1 786 ? -14.173 -29.263 15.429 1.00 87.44 786 ASP A C 1
ATOM 6242 O O . ASP A 1 786 ? -13.970 -29.680 16.569 1.00 87.44 786 ASP A O 1
ATOM 6246 N N . PHE A 1 787 ? -14.309 -27.956 15.184 1.00 88.44 787 PHE A N 1
ATOM 6247 C CA . PHE A 1 787 ? -14.234 -26.920 16.216 1.00 88.44 787 PHE A CA 1
ATOM 6248 C C . PHE A 1 787 ? -15.311 -27.101 17.290 1.00 88.44 787 PHE A C 1
ATOM 6250 O O . PHE A 1 787 ? -15.035 -26.949 18.483 1.00 88.44 787 PHE A O 1
ATOM 6257 N N . ASN A 1 788 ? -16.539 -27.426 16.876 1.00 86.56 788 ASN A N 1
ATOM 6258 C CA . ASN A 1 788 ? -17.680 -27.594 17.770 1.00 86.56 788 ASN A CA 1
ATOM 6259 C C . ASN A 1 788 ? -17.588 -28.882 18.612 1.00 86.56 788 ASN A C 1
ATOM 6261 O O . ASN A 1 788 ? -18.046 -28.892 19.760 1.00 86.56 788 ASN A O 1
ATOM 6265 N N . ALA A 1 789 ? -16.989 -29.940 18.056 1.00 84.31 789 ALA A N 1
ATOM 6266 C CA . ALA A 1 789 ? -16.756 -31.218 18.727 1.00 84.31 789 ALA A CA 1
ATOM 6267 C C . ALA A 1 789 ? -15.468 -31.245 19.579 1.00 84.31 789 ALA A C 1
ATOM 6269 O O . ALA A 1 789 ? -15.372 -32.030 20.523 1.00 84.31 789 ALA A O 1
ATOM 6270 N N . GLY A 1 790 ? -14.485 -30.397 19.265 1.00 79.31 790 GLY A N 1
ATOM 6271 C CA . GLY A 1 790 ? -13.168 -30.375 19.900 1.00 79.31 790 GLY A CA 1
ATOM 6272 C C . GLY A 1 790 ? -13.163 -29.940 21.373 1.00 79.31 790 GLY A C 1
ATOM 6273 O O . GLY A 1 790 ? -13.953 -29.103 21.814 1.00 79.31 790 GLY A O 1
ATOM 6274 N N . SER A 1 791 ? -12.220 -30.493 22.146 1.00 75.38 791 SER A N 1
ATOM 6275 C CA . SER A 1 791 ? -11.929 -30.070 23.523 1.00 75.38 791 SER A CA 1
ATOM 6276 C C . SER A 1 791 ? -10.744 -29.104 23.546 1.00 75.38 791 SER A C 1
ATOM 6278 O O . SER A 1 791 ? -9.597 -29.512 23.376 1.00 75.38 791 SER A O 1
ATOM 6280 N N . HIS A 1 792 ? -11.008 -27.839 23.860 1.00 77.38 792 HIS A N 1
ATOM 6281 C CA . HIS A 1 792 ? -10.019 -26.758 23.837 1.00 77.38 792 HIS A CA 1
ATOM 6282 C C . HIS A 1 792 ? -9.498 -26.451 25.250 1.00 77.38 792 HIS A C 1
ATOM 6284 O O . HIS A 1 792 ? -10.011 -25.580 25.956 1.00 77.38 792 HIS A O 1
ATOM 6290 N N . ARG A 1 793 ? -8.502 -27.217 25.719 1.00 80.19 793 ARG A N 1
ATOM 6291 C CA . ARG A 1 793 ? -7.913 -27.009 27.058 1.00 80.19 793 ARG A CA 1
ATOM 6292 C C . ARG A 1 793 ? -7.109 -25.708 27.102 1.00 80.19 793 ARG A C 1
ATOM 6294 O O . ARG A 1 793 ? -6.333 -25.429 26.197 1.00 80.19 793 ARG A O 1
ATOM 6301 N N . GLY A 1 794 ? -7.286 -24.927 28.170 1.00 84.75 794 GLY A N 1
ATOM 6302 C CA . GLY A 1 794 ? -6.540 -23.680 28.384 1.00 84.75 794 GLY A CA 1
ATOM 6303 C C . GLY A 1 794 ? -6.887 -22.535 27.424 1.00 84.75 794 GLY A C 1
ATOM 6304 O O . GLY A 1 794 ? -6.190 -21.527 27.430 1.00 84.75 794 GLY A O 1
ATOM 6305 N N . THR A 1 795 ? -7.950 -22.672 26.625 1.00 89.88 795 THR A N 1
ATOM 6306 C CA . THR A 1 795 ? -8.372 -21.682 25.624 1.00 89.88 795 THR A CA 1
ATOM 6307 C C . THR A 1 795 ? -9.843 -21.323 25.830 1.00 89.88 795 THR A C 1
ATOM 6309 O O . THR A 1 795 ? -10.673 -22.202 26.068 1.00 89.88 795 THR A O 1
ATOM 6312 N N . LEU A 1 796 ? -10.175 -20.030 25.780 1.00 92.88 796 LEU A N 1
ATOM 6313 C CA . LEU A 1 796 ? -11.549 -19.536 25.859 1.00 92.88 796 LEU A CA 1
ATOM 6314 C C . LEU A 1 796 ? -12.203 -19.677 24.487 1.00 92.88 796 LEU A C 1
ATOM 6316 O O . LEU A 1 796 ? -11.749 -19.093 23.515 1.00 92.88 796 LEU A O 1
ATOM 6320 N N . VAL A 1 797 ? -13.288 -20.42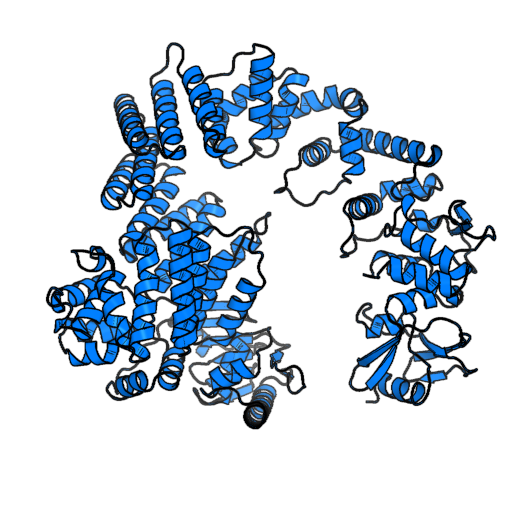8 24.408 1.00 94.19 797 VAL A N 1
ATOM 6321 C CA . VAL A 1 797 ? -13.981 -20.729 23.161 1.00 94.19 797 VAL A CA 1
ATOM 6322 C C . VAL A 1 797 ? -15.349 -20.082 23.156 1.00 94.19 797 VAL A C 1
ATOM 6324 O O . VAL A 1 797 ? -16.152 -20.325 24.059 1.00 94.19 797 VAL A O 1
ATOM 6327 N N . PHE A 1 798 ? -15.643 -19.310 22.114 1.00 95.19 798 PHE A N 1
ATOM 6328 C CA . PHE A 1 798 ? -16.981 -18.795 21.857 1.00 95.19 798 PHE A CA 1
ATOM 6329 C C . PHE A 1 798 ? -17.501 -19.265 20.499 1.00 95.19 798 PHE A C 1
ATOM 6331 O O . PHE A 1 798 ? -17.024 -18.852 19.447 1.00 95.19 798 PHE A O 1
ATOM 6338 N N . ASN A 1 799 ? -18.521 -20.119 20.511 1.00 94.06 799 ASN A N 1
ATOM 6339 C CA . ASN A 1 799 ? -19.264 -20.463 19.308 1.00 94.06 799 ASN A CA 1
ATOM 6340 C C . ASN A 1 799 ? -20.415 -19.468 19.153 1.00 94.06 799 ASN A C 1
ATOM 6342 O O . ASN A 1 799 ? -21.470 -19.624 19.763 1.00 94.06 799 ASN A O 1
ATOM 6346 N N . GLY A 1 800 ? -20.211 -18.438 18.336 1.00 90.19 800 GLY A N 1
ATOM 6347 C CA . GLY A 1 800 ? -21.202 -17.407 18.049 1.00 90.19 800 GLY A CA 1
ATOM 6348 C C . GLY A 1 800 ? -22.443 -17.933 17.326 1.00 90.19 800 GLY A C 1
ATOM 6349 O O . GLY A 1 800 ? -23.497 -17.310 17.414 1.00 90.19 800 GLY A O 1
ATOM 6350 N N . VAL A 1 801 ? -22.374 -19.100 16.683 1.00 88.50 801 VAL A N 1
ATOM 6351 C CA . VAL A 1 801 ? -23.528 -19.728 16.018 1.00 88.50 801 VAL A CA 1
ATOM 6352 C C . VAL A 1 801 ? -24.479 -20.345 17.043 1.00 88.50 801 VAL A C 1
ATOM 6354 O O . VAL A 1 801 ? -25.688 -20.139 16.983 1.00 88.50 801 VAL A O 1
ATOM 6357 N N . THR A 1 802 ? -23.934 -21.094 18.006 1.00 90.56 802 THR A N 1
ATOM 6358 C CA . THR A 1 802 ? -24.724 -21.810 19.025 1.00 90.56 802 THR A CA 1
ATOM 6359 C C . THR A 1 802 ? -24.899 -21.015 20.317 1.00 90.56 802 THR A C 1
ATOM 6361 O O . THR A 1 802 ? -25.788 -21.312 21.113 1.00 90.56 802 THR A O 1
ATOM 6364 N N . GLY A 1 803 ? -24.065 -19.997 20.535 1.00 92.69 803 GLY A N 1
ATOM 6365 C CA . GLY A 1 803 ? -24.005 -19.221 21.769 1.00 92.69 803 GLY A CA 1
ATOM 6366 C C . GLY A 1 803 ? -23.181 -19.868 22.886 1.00 92.69 803 GLY A C 1
ATOM 6367 O O . GLY A 1 803 ? -23.158 -19.345 24.001 1.00 92.69 803 GLY A O 1
ATOM 6368 N N . LYS A 1 804 ? -22.524 -21.005 22.627 1.00 94.06 804 LYS A N 1
ATOM 6369 C CA . LYS A 1 804 ? -21.720 -21.729 23.623 1.00 94.06 804 LYS A CA 1
ATOM 6370 C C . LYS A 1 804 ? -20.446 -20.948 23.952 1.00 94.06 804 LYS A C 1
ATOM 6372 O O . LYS A 1 804 ? -19.674 -20.627 23.053 1.00 94.06 804 LYS A O 1
ATOM 6377 N N . LEU A 1 805 ? -20.211 -20.698 25.237 1.00 94.50 805 LEU A N 1
ATOM 6378 C CA . LEU A 1 805 ? -19.005 -20.068 25.774 1.00 94.50 805 LEU A CA 1
ATOM 6379 C C . LEU A 1 805 ? -18.335 -21.035 26.757 1.00 94.50 805 LEU A C 1
ATOM 6381 O O . LEU A 1 805 ? -18.976 -21.457 27.718 1.00 94.50 805 LEU A O 1
ATOM 6385 N N . ALA A 1 806 ? -17.072 -21.399 26.540 1.00 92.81 806 ALA A N 1
ATOM 6386 C CA . ALA A 1 806 ? -16.388 -22.419 27.338 1.00 92.81 806 ALA A CA 1
ATOM 6387 C C . ALA A 1 806 ? -14.907 -22.102 27.583 1.00 92.81 806 ALA A C 1
ATOM 6389 O O . ALA A 1 806 ? -14.251 -21.527 26.729 1.00 92.81 806 ALA A O 1
ATOM 6390 N N . PHE A 1 807 ? -14.368 -22.512 28.729 1.00 91.62 807 PHE A N 1
ATOM 6391 C CA . PHE A 1 807 ? -12.939 -22.475 29.043 1.00 91.62 807 PHE A CA 1
ATOM 6392 C C . PHE A 1 807 ? -12.591 -23.717 29.860 1.00 91.62 807 PHE A C 1
ATOM 6394 O O . PHE A 1 807 ? -13.044 -23.879 30.999 1.00 91.62 807 PHE A O 1
ATOM 6401 N N . SER A 1 808 ? -11.780 -24.607 29.286 1.00 86.31 808 SER A N 1
ATOM 6402 C CA . SER A 1 808 ? -11.461 -25.906 29.892 1.00 86.31 808 SER A CA 1
ATOM 6403 C C . SER A 1 808 ? -12.736 -26.686 30.280 1.00 86.31 808 SER A C 1
ATOM 6405 O O . SER A 1 808 ? -13.521 -27.026 29.401 1.00 86.31 808 SER A O 1
ATOM 6407 N N . SER A 1 809 ? -12.973 -26.979 31.566 1.00 85.94 809 SER A N 1
ATOM 6408 C CA . SER A 1 809 ? -14.160 -27.717 32.034 1.00 85.94 809 SER A CA 1
ATOM 6409 C C . SER A 1 809 ? -15.393 -26.843 32.300 1.00 85.94 809 SER A C 1
ATOM 6411 O O . SER A 1 809 ? -16.471 -27.377 32.555 1.00 85.94 809 SER A O 1
ATOM 6413 N N . ARG A 1 810 ? -15.262 -25.511 32.269 1.00 91.44 810 ARG A N 1
ATOM 6414 C CA . ARG A 1 810 ? -16.365 -24.582 32.550 1.00 91.44 810 ARG A CA 1
ATOM 6415 C C . ARG A 1 810 ? -17.045 -24.180 31.249 1.00 91.44 810 ARG A C 1
ATOM 6417 O O . ARG A 1 810 ? -16.367 -23.843 30.282 1.00 91.44 810 ARG A O 1
ATOM 6424 N N . ALA A 1 811 ? -18.374 -24.164 31.233 1.00 92.12 811 ALA A N 1
ATOM 6425 C CA . ALA A 1 811 ? -19.149 -23.718 30.081 1.00 92.12 811 ALA A CA 1
ATOM 6426 C C . ALA A 1 811 ? -20.448 -23.027 30.506 1.00 92.12 811 ALA A C 1
ATOM 6428 O O . ALA A 1 811 ? -21.030 -23.348 31.540 1.00 92.12 811 ALA A O 1
ATOM 6429 N N . THR A 1 812 ? -20.905 -22.087 29.685 1.00 94.94 812 THR A N 1
ATOM 6430 C CA . THR A 1 812 ? -22.210 -21.431 29.794 1.00 94.94 812 THR A CA 1
ATOM 6431 C C . THR A 1 812 ? -22.772 -21.149 28.399 1.00 94.94 812 THR A C 1
ATOM 6433 O O . THR A 1 812 ? -22.075 -21.283 27.390 1.00 94.94 812 THR A O 1
ATOM 6436 N N . GLY A 1 813 ? -24.048 -20.779 28.326 1.00 93.44 813 GLY A N 1
ATOM 6437 C CA . GLY A 1 813 ? -24.728 -20.435 27.080 1.00 93.44 813 GLY A CA 1
ATOM 6438 C C . GLY A 1 813 ? -25.172 -18.978 27.067 1.00 93.44 813 GLY A C 1
ATOM 6439 O O . GLY A 1 813 ? -25.805 -18.505 28.009 1.00 93.44 813 GLY A O 1
ATOM 6440 N N . ILE A 1 814 ? -24.895 -18.275 25.972 1.00 95.38 814 ILE A N 1
ATOM 6441 C CA . ILE A 1 814 ? -25.442 -16.949 25.689 1.00 95.38 814 ILE A CA 1
ATOM 6442 C C . ILE A 1 814 ? -26.408 -17.092 24.517 1.00 95.38 814 ILE A C 1
ATOM 6444 O O . ILE A 1 814 ? -25.996 -17.457 23.424 1.00 95.38 814 ILE A O 1
ATOM 6448 N N . LYS A 1 815 ? -27.694 -16.781 24.718 1.00 93.19 815 LYS A N 1
ATOM 6449 C CA . LYS A 1 815 ? -28.715 -16.910 23.665 1.00 93.19 815 LYS A CA 1
ATOM 6450 C C . LYS A 1 815 ? -28.274 -16.178 22.377 1.00 93.19 815 LYS A C 1
ATOM 6452 O O . LYS A 1 815 ? -28.086 -14.955 22.452 1.00 93.19 815 LYS A O 1
ATOM 6457 N N . PRO A 1 816 ? -28.147 -16.868 21.223 1.00 89.25 816 PRO A N 1
ATOM 6458 C CA . PRO A 1 816 ? -27.801 -16.235 19.953 1.00 89.25 816 PRO A CA 1
ATOM 6459 C C . PRO A 1 816 ? -28.748 -15.087 19.607 1.00 89.25 816 PRO A C 1
ATOM 6461 O O . PRO A 1 816 ? -29.961 -15.185 19.811 1.00 89.25 816 PRO A O 1
ATOM 6464 N N . GLY A 1 817 ? -28.190 -13.967 19.150 1.00 83.50 817 GLY A N 1
ATOM 6465 C CA . GLY A 1 817 ? -28.959 -12.759 18.848 1.00 83.50 817 GLY A CA 1
ATOM 6466 C C . GLY A 1 817 ? -29.513 -12.024 20.078 1.00 83.50 817 GLY A C 1
ATOM 6467 O O . GLY A 1 817 ? -30.319 -11.108 19.930 1.00 83.50 817 GLY A O 1
ATOM 6468 N N . SER A 1 818 ? -29.120 -12.382 21.303 1.00 90.31 818 SER A N 1
ATOM 6469 C CA . SER A 1 818 ? -29.353 -11.524 22.474 1.00 90.31 818 SER A CA 1
ATOM 6470 C C . SER A 1 818 ? -28.396 -10.326 22.486 1.00 90.31 818 SER A C 1
ATOM 6472 O O . SER A 1 818 ? -27.378 -10.325 21.796 1.00 90.31 818 SER A O 1
ATOM 6474 N N . ILE A 1 819 ? -28.689 -9.310 23.306 1.00 91.19 819 ILE A N 1
ATOM 6475 C CA . ILE A 1 819 ? -27.804 -8.144 23.479 1.00 91.19 819 ILE A CA 1
ATOM 6476 C C . ILE A 1 819 ? -26.400 -8.587 23.924 1.00 91.19 819 ILE A C 1
ATOM 6478 O O . ILE A 1 819 ? -25.416 -8.154 23.342 1.00 91.19 819 ILE A O 1
ATOM 6482 N N . LEU A 1 820 ? -26.295 -9.494 24.905 1.00 93.19 820 LEU A N 1
ATOM 6483 C CA . LEU A 1 820 ? -24.998 -9.990 25.391 1.00 93.19 820 LEU A CA 1
ATOM 6484 C C . LEU A 1 820 ? -24.216 -10.727 24.303 1.00 93.19 820 LEU A C 1
ATOM 6486 O O . LEU A 1 820 ? -23.007 -10.549 24.196 1.00 93.19 820 LEU A O 1
ATOM 6490 N N . HIS A 1 821 ? -24.915 -11.532 23.497 1.00 92.88 821 HIS A N 1
ATOM 6491 C CA . HIS A 1 821 ? -24.324 -12.244 22.368 1.00 92.88 821 HIS A CA 1
ATOM 6492 C C . HIS A 1 821 ? -23.748 -11.260 21.349 1.00 92.88 821 HIS A C 1
ATOM 6494 O O . HIS A 1 821 ? -22.563 -11.350 21.045 1.00 92.88 821 HIS A O 1
ATOM 6500 N N . ARG A 1 822 ? -24.533 -10.267 20.913 1.00 90.25 822 ARG A N 1
ATOM 6501 C CA . ARG A 1 822 ? -24.074 -9.250 19.956 1.00 90.25 822 ARG A CA 1
ATOM 6502 C C . ARG A 1 822 ? -22.901 -8.425 20.483 1.00 90.25 822 ARG A C 1
ATOM 6504 O O . ARG A 1 822 ? -21.945 -8.216 19.748 1.00 90.25 822 ARG A O 1
ATOM 6511 N N . ILE A 1 823 ? -22.929 -8.016 21.754 1.00 92.19 823 ILE A N 1
ATOM 6512 C CA . ILE A 1 823 ? -21.797 -7.310 22.375 1.00 92.19 823 ILE A CA 1
ATOM 6513 C C . ILE A 1 823 ? -20.539 -8.178 22.329 1.00 92.19 823 ILE A C 1
ATOM 6515 O O . ILE A 1 823 ? -19.485 -7.696 21.929 1.00 92.19 823 ILE A O 1
ATOM 6519 N N . LEU A 1 824 ? -20.631 -9.451 22.732 1.00 93.12 824 LEU A N 1
ATOM 6520 C CA . LEU A 1 824 ? -19.464 -10.331 22.755 1.00 93.12 824 LEU A CA 1
ATOM 6521 C C . LEU A 1 824 ? -18.909 -10.576 21.346 1.00 93.12 824 LEU A C 1
ATOM 6523 O O . LEU A 1 824 ? -17.697 -10.526 21.167 1.00 93.12 824 LEU A O 1
ATOM 6527 N N . VAL A 1 825 ? -19.781 -10.774 20.349 1.00 91.25 825 VAL A N 1
ATOM 6528 C CA . VAL A 1 825 ? -19.385 -10.851 18.932 1.00 91.25 825 VAL A CA 1
ATOM 6529 C C . VAL A 1 825 ? -18.619 -9.589 18.526 1.00 91.25 825 VAL A C 1
ATOM 6531 O O . VAL A 1 825 ? -17.535 -9.710 17.960 1.00 91.25 825 VAL A O 1
ATOM 6534 N N . CYS A 1 826 ? -19.132 -8.394 18.849 1.00 90.88 826 CYS A N 1
ATOM 6535 C CA . CYS A 1 826 ? -18.466 -7.127 18.531 1.00 90.88 826 CYS A CA 1
ATOM 6536 C C . CYS A 1 826 ? -17.081 -7.020 19.178 1.00 90.88 826 CYS A C 1
ATOM 6538 O O . CYS A 1 826 ? -16.105 -6.766 18.478 1.00 90.88 826 CYS A O 1
ATOM 6540 N N . LEU A 1 827 ? -16.977 -7.251 20.490 1.00 91.88 827 LEU A N 1
ATOM 6541 C CA . LEU A 1 827 ? -15.714 -7.103 21.221 1.00 91.88 827 LEU A CA 1
ATOM 6542 C C . LEU A 1 827 ? -14.655 -8.116 20.776 1.00 91.88 827 LEU A C 1
ATOM 6544 O O . LEU A 1 827 ? -13.493 -7.757 20.647 1.00 91.88 827 LEU A O 1
ATOM 6548 N N . LEU A 1 828 ? -15.041 -9.372 20.527 1.00 92.62 828 LEU A N 1
ATOM 6549 C CA . LEU A 1 828 ? -14.103 -10.393 20.048 1.00 92.62 828 LEU A CA 1
ATOM 6550 C C . LEU A 1 828 ? -13.692 -10.155 18.591 1.00 92.62 828 LEU A C 1
ATOM 6552 O O . LEU A 1 828 ? -12.565 -10.476 18.229 1.00 92.62 828 LEU A O 1
ATOM 6556 N N . SER A 1 829 ? -14.576 -9.574 17.770 1.00 89.62 829 SER A N 1
ATOM 6557 C CA . SER A 1 829 ? -14.249 -9.193 16.388 1.00 89.62 829 SER A CA 1
ATOM 6558 C C . SER A 1 829 ? -13.259 -8.033 16.316 1.00 89.62 829 SER A C 1
ATOM 6560 O O . SER A 1 829 ? -12.421 -8.015 15.420 1.00 89.62 829 SER A O 1
ATOM 6562 N N . ALA A 1 830 ? -13.357 -7.096 17.259 1.00 88.44 830 ALA A N 1
ATOM 6563 C CA . ALA A 1 830 ? -12.501 -5.917 17.364 1.00 88.44 830 ALA A CA 1
ATOM 6564 C C . ALA A 1 830 ? -11.217 -6.149 18.181 1.00 88.44 830 ALA A C 1
ATOM 6566 O O . ALA A 1 830 ? -10.382 -5.257 18.260 1.00 88.44 830 ALA A O 1
ATOM 6567 N N . PHE A 1 831 ? -11.056 -7.313 18.817 1.00 89.19 831 PHE A N 1
ATOM 6568 C CA . PHE A 1 831 ? -9.949 -7.572 19.736 1.00 89.19 831 PHE A CA 1
ATOM 6569 C C . PHE A 1 831 ? -8.573 -7.430 19.050 1.00 89.19 831 PHE A C 1
ATOM 6571 O O . PHE A 1 831 ? -8.393 -7.990 17.966 1.00 89.19 831 PHE A O 1
ATOM 6578 N N . PRO A 1 832 ? -7.574 -6.788 19.696 1.00 86.75 832 PRO A N 1
ATOM 6579 C CA . PRO A 1 832 ? -7.565 -6.284 21.081 1.00 86.75 832 PRO A CA 1
ATOM 6580 C C . PRO A 1 832 ? -8.036 -4.831 21.245 1.00 86.75 832 PRO A C 1
ATOM 6582 O O . PRO A 1 832 ? -8.003 -4.299 22.356 1.00 86.75 832 PRO A O 1
ATOM 6585 N N . GLU A 1 833 ? -8.455 -4.190 20.159 1.00 86.69 833 GLU A N 1
ATOM 6586 C CA . GLU A 1 833 ? -8.763 -2.766 20.127 1.00 86.69 833 GLU A CA 1
ATOM 6587 C C . GLU A 1 833 ? -10.009 -2.409 20.945 1.00 86.69 833 GLU A C 1
ATOM 6589 O O . GLU A 1 833 ? -10.936 -3.205 21.140 1.00 86.69 833 GLU A O 1
ATOM 6594 N N . ALA A 1 834 ? -10.041 -1.162 21.415 1.00 87.19 834 ALA A N 1
ATOM 6595 C CA . ALA A 1 834 ? -11.216 -0.607 22.065 1.00 87.19 834 ALA A CA 1
ATOM 6596 C C . ALA A 1 834 ? -12.303 -0.244 21.040 1.00 87.19 834 ALA A C 1
ATOM 6598 O O . ALA A 1 834 ? -12.036 0.125 19.896 1.00 87.19 834 ALA A O 1
ATOM 6599 N N . VAL A 1 835 ? -13.557 -0.351 21.472 1.00 88.38 835 VAL A N 1
ATOM 6600 C CA . VAL A 1 835 ? -14.752 -0.088 20.670 1.00 88.38 835 VAL A CA 1
ATOM 6601 C C . VAL A 1 835 ? -15.448 1.171 21.191 1.00 88.38 835 VAL A C 1
ATOM 6603 O O . VAL A 1 835 ? -15.833 1.188 22.362 1.00 88.38 835 VAL A O 1
ATOM 6606 N N . PRO A 1 836 ? -15.669 2.207 20.364 1.00 88.75 836 PRO A N 1
ATOM 6607 C CA . PRO A 1 836 ? -16.455 3.374 20.758 1.00 88.75 836 PRO A CA 1
ATOM 6608 C C . PRO A 1 836 ? -17.868 3.009 21.227 1.00 88.75 836 PRO A C 1
ATOM 6610 O O . PRO A 1 836 ? -18.530 2.142 20.652 1.00 88.75 836 PRO A O 1
ATOM 6613 N N . LEU A 1 837 ? -18.342 3.680 22.281 1.00 87.75 837 LEU A N 1
ATOM 6614 C CA . LEU A 1 837 ? -19.660 3.453 22.884 1.00 87.75 837 LEU A CA 1
ATOM 6615 C C . LEU A 1 837 ? -20.797 3.679 21.888 1.00 87.75 837 LEU A C 1
ATOM 6617 O O . LEU A 1 837 ? -21.750 2.903 21.877 1.00 87.75 837 LEU A O 1
ATOM 6621 N N . GLU A 1 838 ? -20.670 4.715 21.062 1.00 85.94 838 GLU A N 1
ATOM 6622 C CA . GLU A 1 838 ? -21.614 5.055 20.000 1.00 85.94 838 GLU A CA 1
ATOM 6623 C C . GLU A 1 838 ? -21.729 3.922 18.979 1.00 85.94 838 GLU A C 1
ATOM 6625 O O . GLU A 1 838 ? -22.791 3.311 18.862 1.00 85.94 838 GLU A O 1
ATOM 6630 N N . THR A 1 839 ? -20.614 3.527 18.357 1.00 84.25 839 THR A N 1
ATOM 6631 C CA . THR A 1 839 ? -20.582 2.432 17.378 1.00 84.25 839 THR A CA 1
ATOM 6632 C C . THR A 1 839 ? -21.077 1.111 17.969 1.00 84.25 839 THR A C 1
ATOM 6634 O O . THR A 1 839 ? -21.823 0.370 17.321 1.00 84.25 839 THR A O 1
ATOM 6637 N N . LEU A 1 840 ? -20.694 0.794 19.215 1.00 88.38 840 LEU A N 1
ATOM 6638 C CA . LEU A 1 840 ? -21.180 -0.401 19.906 1.00 88.38 840 LEU A CA 1
ATOM 6639 C C . LEU A 1 840 ? -22.698 -0.350 20.084 1.00 88.38 840 LEU A C 1
ATOM 6641 O O . LEU A 1 840 ? -23.373 -1.358 19.860 1.00 88.38 840 LEU A O 1
ATOM 6645 N N . TYR A 1 841 ? -23.228 0.801 20.503 1.00 88.88 841 TYR A N 1
ATOM 6646 C CA . TYR A 1 841 ? -24.654 0.969 20.731 1.00 88.88 841 TYR A CA 1
ATOM 6647 C C . TYR A 1 841 ? -25.442 0.806 19.434 1.00 88.88 841 TYR A C 1
ATOM 6649 O O . TYR A 1 841 ? -26.355 -0.016 19.370 1.00 88.88 841 TYR A O 1
ATOM 6657 N N . GLU A 1 842 ? -25.041 1.511 18.384 1.00 85.19 842 GLU A N 1
ATOM 6658 C CA . GLU A 1 842 ? -25.698 1.456 17.080 1.00 85.19 842 GLU A CA 1
ATOM 6659 C C . GLU A 1 842 ? -25.664 0.043 16.493 1.00 85.19 842 GLU A C 1
ATOM 6661 O O . GLU A 1 842 ? -26.685 -0.459 16.026 1.00 85.19 842 GLU A O 1
ATOM 6666 N N . THR A 1 843 ? -24.535 -0.660 16.623 1.00 84.19 843 THR A N 1
ATOM 6667 C CA . THR A 1 843 ? -24.394 -2.040 16.131 1.00 84.19 843 THR A CA 1
ATOM 6668 C C . THR A 1 843 ? -25.266 -3.034 16.910 1.00 84.19 843 THR A C 1
ATOM 6670 O O . THR A 1 843 ? -25.821 -3.976 16.342 1.00 84.19 843 THR A O 1
ATOM 6673 N N . VAL A 1 844 ? -25.386 -2.878 18.232 1.00 87.50 844 VAL A N 1
ATOM 6674 C CA . VAL A 1 844 ? -26.045 -3.874 19.097 1.00 87.50 844 VAL A CA 1
ATOM 6675 C C . VAL A 1 844 ? -27.536 -3.584 19.311 1.00 87.50 844 VAL A C 1
ATOM 6677 O O . VAL A 1 844 ? -28.322 -4.533 19.459 1.00 87.50 844 VAL A O 1
ATOM 6680 N N . TRP A 1 845 ? -27.929 -2.311 19.362 1.00 86.44 845 TRP A N 1
ATOM 6681 C CA . TRP A 1 845 ? -29.297 -1.857 19.635 1.00 86.44 845 TRP A CA 1
ATOM 6682 C C . TRP A 1 845 ? -30.013 -1.292 18.403 1.00 86.44 845 TRP A C 1
ATOM 6684 O O . TRP A 1 845 ? -31.243 -1.324 18.395 1.00 86.44 845 TRP A O 1
ATOM 6694 N N . GLY A 1 846 ? -29.299 -0.862 17.357 1.00 72.12 846 GLY A N 1
ATOM 6695 C CA . GLY A 1 846 ? -29.911 -0.467 16.082 1.00 72.12 846 GLY A CA 1
ATOM 6696 C C . GLY A 1 846 ? -30.556 0.919 16.057 1.00 72.12 846 GLY A C 1
ATOM 6697 O O . GLY A 1 846 ? -31.429 1.158 15.226 1.00 72.12 846 GLY A O 1
ATOM 6698 N N . GLY A 1 847 ? -30.181 1.808 16.979 1.00 75.94 847 GLY A N 1
ATOM 6699 C CA . GLY A 1 847 ? -30.657 3.192 17.045 1.00 75.94 847 GLY A CA 1
ATOM 6700 C C . GLY A 1 847 ? -29.509 4.153 17.329 1.00 75.94 847 GLY A C 1
ATOM 6701 O O . GLY A 1 847 ? -28.471 3.718 17.823 1.00 75.94 847 GLY A O 1
ATOM 6702 N N . LYS A 1 848 ? -29.710 5.440 17.020 1.00 79.06 848 LYS A N 1
ATOM 6703 C CA . LYS A 1 848 ? -28.705 6.490 17.216 1.00 79.06 848 LYS A CA 1
ATOM 6704 C C . LYS A 1 848 ? -28.283 6.562 18.682 1.00 79.06 848 LYS A C 1
ATOM 6706 O O . LYS A 1 848 ? -29.124 6.472 19.579 1.00 79.06 848 LYS A O 1
ATOM 6711 N N . TYR A 1 849 ? -26.989 6.720 18.925 1.00 81.69 849 TYR A N 1
ATOM 6712 C CA . TYR A 1 849 ? -26.485 6.853 20.283 1.00 81.69 849 TYR A CA 1
ATOM 6713 C C . TYR A 1 849 ? -26.892 8.197 20.899 1.00 81.69 849 TYR A C 1
ATOM 6715 O O . TYR A 1 849 ? -26.486 9.265 20.451 1.00 81.69 849 TYR A O 1
ATOM 6723 N N . GLU A 1 850 ? -27.666 8.133 21.978 1.00 83.62 850 GLU A N 1
ATOM 6724 C CA . GLU A 1 850 ? -27.995 9.290 22.815 1.00 83.62 850 GLU A CA 1
ATOM 6725 C C . GLU A 1 850 ? -27.273 9.184 24.167 1.00 83.62 850 GLU A C 1
ATOM 6727 O O . GLU A 1 850 ? -27.590 8.271 24.943 1.00 83.62 850 GLU A O 1
ATOM 6732 N N . PRO A 1 851 ? -26.319 10.082 24.487 1.00 81.69 851 PRO A N 1
ATOM 6733 C CA . PRO A 1 851 ? -25.447 9.946 25.657 1.00 81.69 851 PRO A CA 1
ATOM 6734 C C . PRO A 1 851 ? -26.171 9.788 27.001 1.00 81.69 851 PRO A C 1
ATOM 6736 O O . PRO A 1 851 ? -25.681 9.058 27.866 1.00 81.69 851 PRO A O 1
ATOM 6739 N N . GLU A 1 852 ? -27.327 10.434 27.174 1.00 77.12 852 GLU A N 1
ATOM 6740 C CA . GLU A 1 852 ? -28.077 10.450 28.438 1.00 77.12 852 GLU A CA 1
ATOM 6741 C C . GLU A 1 852 ? -28.642 9.068 28.803 1.00 77.12 852 GLU A C 1
ATOM 6743 O O . GLU A 1 852 ? -28.473 8.601 29.931 1.00 77.12 852 GLU A O 1
ATOM 6748 N N . TYR A 1 853 ? -29.248 8.367 27.841 1.00 78.44 853 TYR A N 1
ATOM 6749 C CA . TYR A 1 853 ? -29.958 7.106 28.090 1.00 78.44 853 TYR A CA 1
ATOM 6750 C C . TYR A 1 853 ? -29.187 5.875 27.600 1.00 78.44 853 TYR A C 1
ATOM 6752 O O . TYR A 1 853 ? -29.165 4.824 28.255 1.00 78.44 853 TYR A O 1
ATOM 6760 N N . SER A 1 854 ? -28.496 5.999 26.466 1.00 83.31 854 SER A N 1
ATOM 6761 C CA . SER A 1 854 ? -27.810 4.882 25.803 1.00 83.31 854 SER A CA 1
ATOM 6762 C C . SER A 1 854 ? -26.646 4.372 26.647 1.00 83.31 854 SER A C 1
ATOM 6764 O O . SER A 1 854 ? -26.459 3.162 26.796 1.00 83.31 854 SER A O 1
ATOM 6766 N N . ARG A 1 855 ? -25.916 5.280 27.308 1.00 83.69 855 ARG A N 1
ATOM 6767 C CA . ARG A 1 855 ? -24.766 4.937 28.157 1.00 83.69 855 ARG A CA 1
ATOM 6768 C C . ARG A 1 855 ? -25.145 4.021 29.321 1.00 83.69 855 ARG A C 1
ATOM 6770 O O . ARG A 1 855 ? -24.407 3.082 29.633 1.00 83.69 855 ARG A O 1
ATOM 6777 N N . MET A 1 856 ? -26.301 4.247 29.950 1.00 82.25 856 MET A N 1
ATOM 6778 C CA . MET A 1 856 ? -26.794 3.398 31.042 1.00 82.25 856 MET A CA 1
ATOM 6779 C C . MET A 1 856 ? -27.158 1.994 30.550 1.00 82.25 856 MET A C 1
ATOM 6781 O O . MET A 1 856 ? -26.794 1.003 31.193 1.00 82.25 856 MET A O 1
ATOM 6785 N N . ALA A 1 857 ? -27.823 1.900 29.396 1.00 83.31 857 ALA A N 1
ATOM 6786 C CA . ALA A 1 857 ? -28.191 0.627 28.784 1.00 83.31 857 ALA A CA 1
ATOM 6787 C C . ALA A 1 857 ? -26.953 -0.208 28.421 1.00 83.31 857 ALA A C 1
ATOM 6789 O O . ALA A 1 857 ? -26.897 -1.400 28.754 1.00 83.31 857 ALA A O 1
ATOM 6790 N N . VAL A 1 858 ? -25.933 0.425 27.822 1.00 86.00 858 VAL A N 1
ATOM 6791 C CA . VAL A 1 858 ? -24.654 -0.236 27.534 1.00 86.00 858 VAL A CA 1
ATOM 6792 C C . VAL A 1 858 ? -24.008 -0.703 28.831 1.00 86.00 858 VAL A C 1
ATOM 6794 O O . VAL A 1 858 ? -23.744 -1.894 28.981 1.00 86.00 858 VAL A O 1
ATOM 6797 N N . LYS A 1 859 ? -23.840 0.184 29.821 1.00 85.38 859 LYS A N 1
ATOM 6798 C CA . LYS A 1 859 ? -23.221 -0.153 31.114 1.00 85.38 859 LYS A CA 1
ATOM 6799 C C . LYS A 1 859 ? -23.874 -1.373 31.773 1.00 85.38 859 LYS A C 1
ATOM 6801 O O . LYS A 1 859 ? -23.171 -2.294 32.193 1.00 85.38 859 LYS A O 1
ATOM 6806 N N . ALA A 1 860 ? -25.205 -1.424 31.825 1.00 87.12 860 ALA A N 1
ATOM 6807 C CA . ALA A 1 860 ? -25.941 -2.544 32.410 1.00 87.12 860 ALA A CA 1
ATOM 6808 C C . ALA A 1 860 ? -25.752 -3.861 31.632 1.00 87.12 860 ALA A C 1
ATOM 6810 O O . ALA A 1 860 ? -25.628 -4.935 32.229 1.00 87.12 860 ALA A O 1
ATOM 6811 N N . ALA A 1 861 ? -25.723 -3.814 30.297 1.00 90.00 861 ALA A N 1
ATOM 6812 C CA . ALA A 1 861 ? -25.455 -4.992 29.473 1.00 90.00 861 ALA A CA 1
ATOM 6813 C C . ALA A 1 861 ? -24.004 -5.481 29.619 1.00 90.00 861 ALA A C 1
ATOM 6815 O O . ALA A 1 861 ? -23.781 -6.675 29.815 1.00 90.00 861 ALA A O 1
ATOM 6816 N N . MET A 1 862 ? -23.033 -4.569 29.634 1.00 88.12 862 MET A N 1
ATOM 6817 C CA . MET A 1 862 ? -21.613 -4.877 29.810 1.00 88.12 862 MET A CA 1
ATOM 6818 C C . MET A 1 862 ? -21.311 -5.510 31.175 1.00 88.12 862 MET A C 1
ATOM 6820 O O . MET A 1 862 ? -20.551 -6.474 31.249 1.00 88.12 862 MET A O 1
ATOM 6824 N N . LEU A 1 863 ? -21.939 -5.036 32.259 1.00 88.12 863 LEU A N 1
ATOM 6825 C CA . LEU A 1 863 ? -21.807 -5.649 33.590 1.00 88.12 863 LEU A CA 1
ATOM 6826 C C . LEU A 1 863 ? -22.326 -7.094 33.610 1.00 88.12 863 LEU A C 1
ATOM 6828 O O . LEU A 1 863 ? -21.692 -7.981 34.188 1.00 88.12 863 LEU A O 1
ATOM 6832 N N . ARG A 1 864 ? -23.455 -7.354 32.938 1.00 91.62 864 ARG A N 1
ATOM 6833 C CA . ARG A 1 864 ? -23.993 -8.714 32.775 1.00 91.62 864 ARG A CA 1
ATOM 6834 C C . ARG A 1 864 ? -23.072 -9.592 31.928 1.00 91.62 864 ARG A C 1
ATOM 6836 O O . ARG A 1 864 ? -22.857 -10.752 32.285 1.00 91.62 864 ARG A O 1
ATOM 6843 N N . LEU A 1 865 ? -22.493 -9.047 30.856 1.00 92.31 865 LEU A N 1
ATOM 6844 C CA . LEU A 1 865 ? -21.525 -9.768 30.031 1.00 92.31 865 LEU A CA 1
ATOM 6845 C C . LEU A 1 865 ? -20.279 -10.133 30.843 1.00 92.31 865 LEU A C 1
ATOM 6847 O O . LEU A 1 865 ? -19.885 -11.295 30.853 1.00 92.31 865 LEU A O 1
ATOM 6851 N N . ARG A 1 866 ? -19.711 -9.174 31.583 1.00 91.69 866 ARG A N 1
ATOM 6852 C CA . ARG A 1 866 ? -18.553 -9.391 32.460 1.00 91.69 866 ARG A CA 1
ATOM 6853 C C . ARG A 1 866 ? -18.806 -10.527 33.447 1.00 91.69 866 ARG A C 1
ATOM 6855 O O . ARG A 1 866 ? -17.986 -11.433 33.541 1.00 91.69 866 ARG A O 1
ATOM 6862 N N . LYS A 1 867 ? -19.953 -10.519 34.135 1.00 91.62 867 LYS A N 1
ATOM 6863 C CA . LYS A 1 867 ? -20.323 -11.592 35.072 1.00 91.62 867 LYS A CA 1
ATOM 6864 C C . LYS A 1 867 ? -20.405 -12.955 34.373 1.00 91.62 867 LYS A C 1
ATOM 6866 O O . LYS A 1 867 ? -19.943 -13.944 34.928 1.00 91.62 867 LYS A O 1
ATOM 6871 N N . THR A 1 868 ? -20.951 -12.995 33.158 1.00 93.12 868 THR A N 1
ATOM 6872 C CA . THR A 1 868 ? -21.072 -14.226 32.356 1.00 93.12 868 THR A CA 1
ATOM 6873 C C . THR A 1 868 ? -19.704 -14.753 31.909 1.00 93.12 868 THR A C 1
ATOM 6875 O O . THR A 1 868 ? -19.441 -15.945 32.023 1.00 93.12 868 THR A O 1
ATOM 6878 N N . LEU A 1 869 ? -18.803 -13.872 31.461 1.00 91.88 869 LEU A N 1
ATOM 6879 C CA . LEU A 1 869 ? -17.430 -14.234 31.092 1.00 91.88 869 LEU A CA 1
ATOM 6880 C C . LEU A 1 869 ? -16.654 -14.772 32.299 1.00 91.88 869 LEU A C 1
ATOM 6882 O O . LEU A 1 869 ? -16.057 -15.841 32.213 1.00 91.88 869 LEU A O 1
ATOM 6886 N N . GLN A 1 870 ? -16.727 -14.086 33.442 1.00 91.25 870 GLN A N 1
ATOM 6887 C CA . GLN A 1 870 ? -15.991 -14.449 34.659 1.00 91.25 870 GLN A CA 1
ATOM 6888 C C . GLN A 1 870 ? -16.455 -15.767 35.299 1.00 91.25 870 GLN A C 1
ATOM 6890 O O . GLN A 1 870 ? -15.673 -16.410 35.998 1.00 91.25 870 GLN A O 1
ATOM 6895 N N . GLN A 1 871 ? -17.691 -16.212 35.037 1.00 91.50 871 GLN A N 1
ATOM 6896 C CA . GLN A 1 871 ? -18.141 -17.560 35.416 1.00 91.50 871 GLN A CA 1
ATOM 6897 C C . GLN A 1 871 ? -17.327 -18.655 34.715 1.00 91.50 871 GLN A C 1
ATOM 6899 O O . GLN A 1 871 ? -17.083 -19.716 35.292 1.00 91.50 871 GLN A O 1
ATOM 6904 N N . VAL A 1 872 ? -16.898 -18.395 33.480 1.00 91.50 872 VAL A N 1
ATOM 6905 C CA . VAL A 1 872 ? -16.194 -19.358 32.633 1.00 91.50 872 VAL A CA 1
ATOM 6906 C C . VAL A 1 872 ? -14.680 -19.165 32.727 1.00 91.50 872 VAL A C 1
ATOM 6908 O O . VAL A 1 872 ? -13.965 -20.111 33.045 1.00 91.50 872 VAL A O 1
ATOM 6911 N N . CYS A 1 873 ? -14.199 -17.937 32.536 1.00 89.25 873 CYS A N 1
ATOM 6912 C CA . CYS A 1 873 ? -12.790 -17.559 32.575 1.00 89.25 873 CYS A CA 1
ATOM 6913 C C . CYS A 1 873 ? -12.598 -16.389 33.562 1.00 89.25 873 CYS A C 1
ATOM 6915 O O . CYS A 1 873 ? -12.825 -15.233 33.198 1.00 89.25 873 CYS A O 1
ATOM 6917 N N . PRO A 1 874 ? -12.210 -16.653 34.828 1.00 86.06 874 PRO A N 1
ATOM 6918 C CA . PRO A 1 874 ? -12.138 -15.627 35.878 1.00 86.06 874 PRO A CA 1
ATOM 6919 C C . PRO A 1 874 ? -11.193 -14.458 35.577 1.00 86.06 874 PRO A C 1
ATOM 6921 O O . PRO A 1 874 ? -11.408 -13.353 36.070 1.00 86.06 874 PRO A O 1
ATOM 6924 N N . THR A 1 875 ? -10.167 -14.702 34.761 1.00 85.88 875 THR A N 1
ATOM 6925 C CA . THR A 1 875 ? -9.168 -13.717 34.325 1.00 85.88 875 THR A CA 1
ATOM 6926 C C . THR A 1 875 ? -9.696 -12.751 33.262 1.00 85.88 875 THR A C 1
ATOM 6928 O O . THR A 1 875 ? -9.076 -11.722 33.008 1.00 85.88 875 THR A O 1
ATOM 6931 N N . SER A 1 876 ? -10.856 -13.023 32.650 1.00 86.75 876 SER A N 1
ATOM 6932 C CA . SER A 1 876 ? -11.452 -12.123 31.661 1.00 86.75 876 SER A CA 1
ATOM 6933 C C . SER A 1 876 ? -11.965 -10.838 32.311 1.00 86.75 876 SER A C 1
ATOM 6935 O O . SER A 1 876 ? -12.692 -10.857 33.314 1.00 86.75 876 SER A O 1
ATOM 6937 N N . ARG A 1 877 ? -11.637 -9.700 31.697 1.00 85.56 877 ARG A N 1
ATOM 6938 C CA . ARG A 1 877 ? -12.114 -8.378 32.114 1.00 85.56 877 ARG A CA 1
ATOM 6939 C C . ARG A 1 877 ? -12.791 -7.670 30.954 1.00 85.56 877 ARG A C 1
ATOM 6941 O O . ARG A 1 877 ? -12.549 -7.945 29.785 1.00 85.56 877 ARG A O 1
ATOM 6948 N N . VAL A 1 878 ? -13.661 -6.745 31.315 1.00 84.12 878 VAL A N 1
ATOM 6949 C CA . VAL A 1 878 ? -14.289 -5.806 30.397 1.00 84.12 878 VAL A CA 1
ATOM 6950 C C . VAL A 1 878 ? -14.080 -4.431 31.013 1.00 84.12 878 VAL A C 1
ATOM 6952 O O . VAL A 1 878 ? -14.440 -4.234 32.177 1.00 84.12 878 VAL A O 1
ATOM 6955 N N . GLU A 1 879 ? -13.477 -3.518 30.263 1.00 80.50 879 GLU A N 1
ATOM 6956 C CA . GLU A 1 879 ? -13.123 -2.160 30.691 1.00 80.50 879 GLU A CA 1
ATOM 6957 C C . GLU A 1 879 ? -13.830 -1.111 29.825 1.00 80.50 879 GLU A C 1
ATOM 6959 O O . GLU A 1 879 ? -14.405 -1.457 28.794 1.00 80.50 879 GLU A O 1
ATOM 6964 N N . GLY A 1 880 ? -13.805 0.161 30.247 1.00 69.12 880 GLY A N 1
ATOM 6965 C CA . GLY A 1 880 ? -14.427 1.259 29.491 1.00 69.12 880 GLY A CA 1
ATOM 6966 C C . GLY A 1 880 ? -15.667 1.901 30.120 1.00 69.12 880 GLY A C 1
ATOM 6967 O O . GLY A 1 880 ? -16.493 2.506 29.446 1.00 69.12 880 GLY A O 1
ATOM 6968 N N . PHE A 1 881 ? -15.836 1.773 31.438 1.00 59.25 881 PHE A N 1
ATOM 6969 C CA . PHE A 1 881 ? -16.975 2.364 32.156 1.00 59.25 881 PHE A CA 1
ATOM 6970 C C . PHE A 1 881 ? -16.778 3.850 32.537 1.00 59.25 881 PHE A C 1
ATOM 6972 O O . PHE A 1 881 ? -17.619 4.401 33.250 1.00 59.25 881 PHE A O 1
ATOM 6979 N N . GLY A 1 882 ? -15.672 4.472 32.104 1.00 51.28 882 GLY A N 1
ATOM 6980 C CA . GLY A 1 882 ? -15.239 5.835 32.448 1.00 51.28 882 GLY A CA 1
ATOM 6981 C C . GLY A 1 882 ? -15.606 6.906 31.409 1.00 51.28 882 GLY A C 1
ATOM 6982 O O . GLY A 1 882 ? -16.426 6.665 30.523 1.00 51.28 882 GLY A O 1
ATOM 6983 N N . ALA A 1 883 ? -15.035 8.110 31.546 1.00 47.59 883 ALA A N 1
ATOM 6984 C CA . ALA A 1 883 ? -15.299 9.286 30.700 1.00 47.59 883 ALA A CA 1
ATOM 6985 C C . ALA A 1 883 ? -14.831 9.146 29.235 1.00 47.59 883 ALA A C 1
ATOM 6987 O O . ALA A 1 883 ? -15.299 9.892 28.385 1.00 47.59 883 ALA A O 1
ATOM 6988 N N . GLU A 1 884 ? -13.977 8.165 28.936 1.00 52.59 884 GLU A N 1
ATOM 6989 C CA . GLU A 1 884 ? -13.263 8.022 27.656 1.00 52.59 884 GLU A CA 1
ATOM 6990 C C . GLU A 1 884 ? -14.099 7.508 26.471 1.00 52.59 884 GLU A C 1
ATOM 6992 O O . GLU A 1 884 ? -13.583 7.371 25.369 1.00 52.59 884 GLU A O 1
ATOM 6997 N N . GLY A 1 885 ? -15.391 7.214 26.648 1.00 74.81 885 GLY A N 1
ATOM 6998 C CA . GLY A 1 885 ? -16.267 6.952 25.500 1.00 74.81 885 GLY A CA 1
ATOM 6999 C C . GLY A 1 885 ? -16.052 5.611 24.772 1.00 74.81 885 GLY A C 1
ATOM 7000 O O . GLY A 1 885 ? -16.678 5.404 23.737 1.00 74.81 885 GLY A O 1
ATOM 7001 N N . GLN A 1 886 ? -15.214 4.693 25.271 1.00 86.56 886 GLN A N 1
ATOM 7002 C CA . GLN A 1 886 ? -14.873 3.424 24.603 1.00 86.56 886 GLN A CA 1
ATOM 7003 C C . GLN A 1 886 ? -14.920 2.220 25.553 1.00 86.56 886 GLN A C 1
ATOM 7005 O O . GLN A 1 886 ? -14.836 2.382 26.766 1.00 86.56 886 GLN A O 1
ATOM 7010 N N . VAL A 1 887 ? -15.047 1.008 25.005 1.00 87.69 887 VAL A N 1
ATOM 7011 C CA . VAL A 1 887 ? -15.187 -0.266 25.726 1.00 87.69 887 VAL A CA 1
ATOM 7012 C C . VAL A 1 887 ? -14.272 -1.325 25.123 1.00 87.69 887 VAL A C 1
ATOM 7014 O O . VAL A 1 887 ? -14.234 -1.485 23.909 1.00 87.69 887 VAL A O 1
ATOM 7017 N N . ARG A 1 888 ? -13.579 -2.107 25.954 1.00 88.62 888 ARG A N 1
ATOM 7018 C CA . ARG A 1 888 ? -12.715 -3.207 25.488 1.00 88.62 888 ARG A CA 1
ATOM 7019 C C . ARG A 1 888 ? -12.877 -4.470 26.320 1.00 88.62 888 ARG A C 1
ATOM 7021 O O . ARG A 1 888 ? -13.230 -4.408 27.501 1.00 88.62 888 ARG A O 1
ATOM 7028 N N . ILE A 1 889 ? -12.592 -5.616 25.708 1.00 90.25 889 ILE A N 1
ATOM 7029 C CA . ILE A 1 889 ? -12.449 -6.897 26.406 1.00 90.25 889 ILE A CA 1
ATOM 7030 C C . ILE A 1 889 ? -10.962 -7.211 26.578 1.00 90.25 889 ILE A C 1
ATOM 7032 O O . ILE A 1 889 ? -10.182 -7.064 25.645 1.00 90.25 889 ILE A O 1
ATOM 7036 N N . ILE A 1 890 ? -10.573 -7.645 27.773 1.00 87.25 890 ILE A N 1
ATOM 7037 C CA . ILE A 1 890 ? -9.209 -8.073 28.087 1.00 87.25 890 ILE A CA 1
ATOM 7038 C C . ILE A 1 890 ? -9.253 -9.552 28.429 1.00 87.25 890 ILE A C 1
ATOM 7040 O O . ILE A 1 890 ? -10.005 -9.983 29.311 1.00 87.25 890 ILE A O 1
ATOM 7044 N N . LEU A 1 891 ? -8.436 -10.321 27.719 1.00 87.75 891 LEU A N 1
ATOM 7045 C CA . LEU A 1 891 ? -8.317 -11.761 27.862 1.00 87.75 891 LEU A CA 1
ATOM 7046 C C . LEU A 1 891 ? -6.845 -12.086 28.129 1.00 87.75 891 LEU A C 1
ATOM 7048 O O . LEU A 1 891 ? -6.008 -11.932 27.250 1.00 87.75 891 LEU A O 1
ATOM 7052 N N . GLU A 1 892 ? -6.533 -12.514 29.354 1.00 84.25 892 GLU A N 1
ATOM 7053 C CA . GLU A 1 892 ? -5.184 -12.977 29.731 1.00 84.25 892 GLU A CA 1
ATOM 7054 C C . GLU A 1 892 ? -4.909 -14.408 29.225 1.00 84.25 892 GLU A C 1
ATOM 7056 O O . GLU A 1 892 ? -3.770 -14.866 29.201 1.00 84.25 892 GLU A O 1
ATOM 7061 N N . SER A 1 893 ? -5.958 -15.136 28.830 1.00 84.50 893 SER A N 1
ATOM 7062 C CA . SER A 1 893 ? -5.869 -16.484 28.266 1.00 84.50 893 SER A CA 1
ATOM 7063 C C . SER A 1 893 ? -6.114 -16.463 26.756 1.00 84.50 893 SER A C 1
ATOM 7065 O O . SER A 1 893 ? -6.902 -15.631 26.294 1.00 84.50 893 SER A O 1
ATOM 7067 N N . PRO A 1 894 ? -5.516 -17.398 25.992 1.00 88.81 894 PRO A N 1
ATOM 7068 C CA . PRO A 1 894 ? -5.816 -17.554 24.577 1.00 88.81 894 PRO A CA 1
ATOM 7069 C C . PRO A 1 894 ? -7.315 -17.740 24.343 1.00 88.81 894 PRO A C 1
ATOM 7071 O O . PRO A 1 894 ? -7.991 -18.382 25.153 1.00 88.81 894 PRO A O 1
ATOM 7074 N N . PHE A 1 895 ? -7.835 -17.236 23.227 1.00 93.12 895 PHE A N 1
ATOM 7075 C CA . PHE A 1 895 ? -9.218 -17.457 22.832 1.00 93.12 895 PHE A CA 1
ATOM 7076 C C . PHE A 1 895 ? -9.372 -17.808 21.355 1.00 93.12 895 PHE A C 1
ATOM 7078 O O . PHE A 1 895 ? -8.610 -17.354 20.496 1.00 93.12 895 PHE A O 1
ATOM 7085 N N . GLU A 1 896 ? -10.428 -18.567 21.078 1.00 93.75 896 GLU A N 1
ATOM 7086 C CA . GLU A 1 896 ? -10.946 -18.803 19.740 1.00 93.75 896 GLU A CA 1
ATOM 7087 C C . GLU A 1 896 ? -12.443 -18.484 19.688 1.00 93.75 896 GLU A C 1
ATOM 7089 O O . GLU A 1 896 ? -13.217 -18.885 20.560 1.00 93.75 896 GLU A O 1
ATOM 7094 N N . ALA A 1 897 ? -12.878 -17.769 18.657 1.00 93.50 897 ALA A N 1
ATOM 7095 C CA . ALA A 1 897 ? -14.285 -17.478 18.428 1.00 93.50 897 ALA A CA 1
ATOM 7096 C C . ALA A 1 897 ? -14.674 -17.808 16.991 1.00 93.50 897 ALA A C 1
ATOM 7098 O O . ALA A 1 897 ? -13.985 -17.391 16.066 1.00 93.50 897 ALA A O 1
ATOM 7099 N N . ILE A 1 898 ? -15.773 -18.538 16.804 1.00 91.44 898 ILE A N 1
ATOM 7100 C CA . ILE A 1 898 ? -16.292 -18.880 15.475 1.00 91.44 898 ILE A CA 1
ATOM 7101 C C . ILE A 1 898 ? -17.676 -18.260 15.275 1.00 91.44 898 ILE A C 1
ATOM 7103 O O . ILE A 1 898 ? -18.532 -18.386 16.157 1.00 91.44 898 ILE A O 1
ATOM 7107 N N . PHE A 1 899 ? -17.901 -17.579 14.149 1.00 87.06 899 PHE A N 1
ATOM 7108 C CA . PHE A 1 899 ? -19.127 -16.814 13.880 1.00 87.06 899 PHE A CA 1
ATOM 7109 C C . PHE A 1 899 ? -19.903 -17.261 12.662 1.00 87.06 899 PHE A C 1
ATOM 7111 O O . PHE A 1 899 ? -19.304 -17.706 11.658 1.00 87.06 899 PHE A O 1
#

pLDDT: mean 89.47, std 7.88, range [38.78, 98.38]

Sequence (899 aa):
MNSIFRTLEQILKDSEDYLSHEAGLFCHGLIADLPQKIVIVTSSRRRDRFCEGHQIEFVFHHPKRPRETCAINFQGAEIRVAKLSQALVDIVADSRQAESIEALAGLFWRLPYNVGETVELAANTSNTAHKRILFWALWAGRISFAGLPQKLERTPVNLFQNDDDNTLWEGAIQVFYPKRLLGLVFARADVSLADDLDDWMRLRCNQRFTAYAMCSEWLPIVGDTRKKTQELLETFFAEELSRLIADDLTGLLEQMHRQPSDPEPTMSQLFINWVQASSHFADSAGKKLKVWVRDRLRANDPRLWEIAFIYAPVTGRVDEAFSRIAASAPEIFNSGRFRGLMALCRYAGENGVDVPRPVRILLSRILARLNRCDEALAELDRASAGVMTEREAVDVAYAAGVINRQAGRHDEAVRLLNDAASLAEKAAMRDSAAAILNAVGNVHLARGELTQARKSYLKAAANVSRDRETPIIANIQTNLGFVEFRSGNLKKADCCFSLAAKSQKLRNNLQGEITSGIMLGRIRLARGQILHSIEKLLEVEQLLSQMAASPDCREIQAVIAWAYELLGRSVVSDQYWKKVEDGETSSVTPPAEFMIRLLKALHTLIRGELPAAENQFAETVGFGRKSNLQPADVAVAEFYQALTMHLQNRSEALQLFRQLPAMFFESSDHPFHLFVKIFLGLTFPGAFPEVDLDASLARFNLTDYYEPVWMFAADQVYSYGSAAALELVRSHIDKLPPDLKALLEQRFPAVRKFFKKLRGTKYARKSYTLIRNGRHSVVGEQHYQDFNAGSHRGTLVFNGVTGKLAFSSRATGIKPGSILHRILVCLLSAFPEAVPLETLYETVWGGKYEPEYSRMAVKAAMLRLRKTLQQVCPTSRVEGFGAEGQVRIILESPFEAIF